Protein AF-0000000075442619 (afdb_homodimer)

Sequence (982 aa):
MKDEEAQLYFNAFFSGCDRYVPVFDQRYDSIQSIRNNSALLFITICSVGCRVLNGTSSRWRALALQTQRMLNAAIANPLMGSLETVQAILVQACYAGERALLIAIATRMALDLGFPEAYDTLIAESVLGGMQIDNGDQATYNDNTTHMRKTRVWLHLLVMSYILHVDAGGMPTFKFRGASRRCRVLLQSPLATGMDHYLFAQVELNVLRAKIYASLPQGAHLSDEEILDLVKDAKLDIDVWFQDWIRISQPHHGSMPWFVPNLSVQRCWADNMALCRAVRAAGVENVNVMSPIQKNILSMTKASLQQHLDIIIQEPRIYLKSIRYAMDFVWAKNTFCCLLLLKLSALLPEAEKLPTQGLSNELVIKASILLQELELVAAAGHKDDTRSNTSSLYLQLLKTSIQKYKRWLGQDGGGSGGGQPSFPLTQERNCDNELESFVPDQFVFEWDFPGLTLFSSPINEAGWINELLAGAQEFGENGSSINWALIDFSMMKDEEAQLYFNAFFSGCDRYVPVFDQRYDSIQSIRNNSALLFITICSVGCRVLNGTSSRWRALALQTQRMLNAAIANPLMGSLETVQAILVQACYAGERALLIAIATRMALDLGFPEAYDTLIAESVLGGMQIDNGDQATYNDNTTHMRKTRVWLHLLVMSYILHVDAGGMPTFKFRGASRRCRVLLQSPLATGMDHYLFAQVELNVLRAKIYASLPQGAHLSDEEILDLVKDAKLDIDVWFQDWIRISQPHHGSMPWFVPNLSVQRCWADNMALCRAVRAAGVENVNVMSPIQKNILSMTKASLQQHLDIIIQEPRIYLKSIRYAMDFVWAKNTFCCLLLLKLSALLPEAEKLPTQGLSNELVIKASILLQELELVAAAGHKDDTRSNTSSLYLQLLKTSIQKYKRWLGQDGGGSGGGQPSFPLTQERNCDNELESFVPDQFVFEWDFPGLTLFSSPINEAGWINELLAGAQEFGENGSSINWALIDFSM

Foldseek 3Di:
DDPVLLVQLLVQCVVFLCLLVVLDDCVQDPLVNLVVPDVLLSLLSSLLSCCLQFNPDPVSVVSVVVSVVVLVVLLVDLVNLDLSNLSSLCSQLLADPCNVVSLLSSQVSLVVVCLVVLVVVLLVCLVVVNLPPPVPDPVVVVSNLVSSSSPSSNLVSLLVQLCLCQWQVDDRDDDDPDQLCSLVSCCPHPSHDLSSLLSSLSSNLSNLLSVLLVVQDAQDPDDLVRLLVSLVVSLVVLVVSLVVSCVVSVVCCVVPVVRNLVSLLSSLLSSLSSLLSSLRSVVDQAQQPDDPSNVVSLVSNLVSLVVNLCSCLPPVNSNLVSCSSGGLVVLLSNLVSLLLNLLSCVNDPDPDDDDSLVVLVVSLVSLVSSLVSLVVSQPSNPPVNPHDLRSVLSSVSSVVSSVLSVVVSVVVDPDDDDCPDDPPCVCVVCVLVVLLVRHDPCSQNRTDRGRLSHDHDPPDRSCVSVSSCVSVPPPPDPDPPPSPVPPCPPD/DDPVLLVQLLVQCVVFLCLLVVLDDCVQDPLVNLVVPDVLLSLLSSLLSCCLQFNPDPVSVVSVVVSVVVLVVLLVDLVNLDLSNLSSLCSQLLADPCNVVSLVSSQVSLVVVCLVVLVVVLLVCLVVVNLPPPVPDVVVVVSNLVSVSSPSSNLVSLLVQLCLCQWQVDDRDDDDPDQLCSLVSCCPHPSHDLSSLLSSLSSNLSNLLSVLLVVQDAQDPDDLVRLLVSLVVSLVVLVVSLVVSCVVSVVCCVVCVVRNLVSLLSSLLSSLSSLLSSLRSVVDQAQQPDDPSSVVSLVSNLVSLVSNLCSCLPPVNSNLVSCSSGGLVVLLSNLVSLLLNLLSCVNDPDPDDDDSLVVLVVSLVSLVSSLVSLVVSQPSNDPVNPHDLRSVLSSVSSVVSSVLSVVVSVVVDPDDDDCPDDPPCVVVVCVLVVLLVRHDPCSQNRTDRGRLSHDHDPPDRSCVSVSSCCSVPVPPDPDPPPSPVPPPPPD

pLDDT: mean 80.22, std 20.89, range [19.44, 98.38]

Solvent-accessible surface area (backbone atoms only — not comparable to full-atom values): 53410 Å² total; per-residue (Å²): 133,56,68,68,58,45,50,52,13,42,49,47,24,71,71,44,32,43,74,80,49,58,51,76,48,72,92,66,57,37,72,68,47,34,49,72,74,28,60,62,32,37,45,38,44,26,27,54,8,33,30,58,60,33,20,50,25,60,67,26,49,55,38,45,48,51,36,49,34,52,48,31,32,39,53,27,30,73,87,51,66,45,74,53,47,41,52,27,38,54,60,47,28,44,75,40,92,62,21,68,54,37,50,17,49,33,46,30,50,36,58,76,70,40,20,67,56,27,38,51,51,51,53,51,32,52,74,70,61,58,62,59,76,58,88,76,53,67,64,59,52,52,49,49,50,53,27,50,48,36,23,36,44,44,47,48,50,51,31,52,49,36,46,39,21,63,46,33,62,34,53,80,63,76,75,79,82,73,66,63,70,60,60,59,62,53,63,73,37,88,83,45,50,71,54,48,51,55,46,52,50,45,37,39,47,34,53,48,49,45,51,52,53,65,73,42,41,75,70,42,92,60,50,70,66,57,48,51,50,51,48,52,50,48,50,49,53,51,49,50,53,50,54,51,48,56,59,74,42,48,88,40,44,80,85,36,68,59,51,61,57,50,52,52,46,49,49,31,48,54,47,36,52,52,40,31,38,47,45,52,18,66,67,62,48,41,61,73,76,47,50,71,64,55,50,48,46,51,50,52,33,43,52,35,36,50,49,38,53,51,57,47,62,34,83,91,23,61,57,54,68,46,49,61,44,50,36,59,63,56,54,50,50,56,42,47,44,51,52,47,36,56,50,44,55,66,73,53,65,80,83,77,79,71,67,66,62,55,57,52,48,48,50,51,52,54,53,47,50,52,50,51,52,53,48,52,48,55,55,64,14,42,85,81,23,58,39,52,76,57,62,54,22,47,49,50,49,48,52,51,51,52,50,50,50,50,49,54,55,54,69,70,47,82,81,80,78,84,77,69,81,64,71,76,60,80,70,46,77,61,40,64,70,46,44,50,68,38,60,48,63,52,65,68,68,44,35,53,70,65,65,66,78,53,47,66,52,99,86,45,78,72,42,54,56,40,51,50,43,37,67,73,39,77,45,67,76,81,53,79,74,73,66,66,81,70,66,72,72,77,121,133,56,70,69,58,45,52,51,13,42,50,47,23,71,70,44,33,44,74,80,49,58,53,75,48,73,91,66,55,36,73,68,48,34,49,73,74,28,62,62,32,38,46,37,44,26,28,54,7,31,29,57,61,33,19,48,23,58,69,26,50,54,36,46,47,51,37,49,34,51,46,31,31,39,54,28,29,73,86,49,68,45,74,53,48,43,50,28,38,53,59,47,26,45,74,41,92,60,22,67,53,36,49,16,50,35,46,29,51,36,59,74,69,42,20,66,55,28,37,51,49,53,53,52,33,51,73,70,60,58,60,59,76,60,87,76,52,66,64,58,53,53,49,48,49,51,26,50,47,35,24,35,44,44,49,49,50,52,31,52,48,36,46,40,24,62,47,33,62,33,53,78,65,78,74,80,80,74,65,62,70,61,60,60,62,54,63,73,36,89,84,47,51,71,55,49,52,55,45,52,50,45,38,39,48,35,55,50,48,45,52,52,52,65,73,42,40,75,70,42,93,61,51,70,67,56,48,50,50,52,48,52,50,48,51,49,53,51,48,49,53,51,55,51,48,57,60,73,44,48,89,40,43,79,85,34,68,57,51,61,56,51,52,53,47,50,50,30,47,54,48,37,52,53,38,30,38,44,46,52,18,65,67,61,46,42,62,73,76,46,51,72,66,55,49,48,47,50,50,52,34,42,51,36,36,50,50,37,54,52,60,46,63,34,86,92,22,61,60,56,69,47,48,60,43,50,39,59,64,57,54,50,51,55,43,47,46,52,52,46,35,55,48,45,54,66,73,53,65,79,81,76,78,68,66,68,64,55,59,51,48,47,49,52,51,54,52,46,49,52,51,52,52,52,47,50,48,58,54,62,15,42,84,82,27,55,40,54,74,56,65,55,22,48,48,52,46,47,52,51,51,53,51,52,50,50,48,53,57,54,68,72,48,84,81,79,78,85,75,70,79,64,71,75,63,78,75,50,78,63,41,66,68,46,49,49,68,37,61,48,62,50,67,68,67,43,36,52,70,65,64,67,78,53,47,68,51,99,84,46,77,74,42,54,56,40,51,52,44,36,67,72,38,79,44,67,78,81,55,78,73,74,65,67,80,72,66,72,71,78,120

Structure (mmCIF, N/CA/C/O backbone):
data_AF-0000000075442619-model_v1
#
loop_
_entity.id
_entity.type
_entity.pdbx_description
1 polymer 'Transcription factor domain-containing protein'
#
loop_
_atom_site.group_PDB
_atom_site.id
_atom_site.type_symbol
_atom_site.label_atom_id
_atom_site.label_alt_id
_atom_site.label_comp_id
_atom_site.label_asym_id
_atom_site.label_entity_id
_atom_site.label_seq_id
_atom_site.pdbx_PDB_ins_code
_atom_site.Cartn_x
_atom_site.Cartn_y
_atom_site.Cartn_z
_atom_site.occupancy
_atom_site.B_iso_or_equiv
_atom_site.auth_seq_id
_atom_site.auth_comp_id
_atom_site.auth_asym_id
_atom_site.auth_atom_id
_atom_site.pdbx_PDB_model_num
ATOM 1 N N . MET A 1 1 ? -24.672 0.568 4.941 1 75.94 1 MET A N 1
ATOM 2 C CA . MET A 1 1 ? -25.062 -0.377 3.896 1 75.94 1 MET A CA 1
ATOM 3 C C . MET A 1 1 ? -26.391 -1.056 4.238 1 75.94 1 MET A C 1
ATOM 5 O O . MET A 1 1 ? -26.562 -1.563 5.348 1 75.94 1 MET A O 1
ATOM 9 N N . LYS A 1 2 ? -27.266 -0.924 3.338 1 80.62 2 LYS A N 1
ATOM 10 C CA . LYS A 1 2 ? -28.562 -1.576 3.521 1 80.62 2 LYS A CA 1
ATOM 11 C C . LYS A 1 2 ? -28.422 -3.096 3.488 1 80.62 2 LYS A C 1
ATOM 13 O O . LYS A 1 2 ? -27.547 -3.629 2.797 1 80.62 2 LYS A O 1
ATOM 18 N N . ASP A 1 3 ? -29.328 -3.824 4.125 1 85.19 3 ASP A N 1
ATOM 19 C CA . ASP A 1 3 ? -29.234 -5.273 4.293 1 85.19 3 ASP A CA 1
ATOM 20 C C . ASP A 1 3 ? -29.344 -5.992 2.951 1 85.19 3 ASP A C 1
ATOM 22 O O . ASP A 1 3 ? -28.625 -6.957 2.701 1 85.19 3 ASP A O 1
ATOM 26 N N . GLU A 1 4 ? -30.188 -5.477 2.162 1 88.38 4 GLU A N 1
ATOM 27 C CA . GLU A 1 4 ? -30.359 -6.133 0.869 1 88.38 4 GLU A CA 1
ATOM 28 C C . GLU A 1 4 ? -29.109 -6.004 0.012 1 88.38 4 GLU A C 1
ATOM 30 O O . GLU A 1 4 ? -28.703 -6.961 -0.657 1 88.38 4 GLU A O 1
ATOM 35 N N . GLU A 1 5 ? -28.547 -4.914 0.046 1 90.81 5 GLU A N 1
ATOM 36 C CA . GLU A 1 5 ? -27.297 -4.672 -0.687 1 90.81 5 GLU A CA 1
ATOM 37 C C . GLU A 1 5 ? -26.156 -5.52 -0.134 1 90.81 5 GLU A C 1
ATOM 39 O O . GLU A 1 5 ? -25.359 -6.074 -0.896 1 90.81 5 GLU A O 1
ATOM 44 N N . ALA A 1 6 ? -26.141 -5.641 1.159 1 93.56 6 ALA A N 1
ATOM 45 C CA . ALA A 1 6 ? -25.109 -6.434 1.808 1 93.56 6 ALA A CA 1
ATOM 46 C C . ALA A 1 6 ? -25.219 -7.902 1.42 1 93.56 6 ALA A C 1
ATOM 48 O O . ALA A 1 6 ? -24.203 -8.562 1.165 1 93.56 6 ALA A O 1
ATOM 49 N N . GLN A 1 7 ? -26.453 -8.344 1.373 1 94.88 7 GLN A N 1
ATOM 50 C CA . GLN A 1 7 ? -26.672 -9.734 1.002 1 94.88 7 GLN A CA 1
ATOM 51 C C . GLN A 1 7 ? -26.25 -10 -0.44 1 94.88 7 GLN A C 1
ATOM 53 O O . GLN A 1 7 ? -25.672 -11.047 -0.741 1 94.88 7 GLN A O 1
ATOM 58 N N . LEU A 1 8 ? -26.516 -9.016 -1.242 1 95.12 8 LEU A N 1
ATOM 59 C CA . LEU A 1 8 ? -26.141 -9.141 -2.646 1 95.12 8 LEU A CA 1
ATOM 60 C C . LEU A 1 8 ? -24.625 -9.211 -2.801 1 95.12 8 LEU A C 1
ATOM 62 O O . LEU A 1 8 ? -24.125 -10.062 -3.531 1 95.12 8 LEU A O 1
ATOM 66 N N . TYR A 1 9 ? -23.953 -8.336 -2.152 1 95.69 9 TYR A N 1
ATOM 67 C CA . TYR A 1 9 ? -22.5 -8.305 -2.238 1 95.69 9 TYR A CA 1
ATOM 68 C C . TYR A 1 9 ? -21.891 -9.555 -1.629 1 95.69 9 TYR A C 1
ATOM 70 O O . TYR A 1 9 ? -20.953 -10.133 -2.186 1 95.69 9 TYR A O 1
ATOM 78 N N . PHE A 1 10 ? -22.453 -9.984 -0.496 1 96.62 10 PHE A N 1
ATOM 79 C CA . PHE A 1 10 ? -21.969 -11.18 0.181 1 96.62 10 PHE A CA 1
ATOM 80 C C . PHE A 1 10 ? -22.109 -12.398 -0.718 1 96.62 10 PHE A C 1
ATOM 82 O O . PHE A 1 10 ? -21.156 -13.18 -0.863 1 96.62 10 PHE A O 1
ATOM 89 N N . ASN A 1 11 ? -23.203 -12.492 -1.342 1 95.62 11 ASN A N 1
ATOM 90 C CA . ASN A 1 11 ? -23.453 -13.609 -2.242 1 95.62 11 ASN A CA 1
ATOM 91 C C . ASN A 1 11 ? -22.547 -13.555 -3.467 1 95.62 11 ASN A C 1
ATOM 93 O O . ASN A 1 11 ? -22.109 -14.594 -3.959 1 95.62 11 ASN A O 1
ATOM 97 N N . ALA A 1 12 ? -22.312 -12.367 -3.904 1 94.62 12 ALA A N 1
ATOM 98 C CA . ALA A 1 12 ? -21.422 -12.219 -5.047 1 94.62 12 ALA A CA 1
ATOM 99 C C . ALA A 1 12 ? -20.016 -12.719 -4.715 1 94.62 12 ALA A C 1
ATOM 101 O O . ALA A 1 12 ? -19.391 -13.406 -5.523 1 94.62 12 ALA A O 1
ATOM 102 N N . PHE A 1 13 ? -19.562 -12.414 -3.539 1 96.44 13 PHE A N 1
ATOM 103 C CA . PHE A 1 13 ? -18.25 -12.875 -3.115 1 96.44 13 PHE A CA 1
ATOM 104 C C . PHE A 1 13 ? -18.188 -14.398 -3.1 1 96.44 13 PHE A C 1
ATOM 106 O O . PHE A 1 13 ? -17.25 -14.992 -3.639 1 96.44 13 PHE A O 1
ATOM 113 N N . PHE A 1 14 ? -19.172 -15.047 -2.555 1 95.62 14 PHE A N 1
ATOM 114 C CA . PHE A 1 14 ? -19.125 -16.484 -2.354 1 95.62 14 PHE A CA 1
ATOM 115 C C . PHE A 1 14 ? -19.594 -17.219 -3.605 1 95.62 14 PHE A C 1
ATOM 117 O O . PHE A 1 14 ? -19.641 -18.453 -3.623 1 95.62 14 PHE A O 1
ATOM 124 N N . SER A 1 15 ? -19.812 -16.453 -4.68 1 93.25 15 SER A N 1
ATOM 125 C CA . SER A 1 15 ? -20.094 -17.078 -5.969 1 93.25 15 SER A CA 1
ATOM 126 C C . SER A 1 15 ? -18.812 -17.469 -6.691 1 93.25 15 SER A C 1
ATOM 128 O O . SER A 1 15 ? -18.844 -18.25 -7.645 1 93.25 15 SER A O 1
ATOM 130 N N . GLY A 1 16 ? -17.703 -16.906 -6.152 1 93.12 16 GLY A N 1
ATOM 131 C CA . GLY A 1 16 ? -16.5 -17.297 -6.867 1 93.12 16 GLY A CA 1
ATOM 132 C C . GLY A 1 16 ? -15.227 -16.781 -6.223 1 93.12 16 GLY A C 1
ATOM 133 O O . GLY A 1 16 ? -14.156 -17.375 -6.371 1 93.12 16 GLY A O 1
ATOM 134 N N . CYS A 1 17 ? -15.25 -15.648 -5.535 1 93.75 17 CYS A N 1
ATOM 135 C CA . CYS A 1 17 ? -14.047 -15.047 -4.973 1 93.75 17 CYS A CA 1
ATOM 136 C C . CYS A 1 17 ? -13.422 -15.953 -3.92 1 93.75 17 CYS A C 1
ATOM 138 O O . CYS A 1 17 ? -12.203 -15.945 -3.729 1 93.75 17 CYS A O 1
ATOM 140 N N . ASP A 1 18 ? -14.242 -16.719 -3.262 1 93.81 18 ASP A N 1
ATOM 141 C CA . ASP A 1 18 ? -13.766 -17.594 -2.191 1 93.81 18 ASP A CA 1
ATOM 142 C C . ASP A 1 18 ? -12.875 -18.703 -2.742 1 93.81 18 ASP A C 1
ATOM 144 O O . ASP A 1 18 ? -12.133 -19.344 -1.994 1 93.81 18 ASP A O 1
ATOM 148 N N . ARG A 1 19 ? -12.898 -18.906 -4.062 1 92.62 19 ARG A N 1
ATOM 149 C CA . ARG A 1 19 ? -12.016 -19.891 -4.691 1 92.62 19 ARG A CA 1
ATOM 150 C C . ARG A 1 19 ? -10.562 -19.422 -4.648 1 92.62 19 ARG A C 1
ATOM 152 O O . ARG A 1 19 ? -9.648 -20.25 -4.641 1 92.62 19 ARG A O 1
ATOM 159 N N . TYR A 1 20 ? -10.461 -18.156 -4.637 1 93.12 20 TYR A N 1
ATOM 160 C CA . TYR A 1 20 ? -9.125 -17.594 -4.66 1 93.12 20 TYR A CA 1
ATOM 161 C C . TYR A 1 20 ? -8.625 -17.297 -3.248 1 93.12 20 TYR A C 1
ATOM 163 O O . TYR A 1 20 ? -7.438 -17.047 -3.037 1 93.12 20 TYR A O 1
ATOM 171 N N . VAL A 1 21 ? -9.523 -17.312 -2.338 1 95.44 21 VAL A N 1
ATOM 172 C CA . VAL A 1 21 ? -9.219 -17.203 -0.914 1 95.44 21 VAL A CA 1
ATOM 173 C C . VAL A 1 21 ? -9.891 -18.344 -0.154 1 95.44 21 VAL A C 1
ATOM 175 O O . VAL A 1 21 ? -10.852 -18.125 0.592 1 95.44 21 VAL A O 1
ATOM 178 N N . PRO A 1 22 ? -9.336 -19.5 -0.305 1 96.25 22 PRO A N 1
ATOM 179 C CA . PRO A 1 22 ? -10 -20.688 0.245 1 96.25 22 PRO A CA 1
ATOM 180 C C . PRO A 1 22 ? -9.797 -20.828 1.752 1 96.25 22 PRO A C 1
ATOM 182 O O . PRO A 1 22 ? -9.312 -21.859 2.217 1 96.25 22 PRO A O 1
ATOM 185 N N . VAL A 1 23 ? -10.305 -19.891 2.549 1 97.5 23 VAL A N 1
ATOM 186 C CA . VAL A 1 23 ? -10.07 -19.906 3.988 1 97.5 23 VAL A CA 1
ATOM 187 C C . VAL A 1 23 ? -11.398 -19.969 4.734 1 97.5 23 VAL A C 1
ATOM 189 O O . VAL A 1 23 ? -11.43 -19.875 5.961 1 97.5 23 VAL A O 1
ATOM 192 N N . PHE A 1 24 ? -12.477 -20.125 3.971 1 97.38 24 PHE A N 1
ATOM 193 C CA . PHE A 1 24 ? -13.789 -20.062 4.602 1 97.38 24 PHE A CA 1
ATOM 194 C C . PHE A 1 24 ? -14.438 -21.438 4.633 1 97.38 24 PHE A C 1
ATOM 196 O O . PHE A 1 24 ? -14.078 -22.328 3.848 1 97.38 24 PHE A O 1
ATOM 203 N N . ASP A 1 25 ? -15.266 -21.641 5.551 1 94.94 25 ASP A N 1
ATOM 204 C CA . ASP A 1 25 ? -16.156 -22.797 5.699 1 94.94 25 ASP A CA 1
ATOM 205 C C . ASP A 1 25 ? -17.609 -22.344 5.852 1 94.94 25 ASP A C 1
ATOM 207 O O . ASP A 1 25 ? -18 -21.859 6.91 1 94.94 25 ASP A O 1
ATOM 211 N N . GLN A 1 26 ? -18.391 -22.625 4.875 1 89.62 26 GLN A N 1
ATOM 212 C CA . GLN A 1 26 ? -19.734 -22.094 4.793 1 89.62 26 GLN A CA 1
ATOM 213 C C . GLN A 1 26 ? -20.625 -22.656 5.914 1 89.62 26 GLN A C 1
ATOM 215 O O . GLN A 1 26 ? -21.672 -22.094 6.211 1 89.62 26 GLN A O 1
ATOM 220 N N . ARG A 1 27 ? -20.219 -23.703 6.52 1 90.88 27 ARG A N 1
ATOM 221 C CA . ARG A 1 27 ? -20.953 -24.234 7.656 1 90.88 27 ARG A CA 1
ATOM 222 C C . ARG A 1 27 ? -20.906 -23.281 8.844 1 90.88 27 ARG A C 1
ATOM 224 O O . ARG A 1 27 ? -21.844 -23.219 9.648 1 90.88 27 ARG A O 1
ATOM 231 N N . TYR A 1 28 ? -19.812 -22.484 8.844 1 89.81 28 TYR A N 1
ATOM 232 C CA . TYR A 1 28 ? -19.609 -21.609 9.992 1 89.81 28 TYR A CA 1
ATOM 233 C C . TYR A 1 28 ? -19.562 -20.156 9.57 1 89.81 28 TYR A C 1
ATOM 235 O O . TYR A 1 28 ? -19.734 -19.25 10.391 1 89.81 28 TYR A O 1
ATOM 243 N N . ASP A 1 29 ? -19.297 -19.922 8.305 1 93.5 29 ASP A N 1
ATOM 244 C CA . ASP A 1 29 ? -19.094 -18.562 7.805 1 93.5 29 ASP A CA 1
ATOM 245 C C . ASP A 1 29 ? -20.312 -18.094 7.016 1 93.5 29 ASP A C 1
ATOM 247 O O . ASP A 1 29 ? -20.172 -17.641 5.875 1 93.5 29 ASP A O 1
ATOM 251 N N . SER A 1 30 ? -21.453 -18.109 7.703 1 94.31 30 SER A N 1
ATOM 252 C CA . SER A 1 30 ? -22.656 -17.516 7.117 1 94.31 30 SER A CA 1
ATOM 253 C C . SER A 1 30 ? -22.625 -16 7.234 1 94.31 30 SER A C 1
ATOM 255 O O . SER A 1 30 ? -21.812 -15.445 7.961 1 94.31 30 SER A O 1
ATOM 257 N N . ILE A 1 31 ? -23.5 -15.367 6.484 1 95.5 31 ILE A N 1
ATOM 258 C CA . ILE A 1 31 ? -23.531 -13.914 6.508 1 95.5 31 ILE A CA 1
ATOM 259 C C . ILE A 1 31 ? -23.828 -13.43 7.926 1 95.5 31 ILE A C 1
ATOM 261 O O . ILE A 1 31 ? -23.219 -12.469 8.398 1 95.5 31 ILE A O 1
ATOM 265 N N . GLN A 1 32 ? -24.719 -14.125 8.656 1 94.06 32 GLN A N 1
ATOM 266 C CA . GLN A 1 32 ? -25.078 -13.742 10.016 1 94.06 32 GLN A CA 1
ATOM 267 C C . GLN A 1 32 ? -23.906 -13.945 10.977 1 94.06 32 GLN A C 1
ATOM 269 O O . GLN A 1 32 ? -23.625 -13.078 11.797 1 94.06 32 GLN A O 1
ATOM 274 N N . SER A 1 33 ? -23.266 -15.047 10.781 1 94.69 33 SER A N 1
ATOM 275 C CA . SER A 1 33 ? -22.141 -15.352 11.664 1 94.69 33 SER A CA 1
ATOM 276 C C . SER A 1 33 ? -21 -14.359 11.477 1 94.69 33 SER A C 1
ATOM 278 O O . SER A 1 33 ? -20.453 -13.836 12.453 1 94.69 33 SER A O 1
ATOM 280 N N . ILE A 1 34 ? -20.672 -14.047 10.266 1 95.69 34 ILE A N 1
ATOM 281 C CA . ILE A 1 34 ? -19.562 -13.141 9.969 1 95.69 34 ILE A CA 1
ATOM 282 C C . ILE A 1 34 ? -19.922 -11.727 10.422 1 95.69 34 ILE A C 1
ATOM 284 O O . ILE A 1 34 ? -19.094 -11.039 11.031 1 95.69 34 ILE A O 1
ATOM 288 N N . ARG A 1 35 ? -21.125 -11.344 10.133 1 94.19 35 ARG A N 1
ATOM 289 C CA . ARG A 1 35 ? -21.562 -10.008 10.523 1 94.19 35 ARG A CA 1
ATOM 290 C C . ARG A 1 35 ? -21.5 -9.828 12.039 1 94.19 35 ARG A C 1
ATOM 292 O O . ARG A 1 35 ? -21.094 -8.766 12.531 1 94.19 35 ARG A O 1
ATOM 299 N N . ASN A 1 36 ? -21.781 -10.859 12.766 1 93.5 36 ASN A N 1
ATOM 300 C CA . ASN A 1 36 ? -21.828 -10.789 14.219 1 93.5 36 ASN A CA 1
ATOM 301 C C . ASN A 1 36 ? -20.422 -10.883 14.828 1 93.5 36 ASN A C 1
ATOM 303 O O . ASN A 1 36 ? -20.156 -10.281 15.867 1 93.5 36 ASN A O 1
ATOM 307 N N . ASN A 1 37 ? -19.562 -11.586 14.203 1 93.19 37 ASN A N 1
ATOM 308 C CA . ASN A 1 37 ? -18.266 -11.891 14.797 1 93.19 37 ASN A CA 1
ATOM 309 C C . ASN A 1 37 ? -17.219 -10.852 14.422 1 93.19 37 ASN A C 1
ATOM 311 O O . ASN A 1 37 ? -16.25 -10.633 15.164 1 93.19 37 ASN A O 1
ATOM 315 N N . SER A 1 38 ? -17.344 -10.242 13.211 1 95.88 38 SER A N 1
ATOM 316 C CA . SER A 1 38 ? -16.312 -9.312 12.758 1 95.88 38 SER A CA 1
ATOM 317 C C . SER A 1 38 ? -16.875 -8.336 11.727 1 95.88 38 SER A C 1
ATOM 319 O O . SER A 1 38 ? -16.984 -8.672 10.547 1 95.88 38 SER A O 1
ATOM 321 N N . ALA A 1 39 ? -17.031 -7.176 12.156 1 94.75 39 ALA A N 1
ATOM 322 C CA . ALA A 1 39 ? -17.484 -6.125 11.25 1 94.75 39 ALA A CA 1
ATOM 323 C C . ALA A 1 39 ? -16.469 -5.883 10.141 1 94.75 39 ALA A C 1
ATOM 325 O O . ALA A 1 39 ? -16.844 -5.598 9 1 94.75 39 ALA A O 1
ATOM 326 N N . LEU A 1 40 ? -15.219 -6.027 10.453 1 96.19 40 LEU A N 1
ATOM 327 C CA . LEU A 1 40 ? -14.156 -5.82 9.477 1 96.19 40 LEU A CA 1
ATOM 328 C C . LEU A 1 40 ? -14.227 -6.863 8.367 1 96.19 40 LEU A C 1
ATOM 330 O O . LEU A 1 40 ? -14.188 -6.52 7.184 1 96.19 40 LEU A O 1
ATOM 334 N N . LEU A 1 41 ? -14.305 -8.117 8.742 1 97.75 41 LEU A N 1
ATOM 335 C CA . LEU A 1 41 ? -14.391 -9.18 7.738 1 97.75 41 LEU A CA 1
ATOM 336 C C . LEU A 1 41 ? -15.641 -9.016 6.883 1 97.75 41 LEU A C 1
ATOM 338 O O . LEU A 1 41 ? -15.594 -9.195 5.664 1 97.75 41 LEU A O 1
ATOM 342 N N . PHE A 1 42 ? -16.75 -8.641 7.574 1 97.5 42 PHE A N 1
ATOM 343 C CA . PHE A 1 42 ? -18.031 -8.469 6.887 1 97.5 42 PHE A CA 1
ATOM 344 C C . PHE A 1 42 ? -17.922 -7.387 5.816 1 97.5 42 PHE A C 1
ATOM 346 O O . PHE A 1 42 ? -18.281 -7.617 4.66 1 97.5 42 PHE A O 1
ATOM 353 N N . ILE A 1 43 ? -17.359 -6.246 6.145 1 96.38 43 ILE A N 1
ATOM 354 C CA . ILE A 1 43 ? -17.297 -5.129 5.207 1 96.38 43 ILE A CA 1
ATOM 355 C C . ILE A 1 43 ? -16.297 -5.445 4.098 1 96.38 43 ILE A C 1
ATOM 357 O O . ILE A 1 43 ? -16.484 -5.043 2.947 1 96.38 43 ILE A O 1
ATOM 361 N N . THR A 1 44 ? -15.219 -6.156 4.402 1 97.25 44 THR A N 1
ATOM 362 C CA . THR A 1 44 ? -14.219 -6.516 3.398 1 97.25 44 THR A CA 1
ATOM 363 C C . THR A 1 44 ? -14.82 -7.441 2.344 1 97.25 44 THR A C 1
ATOM 365 O O . THR A 1 44 ? -14.625 -7.234 1.146 1 97.25 44 THR A O 1
ATOM 368 N N . ILE A 1 45 ? -15.562 -8.461 2.836 1 97.31 45 ILE A N 1
ATOM 369 C CA . ILE A 1 45 ? -16.203 -9.398 1.929 1 97.31 45 ILE A CA 1
ATOM 370 C C . ILE A 1 45 ? -17.203 -8.656 1.043 1 97.31 45 ILE A C 1
ATOM 372 O O . ILE A 1 45 ? -17.219 -8.844 -0.176 1 97.31 45 ILE A O 1
ATOM 376 N N . CYS A 1 46 ? -17.969 -7.789 1.636 1 96.69 46 CYS A N 1
ATOM 377 C CA . CYS A 1 46 ? -18.953 -7.023 0.888 1 96.69 46 CYS A CA 1
ATOM 378 C C . CYS A 1 46 ? -18.281 -6.082 -0.102 1 96.69 46 CYS A C 1
ATOM 380 O O . CYS A 1 46 ? -18.781 -5.879 -1.211 1 96.69 46 CYS A O 1
ATOM 382 N N . SER A 1 47 ? -17.188 -5.484 0.304 1 95 47 SER A N 1
ATOM 383 C CA . SER A 1 47 ? -16.453 -4.594 -0.591 1 95 47 SER A CA 1
ATOM 384 C C . SER A 1 47 ? -15.984 -5.332 -1.838 1 95 47 SER A C 1
ATOM 386 O O . SER A 1 47 ? -16.125 -4.832 -2.955 1 95 47 SER A O 1
ATOM 388 N N . VAL A 1 48 ? -15.484 -6.543 -1.678 1 94.75 48 VAL A N 1
ATOM 389 C CA . VAL A 1 48 ? -15 -7.332 -2.807 1 94.75 48 VAL A CA 1
ATOM 390 C C . VAL A 1 48 ? -16.172 -7.793 -3.656 1 94.75 48 VAL A C 1
ATOM 392 O O . VAL A 1 48 ? -16.109 -7.777 -4.887 1 94.75 48 VAL A O 1
ATOM 395 N N . GLY A 1 49 ? -17.266 -8.172 -2.957 1 94 49 GLY A N 1
ATOM 396 C CA . GLY A 1 49 ? -18.469 -8.523 -3.697 1 94 49 GLY A CA 1
ATOM 397 C C . GLY A 1 49 ? -19.031 -7.379 -4.52 1 94 49 GLY A C 1
ATOM 398 O O . GLY A 1 49 ? -19.469 -7.578 -5.652 1 94 49 GLY A O 1
ATOM 399 N N . CYS A 1 50 ? -18.953 -6.199 -3.986 1 92.19 50 CYS A N 1
ATOM 400 C CA . CYS A 1 50 ? -19.406 -5.008 -4.699 1 92.19 50 CYS A CA 1
ATOM 401 C C . CYS A 1 50 ? -18.547 -4.758 -5.934 1 92.19 50 CYS A C 1
ATOM 403 O O . CYS A 1 50 ? -19.062 -4.375 -6.988 1 92.19 50 CYS A O 1
ATOM 405 N N . ARG A 1 51 ? -17.344 -4.996 -5.789 1 88.81 51 ARG A N 1
ATOM 406 C CA . ARG A 1 51 ? -16.438 -4.805 -6.914 1 88.81 51 ARG A CA 1
ATOM 407 C C . ARG A 1 51 ? -16.766 -5.762 -8.055 1 88.81 51 ARG A C 1
ATOM 409 O O . ARG A 1 51 ? -16.688 -5.391 -9.227 1 88.81 51 ARG A O 1
ATOM 416 N N . VAL A 1 52 ? -17.078 -6.957 -7.707 1 87.88 52 VAL A N 1
ATOM 417 C CA . VAL A 1 52 ? -17.406 -7.973 -8.703 1 87.88 52 VAL A CA 1
ATOM 418 C C . VAL A 1 52 ? -18.656 -7.547 -9.484 1 87.88 52 VAL A C 1
ATOM 420 O O . VAL A 1 52 ? -18.719 -7.703 -10.711 1 87.88 52 VAL A O 1
ATOM 423 N N . LEU A 1 53 ? -19.578 -6.965 -8.742 1 87.31 53 LEU A N 1
ATOM 424 C CA . LEU A 1 53 ? -20.875 -6.652 -9.352 1 87.31 53 LEU A CA 1
ATOM 425 C C . LEU A 1 53 ? -20.828 -5.301 -10.055 1 87.31 53 LEU A C 1
ATOM 427 O O . LEU A 1 53 ? -21.422 -5.133 -11.125 1 87.31 53 LEU A O 1
ATOM 431 N N . ASN A 1 54 ? -20.031 -4.383 -9.422 1 82.69 54 ASN A N 1
ATOM 432 C CA . ASN A 1 54 ? -20.188 -3.004 -9.875 1 82.69 54 ASN A CA 1
ATOM 433 C C . ASN A 1 54 ? -18.859 -2.418 -10.336 1 82.69 54 ASN A C 1
ATOM 435 O O . ASN A 1 54 ? -18.781 -1.235 -10.672 1 82.69 54 ASN A O 1
ATOM 439 N N . GLY A 1 55 ? -17.906 -3.209 -10.359 1 79.38 55 GLY A N 1
ATOM 440 C CA . GLY A 1 55 ? -16.609 -2.658 -10.719 1 79.38 55 GLY A CA 1
ATOM 441 C C . GLY A 1 55 ? -16.125 -1.599 -9.75 1 79.38 55 GLY A C 1
ATOM 442 O O . GLY A 1 55 ? -16.312 -1.727 -8.539 1 79.38 55 GLY A O 1
ATOM 443 N N . THR A 1 56 ? -15.445 -0.609 -10.289 1 76.5 56 THR A N 1
ATOM 444 C CA . THR A 1 56 ? -14.906 0.438 -9.43 1 76.5 56 THR A CA 1
ATOM 445 C C . THR A 1 56 ? -15.852 1.632 -9.367 1 76.5 56 THR A C 1
ATOM 447 O O . THR A 1 56 ? -15.43 2.775 -9.562 1 76.5 56 THR A O 1
ATOM 450 N N . SER A 1 57 ? -17.016 1.355 -9.016 1 74.12 57 SER A N 1
ATOM 451 C CA . SER A 1 57 ? -18.062 2.365 -8.891 1 74.12 57 SER A CA 1
ATOM 452 C C . SER A 1 57 ? -17.844 3.227 -7.648 1 74.12 57 SER A C 1
ATOM 454 O O . SER A 1 57 ? -16.984 2.936 -6.828 1 74.12 57 SER A O 1
ATOM 456 N N . SER A 1 58 ? -18.641 4.234 -7.582 1 74.94 58 SER A N 1
ATOM 457 C CA . SER A 1 58 ? -18.578 5.105 -6.414 1 74.94 58 SER A CA 1
ATOM 458 C C . SER A 1 58 ? -18.938 4.352 -5.141 1 74.94 58 SER A C 1
ATOM 460 O O . SER A 1 58 ? -18.375 4.617 -4.074 1 74.94 58 SER A O 1
ATOM 462 N N . ARG A 1 59 ? -19.828 3.451 -5.348 1 79.44 59 ARG A N 1
ATOM 463 C CA . ARG A 1 59 ? -20.234 2.646 -4.199 1 79.44 59 ARG A CA 1
ATOM 464 C C . ARG A 1 59 ? -19.094 1.768 -3.713 1 79.44 59 ARG A C 1
ATOM 466 O O . ARG A 1 59 ? -18.844 1.653 -2.508 1 79.44 59 ARG A O 1
ATOM 473 N N . TRP A 1 60 ? -18.406 1.188 -4.559 1 85.06 60 TRP A N 1
ATOM 474 C CA . TRP A 1 60 ? -17.25 0.372 -4.18 1 85.06 60 TRP A CA 1
ATOM 475 C C . TRP A 1 60 ? -16.156 1.229 -3.543 1 85.06 60 TRP A C 1
ATOM 477 O O . TRP A 1 60 ? -15.547 0.827 -2.555 1 85.06 60 TRP A O 1
ATOM 487 N N . ARG A 1 61 ? -15.969 2.359 -4.102 1 81.31 61 ARG A N 1
ATOM 488 C CA . ARG A 1 61 ? -14.93 3.236 -3.562 1 81.31 61 ARG A CA 1
ATOM 489 C C . ARG A 1 61 ? -15.219 3.592 -2.107 1 81.31 61 ARG A C 1
ATOM 491 O O . ARG A 1 61 ? -14.305 3.631 -1.281 1 81.31 61 ARG A O 1
ATOM 498 N N . ALA A 1 62 ? -16.453 3.861 -1.84 1 81.38 62 ALA A N 1
ATOM 499 C CA . ALA A 1 62 ? -16.844 4.176 -0.468 1 81.38 62 ALA A CA 1
ATOM 500 C C . ALA A 1 62 ? -16.609 2.986 0.457 1 81.38 62 ALA A C 1
ATOM 502 O O . ALA A 1 62 ? -16.062 3.143 1.556 1 81.38 62 ALA A O 1
ATOM 503 N N . LEU A 1 63 ? -17 1.825 -0.035 1 87.38 63 LEU A N 1
ATOM 504 C CA . LEU A 1 63 ? -16.812 0.622 0.768 1 87.38 63 LEU A CA 1
ATOM 505 C C . LEU A 1 63 ? -15.336 0.297 0.931 1 87.38 63 LEU A C 1
ATOM 507 O O . LEU A 1 63 ? -14.898 -0.115 2.01 1 87.38 63 LEU A O 1
ATOM 511 N N . ALA A 1 64 ? -14.633 0.505 -0.137 1 87.56 64 ALA A N 1
ATOM 512 C CA . ALA A 1 64 ? -13.195 0.223 -0.118 1 87.56 64 ALA A CA 1
ATOM 513 C C . ALA A 1 64 ? -12.469 1.144 0.857 1 87.56 64 ALA A C 1
ATOM 515 O O . ALA A 1 64 ? -11.562 0.709 1.57 1 87.56 64 ALA A O 1
ATOM 516 N N . LEU A 1 65 ? -12.828 2.398 0.875 1 85.44 65 LEU A N 1
ATOM 517 C CA . LEU A 1 65 ? -12.227 3.355 1.795 1 85.44 65 LEU A CA 1
ATOM 518 C C . LEU A 1 65 ? -12.523 2.98 3.242 1 85.44 65 LEU A C 1
ATOM 520 O O . LEU A 1 65 ? -11.641 3.033 4.098 1 85.44 65 LEU A O 1
ATOM 524 N N . GLN A 1 66 ? -13.758 2.631 3.494 1 87.38 66 GLN A N 1
ATOM 525 C CA . GLN A 1 66 ? -14.133 2.215 4.84 1 87.38 66 GLN A CA 1
ATOM 526 C C . GLN A 1 66 ? -13.375 0.96 5.262 1 87.38 66 GLN A C 1
ATOM 528 O O . GLN A 1 66 ? -12.93 0.853 6.406 1 87.38 66 GLN A O 1
ATOM 533 N N . THR A 1 67 ? -13.289 0.051 4.348 1 92.25 67 THR A N 1
ATOM 534 C CA . THR A 1 67 ? -12.539 -1.168 4.617 1 92.25 67 THR A CA 1
ATOM 535 C C . THR A 1 67 ? -11.086 -0.841 4.977 1 92.25 67 THR A C 1
ATOM 537 O O . THR A 1 67 ? -10.547 -1.376 5.945 1 92.25 67 THR A O 1
ATOM 540 N N . GLN A 1 68 ? -10.516 0.054 4.23 1 90.25 68 GLN A N 1
ATOM 541 C CA . GLN A 1 68 ? -9.125 0.425 4.457 1 90.25 68 GLN A CA 1
ATOM 542 C C . GLN A 1 68 ? -8.938 1.068 5.828 1 90.25 68 GLN A C 1
ATOM 544 O O . GLN A 1 68 ? -7.98 0.767 6.539 1 90.25 68 GLN A O 1
ATOM 549 N N . ARG A 1 69 ? -9.789 1.946 6.18 1 88.69 69 ARG A N 1
ATOM 550 C CA . ARG A 1 69 ? -9.711 2.629 7.469 1 88.69 69 ARG A CA 1
ATOM 551 C C . ARG A 1 69 ? -9.836 1.64 8.617 1 88.69 69 ARG A C 1
ATOM 553 O O . ARG A 1 69 ? -9.07 1.696 9.586 1 88.69 69 ARG A O 1
ATOM 560 N N . MET A 1 70 ? -10.773 0.716 8.516 1 91.38 70 MET A N 1
ATOM 561 C CA . MET A 1 70 ? -10.969 -0.288 9.562 1 91.38 70 MET A CA 1
ATOM 562 C C . MET A 1 70 ? -9.773 -1.232 9.641 1 91.38 70 MET A C 1
ATOM 564 O O . MET A 1 70 ? -9.375 -1.642 10.734 1 91.38 70 MET A O 1
ATOM 568 N N . LEU A 1 71 ? -9.305 -1.536 8.5 1 94.38 71 LEU A N 1
ATOM 569 C CA . LEU A 1 71 ? -8.156 -2.428 8.438 1 94.38 71 LEU A CA 1
ATOM 570 C C . LEU A 1 71 ? -6.934 -1.79 9.102 1 94.38 71 LEU A C 1
ATOM 572 O O . LEU A 1 71 ? -6.223 -2.445 9.859 1 94.38 71 LEU A O 1
ATOM 576 N N . ASN A 1 72 ? -6.684 -0.562 8.805 1 91.75 72 ASN A N 1
ATOM 577 C CA . ASN A 1 72 ? -5.574 0.154 9.422 1 91.75 72 ASN A CA 1
ATOM 578 C C . ASN A 1 72 ? -5.684 0.159 10.945 1 91.75 72 ASN A C 1
ATOM 580 O O . ASN A 1 72 ? -4.691 -0.06 11.641 1 91.75 72 ASN A O 1
ATOM 584 N N . ALA A 1 73 ? -6.879 0.399 11.406 1 91.12 73 ALA A N 1
ATOM 585 C CA . ALA A 1 73 ? -7.105 0.416 12.844 1 91.12 73 ALA A CA 1
ATOM 586 C C . ALA A 1 73 ? -6.855 -0.96 13.453 1 91.12 73 ALA A C 1
ATOM 588 O O . ALA A 1 73 ? -6.242 -1.073 14.523 1 91.12 73 ALA A O 1
ATOM 589 N N . ALA A 1 74 ? -7.301 -1.977 12.766 1 93.31 74 ALA A N 1
ATOM 590 C CA . ALA A 1 74 ? -7.141 -3.338 13.273 1 93.31 74 ALA A CA 1
ATOM 591 C C . ALA A 1 74 ? -5.672 -3.748 13.289 1 93.31 74 ALA A C 1
ATOM 593 O O . ALA A 1 74 ? -5.234 -4.473 14.188 1 93.31 74 ALA A O 1
ATOM 594 N N . ILE A 1 75 ? -4.934 -3.32 12.336 1 94.12 75 ILE A N 1
ATOM 595 C CA . ILE A 1 75 ? -3.52 -3.66 12.242 1 94.12 75 ILE A CA 1
ATOM 596 C C . ILE A 1 75 ? -2.742 -2.945 13.344 1 94.12 75 ILE A C 1
ATOM 598 O O . ILE A 1 75 ? -1.846 -3.529 13.961 1 94.12 75 ILE A O 1
ATOM 602 N N . ALA A 1 76 ? -3.102 -1.717 13.609 1 91.56 76 ALA A N 1
ATOM 603 C CA . ALA A 1 76 ? -2.379 -0.907 14.586 1 91.56 76 ALA A CA 1
ATOM 604 C C . ALA A 1 76 ? -2.635 -1.402 16.016 1 91.56 76 ALA A C 1
ATOM 606 O O . ALA A 1 76 ? -1.786 -1.248 16.891 1 91.56 76 ALA A O 1
ATOM 607 N N . ASN A 1 77 ? -3.801 -2.023 16.219 1 89.19 77 ASN A N 1
ATOM 608 C CA . ASN A 1 77 ? -4.211 -2.426 17.547 1 89.19 77 ASN A CA 1
ATOM 609 C C . ASN A 1 77 ? -4.023 -3.924 17.766 1 89.19 77 ASN A C 1
ATOM 611 O O . ASN A 1 77 ? -4.832 -4.73 17.312 1 89.19 77 ASN A O 1
ATOM 615 N N . PRO A 1 78 ? -3.086 -4.32 18.578 1 86.06 78 PRO A N 1
ATOM 616 C CA . PRO A 1 78 ? -2.816 -5.742 18.797 1 86.06 78 PRO A CA 1
ATOM 617 C C . PRO A 1 78 ? -4.023 -6.492 19.359 1 86.06 78 PRO A C 1
ATOM 619 O O . PRO A 1 78 ? -4.172 -7.691 19.125 1 86.06 78 PRO A O 1
ATOM 622 N N . LEU A 1 79 ? -4.938 -5.809 20.031 1 87.56 79 LEU A N 1
ATOM 623 C CA . LEU A 1 79 ? -6.094 -6.445 20.656 1 87.56 79 LEU A CA 1
ATOM 624 C C . LEU A 1 79 ? -7.109 -6.871 19.594 1 87.56 79 LEU A C 1
ATOM 626 O O . LEU A 1 79 ? -7.98 -7.703 19.859 1 87.56 79 LEU A O 1
ATOM 630 N N . MET A 1 80 ? -6.914 -6.371 18.438 1 88.69 80 MET A N 1
ATOM 631 C CA . MET A 1 80 ? -7.859 -6.691 17.375 1 88.69 80 MET A CA 1
ATOM 632 C C . MET A 1 80 ? -7.352 -7.852 16.531 1 88.69 80 MET A C 1
ATOM 634 O O . MET A 1 80 ? -7.977 -8.211 15.531 1 88.69 80 MET A O 1
ATOM 638 N N . GLY A 1 81 ? -6.234 -8.391 16.953 1 91.94 81 GLY A N 1
ATOM 639 C CA . GLY A 1 81 ? -5.758 -9.594 16.266 1 91.94 81 GLY A CA 1
ATOM 640 C C . GLY A 1 81 ? -6.652 -10.797 16.484 1 91.94 81 GLY A C 1
ATOM 641 O O . GLY A 1 81 ? -6.859 -11.227 17.625 1 91.94 81 GLY A O 1
ATOM 642 N N . SER A 1 82 ? -7.227 -11.289 15.445 1 96.06 82 SER A N 1
ATOM 643 C CA . SER A 1 82 ? -8.102 -12.453 15.484 1 96.06 82 SER A CA 1
ATOM 644 C C . SER A 1 82 ? -8.055 -13.227 14.172 1 96.06 82 SER A C 1
ATOM 646 O O . SER A 1 82 ? -7.457 -12.766 13.195 1 96.06 82 SER A O 1
ATOM 648 N N . LEU A 1 83 ? -8.648 -14.406 14.188 1 97 83 LEU A N 1
ATOM 649 C CA . LEU A 1 83 ? -8.758 -15.195 12.969 1 97 83 LEU A CA 1
ATOM 650 C C . LEU A 1 83 ? -9.477 -14.422 11.867 1 97 83 LEU A C 1
ATOM 652 O O . LEU A 1 83 ? -9.016 -14.383 10.727 1 97 83 LEU A O 1
ATOM 656 N N . GLU A 1 84 ? -10.555 -13.719 12.266 1 97.31 84 GLU A N 1
ATOM 657 C CA . GLU A 1 84 ? -11.367 -12.969 11.312 1 97.31 84 GLU A CA 1
ATOM 658 C C . GLU A 1 84 ? -10.594 -11.789 10.742 1 97.31 84 GLU A C 1
ATOM 660 O O . GLU A 1 84 ? -10.758 -11.438 9.57 1 97.31 84 GLU A O 1
ATOM 665 N N . THR A 1 85 ? -9.75 -11.18 11.555 1 97.62 85 THR A N 1
ATOM 666 C CA . THR A 1 85 ? -8.93 -10.07 11.078 1 97.62 85 THR A CA 1
ATOM 667 C C . THR A 1 85 ? -7.945 -10.555 10.008 1 97.62 85 THR A C 1
ATOM 669 O O . THR A 1 85 ? -7.789 -9.914 8.969 1 97.62 85 THR A O 1
ATOM 672 N N . VAL A 1 86 ? -7.305 -11.703 10.266 1 98 86 VAL A N 1
ATOM 673 C CA . VAL A 1 86 ? -6.355 -12.25 9.297 1 98 86 VAL A CA 1
ATOM 674 C C . VAL A 1 86 ? -7.09 -12.633 8.016 1 98 86 VAL A C 1
ATOM 676 O O . VAL A 1 86 ? -6.586 -12.406 6.914 1 98 86 VAL A O 1
ATOM 679 N N . GLN A 1 87 ? -8.305 -13.18 8.164 1 98.06 87 GLN A N 1
ATOM 680 C CA . GLN A 1 87 ? -9.109 -13.508 6.988 1 98.06 87 GLN A CA 1
ATOM 681 C C . GLN A 1 87 ? -9.43 -12.25 6.18 1 98.06 87 GLN A C 1
ATOM 683 O O . GLN A 1 87 ? -9.375 -12.273 4.949 1 98.06 87 GLN A O 1
ATOM 688 N N . ALA A 1 88 ? -9.742 -11.188 6.859 1 98.12 88 ALA A N 1
ATOM 689 C CA . ALA A 1 88 ? -10.055 -9.93 6.184 1 98.12 88 ALA A CA 1
ATOM 690 C C . ALA A 1 88 ? -8.852 -9.414 5.398 1 98.12 88 ALA A C 1
ATOM 692 O O . ALA A 1 88 ? -8.992 -8.953 4.266 1 98.12 88 ALA A O 1
ATOM 693 N N . ILE A 1 89 ? -7.664 -9.508 6.012 1 97.94 89 ILE A N 1
ATOM 694 C CA . ILE A 1 89 ? -6.441 -9.055 5.359 1 97.94 89 ILE A CA 1
ATOM 695 C C . ILE A 1 89 ? -6.184 -9.891 4.109 1 97.94 89 ILE A C 1
ATOM 697 O O . ILE A 1 89 ? -5.809 -9.359 3.062 1 97.94 89 ILE A O 1
ATOM 701 N N . LEU A 1 90 ? -6.422 -11.156 4.168 1 97.56 90 LEU A N 1
ATOM 702 C CA . LEU A 1 90 ? -6.203 -12.039 3.031 1 97.56 90 LEU A CA 1
ATOM 703 C C . LEU A 1 90 ? -7.164 -11.719 1.893 1 97.56 90 LEU A C 1
ATOM 705 O O . LEU A 1 90 ? -6.77 -11.703 0.725 1 97.56 90 LEU A O 1
ATOM 709 N N . VAL A 1 91 ? -8.422 -11.477 2.256 1 97.25 91 VAL A N 1
ATOM 710 C CA . VAL A 1 91 ? -9.414 -11.125 1.248 1 97.25 91 VAL A CA 1
ATOM 711 C C . VAL A 1 91 ? -9.016 -9.82 0.564 1 97.25 91 VAL A C 1
ATOM 713 O O . VAL A 1 91 ? -9.039 -9.719 -0.665 1 97.25 91 VAL A O 1
ATOM 716 N N . GLN A 1 92 ? -8.578 -8.922 1.336 1 95.69 92 GLN A N 1
ATOM 717 C CA . GLN A 1 92 ? -8.164 -7.637 0.784 1 95.69 92 GLN A CA 1
ATOM 718 C C . GLN A 1 92 ? -6.914 -7.785 -0.084 1 95.69 92 GLN A C 1
ATOM 720 O O . GLN A 1 92 ? -6.789 -7.125 -1.116 1 95.69 92 GLN A O 1
ATOM 725 N N . ALA A 1 93 ? -6.004 -8.602 0.301 1 94.06 93 ALA A N 1
ATOM 726 C CA . ALA A 1 93 ? -4.723 -8.773 -0.379 1 94.06 93 ALA A CA 1
ATOM 727 C C . ALA A 1 93 ? -4.918 -9.281 -1.804 1 94.06 93 ALA A C 1
ATOM 729 O O . ALA A 1 93 ? -4.09 -9.031 -2.68 1 94.06 93 ALA A O 1
ATOM 730 N N . CYS A 1 94 ? -5.988 -9.922 -2.061 1 88.06 94 CYS A N 1
ATOM 731 C CA . CYS A 1 94 ? -6.234 -10.516 -3.369 1 88.06 94 CYS A CA 1
ATOM 732 C C . CYS A 1 94 ? -6.531 -9.438 -4.41 1 88.06 94 CYS A C 1
ATOM 734 O O . CYS A 1 94 ? -6.273 -9.633 -5.598 1 88.06 94 CYS A O 1
ATOM 736 N N . TYR A 1 95 ? -7.023 -8.281 -3.928 1 85.25 95 TYR A N 1
ATOM 737 C CA . TYR A 1 95 ? -7.52 -7.309 -4.895 1 85.25 95 TYR A CA 1
ATOM 738 C C . TYR A 1 95 ? -6.855 -5.953 -4.684 1 85.25 95 TYR A C 1
ATOM 740 O O . TYR A 1 95 ? -7.301 -4.945 -5.242 1 85.25 95 TYR A O 1
ATOM 748 N N . ALA A 1 96 ? -5.863 -5.934 -3.836 1 84.75 96 ALA A N 1
ATOM 749 C CA . ALA A 1 96 ? -5.176 -4.68 -3.537 1 84.75 96 ALA A CA 1
ATOM 750 C C . ALA A 1 96 ? -3.793 -4.648 -4.184 1 84.75 96 ALA A C 1
ATOM 752 O O . ALA A 1 96 ? -3.172 -5.691 -4.391 1 84.75 96 ALA A O 1
ATOM 753 N N . GLY A 1 97 ? -3.371 -3.451 -4.477 1 80.5 97 GLY A N 1
ATOM 754 C CA . GLY A 1 97 ? -2.043 -3.285 -5.043 1 80.5 97 GLY A CA 1
ATOM 755 C C . GLY A 1 97 ? -0.932 -3.561 -4.047 1 80.5 97 GLY A C 1
ATOM 756 O O . GLY A 1 97 ? 0.165 -3.973 -4.43 1 80.5 97 GLY A O 1
ATOM 757 N N . GLU A 1 98 ? -1.231 -3.338 -2.764 1 88.56 98 GLU A N 1
ATOM 758 C CA . GLU A 1 98 ? -0.229 -3.547 -1.724 1 88.56 98 GLU A CA 1
ATOM 759 C C . GLU A 1 98 ? -0.305 -4.961 -1.158 1 88.56 98 GLU A C 1
ATOM 761 O O . GLU A 1 98 ? -0.11 -5.168 0.041 1 88.56 98 GLU A O 1
ATOM 766 N N . ARG A 1 99 ? -0.544 -5.957 -1.99 1 91 99 ARG A N 1
ATOM 767 C CA . ARG A 1 99 ? -0.804 -7.336 -1.582 1 91 99 ARG A CA 1
ATOM 768 C C . ARG A 1 99 ? 0.38 -7.91 -0.812 1 91 99 ARG A C 1
ATOM 770 O O . ARG A 1 99 ? 0.197 -8.609 0.185 1 91 99 ARG A O 1
ATOM 777 N N . ALA A 1 100 ? 1.61 -7.668 -1.279 1 90.88 100 ALA A N 1
ATOM 778 C CA . ALA A 1 100 ? 2.777 -8.242 -0.612 1 90.88 100 ALA A CA 1
ATOM 779 C C . ALA A 1 100 ? 2.879 -7.75 0.83 1 90.88 100 ALA A C 1
ATOM 781 O O . ALA A 1 100 ? 3.209 -8.523 1.732 1 90.88 100 ALA A O 1
ATOM 782 N N . LEU A 1 101 ? 2.6 -6.492 1.008 1 92.81 101 LEU A N 1
ATOM 783 C CA . LEU A 1 101 ? 2.617 -5.906 2.344 1 92.81 101 LEU A CA 1
ATOM 784 C C . LEU A 1 101 ? 1.525 -6.516 3.217 1 92.81 101 LEU A C 1
ATOM 786 O O . LEU A 1 101 ? 1.769 -6.848 4.379 1 92.81 101 LEU A O 1
ATOM 790 N N . LEU A 1 102 ? 0.37 -6.66 2.717 1 95.5 102 LEU A N 1
ATOM 791 C CA . LEU A 1 102 ? -0.76 -7.219 3.449 1 95.5 102 LEU A CA 1
ATOM 792 C C . LEU A 1 102 ? -0.484 -8.664 3.852 1 95.5 102 LEU A C 1
ATOM 794 O O . LEU A 1 102 ? -0.783 -9.07 4.977 1 95.5 102 LEU A O 1
ATOM 798 N N . ILE A 1 103 ? 0.136 -9.398 2.949 1 95.31 103 ILE A N 1
ATOM 799 C CA . ILE A 1 103 ? 0.457 -10.789 3.248 1 95.31 103 ILE A CA 1
ATOM 800 C C . ILE A 1 103 ? 1.513 -10.852 4.352 1 95.31 103 ILE A C 1
ATOM 802 O O . ILE A 1 103 ? 1.449 -11.703 5.234 1 95.31 103 ILE A O 1
ATOM 806 N N . ALA A 1 104 ? 2.477 -9.969 4.316 1 94.5 104 ALA A N 1
ATOM 807 C CA . ALA A 1 104 ? 3.484 -9.914 5.371 1 94.5 104 ALA A CA 1
ATOM 808 C C . ALA A 1 104 ? 2.846 -9.633 6.73 1 94.5 104 ALA A C 1
ATOM 810 O O . ALA A 1 104 ? 3.178 -10.289 7.723 1 94.5 104 ALA A O 1
ATOM 811 N N . ILE A 1 105 ? 1.918 -8.711 6.738 1 95.31 105 ILE A N 1
ATOM 812 C CA . ILE A 1 105 ? 1.22 -8.344 7.969 1 95.31 105 ILE A CA 1
ATOM 813 C C . ILE A 1 105 ? 0.406 -9.531 8.469 1 95.31 105 ILE A C 1
ATOM 815 O O . ILE A 1 105 ? 0.443 -9.859 9.664 1 95.31 105 ILE A O 1
ATOM 819 N N . ALA A 1 106 ? -0.299 -10.117 7.566 1 96.81 106 ALA A N 1
ATOM 820 C CA . ALA A 1 106 ? -1.125 -11.266 7.926 1 96.81 106 ALA A CA 1
ATOM 821 C C . ALA A 1 106 ? -0.271 -12.406 8.477 1 96.81 106 ALA A C 1
ATOM 823 O O . ALA A 1 106 ? -0.675 -13.094 9.414 1 96.81 106 ALA A O 1
ATOM 824 N N . THR A 1 107 ? 0.857 -12.602 7.887 1 95.31 107 THR A N 1
ATOM 825 C CA . THR A 1 107 ? 1.765 -13.648 8.328 1 95.31 107 THR A CA 1
ATOM 826 C C . THR A 1 107 ? 2.24 -13.391 9.758 1 95.31 107 THR A C 1
ATOM 828 O O . THR A 1 107 ? 2.207 -14.297 10.602 1 95.31 107 THR A O 1
ATOM 831 N N . ARG A 1 108 ? 2.654 -12.195 10.016 1 93.5 108 ARG A N 1
ATOM 832 C CA . ARG A 1 108 ? 3.096 -11.844 11.359 1 93.5 108 ARG A CA 1
ATOM 833 C C . ARG A 1 108 ? 1.976 -12.047 12.375 1 93.5 108 ARG A C 1
ATOM 835 O O . ARG A 1 108 ? 2.203 -12.594 13.461 1 93.5 108 ARG A O 1
ATOM 842 N N . MET A 1 109 ? 0.774 -11.602 12.039 1 94.81 109 MET A N 1
ATOM 843 C CA . MET A 1 109 ? -0.367 -11.742 12.938 1 94.81 109 MET A CA 1
ATOM 844 C C . MET A 1 109 ? -0.699 -13.211 13.18 1 94.81 109 MET A C 1
ATOM 846 O O . MET A 1 109 ? -1.017 -13.602 14.305 1 94.81 109 MET A O 1
ATOM 850 N N . ALA A 1 110 ? -0.616 -13.984 12.109 1 96 110 ALA A N 1
ATOM 851 C CA . ALA A 1 110 ? -0.894 -15.414 12.227 1 96 110 ALA A CA 1
ATOM 852 C C . ALA A 1 110 ? 0.106 -16.094 13.164 1 96 110 ALA A C 1
ATOM 854 O O . ALA A 1 110 ? -0.265 -16.969 13.961 1 96 110 ALA A O 1
ATOM 855 N N . LEU A 1 111 ? 1.352 -15.703 13.07 1 93.06 111 LEU A N 1
ATOM 856 C CA . LEU A 1 111 ? 2.375 -16.234 13.961 1 93.06 111 LEU A CA 1
ATOM 857 C C . LEU A 1 111 ? 2.076 -15.867 15.414 1 93.06 111 LEU A C 1
ATOM 859 O O . LEU A 1 111 ? 2.146 -16.719 16.297 1 93.06 111 LEU A O 1
ATOM 863 N N . ASP A 1 112 ? 1.656 -14.648 15.625 1 91.31 112 ASP A N 1
ATOM 864 C CA . ASP A 1 112 ? 1.332 -14.172 16.969 1 91.31 112 ASP A CA 1
ATOM 865 C C . ASP A 1 112 ? 0.124 -14.906 17.531 1 91.31 112 ASP A C 1
ATOM 867 O O . ASP A 1 112 ? 0.038 -15.125 18.75 1 91.31 112 ASP A O 1
ATOM 871 N N . LEU A 1 113 ? -0.775 -15.297 16.625 1 95.25 113 LEU A N 1
ATOM 872 C CA . LEU A 1 113 ? -2.031 -15.906 17.062 1 95.25 113 LEU A CA 1
ATOM 873 C C . LEU A 1 113 ? -1.902 -17.422 17.156 1 95.25 113 LEU A C 1
ATOM 875 O O . LEU A 1 113 ? -2.857 -18.109 17.531 1 95.25 113 LEU A O 1
ATOM 879 N N . GLY A 1 114 ? -0.817 -17.984 16.781 1 95.38 114 GLY A N 1
ATOM 880 C CA . GLY A 1 114 ? -0.54 -19.406 16.953 1 95.38 114 GLY A CA 1
ATOM 881 C C . GLY A 1 114 ? -1.152 -20.266 15.859 1 95.38 114 GLY A C 1
ATOM 882 O O . GLY A 1 114 ? -1.599 -21.375 16.125 1 95.38 114 GLY A O 1
ATOM 883 N N . PHE A 1 115 ? -1.213 -19.781 14.656 1 96.44 115 PHE A N 1
ATOM 884 C CA . PHE A 1 115 ? -1.796 -20.547 13.562 1 96.44 115 PHE A CA 1
ATOM 885 C C . PHE A 1 115 ? -0.913 -21.734 13.195 1 96.44 115 PHE A C 1
ATOM 887 O O . PHE A 1 115 ? -1.414 -22.828 12.938 1 96.44 115 PHE A O 1
ATOM 894 N N . PRO A 1 116 ? 0.45 -21.578 13.164 1 94.12 116 PRO A N 1
ATOM 895 C CA . PRO A 1 116 ? 1.28 -22.75 12.898 1 94.12 116 PRO A CA 1
ATOM 896 C C . PRO A 1 116 ? 1.081 -23.859 13.93 1 94.12 116 PRO A C 1
ATOM 898 O O . PRO A 1 116 ? 1.072 -25.047 13.578 1 94.12 116 PRO A O 1
ATOM 901 N N . GLU A 1 117 ? 0.887 -23.453 15.164 1 95.38 117 GLU A N 1
ATOM 902 C CA . GLU A 1 117 ? 0.677 -24.422 16.234 1 95.38 117 GLU A CA 1
ATOM 903 C C . GLU A 1 117 ? -0.651 -25.156 16.062 1 95.38 117 GLU A C 1
ATOM 905 O O . GLU A 1 117 ? -0.761 -26.344 16.391 1 95.38 117 GLU A O 1
ATOM 910 N N . ALA A 1 118 ? -1.61 -24.422 15.602 1 96.06 118 ALA A N 1
ATOM 911 C CA . ALA A 1 118 ? -2.893 -25.062 15.32 1 96.06 118 ALA A CA 1
ATOM 912 C C . ALA A 1 118 ? -2.742 -26.156 14.266 1 96.06 118 ALA A C 1
ATOM 914 O O . ALA A 1 118 ? -3.318 -27.234 14.398 1 96.06 118 ALA A O 1
ATOM 915 N N . TYR A 1 119 ? -1.993 -25.938 13.258 1 95.06 119 TYR A N 1
ATOM 916 C CA . TYR A 1 119 ? -1.706 -26.906 12.219 1 95.06 119 TYR A CA 1
ATOM 917 C C . TYR A 1 119 ? -0.987 -28.125 12.797 1 95.06 119 TYR A C 1
ATOM 919 O O . TYR A 1 119 ? -1.371 -29.266 12.539 1 95.06 119 TYR A O 1
ATOM 927 N N . ASP A 1 120 ? 0.01 -27.859 13.586 1 93.38 120 ASP A N 1
ATOM 928 C CA . ASP A 1 120 ? 0.792 -28.938 14.188 1 93.38 120 ASP A CA 1
ATOM 929 C C . ASP A 1 120 ? -0.078 -29.812 15.078 1 93.38 120 ASP A C 1
ATOM 931 O O . ASP A 1 120 ? 0.054 -31.047 15.07 1 93.38 120 ASP A O 1
ATOM 935 N N . THR A 1 121 ? -0.904 -29.125 15.781 1 93.69 121 THR A N 1
ATOM 936 C CA . THR A 1 121 ? -1.791 -29.844 16.688 1 93.69 121 THR A CA 1
ATOM 937 C C . THR A 1 121 ? -2.725 -30.766 15.898 1 93.69 121 THR A C 1
ATOM 939 O O . THR A 1 121 ? -2.926 -31.922 16.281 1 93.69 121 THR A O 1
ATOM 942 N N . LEU A 1 122 ? -3.283 -30.312 14.805 1 93.12 122 LEU A N 1
ATOM 943 C CA . LEU A 1 122 ? -4.195 -31.109 13.992 1 93.12 122 LEU A CA 1
ATOM 944 C C . LEU A 1 122 ? -3.471 -32.281 13.359 1 93.12 122 LEU A C 1
ATOM 946 O O . LEU A 1 122 ? -4.023 -33.406 13.289 1 93.12 122 LEU A O 1
ATOM 950 N N . ILE A 1 123 ? -2.295 -32.094 12.914 1 91.94 123 ILE A N 1
ATOM 951 C CA . ILE A 1 123 ? -1.506 -33.125 12.297 1 91.94 123 ILE A CA 1
ATOM 952 C C . ILE A 1 123 ? -1.193 -34.219 13.336 1 91.94 123 ILE A C 1
ATOM 954 O O . ILE A 1 123 ? -1.333 -35.406 13.055 1 91.94 123 ILE A O 1
ATOM 958 N N . ALA A 1 124 ? -0.804 -33.719 14.508 1 90.06 124 ALA A N 1
ATOM 959 C CA . ALA A 1 124 ? -0.488 -34.656 15.586 1 90.06 124 ALA A CA 1
ATOM 960 C C . ALA A 1 124 ? -1.708 -35.5 15.961 1 90.06 124 ALA A C 1
ATOM 962 O O . ALA A 1 124 ? -1.601 -36.688 16.156 1 90.06 124 ALA A O 1
ATOM 963 N N . GLU A 1 125 ? -2.818 -34.844 16.031 1 88.38 125 GLU A N 1
ATOM 964 C CA . GLU A 1 125 ? -4.051 -35.531 16.391 1 88.38 125 GLU A CA 1
ATOM 965 C C . GLU A 1 125 ? -4.469 -36.531 15.305 1 88.38 125 GLU A C 1
ATOM 967 O O . GLU A 1 125 ? -5.031 -37.594 15.609 1 88.38 125 GLU A O 1
ATOM 972 N N . SER A 1 126 ? -4.266 -36.219 14.125 1 86.38 126 SER A N 1
ATOM 973 C CA . SER A 1 126 ? -4.641 -37.062 13.008 1 86.38 126 SER A CA 1
ATOM 974 C C . SER A 1 126 ? -3.781 -38.312 12.961 1 86.38 126 SER A C 1
ATOM 976 O O . SER A 1 126 ? -4.262 -39.406 12.594 1 86.38 126 SER A O 1
ATOM 978 N N . VAL A 1 127 ? -2.559 -38.25 13.352 1 82.88 127 VAL A N 1
ATOM 979 C CA . VAL A 1 127 ? -1.633 -39.375 13.328 1 82.88 127 VAL A CA 1
ATOM 980 C C . VAL A 1 127 ? -1.928 -40.312 14.5 1 82.88 127 VAL A C 1
ATOM 982 O O . VAL A 1 127 ? -1.836 -41.531 14.367 1 82.88 127 VAL A O 1
ATOM 985 N N . LEU A 1 128 ? -2.316 -39.656 15.578 1 77.56 128 LEU A N 1
ATOM 986 C CA . LEU A 1 128 ? -2.576 -40.438 16.781 1 77.56 128 LEU A CA 1
ATOM 987 C C . LEU A 1 128 ? -3.977 -41.031 16.75 1 77.56 128 LEU A C 1
ATOM 989 O O . LEU A 1 128 ? -4.34 -41.844 17.625 1 77.56 128 LEU A O 1
ATOM 993 N N . GLY A 1 129 ? -4.684 -40.969 15.672 1 67.38 129 GLY A N 1
ATOM 994 C CA . GLY A 1 129 ? -6.016 -41.531 15.539 1 67.38 129 GLY A CA 1
ATOM 995 C C . GLY A 1 129 ? -7.062 -40.75 16.344 1 67.38 129 GLY A C 1
ATOM 996 O O . GLY A 1 129 ? -8.148 -41.281 16.594 1 67.38 129 GLY A O 1
ATOM 997 N N . GLY A 1 130 ? -6.781 -39.688 16.875 1 56.12 130 GLY A N 1
ATOM 998 C CA . GLY A 1 130 ? -7.633 -38.938 17.781 1 56.12 130 GLY A CA 1
ATOM 999 C C . GLY A 1 130 ? -8.672 -38.094 17.062 1 56.12 130 GLY A C 1
ATOM 1000 O O . GLY A 1 130 ? -9.555 -37.5 17.703 1 56.12 130 GLY A O 1
ATOM 1001 N N . MET A 1 131 ? -8.539 -37.812 15.781 1 60.44 131 MET A N 1
ATOM 1002 C CA . MET A 1 131 ? -9.523 -36.938 15.133 1 60.44 131 MET A CA 1
ATOM 1003 C C . MET A 1 131 ? -10.867 -37.625 15 1 60.44 131 MET A C 1
ATOM 1005 O O . MET A 1 131 ? -11.781 -37.125 14.359 1 60.44 131 MET A O 1
ATOM 1009 N N . GLN A 1 132 ? -10.906 -38.906 15.516 1 53.94 132 GLN A N 1
ATOM 1010 C CA . GLN A 1 132 ? -12.219 -39.562 15.5 1 53.94 132 GLN A CA 1
ATOM 1011 C C . GLN A 1 132 ? -13.219 -38.781 16.359 1 53.94 132 GLN A C 1
ATOM 1013 O O . GLN A 1 132 ? -12.906 -38.375 17.469 1 53.94 132 GLN A O 1
ATOM 1018 N N . ILE A 1 133 ? -14.039 -38 15.594 1 53.25 133 ILE A N 1
ATOM 1019 C CA . ILE A 1 133 ? -15.188 -37.344 16.203 1 53.25 133 ILE A CA 1
ATOM 1020 C C . ILE A 1 133 ? -15.852 -38.281 17.203 1 53.25 133 ILE A C 1
ATOM 1022 O O . ILE A 1 133 ? -16.562 -39.219 16.812 1 53.25 133 ILE A O 1
ATOM 1026 N N . ASP A 1 134 ? -15.219 -38.875 18.031 1 48.53 134 ASP A N 1
ATOM 1027 C CA . ASP A 1 134 ? -16.109 -39.531 18.984 1 48.53 134 ASP A CA 1
ATOM 1028 C C . ASP A 1 134 ? -17.188 -38.594 19.484 1 48.53 134 ASP A C 1
ATOM 1030 O O . ASP A 1 134 ? -16.922 -37.406 19.719 1 48.53 134 ASP A O 1
ATOM 1034 N N . ASN A 1 135 ? -18.469 -38.875 19.125 1 49.94 135 ASN A N 1
ATOM 1035 C CA . ASN A 1 135 ? -19.734 -38.25 19.484 1 49.94 135 ASN A CA 1
ATOM 1036 C C . ASN A 1 135 ? -19.641 -37.438 20.766 1 49.94 135 ASN A C 1
ATOM 1038 O O . ASN A 1 135 ? -20.516 -36.625 21.062 1 49.94 135 ASN A O 1
ATOM 1042 N N . GLY A 1 136 ? -18.922 -37.812 21.734 1 53.09 136 GLY A N 1
ATOM 1043 C CA . GLY A 1 136 ? -19.328 -37.375 23.062 1 53.09 136 GLY A CA 1
ATOM 1044 C C . GLY A 1 136 ? -18.797 -36.031 23.438 1 53.09 136 GLY A C 1
ATOM 1045 O O . GLY A 1 136 ? -19.359 -35.344 24.281 1 53.09 136 GLY A O 1
ATOM 1046 N N . ASP A 1 137 ? -17.422 -35.531 23.031 1 71.88 137 ASP A N 1
ATOM 1047 C CA . ASP A 1 137 ? -17.031 -34.344 23.781 1 71.88 137 ASP A CA 1
ATOM 1048 C C . ASP A 1 137 ? -17.094 -33.094 22.906 1 71.88 137 ASP A C 1
ATOM 1050 O O . ASP A 1 137 ? -16.281 -32.938 22 1 71.88 137 ASP A O 1
ATOM 1054 N N . GLN A 1 138 ? -18.219 -32.406 22.797 1 81.25 138 GLN A N 1
ATOM 1055 C CA . GLN A 1 138 ? -18.547 -31.141 22.109 1 81.25 138 GLN A CA 1
ATOM 1056 C C . GLN A 1 138 ? -17.391 -30.156 22.219 1 81.25 138 GLN A C 1
ATOM 1058 O O . GLN A 1 138 ? -17.109 -29.406 21.266 1 81.25 138 GLN A O 1
ATOM 1063 N N . ALA A 1 139 ? -16.672 -30.266 23.219 1 83.56 139 ALA A N 1
ATOM 1064 C CA . ALA A 1 139 ? -15.562 -29.328 23.438 1 83.56 139 ALA A CA 1
ATOM 1065 C C . ALA A 1 139 ? -14.406 -29.641 22.5 1 83.56 139 ALA A C 1
ATOM 1067 O O . ALA A 1 139 ? -13.812 -28.734 21.906 1 83.56 139 ALA A O 1
ATOM 1068 N N . THR A 1 140 ? -14.172 -30.875 22.375 1 83 140 THR A N 1
ATOM 1069 C CA . THR A 1 140 ? -13.094 -31.297 21.484 1 83 140 THR A CA 1
ATOM 1070 C C . THR A 1 140 ? -13.43 -30.969 20.031 1 83 140 THR A C 1
ATOM 1072 O O . THR A 1 140 ? -12.562 -30.562 19.266 1 83 140 THR A O 1
ATOM 1075 N N . TYR A 1 141 ? -14.664 -31.125 19.766 1 86.25 141 TYR A N 1
ATOM 1076 C CA . TYR A 1 141 ? -15.109 -30.812 18.406 1 86.25 141 TYR A CA 1
ATOM 1077 C C . TYR A 1 141 ? -14.93 -29.328 18.109 1 86.25 141 TYR A C 1
ATOM 1079 O O . TYR A 1 141 ? -14.453 -28.969 17.031 1 86.25 141 TYR A O 1
ATOM 1087 N N . ASN A 1 142 ? -15.281 -28.547 19.078 1 87.94 142 ASN A N 1
ATOM 1088 C CA . ASN A 1 142 ? -15.164 -27.109 18.906 1 87.94 142 ASN A CA 1
ATOM 1089 C C . ASN A 1 142 ? -13.703 -26.672 18.781 1 87.94 142 ASN A C 1
ATOM 1091 O O . ASN A 1 142 ? -13.375 -25.812 17.969 1 87.94 142 ASN A O 1
ATOM 1095 N N . ASP A 1 143 ? -12.906 -27.328 19.5 1 90.88 143 ASP A N 1
ATOM 1096 C CA . ASP A 1 143 ? -11.484 -27.016 19.438 1 90.88 143 ASP A CA 1
ATOM 1097 C C . ASP A 1 143 ? -10.898 -27.406 18.078 1 90.88 143 ASP A C 1
ATOM 1099 O O . ASP A 1 143 ? -10.125 -26.656 17.484 1 90.88 143 ASP A O 1
ATOM 1103 N N . ASN A 1 144 ? -11.305 -28.531 17.625 1 90.81 144 ASN A N 1
ATOM 1104 C CA . ASN A 1 144 ? -10.812 -29.016 16.328 1 90.81 144 ASN A CA 1
ATOM 1105 C C . ASN A 1 144 ? -11.305 -28.125 15.188 1 90.81 144 ASN A C 1
ATOM 1107 O O . ASN A 1 144 ? -10.586 -27.906 14.211 1 90.81 144 ASN A O 1
ATOM 1111 N N . THR A 1 145 ? -12.461 -27.719 15.375 1 93.44 145 THR A N 1
ATOM 1112 C CA . THR A 1 145 ? -13.016 -26.812 14.367 1 93.44 145 THR A CA 1
ATOM 1113 C C . THR A 1 145 ? -12.219 -25.516 14.297 1 93.44 145 THR A C 1
ATOM 1115 O O . THR A 1 145 ? -11.891 -25.047 13.203 1 93.44 145 THR A O 1
ATOM 1118 N N . THR A 1 146 ? -11.914 -25 15.445 1 94.31 146 THR A N 1
ATOM 1119 C CA . THR A 1 146 ? -11.133 -23.781 15.508 1 94.31 146 THR A CA 1
ATOM 1120 C C . THR A 1 146 ? -9.734 -24 14.945 1 94.31 146 THR A C 1
ATOM 1122 O O . THR A 1 146 ? -9.219 -23.156 14.195 1 94.31 146 THR A O 1
ATOM 1125 N N . HIS A 1 147 ? -9.164 -25.125 15.25 1 96.25 147 HIS A N 1
ATOM 1126 C CA . HIS A 1 147 ? -7.84 -25.453 14.734 1 96.25 147 HIS A CA 1
ATOM 1127 C C . HIS A 1 147 ? -7.863 -25.594 13.219 1 96.25 147 HIS A C 1
ATOM 1129 O O . HIS A 1 147 ? -6.93 -25.156 12.539 1 96.25 147 HIS A O 1
ATOM 1135 N N . MET A 1 148 ? -8.906 -26.219 12.742 1 96.56 148 MET A N 1
ATOM 1136 C CA . MET A 1 148 ? -9.008 -26.406 11.305 1 96.56 148 MET A CA 1
ATOM 1137 C C . MET A 1 148 ? -9.117 -25.062 10.586 1 96.56 148 MET A C 1
ATOM 1139 O O . MET A 1 148 ? -8.484 -24.859 9.547 1 96.56 148 MET A O 1
ATOM 1143 N N . ARG A 1 149 ? -9.898 -24.156 11.125 1 96.88 149 ARG A N 1
ATOM 1144 C CA . ARG A 1 149 ? -10.062 -22.828 10.523 1 96.88 149 ARG A CA 1
ATOM 1145 C C . ARG A 1 149 ? -8.742 -22.062 10.523 1 96.88 149 ARG A C 1
ATOM 1147 O O . ARG A 1 149 ? -8.383 -21.453 9.523 1 96.88 149 ARG A O 1
ATOM 1154 N N . LYS A 1 150 ? -8.031 -22.125 11.617 1 97.62 150 LYS A N 1
ATOM 1155 C CA . LYS A 1 150 ? -6.719 -21.484 11.719 1 97.62 150 LYS A CA 1
ATOM 1156 C C . LYS A 1 150 ? -5.73 -22.109 10.742 1 97.62 150 LYS A C 1
ATOM 1158 O O . LYS A 1 150 ? -4.922 -21.406 10.125 1 97.62 150 LYS A O 1
ATOM 1163 N N . THR A 1 151 ? -5.82 -23.391 10.609 1 97.06 151 THR A N 1
ATOM 1164 C CA . THR A 1 151 ? -4.93 -24.125 9.727 1 97.06 151 THR A CA 1
ATOM 1165 C C . THR A 1 151 ? -5.156 -23.719 8.273 1 97.06 151 THR A C 1
ATOM 1167 O O . THR A 1 151 ? -4.199 -23.516 7.52 1 97.06 151 THR A O 1
ATOM 1170 N N . ARG A 1 152 ? -6.41 -23.578 7.895 1 97.69 152 ARG A N 1
ATOM 1171 C CA . ARG A 1 152 ? -6.73 -23.141 6.539 1 97.69 152 ARG A CA 1
ATOM 1172 C C . ARG A 1 152 ? -6.07 -21.812 6.227 1 97.69 152 ARG A C 1
ATOM 1174 O O . ARG A 1 152 ? -5.457 -21.641 5.172 1 97.69 152 ARG A O 1
ATOM 1181 N N . VAL A 1 153 ? -6.176 -20.922 7.125 1 98 153 VAL A N 1
ATOM 1182 C CA . VAL A 1 153 ? -5.617 -19.594 6.938 1 98 153 VAL A CA 1
ATOM 1183 C C . VAL A 1 153 ? -4.094 -19.672 6.879 1 98 153 VAL A C 1
ATOM 1185 O O . VAL A 1 153 ? -3.467 -19.047 6.023 1 98 153 VAL A O 1
ATOM 1188 N N . TRP A 1 154 ? -3.533 -20.469 7.715 1 96.75 154 TRP A N 1
ATOM 1189 C CA . TRP A 1 154 ? -2.082 -20.609 7.762 1 96.75 154 TRP A CA 1
ATOM 1190 C C . TRP A 1 154 ? -1.547 -21.172 6.449 1 96.75 154 TRP A C 1
ATOM 1192 O O . TRP A 1 154 ? -0.57 -20.656 5.898 1 96.75 154 TRP A O 1
ATOM 1202 N N . LEU A 1 155 ? -2.195 -22.156 5.988 1 96.81 155 LEU A N 1
ATOM 1203 C CA . LEU A 1 155 ? -1.743 -22.812 4.77 1 96.81 155 LEU A CA 1
ATOM 1204 C C . LEU A 1 155 ? -1.93 -21.906 3.559 1 96.81 155 LEU A C 1
ATOM 1206 O O . LEU A 1 155 ? -1.108 -21.922 2.637 1 96.81 155 LEU A O 1
ATOM 1210 N N . HIS A 1 156 ? -3.004 -21.172 3.559 1 97.5 156 HIS A N 1
ATOM 1211 C CA . HIS A 1 156 ? -3.184 -20.234 2.459 1 97.5 156 HIS A CA 1
ATOM 1212 C C . HIS A 1 156 ? -2.127 -19.141 2.498 1 97.5 156 HIS A C 1
ATOM 1214 O O . HIS A 1 156 ? -1.667 -18.672 1.451 1 97.5 156 HIS A O 1
ATOM 1220 N N . LEU A 1 157 ? -1.76 -18.672 3.688 1 96.25 157 LEU A N 1
ATOM 1221 C CA . LEU A 1 157 ? -0.677 -17.703 3.826 1 96.25 157 LEU A CA 1
ATOM 1222 C C . LEU A 1 157 ? 0.626 -18.266 3.266 1 96.25 157 LEU A C 1
ATOM 1224 O O . LEU A 1 157 ? 1.383 -17.547 2.609 1 96.25 157 LEU A O 1
ATOM 1228 N N . LEU A 1 158 ? 0.837 -19.516 3.51 1 94.81 158 LEU A N 1
ATOM 1229 C CA . LEU A 1 158 ? 2.018 -20.188 2.967 1 94.81 158 LEU A CA 1
ATOM 1230 C C . LEU A 1 158 ? 1.994 -20.172 1.441 1 94.81 158 LEU A C 1
ATOM 1232 O O . LEU A 1 158 ? 3.008 -19.875 0.803 1 94.81 158 LEU A O 1
ATOM 1236 N N . VAL A 1 159 ? 0.845 -20.453 0.913 1 95.94 159 VAL A N 1
ATOM 1237 C CA . VAL A 1 159 ? 0.686 -20.469 -0.538 1 95.94 159 VAL A CA 1
ATOM 1238 C C . VAL A 1 159 ? 0.992 -19.078 -1.106 1 95.94 159 VAL A C 1
ATOM 1240 O O . VAL A 1 159 ? 1.793 -18.953 -2.035 1 95.94 159 VAL A O 1
ATOM 1243 N N . MET A 1 160 ? 0.4 -18.094 -0.542 1 94.62 160 MET A N 1
ATOM 1244 C CA . MET A 1 160 ? 0.58 -16.719 -1.029 1 94.62 160 MET A CA 1
ATOM 1245 C C . MET A 1 160 ? 2.029 -16.281 -0.877 1 94.62 160 MET A C 1
ATOM 1247 O O . MET A 1 160 ? 2.564 -15.586 -1.744 1 94.62 160 MET A O 1
ATOM 1251 N N . SER A 1 161 ? 2.639 -16.656 0.197 1 93.06 161 SER A N 1
ATOM 1252 C CA . SER A 1 161 ? 4.035 -16.297 0.432 1 93.06 161 SER A CA 1
ATOM 1253 C C . SER A 1 161 ? 4.945 -16.906 -0.632 1 93.06 161 SER A C 1
ATOM 1255 O O . SER A 1 161 ? 5.859 -16.25 -1.124 1 93.06 161 SER A O 1
ATOM 1257 N N . TYR A 1 162 ? 4.719 -18.094 -0.974 1 93.62 162 TYR A N 1
ATOM 1258 C CA . TYR A 1 162 ? 5.539 -18.75 -1.982 1 93.62 162 TYR A CA 1
ATOM 1259 C C . TYR A 1 162 ? 5.285 -18.172 -3.363 1 93.62 162 TYR A C 1
ATOM 1261 O O . TYR A 1 162 ? 6.211 -18.047 -4.172 1 93.62 162 TYR A O 1
ATOM 1269 N N . ILE A 1 163 ? 4.031 -17.859 -3.641 1 93 163 ILE A N 1
ATOM 1270 C CA . ILE A 1 163 ? 3.717 -17.203 -4.906 1 93 163 ILE A CA 1
ATOM 1271 C C . ILE A 1 163 ? 4.492 -15.898 -5.02 1 93 163 ILE A C 1
ATOM 1273 O O . ILE A 1 163 ? 5.109 -15.625 -6.051 1 93 163 ILE A O 1
ATOM 1277 N N . LEU A 1 164 ? 4.492 -15.117 -3.99 1 90.62 164 LEU A N 1
ATOM 1278 C CA . LEU A 1 164 ? 5.168 -13.828 -4.012 1 90.62 164 LEU A CA 1
ATOM 1279 C C . LEU A 1 164 ? 6.68 -14.008 -4.078 1 90.62 164 LEU A C 1
ATOM 1281 O O . LEU A 1 164 ? 7.375 -13.195 -4.691 1 90.62 164 LEU A O 1
ATOM 1285 N N . HIS A 1 165 ? 7.16 -15.055 -3.508 1 90.44 165 HIS A N 1
ATOM 1286 C CA . HIS A 1 165 ? 8.586 -15.352 -3.553 1 90.44 165 HIS A CA 1
ATOM 1287 C C . HIS A 1 165 ? 9.023 -15.758 -4.957 1 90.44 165 HIS A C 1
ATOM 1289 O O . HIS A 1 165 ? 9.977 -15.195 -5.504 1 90.44 165 HIS A O 1
ATOM 1295 N N . VAL A 1 166 ? 8.281 -16.609 -5.543 1 90.75 166 VAL A N 1
ATOM 1296 C CA . VAL A 1 166 ? 8.688 -17.219 -6.801 1 90.75 166 VAL A CA 1
ATOM 1297 C C . VAL A 1 166 ? 8.312 -16.312 -7.965 1 90.75 166 VAL A C 1
ATOM 1299 O O . VAL A 1 166 ? 9.109 -16.109 -8.883 1 90.75 166 VAL A O 1
ATOM 1302 N N . ASP A 1 167 ? 7.094 -15.75 -7.918 1 89.81 167 ASP A N 1
ATOM 1303 C CA . ASP A 1 167 ? 6.574 -15.031 -9.078 1 89.81 167 ASP A CA 1
ATOM 1304 C C . ASP A 1 167 ? 6.93 -13.547 -8.992 1 89.81 167 ASP A C 1
ATOM 1306 O O . ASP A 1 167 ? 6.949 -12.852 -10.016 1 89.81 167 ASP A O 1
ATOM 1310 N N . ALA A 1 168 ? 7.184 -13.047 -7.781 1 85.44 168 ALA A N 1
ATOM 1311 C CA . ALA A 1 168 ? 7.449 -11.617 -7.645 1 85.44 168 ALA A CA 1
ATOM 1312 C C . ALA A 1 168 ? 8.883 -11.367 -7.172 1 85.44 168 ALA A C 1
ATOM 1314 O O . ALA A 1 168 ? 9.312 -10.219 -7.059 1 85.44 168 ALA A O 1
ATOM 1315 N N . GLY A 1 169 ? 9.594 -12.43 -6.859 1 82.25 169 GLY A N 1
ATOM 1316 C CA . GLY A 1 169 ? 10.977 -12.281 -6.445 1 82.25 169 GLY A CA 1
ATOM 1317 C C . GLY A 1 169 ? 11.117 -11.812 -5.008 1 82.25 169 GLY A C 1
ATOM 1318 O O . GLY A 1 169 ? 12.164 -11.273 -4.629 1 82.25 169 GLY A O 1
ATOM 1319 N N . GLY A 1 170 ? 10.07 -11.898 -4.309 1 83.38 170 GLY A N 1
ATOM 1320 C CA . GLY A 1 170 ? 10.133 -11.523 -2.906 1 83.38 170 GLY A CA 1
ATOM 1321 C C . GLY A 1 170 ? 11.055 -12.406 -2.092 1 83.38 170 GLY A C 1
ATOM 1322 O O . GLY A 1 170 ? 11.398 -13.516 -2.518 1 83.38 170 GLY A O 1
ATOM 1323 N N . MET A 1 171 ? 11.406 -11.891 -0.933 1 81.25 171 MET A N 1
ATOM 1324 C CA . MET A 1 171 ? 12.211 -12.703 -0.023 1 81.25 171 MET A CA 1
ATOM 1325 C C . MET A 1 171 ? 11.367 -13.781 0.64 1 81.25 171 MET A C 1
ATOM 1327 O O . MET A 1 171 ? 10.18 -13.57 0.91 1 81.25 171 MET A O 1
ATOM 1331 N N . PRO A 1 172 ? 12.016 -14.883 0.733 1 79.81 172 PRO A N 1
ATOM 1332 C CA . PRO A 1 172 ? 11.258 -15.922 1.437 1 79.81 172 PRO A CA 1
ATOM 1333 C C . PRO A 1 172 ? 10.938 -15.539 2.881 1 79.81 172 PRO A C 1
ATOM 1335 O O . PRO A 1 172 ? 11.805 -15.016 3.588 1 79.81 172 PRO A O 1
ATOM 1338 N N . THR A 1 173 ? 9.75 -15.57 3.314 1 74.5 173 THR A N 1
ATOM 1339 C CA . THR A 1 173 ? 9.336 -15.133 4.645 1 74.5 173 THR A CA 1
ATOM 1340 C C . THR A 1 173 ? 9.305 -16.312 5.617 1 74.5 173 THR A C 1
ATOM 1342 O O . THR A 1 173 ? 9.664 -16.172 6.785 1 74.5 173 THR A O 1
ATOM 1345 N N . PHE A 1 174 ? 8.805 -17.453 5.234 1 74.25 174 PHE A N 1
ATOM 1346 C CA . PHE A 1 174 ? 8.859 -18.625 6.109 1 74.25 174 PHE A CA 1
ATOM 1347 C C . PHE A 1 174 ? 8.82 -19.906 5.301 1 74.25 174 PHE A C 1
ATOM 1349 O O . PHE A 1 174 ? 8.445 -19.906 4.125 1 74.25 174 PHE A O 1
ATOM 1356 N N . LYS A 1 175 ? 9.383 -20.812 5.953 1 71.38 175 LYS A N 1
ATOM 1357 C CA . LYS A 1 175 ? 9.445 -22.125 5.312 1 71.38 175 LYS A CA 1
ATOM 1358 C C . LYS A 1 175 ? 8.422 -23.078 5.926 1 71.38 175 LYS A C 1
ATOM 1360 O O . LYS A 1 175 ? 8.18 -23.047 7.137 1 71.38 175 LYS A O 1
ATOM 1365 N N . PHE A 1 176 ? 7.781 -23.719 5 1 75.62 176 PHE A N 1
ATOM 1366 C CA . PHE A 1 176 ? 6.902 -24.781 5.465 1 75.62 176 PHE A CA 1
ATOM 1367 C C . PHE A 1 176 ? 7.691 -25.844 6.227 1 75.62 176 PHE A C 1
ATOM 1369 O O . PHE A 1 176 ? 8.742 -26.297 5.762 1 75.62 176 PHE A O 1
ATOM 1376 N N . ARG A 1 177 ? 7.168 -26.125 7.426 1 76.19 177 ARG A N 1
ATOM 1377 C CA . ARG A 1 177 ? 7.863 -27.125 8.227 1 76.19 177 ARG A CA 1
ATOM 1378 C C . ARG A 1 177 ? 7.457 -28.531 7.812 1 76.19 177 ARG A C 1
ATOM 1380 O O . ARG A 1 177 ? 6.27 -28.859 7.773 1 76.19 177 ARG A O 1
ATOM 1387 N N . GLY A 1 178 ? 8.398 -29.328 7.426 1 78.5 178 GLY A N 1
ATOM 1388 C CA . GLY A 1 178 ? 8.125 -30.703 7.078 1 78.5 178 GLY A CA 1
ATOM 1389 C C . GLY A 1 178 ? 7.656 -30.875 5.645 1 78.5 178 GLY A C 1
ATOM 1390 O O . GLY A 1 178 ? 7.812 -29.969 4.82 1 78.5 178 GLY A O 1
ATOM 1391 N N . ALA A 1 179 ? 7.176 -32.125 5.355 1 86.25 179 ALA A N 1
ATOM 1392 C CA . ALA A 1 179 ? 6.691 -32.438 4.012 1 86.25 179 ALA A CA 1
ATOM 1393 C C . ALA A 1 179 ? 5.297 -31.859 3.785 1 86.25 179 ALA A C 1
ATOM 1395 O O . ALA A 1 179 ? 4.402 -32.062 4.613 1 86.25 179 ALA A O 1
ATOM 1396 N N . SER A 1 180 ? 5.188 -31.172 2.656 1 91 180 SER A N 1
ATOM 1397 C CA . SER A 1 180 ? 3.908 -30.531 2.35 1 91 180 SER A CA 1
ATOM 1398 C C . SER A 1 180 ? 2.809 -31.578 2.158 1 91 180 SER A C 1
ATOM 1400 O O . SER A 1 180 ? 1.632 -31.297 2.393 1 91 180 SER A O 1
ATOM 1402 N N . ARG A 1 181 ? 3.164 -32.781 1.842 1 92.31 181 ARG A N 1
ATOM 1403 C CA . ARG A 1 181 ? 2.195 -33.844 1.601 1 92.31 181 ARG A CA 1
ATOM 1404 C C . ARG A 1 181 ? 1.504 -34.25 2.895 1 92.31 181 ARG A C 1
ATOM 1406 O O . ARG A 1 181 ? 0.451 -34.906 2.865 1 92.31 181 ARG A O 1
ATOM 1413 N N . ARG A 1 182 ? 2.072 -33.906 3.998 1 90.19 182 ARG A N 1
ATOM 1414 C CA . ARG A 1 182 ? 1.494 -34.281 5.285 1 90.19 182 ARG A CA 1
ATOM 1415 C C . ARG A 1 182 ? 0.115 -33.656 5.465 1 90.19 182 ARG A C 1
ATOM 1417 O O . ARG A 1 182 ? -0.708 -34.156 6.23 1 90.19 182 ARG A O 1
ATOM 1424 N N . CYS A 1 183 ? -0.096 -32.594 4.73 1 92.62 183 CYS A N 1
ATOM 1425 C CA . CYS A 1 183 ? -1.388 -31.922 4.883 1 92.62 183 CYS A CA 1
ATOM 1426 C C . CYS A 1 183 ? -2.52 -32.812 4.395 1 92.62 183 CYS A C 1
ATOM 1428 O O . CYS A 1 183 ? -3.676 -32.625 4.77 1 92.62 183 CYS A O 1
ATOM 1430 N N . ARG A 1 184 ? -2.199 -33.906 3.566 1 94.75 184 ARG A N 1
ATOM 1431 C CA . ARG A 1 184 ? -3.205 -34.781 3.01 1 94.75 184 ARG A CA 1
ATOM 1432 C C . ARG A 1 184 ? -3.957 -35.531 4.113 1 94.75 184 ARG A C 1
ATOM 1434 O O . ARG A 1 184 ? -5.121 -35.906 3.945 1 94.75 184 ARG A O 1
ATOM 1441 N N . VAL A 1 185 ? -3.291 -35.719 5.254 1 93.75 185 VAL A N 1
ATOM 1442 C CA . VAL A 1 185 ? -3.895 -36.5 6.34 1 93.75 185 VAL A CA 1
ATOM 1443 C C . VAL A 1 185 ? -5.137 -35.75 6.859 1 93.75 185 VAL A C 1
ATOM 1445 O O . VAL A 1 185 ? -6.09 -36.406 7.309 1 93.75 185 VAL A O 1
ATOM 1448 N N . LEU A 1 186 ? -5.141 -34.469 6.734 1 94.81 186 LEU A N 1
ATOM 1449 C CA . LEU A 1 186 ? -6.246 -33.688 7.246 1 94.81 186 LEU A CA 1
ATOM 1450 C C . LEU A 1 186 ? -7.492 -33.844 6.383 1 94.81 186 LEU A C 1
ATOM 1452 O O . LEU A 1 186 ? -8.594 -33.5 6.801 1 94.81 186 LEU A O 1
ATOM 1456 N N . LEU A 1 187 ? -7.32 -34.375 5.156 1 94.94 187 LEU A N 1
ATOM 1457 C CA . LEU A 1 187 ? -8.453 -34.562 4.258 1 94.94 187 LEU A CA 1
ATOM 1458 C C . LEU A 1 187 ? -9.336 -35.719 4.742 1 94.94 187 LEU A C 1
ATOM 1460 O O . LEU A 1 187 ? -10.484 -35.844 4.305 1 94.94 187 LEU A O 1
ATOM 1464 N N . GLN A 1 188 ? -8.828 -36.5 5.664 1 90.94 188 GLN A N 1
ATOM 1465 C CA . GLN A 1 188 ? -9.602 -37.594 6.223 1 90.94 188 GLN A CA 1
ATOM 1466 C C . GLN A 1 188 ? -10.5 -37.125 7.359 1 90.94 188 GLN A C 1
ATOM 1468 O O . GLN A 1 188 ? -11.422 -37.844 7.77 1 90.94 188 GLN A O 1
ATOM 1473 N N . SER A 1 189 ? -10.297 -35.969 7.805 1 90.19 189 SER A N 1
ATOM 1474 C CA . SER A 1 189 ? -11.094 -35.375 8.883 1 90.19 189 SER A CA 1
ATOM 1475 C C . SER A 1 189 ? -12.508 -35.094 8.414 1 90.19 189 SER A C 1
ATOM 1477 O O . SER A 1 189 ? -12.711 -34.656 7.281 1 90.19 189 SER A O 1
ATOM 1479 N N . PRO A 1 190 ? -13.484 -35.312 9.289 1 89.88 190 PRO A N 1
ATOM 1480 C CA . PRO A 1 190 ? -14.852 -34.938 8.945 1 89.88 190 PRO A CA 1
ATOM 1481 C C . PRO A 1 190 ? -15.023 -33.438 8.766 1 89.88 190 PRO A C 1
ATOM 1483 O O . PRO A 1 190 ? -16.031 -33 8.211 1 89.88 190 PRO A O 1
ATOM 1486 N N . LEU A 1 191 ? -14.023 -32.719 9.195 1 93.19 191 LEU A N 1
ATOM 1487 C CA . LEU A 1 191 ? -14.086 -31.266 9.086 1 93.19 191 LEU A CA 1
ATOM 1488 C C . LEU A 1 191 ? -13.578 -30.797 7.723 1 93.19 191 LEU A C 1
ATOM 1490 O O . LEU A 1 191 ? -13.734 -29.625 7.359 1 93.19 191 LEU A O 1
ATOM 1494 N N . ALA A 1 192 ? -13.047 -31.703 6.957 1 94.88 192 ALA A N 1
ATOM 1495 C CA . ALA A 1 192 ? -12.484 -31.344 5.652 1 94.88 192 ALA A CA 1
ATOM 1496 C C . ALA A 1 192 ? -13.586 -31.062 4.641 1 94.88 192 ALA A C 1
ATOM 1498 O O . ALA A 1 192 ? -14.656 -31.672 4.68 1 94.88 192 ALA A O 1
ATOM 1499 N N . THR A 1 193 ? -13.375 -30.078 3.793 1 95.25 193 THR A N 1
ATOM 1500 C CA . THR A 1 193 ? -14.297 -29.703 2.729 1 95.25 193 THR A CA 1
ATOM 1501 C C . THR A 1 193 ? -13.648 -29.891 1.359 1 95.25 193 THR A C 1
ATOM 1503 O O . THR A 1 193 ? -12.453 -30.188 1.267 1 95.25 193 THR A O 1
ATOM 1506 N N . GLY A 1 194 ? -14.469 -29.734 0.25 1 95.38 194 GLY A N 1
ATOM 1507 C CA . GLY A 1 194 ? -13.922 -29.75 -1.098 1 95.38 194 GLY A CA 1
ATOM 1508 C C . GLY A 1 194 ? -12.891 -28.672 -1.343 1 95.38 194 GLY A C 1
ATOM 1509 O O . GLY A 1 194 ? -11.906 -28.891 -2.061 1 95.38 194 GLY A O 1
ATOM 1510 N N . MET A 1 195 ? -13.078 -27.531 -0.724 1 96.62 195 MET A N 1
ATOM 1511 C CA . MET A 1 195 ? -12.148 -26.422 -0.882 1 96.62 195 MET A CA 1
ATOM 1512 C C . MET A 1 195 ? -10.805 -26.734 -0.244 1 96.62 195 MET A C 1
ATOM 1514 O O . MET A 1 195 ? -9.766 -26.234 -0.691 1 96.62 195 MET A O 1
ATOM 1518 N N . ASP A 1 196 ? -10.828 -27.594 0.775 1 97.69 196 ASP A N 1
ATOM 1519 C CA . ASP A 1 196 ? -9.57 -28 1.386 1 97.69 196 ASP A CA 1
ATOM 1520 C C . ASP A 1 196 ? -8.711 -28.797 0.406 1 97.69 196 ASP A C 1
ATOM 1522 O O . ASP A 1 196 ? -7.488 -28.672 0.389 1 97.69 196 ASP A O 1
ATOM 1526 N N . HIS A 1 197 ? -9.406 -29.625 -0.432 1 97.56 197 HIS A N 1
ATOM 1527 C CA . HIS A 1 197 ? -8.68 -30.359 -1.468 1 97.56 197 HIS A CA 1
ATOM 1528 C C . HIS A 1 197 ? -7.957 -29.391 -2.406 1 97.56 197 HIS A C 1
ATOM 1530 O O . HIS A 1 197 ? -6.801 -29.609 -2.768 1 97.56 197 HIS A O 1
ATOM 1536 N N . TYR A 1 198 ? -8.656 -28.359 -2.701 1 97.81 198 TYR A N 1
ATOM 1537 C CA . TYR A 1 198 ? -8.086 -27.344 -3.592 1 97.81 198 TYR A CA 1
ATOM 1538 C C . TYR A 1 198 ? -6.938 -26.609 -2.918 1 97.81 198 TYR A C 1
ATOM 1540 O O . TYR A 1 198 ? -5.879 -26.422 -3.518 1 97.81 198 TYR A O 1
ATOM 1548 N N . LEU A 1 199 ? -7.133 -26.219 -1.7 1 98.12 199 LEU A N 1
ATOM 1549 C CA . LEU A 1 199 ? -6.105 -25.516 -0.945 1 98.12 199 LEU A CA 1
ATOM 1550 C C . LEU A 1 199 ? -4.855 -26.375 -0.789 1 98.12 199 LEU A C 1
ATOM 1552 O O . LEU A 1 199 ? -3.738 -25.906 -1.02 1 98.12 199 LEU A O 1
ATOM 1556 N N . PHE A 1 200 ? -5.016 -27.609 -0.424 1 97.88 200 PHE A N 1
ATOM 1557 C CA . PHE A 1 200 ? -3.877 -28.484 -0.159 1 97.88 200 PHE A CA 1
ATOM 1558 C C . PHE A 1 200 ? -3.115 -28.781 -1.444 1 97.88 200 PHE A C 1
ATOM 1560 O O . PHE A 1 200 ? -1.892 -28.922 -1.428 1 97.88 200 PHE A O 1
ATOM 1567 N N . ALA A 1 201 ? -3.869 -28.891 -2.535 1 98.19 201 ALA A N 1
ATOM 1568 C CA . ALA A 1 201 ? -3.205 -29.016 -3.83 1 98.19 201 ALA A CA 1
ATOM 1569 C C . ALA A 1 201 ? -2.297 -27.828 -4.102 1 98.19 201 ALA A C 1
ATOM 1571 O O . ALA A 1 201 ? -1.165 -27.984 -4.562 1 98.19 201 ALA A O 1
ATOM 1572 N N . GLN A 1 202 ? -2.744 -26.672 -3.799 1 97.56 202 GLN A N 1
ATOM 1573 C CA . GLN A 1 202 ? -1.959 -25.469 -4.008 1 97.56 202 GLN A CA 1
ATOM 1574 C C . GLN A 1 202 ? -0.753 -25.422 -3.072 1 97.56 202 GLN A C 1
ATOM 1576 O O . GLN A 1 202 ? 0.321 -24.953 -3.457 1 97.56 202 GLN A O 1
ATOM 1581 N N . VAL A 1 203 ? -0.976 -25.875 -1.848 1 97.12 203 VAL A N 1
ATOM 1582 C CA . VAL A 1 203 ? 0.133 -25.906 -0.899 1 97.12 203 VAL A CA 1
ATOM 1583 C C . VAL A 1 203 ? 1.27 -26.766 -1.46 1 97.12 203 VAL A C 1
ATOM 1585 O O . VAL A 1 203 ? 2.41 -26.312 -1.551 1 97.12 203 VAL A O 1
ATOM 1588 N N . GLU A 1 204 ? 0.953 -27.922 -1.897 1 97.62 204 GLU A N 1
ATOM 1589 C CA . GLU A 1 204 ? 1.966 -28.844 -2.414 1 97.62 204 GLU A CA 1
ATOM 1590 C C . GLU A 1 204 ? 2.625 -28.281 -3.672 1 97.62 204 GLU A C 1
ATOM 1592 O O . GLU A 1 204 ? 3.844 -28.375 -3.83 1 97.62 204 GLU A O 1
ATOM 1597 N N . LEU A 1 205 ? 1.811 -27.719 -4.496 1 98.19 205 LEU A N 1
ATOM 1598 C CA . LEU A 1 205 ? 2.35 -27.188 -5.742 1 98.19 205 LEU A CA 1
ATOM 1599 C C . LEU A 1 205 ? 3.328 -26.047 -5.469 1 98.19 205 LEU A C 1
ATOM 1601 O O . LEU A 1 205 ? 4.406 -25.984 -6.066 1 98.19 205 LEU A O 1
ATOM 1605 N N . ASN A 1 206 ? 2.945 -25.172 -4.637 1 96.5 206 ASN A N 1
ATOM 1606 C CA . ASN A 1 206 ? 3.768 -23.984 -4.438 1 96.5 206 ASN A CA 1
ATOM 1607 C C . ASN A 1 206 ? 5.031 -24.297 -3.645 1 96.5 206 ASN A C 1
ATOM 1609 O O . ASN A 1 206 ? 6.066 -23.656 -3.836 1 96.5 206 ASN A O 1
ATOM 1613 N N . VAL A 1 207 ? 4.977 -25.297 -2.766 1 95.31 207 VAL A N 1
ATOM 1614 C CA . VAL A 1 207 ? 6.207 -25.797 -2.154 1 95.31 207 VAL A CA 1
ATOM 1615 C C . VAL A 1 207 ? 7.129 -26.359 -3.23 1 95.31 207 VAL A C 1
ATOM 1617 O O . VAL A 1 207 ? 8.336 -26.094 -3.225 1 95.31 207 VAL A O 1
ATOM 1620 N N . LEU A 1 208 ? 6.539 -27.109 -4.117 1 96.31 208 LEU A N 1
ATOM 1621 C CA . LEU A 1 208 ? 7.289 -27.688 -5.227 1 96.31 208 LEU A CA 1
ATOM 1622 C C . LEU A 1 208 ? 7.898 -26.594 -6.102 1 96.31 208 LEU A C 1
ATOM 1624 O O . LEU A 1 208 ? 9.078 -26.672 -6.461 1 96.31 208 LEU A O 1
ATOM 1628 N N . ARG A 1 209 ? 7.117 -25.609 -6.438 1 96.19 209 ARG A N 1
ATOM 1629 C CA . ARG A 1 209 ? 7.59 -24.5 -7.258 1 96.19 209 ARG A CA 1
ATOM 1630 C C . ARG A 1 209 ? 8.742 -23.766 -6.582 1 96.19 209 ARG A C 1
ATOM 1632 O O . ARG A 1 209 ? 9.703 -23.359 -7.242 1 96.19 209 ARG A O 1
ATOM 1639 N N . ALA A 1 210 ? 8.609 -23.578 -5.305 1 93.56 210 ALA A N 1
ATOM 1640 C CA . ALA A 1 210 ? 9.68 -22.906 -4.562 1 93.56 210 ALA A CA 1
ATOM 1641 C C . ALA A 1 210 ? 10.961 -23.734 -4.609 1 93.56 210 ALA A C 1
ATOM 1643 O O . ALA A 1 210 ? 12.055 -23.172 -4.727 1 93.56 210 ALA A O 1
ATOM 1644 N N . LYS A 1 211 ? 10.867 -24.984 -4.512 1 92.94 211 LYS A N 1
ATOM 1645 C CA . LYS A 1 211 ? 12.023 -25.875 -4.598 1 92.94 211 LYS A CA 1
ATOM 1646 C C . LYS A 1 211 ? 12.68 -25.797 -5.973 1 92.94 211 LYS A C 1
ATOM 1648 O O . LYS A 1 211 ? 13.906 -25.734 -6.082 1 92.94 211 LYS A O 1
ATOM 1653 N N . ILE A 1 212 ? 11.844 -25.844 -6.984 1 94.69 212 ILE A N 1
ATOM 1654 C CA . ILE A 1 212 ? 12.336 -25.75 -8.352 1 94.69 212 ILE A CA 1
ATOM 1655 C C . ILE A 1 212 ? 13.039 -24.406 -8.555 1 94.69 212 ILE A C 1
ATOM 1657 O O . ILE A 1 212 ? 14.133 -24.344 -9.117 1 94.69 212 ILE A O 1
ATOM 1661 N N . TYR A 1 213 ? 12.422 -23.391 -8.086 1 91.62 213 TYR A N 1
ATOM 1662 C CA . TYR A 1 213 ? 12.969 -22.047 -8.18 1 91.62 213 TYR A CA 1
ATOM 1663 C C . TYR A 1 213 ? 14.344 -21.969 -7.527 1 91.62 213 TYR A C 1
ATOM 1665 O O . TYR A 1 213 ? 15.273 -21.375 -8.078 1 91.62 213 TYR A O 1
ATOM 1673 N N . ALA A 1 214 ? 14.508 -22.594 -6.402 1 89.56 214 ALA A N 1
ATOM 1674 C CA . ALA A 1 214 ? 15.758 -22.578 -5.645 1 89.56 214 ALA A CA 1
ATOM 1675 C C . ALA A 1 214 ? 16.844 -23.391 -6.344 1 89.56 214 ALA A C 1
ATOM 1677 O O . ALA A 1 214 ? 18.031 -23.094 -6.215 1 89.56 214 ALA A O 1
ATOM 1678 N N . SER A 1 215 ? 16.469 -24.344 -7.102 1 91.19 215 SER A N 1
ATOM 1679 C CA . SER A 1 215 ? 17.422 -25.25 -7.75 1 91.19 215 SER A CA 1
ATOM 1680 C C . SER A 1 215 ? 17.984 -24.625 -9.016 1 91.19 215 SER A C 1
ATOM 1682 O O . SER A 1 215 ? 18.984 -25.109 -9.555 1 91.19 215 SER A O 1
ATOM 1684 N N . LEU A 1 216 ? 17.328 -23.562 -9.508 1 87.44 216 LEU A N 1
ATOM 1685 C CA . LEU A 1 216 ? 17.766 -22.906 -10.727 1 87.44 216 LEU A CA 1
ATOM 1686 C C . LEU A 1 216 ? 18.141 -21.453 -10.445 1 87.44 216 LEU A C 1
ATOM 1688 O O . LEU A 1 216 ? 17.516 -20.531 -10.969 1 87.44 216 LEU A O 1
ATOM 1692 N N . PRO A 1 217 ? 19.219 -21.328 -9.688 1 79 217 PRO A N 1
ATOM 1693 C CA . PRO A 1 217 ? 19.562 -19.938 -9.359 1 79 217 PRO A CA 1
ATOM 1694 C C . PRO A 1 217 ? 20.125 -19.172 -10.555 1 79 217 PRO A C 1
ATOM 1696 O O . PRO A 1 217 ? 20.734 -19.766 -11.445 1 79 217 PRO A O 1
ATOM 1699 N N . GLN A 1 218 ? 19.766 -17.922 -10.469 1 69.56 218 GLN A N 1
ATOM 1700 C CA . GLN A 1 218 ? 20.297 -17.047 -11.516 1 69.56 218 GLN A CA 1
ATOM 1701 C C . GLN A 1 218 ? 21.812 -16.984 -11.461 1 69.56 218 GLN A C 1
ATOM 1703 O O . GLN A 1 218 ? 22.391 -16.812 -10.383 1 69.56 218 GLN A O 1
ATOM 1708 N N . GLY A 1 219 ? 22.297 -17.125 -12.594 1 63.81 219 GLY A N 1
ATOM 1709 C CA . GLY A 1 219 ? 23.734 -17.016 -12.727 1 63.81 219 GLY A CA 1
ATOM 1710 C C . GLY A 1 219 ? 24.484 -18.219 -12.195 1 63.81 219 GLY A C 1
ATOM 1711 O O . GLY A 1 219 ? 25.672 -18.141 -11.883 1 63.81 219 GLY A O 1
ATOM 1712 N N . ALA A 1 220 ? 23.719 -19.219 -12 1 66.31 220 ALA A N 1
ATOM 1713 C CA . ALA A 1 220 ? 24.375 -20.453 -11.562 1 66.31 220 ALA A CA 1
ATOM 1714 C C . ALA A 1 220 ? 25.297 -21 -12.648 1 66.31 220 ALA A C 1
ATOM 1716 O O . ALA A 1 220 ? 25.078 -20.766 -13.836 1 66.31 220 ALA A O 1
ATOM 1717 N N . HIS A 1 221 ? 26.406 -21.328 -12.242 1 79.75 221 HIS A N 1
ATOM 1718 C CA . HIS A 1 221 ? 27.375 -21.938 -13.156 1 79.75 221 HIS A CA 1
ATOM 1719 C C . HIS A 1 221 ? 26.969 -23.359 -13.5 1 79.75 221 HIS A C 1
ATOM 1721 O O . HIS A 1 221 ? 27.734 -24.297 -13.266 1 79.75 221 HIS A O 1
ATOM 1727 N N . LEU A 1 222 ? 25.75 -23.438 -13.977 1 86.06 222 LEU A N 1
ATOM 1728 C CA . LEU A 1 222 ? 25.266 -24.75 -14.406 1 86.06 222 LEU A CA 1
ATOM 1729 C C . LEU A 1 222 ? 25.5 -24.953 -15.898 1 86.06 222 LEU A C 1
ATOM 1731 O O . LEU A 1 222 ? 25.359 -24 -16.688 1 86.06 222 LEU A O 1
ATOM 1735 N N . SER A 1 223 ? 25.891 -26.141 -16.188 1 90.5 223 SER A N 1
ATOM 1736 C CA . SER A 1 223 ? 25.984 -26.484 -17.609 1 90.5 223 SER A CA 1
ATOM 1737 C C . SER A 1 223 ? 24.609 -26.641 -18.234 1 90.5 223 SER A C 1
ATOM 1739 O O . SER A 1 223 ? 23.625 -26.844 -17.531 1 90.5 223 SER A O 1
ATOM 1741 N N . ASP A 1 224 ? 24.5 -26.531 -19.516 1 90.81 224 ASP A N 1
ATOM 1742 C CA . ASP A 1 224 ? 23.25 -26.719 -20.234 1 90.81 224 ASP A CA 1
ATOM 1743 C C . ASP A 1 224 ? 22.641 -28.094 -19.922 1 90.81 224 ASP A C 1
ATOM 1745 O O . ASP A 1 224 ? 21.422 -28.219 -19.781 1 90.81 224 ASP A O 1
ATOM 1749 N N . GLU A 1 225 ? 23.5 -29.031 -19.812 1 92.25 225 GLU A N 1
ATOM 1750 C CA . GLU A 1 225 ? 23.016 -30.391 -19.547 1 92.25 225 GLU A CA 1
ATOM 1751 C C . GLU A 1 225 ? 22.438 -30.5 -18.141 1 92.25 225 GLU A C 1
ATOM 1753 O O . GLU A 1 225 ? 21.422 -31.172 -17.938 1 92.25 225 GLU A O 1
ATOM 1758 N N . GLU A 1 226 ? 23.109 -29.875 -17.25 1 92.81 226 GLU A N 1
ATOM 1759 C CA . GLU A 1 226 ? 22.609 -29.875 -15.883 1 92.81 226 GLU A CA 1
ATOM 1760 C C . GLU A 1 226 ? 21.266 -29.156 -15.797 1 92.81 226 GLU A C 1
ATOM 1762 O O . GLU A 1 226 ? 20.359 -29.625 -15.102 1 92.81 226 GLU A O 1
ATOM 1767 N N . ILE A 1 227 ? 21.141 -28.078 -16.5 1 93.38 227 ILE A N 1
ATOM 1768 C CA . ILE A 1 227 ? 19.906 -27.312 -16.516 1 93.38 227 ILE A CA 1
ATOM 1769 C C . ILE A 1 227 ? 18.781 -28.172 -17.125 1 93.38 227 ILE A C 1
ATOM 1771 O O . ILE A 1 227 ? 17.672 -28.219 -16.594 1 93.38 227 ILE A O 1
ATOM 1775 N N . LEU A 1 228 ? 19.094 -28.828 -18.172 1 93.12 228 LEU A N 1
ATOM 1776 C CA . LEU A 1 228 ? 18.094 -29.672 -18.828 1 93.12 228 LEU A CA 1
ATOM 1777 C C . LEU A 1 228 ? 17.625 -30.797 -17.922 1 93.12 228 LEU A C 1
ATOM 1779 O O . LEU A 1 228 ? 16.438 -31.125 -17.891 1 93.12 228 LEU A O 1
ATOM 1783 N N . ASP A 1 229 ? 18.562 -31.328 -17.172 1 94 229 ASP A N 1
ATOM 1784 C CA . ASP A 1 229 ? 18.203 -32.375 -16.234 1 94 229 ASP A CA 1
ATOM 1785 C C . ASP A 1 229 ? 17.281 -31.859 -15.141 1 94 229 ASP A C 1
ATOM 1787 O O . ASP A 1 229 ? 16.312 -32.531 -14.766 1 94 229 ASP A O 1
ATOM 1791 N N . LEU A 1 230 ? 17.625 -30.75 -14.664 1 94.38 230 LEU A N 1
ATOM 1792 C CA . LEU A 1 230 ? 16.812 -30.141 -13.617 1 94.38 230 LEU A CA 1
ATOM 1793 C C . LEU A 1 230 ? 15.414 -29.812 -14.141 1 94.38 230 LEU A C 1
ATOM 1795 O O . LEU A 1 230 ? 14.43 -29.969 -13.422 1 94.38 230 LEU A O 1
ATOM 1799 N N . VAL A 1 231 ? 15.359 -29.406 -15.375 1 94.5 231 VAL A N 1
ATOM 1800 C CA . VAL A 1 231 ? 14.078 -29.078 -16.016 1 94.5 231 VAL A CA 1
ATOM 1801 C C . VAL A 1 231 ? 13.258 -30.359 -16.172 1 94.5 231 VAL A C 1
ATOM 1803 O O . VAL A 1 231 ? 12.055 -30.359 -15.898 1 94.5 231 VAL A O 1
ATOM 1806 N N . LYS A 1 232 ? 13.844 -31.375 -16.609 1 95.19 232 LYS A N 1
ATOM 1807 C CA . LYS A 1 232 ? 13.156 -32.656 -16.766 1 95.19 232 LYS A CA 1
ATOM 1808 C C . LYS A 1 232 ? 12.617 -33.156 -15.438 1 95.19 232 LYS A C 1
ATOM 1810 O O . LYS A 1 232 ? 11.477 -33.656 -15.359 1 95.19 232 LYS A O 1
ATOM 1815 N N . ASP A 1 233 ? 13.445 -33.062 -14.438 1 96.06 233 ASP A N 1
ATOM 1816 C CA . ASP A 1 233 ? 13.008 -33.469 -13.102 1 96.06 233 ASP A CA 1
ATOM 1817 C C . ASP A 1 233 ? 11.82 -32.625 -12.633 1 96.06 233 ASP A C 1
ATOM 1819 O O . ASP A 1 233 ? 10.867 -33.156 -12.07 1 96.06 233 ASP A O 1
ATOM 1823 N N . ALA A 1 234 ? 11.938 -31.344 -12.844 1 96.69 234 ALA A N 1
ATOM 1824 C CA . ALA A 1 234 ? 10.875 -30.438 -12.438 1 96.69 234 ALA A CA 1
ATOM 1825 C C . ALA A 1 234 ? 9.562 -30.781 -13.133 1 96.69 234 ALA A C 1
ATOM 1827 O O . ALA A 1 234 ? 8.508 -30.844 -12.492 1 96.69 234 ALA A O 1
ATOM 1828 N N . LYS A 1 235 ? 9.586 -30.984 -14.406 1 96.19 235 LYS A N 1
ATOM 1829 C CA . LYS A 1 235 ? 8.391 -31.312 -15.18 1 96.19 235 LYS A CA 1
ATOM 1830 C C . LYS A 1 235 ? 7.777 -32.625 -14.703 1 96.19 235 LYS A C 1
ATOM 1832 O O . LYS A 1 235 ? 6.551 -32.75 -14.625 1 96.19 235 LYS A O 1
ATOM 1837 N N . LEU A 1 236 ? 8.641 -33.594 -14.383 1 97.12 236 LEU A N 1
ATOM 1838 C CA . LEU A 1 236 ? 8.164 -34.875 -13.867 1 97.12 236 LEU A CA 1
ATOM 1839 C C . LEU A 1 236 ? 7.457 -34.688 -12.523 1 97.12 236 LEU A C 1
ATOM 1841 O O . LEU A 1 236 ? 6.387 -35.25 -12.305 1 97.12 236 LEU A O 1
ATOM 1845 N N . ASP A 1 237 ? 8.117 -33.969 -11.641 1 97.62 237 ASP A N 1
ATOM 1846 C CA . ASP A 1 237 ? 7.523 -33.719 -10.328 1 97.62 237 ASP A CA 1
ATOM 1847 C C . ASP A 1 237 ? 6.18 -33.031 -10.461 1 97.62 237 ASP A C 1
ATOM 1849 O O . ASP A 1 237 ? 5.238 -33.312 -9.727 1 97.62 237 ASP A O 1
ATOM 1853 N N . ILE A 1 238 ? 6.074 -32.062 -11.352 1 98.19 238 ILE A N 1
ATOM 1854 C CA . ILE A 1 238 ? 4.84 -31.312 -11.578 1 98.19 238 ILE A CA 1
ATOM 1855 C C . ILE A 1 238 ? 3.762 -32.25 -12.117 1 98.19 238 ILE A C 1
ATOM 1857 O O . ILE A 1 238 ? 2.602 -32.156 -11.703 1 98.19 238 ILE A O 1
ATOM 1861 N N . ASP A 1 239 ? 4.148 -33.125 -12.984 1 97.75 239 ASP A N 1
ATOM 1862 C CA . ASP A 1 239 ? 3.207 -34.094 -13.555 1 97.75 239 ASP A CA 1
ATOM 1863 C C . ASP A 1 239 ? 2.695 -35.031 -12.484 1 97.75 239 ASP A C 1
ATOM 1865 O O . ASP A 1 239 ? 1.514 -35.406 -12.477 1 97.75 239 ASP A O 1
ATOM 1869 N N . VAL A 1 240 ? 3.615 -35.5 -11.656 1 98 240 VAL A N 1
ATOM 1870 C CA . VAL A 1 240 ? 3.215 -36.375 -10.562 1 98 240 VAL A CA 1
ATOM 1871 C C . VAL A 1 240 ? 2.223 -35.656 -9.656 1 98 240 VAL A C 1
ATOM 1873 O O . VAL A 1 240 ? 1.197 -36.219 -9.273 1 98 240 VAL A O 1
ATOM 1876 N N . TRP A 1 241 ? 2.559 -34.438 -9.273 1 98.19 241 TRP A N 1
ATOM 1877 C CA . TRP A 1 241 ? 1.64 -33.625 -8.477 1 98.19 241 TRP A CA 1
ATOM 1878 C C . TRP A 1 241 ? 0.267 -33.531 -9.141 1 98.19 241 TRP A C 1
ATOM 1880 O O . TRP A 1 241 ? -0.757 -33.75 -8.484 1 98.19 241 TRP A O 1
ATOM 1890 N N . PHE A 1 242 ? 0.235 -33.25 -10.438 1 98.38 242 PHE A N 1
ATOM 1891 C CA . PHE A 1 242 ? -1.009 -33.094 -11.18 1 98.38 242 PHE A CA 1
ATOM 1892 C C . PHE A 1 242 ? -1.826 -34.375 -11.18 1 98.38 242 PHE A C 1
ATOM 1894 O O . PHE A 1 242 ? -3.023 -34.344 -10.891 1 98.38 242 PHE A O 1
ATOM 1901 N N . GLN A 1 243 ? -1.214 -35.469 -11.461 1 98.06 243 GLN A N 1
ATOM 1902 C CA . GLN A 1 243 ? -1.904 -36.75 -11.523 1 98.06 243 GLN A CA 1
ATOM 1903 C C . GLN A 1 243 ? -2.436 -37.156 -10.156 1 98.06 243 GLN A C 1
ATOM 1905 O O . GLN A 1 243 ? -3.559 -37.656 -10.047 1 98.06 243 GLN A O 1
ATOM 1910 N N . ASP A 1 244 ? -1.645 -36.938 -9.133 1 98 244 ASP A N 1
ATOM 1911 C CA . ASP A 1 244 ? -2.084 -37.25 -7.773 1 98 244 ASP A CA 1
ATOM 1912 C C . ASP A 1 244 ? -3.348 -36.469 -7.414 1 98 244 ASP A C 1
ATOM 1914 O O . ASP A 1 244 ? -4.324 -37.062 -6.934 1 98 244 ASP A O 1
ATOM 1918 N N . TRP A 1 245 ? -3.322 -35.25 -7.688 1 98.12 245 TRP A N 1
ATOM 1919 C CA . TRP A 1 245 ? -4.398 -34.406 -7.184 1 98.12 245 TRP A CA 1
ATOM 1920 C C . TRP A 1 245 ? -5.637 -34.531 -8.062 1 98.12 245 TRP A C 1
ATOM 1922 O O . TRP A 1 245 ? -6.758 -34.312 -7.605 1 98.12 245 TRP A O 1
ATOM 1932 N N . ILE A 1 246 ? -5.48 -34.875 -9.375 1 97.88 246 ILE A N 1
ATOM 1933 C CA . ILE A 1 246 ? -6.641 -35.25 -10.188 1 97.88 246 ILE A CA 1
ATOM 1934 C C . ILE A 1 246 ? -7.352 -36.438 -9.578 1 97.88 246 ILE A C 1
ATOM 1936 O O . ILE A 1 246 ? -8.578 -36.5 -9.523 1 97.88 246 ILE A O 1
ATOM 1940 N N . ARG A 1 247 ? -6.582 -37.344 -9.047 1 97.56 247 ARG A N 1
ATOM 1941 C CA . ARG A 1 247 ? -7.148 -38.562 -8.438 1 97.56 247 ARG A CA 1
ATOM 1942 C C . ARG A 1 247 ? -7.734 -38.25 -7.066 1 97.56 247 ARG A C 1
ATOM 1944 O O . ARG A 1 247 ? -8.867 -38.656 -6.766 1 97.56 247 ARG A O 1
ATOM 1951 N N . ILE A 1 248 ? -6.992 -37.562 -6.195 1 97.25 248 ILE A N 1
ATOM 1952 C CA . ILE A 1 248 ? -7.383 -37.281 -4.816 1 97.25 248 ILE A CA 1
ATOM 1953 C C . ILE A 1 248 ? -8.656 -36.438 -4.809 1 97.25 248 ILE A C 1
ATOM 1955 O O . ILE A 1 248 ? -9.523 -36.594 -3.953 1 97.25 248 ILE A O 1
ATOM 1959 N N . SER A 1 249 ? -8.805 -35.531 -5.781 1 97.19 249 SER A N 1
ATOM 1960 C CA . SER A 1 249 ? -9.906 -34.562 -5.77 1 97.19 249 SER A CA 1
ATOM 1961 C C . SER A 1 249 ? -11.086 -35.062 -6.598 1 97.19 249 SER A C 1
ATOM 1963 O O . SER A 1 249 ? -12.094 -34.375 -6.738 1 97.19 249 SER A O 1
ATOM 1965 N N . GLN A 1 250 ? -11.07 -36.281 -7.148 1 96.81 250 GLN A N 1
ATOM 1966 C CA . GLN A 1 250 ? -12.047 -36.844 -8.078 1 96.81 250 GLN A CA 1
ATOM 1967 C C . GLN A 1 250 ? -13.461 -36.75 -7.52 1 96.81 250 GLN A C 1
ATOM 1969 O O . GLN A 1 250 ? -14.398 -36.406 -8.242 1 96.81 250 GLN A O 1
ATOM 1974 N N . PRO A 1 251 ? -13.648 -37 -6.242 1 95.69 251 PRO A N 1
ATOM 1975 C CA . PRO A 1 251 ? -15 -36.938 -5.691 1 95.69 251 PRO A CA 1
ATOM 1976 C C . PRO A 1 251 ? -15.633 -35.562 -5.781 1 95.69 251 PRO A C 1
ATOM 1978 O O . PRO A 1 251 ? -16.859 -35.438 -5.68 1 95.69 251 PRO A O 1
ATOM 1981 N N . HIS A 1 252 ? -14.844 -34.562 -6 1 95.81 252 HIS A N 1
ATOM 1982 C CA . HIS A 1 252 ? -15.359 -33.188 -5.934 1 95.81 252 HIS A CA 1
ATO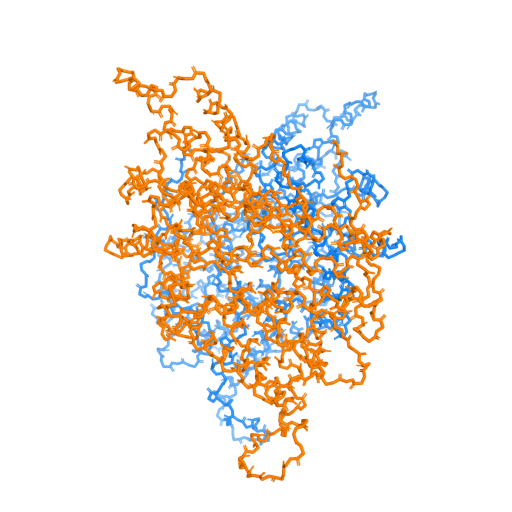M 1983 C C . HIS A 1 252 ? -15.492 -32.594 -7.328 1 95.81 252 HIS A C 1
ATOM 1985 O O . HIS A 1 252 ? -15.977 -31.469 -7.477 1 95.81 252 HIS A O 1
ATOM 1991 N N . HIS A 1 253 ? -15.148 -33.344 -8.398 1 95.25 253 HIS A N 1
ATOM 1992 C CA . HIS A 1 253 ? -15.141 -32.781 -9.75 1 95.25 253 HIS A CA 1
ATOM 1993 C C . HIS A 1 253 ? -16.562 -32.469 -10.227 1 95.25 253 HIS A C 1
ATOM 1995 O O . HIS A 1 253 ? -16.766 -31.531 -11 1 95.25 253 HIS A O 1
ATOM 2001 N N . GLY A 1 254 ? -17.531 -33.25 -9.742 1 94.06 254 GLY A N 1
ATOM 2002 C CA . GLY A 1 254 ? -18.906 -33 -10.125 1 94.06 254 GLY A CA 1
ATOM 2003 C C . GLY A 1 254 ? -19.469 -31.719 -9.531 1 94.06 254 GLY A C 1
ATOM 2004 O O . GLY A 1 254 ? -20.062 -30.891 -10.242 1 94.06 254 GLY A O 1
ATOM 2005 N N . SER A 1 255 ? -19.25 -31.516 -8.289 1 94.31 255 SER A N 1
ATOM 2006 C CA . SER A 1 255 ? -19.812 -30.375 -7.562 1 94.31 255 SER A CA 1
ATOM 2007 C C . SER A 1 255 ? -18.969 -29.109 -7.781 1 94.31 255 SER A C 1
ATOM 2009 O O . SER A 1 255 ? -19.469 -28 -7.586 1 94.31 255 SER A O 1
ATOM 2011 N N . MET A 1 256 ? -17.75 -29.25 -8.156 1 95.12 256 MET A N 1
ATOM 2012 C CA . MET A 1 256 ? -16.844 -28.141 -8.414 1 95.12 256 MET A CA 1
ATOM 2013 C C . MET A 1 256 ? -16.234 -28.219 -9.812 1 95.12 256 MET A C 1
ATOM 2015 O O . MET A 1 256 ? -15.031 -28.438 -9.961 1 95.12 256 MET A O 1
ATOM 2019 N N . PRO A 1 257 ? -16.969 -27.891 -10.828 1 93.06 257 PRO A N 1
ATOM 2020 C CA . PRO A 1 257 ? -16.531 -28.078 -12.211 1 93.06 257 PRO A CA 1
ATOM 2021 C C . PRO A 1 257 ? -15.289 -27.266 -12.547 1 93.06 257 PRO A C 1
ATOM 2023 O O . PRO A 1 257 ? -14.562 -27.594 -13.484 1 93.06 257 PRO A O 1
ATOM 2026 N N . TRP A 1 258 ? -15.055 -26.219 -11.797 1 93.31 258 TRP A N 1
ATOM 2027 C CA . TRP A 1 258 ? -13.906 -25.344 -12.039 1 93.31 258 TRP A CA 1
ATOM 2028 C C . TRP A 1 258 ? -12.625 -25.984 -11.523 1 93.31 258 TRP A C 1
ATOM 2030 O O . TRP A 1 258 ? -11.523 -25.516 -11.828 1 93.31 258 TRP A O 1
ATOM 2040 N N . PHE A 1 259 ? -12.68 -27.109 -10.781 1 95.38 259 PHE A N 1
ATOM 2041 C CA . PHE A 1 259 ? -11.547 -27.688 -10.07 1 95.38 259 PHE A CA 1
ATOM 2042 C C . PHE A 1 259 ? -10.469 -28.156 -11.047 1 95.38 259 PHE A C 1
ATOM 2044 O O . PHE A 1 259 ? -9.32 -27.703 -10.969 1 95.38 259 PHE A O 1
ATOM 2051 N N . VAL A 1 260 ? -10.812 -28.938 -12.023 1 95.44 260 VAL A N 1
ATOM 2052 C CA . VAL A 1 260 ? -9.867 -29.578 -12.93 1 95.44 260 VAL A CA 1
ATOM 2053 C C . VAL A 1 260 ? -9.258 -28.531 -13.859 1 95.44 260 VAL A C 1
ATOM 2055 O O . VAL A 1 260 ? -8.039 -28.5 -14.055 1 95.44 260 VAL A O 1
ATOM 2058 N N . PRO A 1 261 ? -10.07 -27.625 -14.422 1 94.38 261 PRO A N 1
ATOM 2059 C CA . PRO A 1 261 ? -9.469 -26.578 -15.25 1 94.38 261 PRO A CA 1
ATOM 2060 C C . PRO A 1 261 ? -8.453 -25.734 -14.484 1 94.38 261 PRO A C 1
ATOM 2062 O O . PRO A 1 261 ? -7.406 -25.375 -15.031 1 94.38 261 PRO A O 1
ATOM 2065 N N . ASN A 1 262 ? -8.75 -25.422 -13.281 1 95 262 ASN A N 1
ATOM 2066 C CA . ASN A 1 262 ? -7.816 -24.625 -12.484 1 95 262 ASN A CA 1
ATOM 2067 C C . ASN A 1 262 ? -6.535 -25.391 -12.188 1 95 262 ASN A C 1
ATOM 2069 O O . ASN A 1 262 ? -5.441 -24.812 -12.227 1 95 262 ASN A O 1
ATOM 2073 N N . LEU A 1 263 ? -6.621 -26.672 -11.891 1 96.88 263 LEU A N 1
ATOM 2074 C CA . LEU A 1 263 ? -5.434 -27.5 -11.672 1 96.88 263 LEU A CA 1
ATOM 2075 C C . LEU A 1 263 ? -4.582 -27.562 -12.938 1 96.88 263 LEU A C 1
ATOM 2077 O O . LEU A 1 263 ? -3.352 -27.531 -12.859 1 96.88 263 LEU A O 1
ATOM 2081 N N . SER A 1 264 ? -5.27 -27.688 -14.055 1 96.62 264 SER A N 1
ATOM 2082 C CA . SER A 1 264 ? -4.57 -27.781 -15.336 1 96.62 264 SER A CA 1
ATOM 2083 C C . SER A 1 264 ? -3.811 -26.5 -15.648 1 96.62 264 SER A C 1
ATOM 2085 O O . SER A 1 264 ? -2.67 -26.531 -16.109 1 96.62 264 SER A O 1
ATOM 2087 N N . VAL A 1 265 ? -4.453 -25.391 -15.406 1 95.88 265 VAL A N 1
ATOM 2088 C CA . VAL A 1 265 ? -3.828 -24.094 -15.648 1 95.88 265 VAL A CA 1
ATOM 2089 C C . VAL A 1 265 ? -2.633 -23.922 -14.719 1 95.88 265 VAL A C 1
ATOM 2091 O O . VAL A 1 265 ? -1.589 -23.406 -15.125 1 95.88 265 VAL A O 1
ATOM 2094 N N . GLN A 1 266 ? -2.805 -24.328 -13.477 1 96.62 266 GLN A N 1
ATOM 2095 C CA . GLN A 1 266 ? -1.718 -24.234 -12.508 1 96.62 266 GLN A CA 1
ATOM 2096 C C . GLN A 1 266 ? -0.541 -25.109 -12.914 1 96.62 266 GLN A C 1
ATOM 2098 O O . GLN A 1 266 ? 0.618 -24.75 -12.711 1 96.62 266 GLN A O 1
ATOM 2103 N N . ARG A 1 267 ? -0.844 -26.266 -13.43 1 97.75 267 ARG A N 1
ATOM 2104 C CA . ARG A 1 267 ? 0.208 -27.141 -13.938 1 97.75 267 ARG A CA 1
ATOM 2105 C C . ARG A 1 267 ? 1.001 -26.453 -15.047 1 97.75 267 ARG A C 1
ATOM 2107 O O . ARG A 1 267 ? 2.234 -26.453 -15.023 1 97.75 267 ARG A O 1
ATOM 2114 N N . CYS A 1 268 ? 0.285 -25.859 -15.984 1 96.31 268 CYS A N 1
ATOM 2115 C CA . CYS A 1 268 ? 0.935 -25.156 -17.094 1 96.31 268 CYS A CA 1
ATOM 2116 C C . CYS A 1 268 ? 1.774 -23.984 -16.578 1 96.31 268 CYS A C 1
ATOM 2118 O O . CYS A 1 268 ? 2.883 -23.766 -17.062 1 96.31 268 CYS A O 1
ATOM 2120 N N . TRP A 1 269 ? 1.207 -23.359 -15.648 1 95.88 269 TRP A N 1
ATOM 2121 C CA . TRP A 1 269 ? 1.929 -22.234 -15.078 1 95.88 269 TRP A CA 1
ATOM 2122 C C . TRP A 1 269 ? 3.23 -22.688 -14.43 1 95.88 269 TRP A C 1
ATOM 2124 O O . TRP A 1 269 ? 4.277 -22.062 -14.625 1 95.88 269 TRP A O 1
ATOM 2134 N N . ALA A 1 270 ? 3.133 -23.703 -13.633 1 97.38 270 ALA A N 1
ATOM 2135 C CA . ALA A 1 270 ? 4.324 -24.234 -12.977 1 97.38 270 ALA A CA 1
ATOM 2136 C C . ALA A 1 270 ? 5.375 -24.656 -14 1 97.38 270 ALA A C 1
ATOM 2138 O O . ALA A 1 270 ? 6.562 -24.359 -13.836 1 97.38 270 ALA A O 1
ATOM 2139 N N . ASP A 1 271 ? 4.93 -25.234 -15.078 1 96.06 271 ASP A N 1
ATOM 2140 C CA . ASP A 1 271 ? 5.812 -25.641 -16.172 1 96.06 271 ASP A CA 1
ATOM 2141 C C . ASP A 1 271 ? 6.492 -24.422 -16.797 1 96.06 271 ASP A C 1
ATOM 2143 O O . ASP A 1 271 ? 7.715 -24.406 -16.969 1 96.06 271 ASP A O 1
ATOM 2147 N N . ASN A 1 272 ? 5.691 -23.531 -17.078 1 93.94 272 ASN A N 1
ATOM 2148 C CA . ASN A 1 272 ? 6.184 -22.328 -17.734 1 93.94 272 ASN A CA 1
ATOM 2149 C C . ASN A 1 272 ? 7.227 -21.594 -16.891 1 93.94 272 ASN A C 1
ATOM 2151 O O . ASN A 1 272 ? 8.266 -21.172 -17.406 1 93.94 272 ASN A O 1
ATOM 2155 N N . MET A 1 273 ? 6.902 -21.484 -15.633 1 93.25 273 MET A N 1
ATOM 2156 C CA . MET A 1 273 ? 7.812 -20.766 -14.75 1 93.25 273 MET A CA 1
ATOM 2157 C C . MET A 1 273 ? 9.125 -21.516 -14.578 1 93.25 273 MET A C 1
ATOM 2159 O O . MET A 1 273 ? 10.195 -20.922 -14.508 1 93.25 273 MET A O 1
ATOM 2163 N N . ALA A 1 274 ? 9.047 -22.828 -14.523 1 94 274 ALA A N 1
ATOM 2164 C CA . ALA A 1 274 ? 10.258 -23.641 -14.422 1 94 274 ALA A CA 1
ATOM 2165 C C . ALA A 1 274 ? 11.125 -23.5 -15.664 1 94 274 ALA A C 1
ATOM 2167 O O . ALA A 1 274 ? 12.344 -23.328 -15.562 1 94 274 ALA A O 1
ATOM 2168 N N . LEU A 1 275 ? 10.508 -23.516 -16.812 1 93.5 275 LEU A N 1
ATOM 2169 C CA . LEU A 1 275 ? 11.211 -23.422 -18.094 1 93.5 275 LEU A CA 1
ATOM 2170 C C . LEU A 1 275 ? 11.828 -22.031 -18.266 1 93.5 275 LEU A C 1
ATOM 2172 O O . LEU A 1 275 ? 12.992 -21.906 -18.672 1 93.5 275 LEU A O 1
ATOM 2176 N N . CYS A 1 276 ? 11.047 -21.062 -17.953 1 88.81 276 CYS A N 1
ATOM 2177 C CA . CYS A 1 276 ? 11.547 -19.688 -18.094 1 88.81 276 CYS A CA 1
ATOM 2178 C C . CYS A 1 276 ? 12.711 -19.453 -17.141 1 88.81 276 CYS A C 1
ATOM 2180 O O . CYS A 1 276 ? 13.664 -18.75 -17.484 1 88.81 276 CYS A O 1
ATOM 2182 N N . ARG A 1 277 ? 12.586 -20 -15.992 1 89.38 277 ARG A N 1
ATOM 2183 C CA . ARG A 1 277 ? 13.664 -19.859 -15.023 1 89.38 277 ARG A CA 1
ATOM 2184 C C . ARG A 1 277 ? 14.93 -20.562 -15.516 1 89.38 277 ARG A C 1
ATOM 2186 O O . ARG A 1 277 ? 16.047 -20.109 -15.242 1 89.38 277 ARG A O 1
ATOM 2193 N N . ALA A 1 278 ? 14.805 -21.625 -16.172 1 90.62 278 ALA A N 1
ATOM 2194 C CA . ALA A 1 278 ? 15.938 -22.344 -16.734 1 90.62 278 ALA A CA 1
ATOM 2195 C C . ALA A 1 278 ? 16.641 -21.516 -17.797 1 90.62 278 ALA A C 1
ATOM 2197 O O . ALA A 1 278 ? 17.875 -21.484 -17.859 1 90.62 278 ALA A O 1
ATOM 2198 N N . VAL A 1 279 ? 15.914 -20.844 -18.578 1 84.5 279 VAL A N 1
ATOM 2199 C CA . VAL A 1 279 ? 16.484 -19.969 -19.609 1 84.5 279 VAL A CA 1
ATOM 2200 C C . VAL A 1 279 ? 17.25 -18.828 -18.938 1 84.5 279 VAL A C 1
ATOM 2202 O O . VAL A 1 279 ? 18.344 -18.469 -19.391 1 84.5 279 VAL A O 1
ATOM 2205 N N . ARG A 1 280 ? 16.641 -18.281 -17.969 1 83.5 280 ARG A N 1
ATOM 2206 C CA . ARG A 1 280 ? 17.297 -17.219 -17.234 1 83.5 280 ARG A CA 1
ATOM 2207 C C . ARG A 1 280 ? 18.578 -17.703 -16.578 1 83.5 280 ARG A C 1
ATOM 2209 O O . ARG A 1 280 ? 19.562 -16.969 -16.516 1 83.5 280 ARG A O 1
ATOM 2216 N N . ALA A 1 281 ? 18.516 -18.875 -16.031 1 84.56 281 ALA A N 1
ATOM 2217 C CA . ALA A 1 281 ? 19.688 -19.469 -15.375 1 84.56 281 ALA A CA 1
ATOM 2218 C C . ALA A 1 281 ? 20.828 -19.703 -16.359 1 84.56 281 ALA A C 1
ATOM 2220 O O . ALA A 1 281 ? 22 -19.625 -15.992 1 84.56 281 ALA A O 1
ATOM 2221 N N . ALA A 1 282 ? 20.469 -19.922 -17.578 1 83.75 282 ALA A N 1
ATOM 2222 C CA . ALA A 1 282 ? 21.484 -20.125 -18.609 1 83.75 282 ALA A CA 1
ATOM 2223 C C . ALA A 1 282 ? 22.203 -18.812 -18.938 1 83.75 282 ALA A C 1
ATOM 2225 O O . ALA A 1 282 ? 23.344 -18.828 -19.391 1 83.75 282 ALA A O 1
ATOM 2226 N N . GLY A 1 283 ? 21.531 -17.688 -18.766 1 78 283 GLY A N 1
ATOM 2227 C CA . GLY A 1 283 ? 22.141 -16.375 -18.859 1 78 283 GLY A CA 1
ATOM 2228 C C . GLY A 1 283 ? 22.219 -15.844 -20.281 1 78 283 GLY A C 1
ATOM 2229 O O . GLY A 1 283 ? 22.875 -14.836 -20.531 1 78 283 GLY A O 1
ATOM 2230 N N . VAL A 1 284 ? 21.656 -16.562 -21.25 1 78.44 284 VAL A N 1
ATOM 2231 C CA . VAL A 1 284 ? 21.672 -16.125 -22.641 1 78.44 284 VAL A CA 1
ATOM 2232 C C . VAL A 1 284 ? 20.281 -15.641 -23.047 1 78.44 284 VAL A C 1
ATOM 2234 O O . VAL A 1 284 ? 19.328 -16.422 -23.047 1 78.44 284 VAL A O 1
ATOM 2237 N N . GLU A 1 285 ? 20.203 -14.398 -23.359 1 77.12 285 GLU A N 1
ATOM 2238 C CA . GLU A 1 285 ? 18.891 -13.852 -23.703 1 77.12 285 GLU A CA 1
ATOM 2239 C C . GLU A 1 285 ? 18.734 -13.711 -25.203 1 77.12 285 GLU A C 1
ATOM 2241 O O . GLU A 1 285 ? 17.625 -13.555 -25.719 1 77.12 285 GLU A O 1
ATOM 2246 N N . ASN A 1 286 ? 19.875 -13.719 -25.859 1 78.38 286 ASN A N 1
ATOM 2247 C CA . ASN A 1 286 ? 19.844 -13.672 -27.312 1 78.38 286 ASN A CA 1
ATOM 2248 C C . ASN A 1 286 ? 19.594 -15.055 -27.922 1 78.38 286 ASN A C 1
ATOM 2250 O O . ASN A 1 286 ? 20.469 -15.914 -27.875 1 78.38 286 ASN A O 1
ATOM 2254 N N . VAL A 1 287 ? 18.531 -15.227 -28.547 1 84.88 287 VAL A N 1
ATOM 2255 C CA . VAL A 1 287 ? 18.078 -16.516 -29.047 1 84.88 287 VAL A CA 1
ATOM 2256 C C . VAL A 1 287 ? 19 -17 -30.156 1 84.88 287 VAL A C 1
ATOM 2258 O O . VAL A 1 287 ? 19.219 -18.203 -30.312 1 84.88 287 VAL A O 1
ATOM 2261 N N . ASN A 1 288 ? 19.641 -16.031 -30.828 1 82.75 288 ASN A N 1
ATOM 2262 C CA . ASN A 1 288 ? 20.5 -16.391 -31.953 1 82.75 288 ASN A CA 1
ATOM 2263 C C . ASN A 1 288 ? 21.781 -17.062 -31.484 1 82.75 288 ASN A C 1
ATOM 2265 O O . ASN A 1 288 ? 22.406 -17.812 -32.25 1 82.75 288 ASN A O 1
ATOM 2269 N N . VAL A 1 289 ? 22.141 -16.781 -30.328 1 87.38 289 VAL A N 1
ATOM 2270 C CA . VAL A 1 289 ? 23.422 -17.312 -29.859 1 87.38 289 VAL A CA 1
ATOM 2271 C C . VAL A 1 289 ? 23.188 -18.438 -28.875 1 87.38 289 VAL A C 1
ATOM 2273 O O . VAL A 1 289 ? 24.125 -18.984 -28.297 1 87.38 289 VAL A O 1
ATOM 2276 N N . MET A 1 290 ? 22 -18.906 -28.812 1 89.38 290 MET A N 1
ATOM 2277 C CA . MET A 1 290 ? 21.656 -19.953 -27.859 1 89.38 290 MET A CA 1
ATOM 2278 C C . MET A 1 290 ? 22.109 -21.312 -28.359 1 89.38 290 MET A C 1
ATOM 2280 O O . MET A 1 290 ? 22.078 -21.578 -29.562 1 89.38 290 MET A O 1
ATOM 2284 N N . SER A 1 291 ? 22.516 -22.125 -27.453 1 91.38 291 SER A N 1
ATOM 2285 C CA . SER A 1 291 ? 22.859 -23.516 -27.75 1 91.38 291 SER A CA 1
ATOM 2286 C C . SER A 1 291 ? 21.609 -24.328 -28.125 1 91.38 291 SER A C 1
ATOM 2288 O O . SER A 1 291 ? 20.484 -23.891 -27.875 1 91.38 291 SER A O 1
ATOM 2290 N N . PRO A 1 292 ? 21.812 -25.422 -28.766 1 91.06 292 PRO A N 1
ATOM 2291 C CA . PRO A 1 292 ? 20.656 -26.266 -29.109 1 91.06 292 PRO A CA 1
ATOM 2292 C C . PRO A 1 292 ? 19.828 -26.672 -27.891 1 91.06 292 PRO A C 1
ATOM 2294 O O . PRO A 1 292 ? 18.594 -26.766 -27.984 1 91.06 292 PRO A O 1
ATOM 2297 N N . ILE A 1 293 ? 20.516 -26.891 -26.797 1 91.94 293 ILE A N 1
ATOM 2298 C CA . ILE A 1 293 ? 19.797 -27.266 -25.594 1 91.94 293 ILE A CA 1
ATOM 2299 C C . ILE A 1 293 ? 18.922 -26.109 -25.125 1 91.94 293 ILE A C 1
ATOM 2301 O O . ILE A 1 293 ? 17.766 -26.312 -24.75 1 91.94 293 ILE A O 1
ATOM 2305 N N . GLN A 1 294 ? 19.469 -24.984 -25.172 1 90.81 294 GLN A N 1
ATOM 2306 C CA . GLN A 1 294 ? 18.719 -23.797 -24.766 1 90.81 294 GLN A CA 1
ATOM 2307 C C . GLN A 1 294 ? 17.531 -23.547 -25.688 1 90.81 294 GLN A C 1
ATOM 2309 O O . GLN A 1 294 ? 16.438 -23.203 -25.219 1 90.81 294 GLN A O 1
ATOM 2314 N N . LYS A 1 295 ? 17.719 -23.734 -26.875 1 89.81 295 LYS A N 1
ATOM 2315 C CA . LYS A 1 295 ? 16.625 -23.578 -27.844 1 89.81 295 LYS A CA 1
ATOM 2316 C C . LYS A 1 295 ? 15.547 -24.625 -27.609 1 89.81 295 LYS A C 1
ATOM 2318 O O . LYS A 1 295 ? 14.367 -24.359 -27.828 1 89.81 295 LYS A O 1
ATOM 2323 N N . ASN A 1 296 ? 16.016 -25.766 -27.25 1 91.94 296 ASN A N 1
ATOM 2324 C CA . ASN A 1 296 ? 15.055 -26.812 -26.922 1 91.94 296 ASN A CA 1
ATOM 2325 C C . ASN A 1 296 ? 14.188 -26.422 -25.734 1 91.94 296 ASN A C 1
ATOM 2327 O O . ASN A 1 296 ? 12.977 -26.688 -25.719 1 91.94 296 ASN A O 1
ATOM 2331 N N . ILE A 1 297 ? 14.812 -25.828 -24.734 1 92.5 297 ILE A N 1
ATOM 2332 C CA . ILE A 1 297 ? 14.078 -25.375 -23.578 1 92.5 297 ILE A CA 1
ATOM 2333 C C . ILE A 1 297 ? 13.062 -24.312 -23.984 1 92.5 297 ILE A C 1
ATOM 2335 O O . ILE A 1 297 ? 11.93 -24.297 -23.5 1 92.5 297 ILE A O 1
ATOM 2339 N N . LEU A 1 298 ? 13.445 -23.453 -24.859 1 91.69 298 LEU A N 1
ATOM 2340 C CA . LEU A 1 298 ? 12.539 -22.422 -25.359 1 91.69 298 LEU A CA 1
ATOM 2341 C C . LEU A 1 298 ? 11.367 -23.047 -26.109 1 91.69 298 LEU A C 1
ATOM 2343 O O . LEU A 1 298 ? 10.242 -22.562 -26.031 1 91.69 298 LEU A O 1
ATOM 2347 N N . SER A 1 299 ? 11.664 -24.031 -26.844 1 92.38 299 SER A N 1
ATOM 2348 C CA . SER A 1 299 ? 10.617 -24.719 -27.578 1 92.38 299 SER A CA 1
ATOM 2349 C C . SER A 1 299 ? 9.625 -25.391 -26.641 1 92.38 299 SER A C 1
ATOM 2351 O O . SER A 1 299 ? 8.414 -25.375 -26.875 1 92.38 299 SER A O 1
ATOM 2353 N N . MET A 1 300 ? 10.156 -25.984 -25.594 1 92.62 300 MET A N 1
ATOM 2354 C CA . MET A 1 300 ? 9.289 -26.578 -24.562 1 92.62 300 MET A CA 1
ATOM 2355 C C . MET A 1 300 ? 8.422 -25.5 -23.906 1 92.62 300 MET A C 1
ATOM 2357 O O . MET A 1 300 ? 7.266 -25.766 -23.578 1 92.62 300 MET A O 1
ATOM 2361 N N . THR A 1 301 ? 9.062 -24.344 -23.688 1 93.06 301 THR A N 1
ATOM 2362 C CA . THR A 1 301 ? 8.32 -23.234 -23.109 1 93.06 301 THR A CA 1
ATOM 2363 C C . THR A 1 301 ? 7.172 -22.828 -24.031 1 93.06 301 THR A C 1
ATOM 2365 O O . THR A 1 301 ? 6.039 -22.656 -23.562 1 93.06 301 THR A O 1
ATOM 2368 N N . LYS A 1 302 ? 7.484 -22.656 -25.266 1 92.06 302 LYS A N 1
ATOM 2369 C CA . LYS A 1 302 ? 6.469 -22.297 -26.25 1 92.06 302 LYS A CA 1
ATOM 2370 C C . LYS A 1 302 ? 5.32 -23.297 -26.25 1 92.06 302 LYS A C 1
ATOM 2372 O O . LYS A 1 302 ? 4.152 -22.906 -26.281 1 92.06 302 LYS A O 1
ATOM 2377 N N . ALA A 1 303 ? 5.625 -24.547 -26.219 1 93.94 303 ALA A N 1
ATOM 2378 C CA . ALA A 1 303 ? 4.617 -25.609 -26.219 1 93.94 303 ALA A CA 1
ATOM 2379 C C . ALA A 1 303 ? 3.738 -25.531 -24.984 1 93.94 303 ALA A C 1
ATOM 2381 O O . ALA A 1 303 ? 2.523 -25.734 -25.062 1 93.94 303 ALA A O 1
ATOM 2382 N N . SER A 1 304 ? 4.363 -25.344 -23.859 1 94.12 304 SER A N 1
ATOM 2383 C CA . SER A 1 304 ? 3.627 -25.234 -22.609 1 94.12 304 SER A CA 1
ATOM 2384 C C . SER A 1 304 ? 2.689 -24.031 -22.609 1 94.12 304 SER A C 1
ATOM 2386 O O . SER A 1 304 ? 1.565 -24.109 -22.109 1 94.12 304 SER A O 1
ATOM 2388 N N . LEU A 1 305 ? 3.174 -22.938 -23.125 1 95.62 305 LEU A N 1
ATOM 2389 C CA . LEU A 1 305 ? 2.359 -21.719 -23.234 1 95.62 305 LEU A CA 1
ATOM 2390 C C . LEU A 1 305 ? 1.17 -21.953 -24.156 1 95.62 305 LEU A C 1
ATOM 2392 O O . LEU A 1 305 ? 0.067 -21.469 -23.891 1 95.62 305 LEU A O 1
ATOM 2396 N N . GLN A 1 306 ? 1.401 -22.625 -25.25 1 95.44 306 GLN A N 1
ATOM 2397 C CA . GLN A 1 306 ? 0.321 -22.969 -26.172 1 95.44 306 GLN A CA 1
ATOM 2398 C C . GLN A 1 306 ? -0.733 -23.828 -25.484 1 95.44 306 GLN A C 1
ATOM 2400 O O . GLN A 1 306 ? -1.934 -23.609 -25.656 1 95.44 306 GLN A O 1
ATOM 2405 N N . GLN A 1 307 ? -0.255 -24.797 -24.766 1 95.56 307 GLN A N 1
ATOM 2406 C CA . GLN A 1 307 ? -1.174 -25.641 -24.031 1 95.56 307 GLN A CA 1
ATOM 2407 C C . GLN A 1 307 ? -2.004 -24.828 -23.031 1 95.56 307 GLN A C 1
ATOM 2409 O O . GLN A 1 307 ? -3.207 -25.062 -22.891 1 95.56 307 GLN A O 1
ATOM 2414 N N . HIS A 1 308 ? -1.331 -23.969 -22.312 1 96.25 308 HIS A N 1
ATOM 2415 C CA . HIS A 1 308 ? -2.018 -23.078 -21.375 1 96.25 308 HIS A CA 1
ATOM 2416 C C . HIS A 1 308 ? -3.148 -22.328 -22.062 1 96.25 308 HIS A C 1
ATOM 2418 O O . HIS A 1 308 ? -4.273 -22.297 -21.562 1 96.25 308 HIS A O 1
ATOM 2424 N N . LEU A 1 309 ? -2.834 -21.672 -23.188 1 96.62 309 LEU A N 1
ATOM 2425 C CA . LEU A 1 309 ? -3.826 -20.906 -23.922 1 96.62 309 LEU A CA 1
ATOM 2426 C C . LEU A 1 309 ? -4.973 -21.797 -24.391 1 96.62 309 LEU A C 1
ATOM 2428 O O . LEU A 1 309 ? -6.141 -21.422 -24.281 1 96.62 309 LEU A O 1
ATOM 2432 N N . ASP A 1 310 ? -4.664 -22.953 -24.859 1 95.94 310 ASP A N 1
ATOM 2433 C CA . ASP A 1 310 ? -5.68 -23.891 -25.312 1 95.94 310 ASP A CA 1
ATOM 2434 C C . ASP A 1 310 ? -6.629 -24.281 -24.188 1 95.94 310 ASP A C 1
ATOM 2436 O O . ASP A 1 310 ? -7.844 -24.375 -24.391 1 95.94 310 ASP A O 1
ATOM 2440 N N . ILE A 1 311 ? -6.074 -24.469 -23.062 1 95.38 311 ILE A N 1
ATOM 2441 C CA . ILE A 1 311 ? -6.871 -24.891 -21.922 1 95.38 311 ILE A CA 1
ATOM 2442 C C . ILE A 1 311 ? -7.809 -23.766 -21.5 1 95.38 311 ILE A C 1
ATOM 2444 O O . ILE A 1 311 ? -9 -24 -21.25 1 95.38 311 ILE A O 1
ATOM 2448 N N . ILE A 1 312 ? -7.328 -22.578 -21.391 1 95.5 312 ILE A N 1
ATOM 2449 C CA . ILE A 1 312 ? -8.117 -21.484 -20.812 1 95.5 312 ILE A CA 1
ATOM 2450 C C . ILE A 1 312 ? -9.227 -21.094 -21.781 1 95.5 312 ILE A C 1
ATOM 2452 O O . ILE A 1 312 ? -10.297 -20.641 -21.375 1 95.5 312 ILE A O 1
ATOM 2456 N N . ILE A 1 313 ? -9.047 -21.328 -23.094 1 94.75 313 ILE A N 1
ATOM 2457 C CA . ILE A 1 313 ? -10.062 -20.891 -24.047 1 94.75 313 ILE A CA 1
ATOM 2458 C C . ILE A 1 313 ? -10.961 -22.062 -24.422 1 94.75 313 ILE A C 1
ATOM 2460 O O . ILE A 1 313 ? -11.891 -21.922 -25.219 1 94.75 313 ILE A O 1
ATOM 2464 N N . GLN A 1 314 ? -10.672 -23.141 -23.859 1 93.06 314 GLN A N 1
ATOM 2465 C CA . GLN A 1 314 ? -11.461 -24.328 -24.203 1 93.06 314 GLN A CA 1
ATOM 2466 C C . GLN A 1 314 ? -12.922 -24.156 -23.797 1 93.06 314 GLN A C 1
ATOM 2468 O O . GLN A 1 314 ? -13.219 -23.641 -22.719 1 93.06 314 GLN A O 1
ATOM 2473 N N . GLU A 1 315 ? -13.805 -24.516 -24.719 1 90 315 GLU A N 1
ATOM 2474 C CA . GLU A 1 315 ? -15.234 -24.453 -24.438 1 90 315 GLU A CA 1
ATOM 2475 C C . GLU A 1 315 ? -15.633 -25.484 -23.391 1 90 315 GLU A C 1
ATOM 2477 O O . GLU A 1 315 ? -15.141 -26.609 -23.406 1 90 315 GLU A O 1
ATOM 2482 N N . PRO A 1 316 ? -16.547 -25.109 -22.375 1 90.69 316 PRO A N 1
ATOM 2483 C CA . PRO A 1 316 ? -17.375 -23.922 -22.234 1 90.69 316 PRO A CA 1
ATOM 2484 C C . PRO A 1 316 ? -16.656 -22.781 -21.5 1 90.69 316 PRO A C 1
ATOM 2486 O O . PRO A 1 316 ? -17.312 -21.891 -20.953 1 90.69 316 PRO A O 1
ATOM 2489 N N . ARG A 1 317 ? -15.383 -22.719 -21.516 1 90.75 317 ARG A N 1
ATOM 2490 C CA . ARG A 1 317 ? -14.508 -21.672 -21 1 90.75 317 ARG A CA 1
ATOM 2491 C C . ARG A 1 317 ? -14.789 -21.391 -19.531 1 90.75 317 ARG A C 1
ATOM 2493 O O . ARG A 1 317 ? -14.906 -20.234 -19.125 1 90.75 317 ARG A O 1
ATOM 2500 N N . ILE A 1 318 ? -14.898 -22.453 -18.781 1 89 318 ILE A N 1
ATOM 2501 C CA . ILE A 1 318 ? -15.219 -22.406 -17.359 1 89 318 ILE A CA 1
ATOM 2502 C C . ILE A 1 318 ? -14.18 -21.547 -16.625 1 89 318 ILE A C 1
ATOM 2504 O O . ILE A 1 318 ? -14.531 -20.75 -15.758 1 89 318 ILE A O 1
ATOM 2508 N N . TYR A 1 319 ? -12.984 -21.703 -16.984 1 92.12 319 TYR A N 1
ATOM 2509 C CA . TYR A 1 319 ? -11.898 -20.969 -16.344 1 92.12 319 TYR A CA 1
ATOM 2510 C C . TYR A 1 319 ? -12.055 -19.469 -16.562 1 92.12 319 TYR A C 1
ATOM 2512 O O . TYR A 1 319 ? -11.992 -18.672 -15.617 1 92.12 319 TYR A O 1
ATOM 2520 N N . LEU A 1 320 ? -12.312 -19.016 -17.766 1 90.56 320 LEU A N 1
ATOM 2521 C CA . LEU A 1 320 ? -12.367 -17.594 -18.109 1 90.56 320 LEU A CA 1
ATOM 2522 C C . LEU A 1 320 ? -13.641 -16.953 -17.578 1 90.56 320 LEU A C 1
ATOM 2524 O O . LEU A 1 320 ? -13.641 -15.758 -17.25 1 90.56 320 LEU A O 1
ATOM 2528 N N . LYS A 1 321 ? -14.641 -17.75 -17.484 1 85.12 321 LYS A N 1
ATOM 2529 C CA . LYS A 1 321 ? -15.883 -17.219 -16.906 1 85.12 321 LYS A CA 1
ATOM 2530 C C . LYS A 1 321 ? -15.711 -16.875 -15.438 1 85.12 321 LYS A C 1
ATOM 2532 O O . LYS A 1 321 ? -16.422 -16.031 -14.906 1 85.12 321 LYS A O 1
ATOM 2537 N N . SER A 1 322 ? -14.727 -17.531 -14.883 1 87.81 322 SER A N 1
ATOM 2538 C CA . SER A 1 322 ? -14.492 -17.312 -13.453 1 87.81 322 SER A CA 1
ATOM 2539 C C . SER A 1 322 ? -13.531 -16.156 -13.227 1 87.81 322 SER A C 1
ATOM 2541 O O . SER A 1 322 ? -13.305 -15.742 -12.086 1 87.81 322 SER A O 1
ATOM 2543 N N . ILE A 1 323 ? -13.078 -15.516 -14.234 1 88 323 ILE A N 1
ATOM 2544 C CA . ILE A 1 323 ? -12.008 -14.531 -14.109 1 88 323 ILE A CA 1
ATOM 2545 C C . ILE A 1 323 ? -12.562 -13.258 -13.477 1 88 323 ILE A C 1
ATOM 2547 O O . ILE A 1 323 ? -11.805 -12.453 -12.914 1 88 323 ILE A O 1
ATOM 2551 N N . ARG A 1 324 ? -13.875 -13.055 -13.555 1 85.88 324 ARG A N 1
ATOM 2552 C CA . ARG A 1 324 ? -14.492 -11.891 -12.93 1 85.88 324 ARG A CA 1
ATOM 2553 C C . ARG A 1 324 ? -14.281 -11.898 -11.422 1 85.88 324 ARG A C 1
ATOM 2555 O O . ARG A 1 324 ? -14.289 -10.844 -10.781 1 85.88 324 ARG A O 1
ATOM 2562 N N . TYR A 1 325 ? -14.031 -13.141 -10.906 1 89.62 325 TYR A N 1
ATOM 2563 C CA . TYR A 1 325 ? -13.836 -13.289 -9.469 1 89.62 325 TYR A CA 1
ATOM 2564 C C . TYR A 1 325 ? -12.359 -13.297 -9.117 1 89.62 325 TYR A C 1
ATOM 2566 O O . TYR A 1 325 ? -11.992 -13.273 -7.938 1 89.62 325 TYR A O 1
ATOM 2574 N N . ALA A 1 326 ? -11.539 -13.328 -10.133 1 88 326 ALA A N 1
ATOM 2575 C CA . ALA A 1 326 ? -10.125 -13.625 -9.922 1 88 326 ALA A CA 1
ATOM 2576 C C . ALA A 1 326 ? -9.375 -12.391 -9.414 1 88 326 ALA A C 1
ATOM 2578 O O . ALA A 1 326 ? -9.781 -11.258 -9.688 1 88 326 ALA A O 1
ATOM 2579 N N . MET A 1 327 ? -8.289 -12.664 -8.758 1 84.19 327 MET A N 1
ATOM 2580 C CA . MET A 1 327 ? -7.359 -11.648 -8.273 1 84.19 327 MET A CA 1
ATOM 2581 C C . MET A 1 327 ? -6.625 -10.984 -9.438 1 84.19 327 MET A C 1
ATOM 2583 O O . MET A 1 327 ? -6.543 -11.555 -10.531 1 84.19 327 MET A O 1
ATOM 2587 N N . ASP A 1 328 ? -5.996 -9.867 -9.195 1 77.12 328 ASP A N 1
ATOM 2588 C CA . ASP A 1 328 ? -5.227 -9.133 -10.188 1 77.12 328 ASP A CA 1
ATOM 2589 C C . ASP A 1 328 ? -4.078 -9.977 -10.734 1 77.12 328 ASP A C 1
ATOM 2591 O O . ASP A 1 328 ? -3.742 -9.891 -11.914 1 77.12 328 ASP A O 1
ATOM 2595 N N . PHE A 1 329 ? -3.619 -10.789 -9.883 1 83.44 329 PHE A N 1
ATOM 2596 C CA . PHE A 1 329 ? -2.486 -11.625 -10.266 1 83.44 329 PHE A CA 1
ATOM 2597 C C . PHE A 1 329 ? -2.877 -12.578 -11.383 1 83.44 329 PHE A C 1
ATOM 2599 O O . PHE A 1 329 ? -2.062 -12.891 -12.258 1 83.44 329 PHE A O 1
ATOM 2606 N N . VAL A 1 330 ? -4.043 -13.031 -11.32 1 88.12 330 VAL A N 1
ATOM 2607 C CA . VAL A 1 330 ? -4.516 -13.977 -12.336 1 88.12 330 VAL A CA 1
ATOM 2608 C C . VAL A 1 330 ? -4.605 -13.281 -13.688 1 88.12 330 VAL A C 1
ATOM 2610 O O . VAL A 1 330 ? -4.273 -13.867 -14.719 1 88.12 330 VAL A O 1
ATOM 2613 N N . TRP A 1 331 ? -4.965 -12.039 -13.695 1 84.88 331 TRP A N 1
ATOM 2614 C CA . TRP A 1 331 ? -4.984 -11.242 -14.922 1 84.88 331 TRP A CA 1
ATOM 2615 C C . TRP A 1 331 ? -3.574 -11.055 -15.469 1 84.88 331 TRP A C 1
ATOM 2617 O O . TRP A 1 331 ? -3.346 -11.18 -16.672 1 84.88 331 TRP A O 1
ATOM 2627 N N . ALA A 1 332 ? -2.697 -10.812 -14.578 1 85.62 332 ALA A N 1
ATOM 2628 C CA . ALA A 1 332 ? -1.301 -10.617 -14.961 1 85.62 332 ALA A CA 1
ATOM 2629 C C . ALA A 1 332 ? -0.716 -11.891 -15.562 1 85.62 332 ALA A C 1
ATOM 2631 O O . ALA A 1 332 ? -0.007 -11.836 -16.578 1 85.62 332 ALA A O 1
ATOM 2632 N N . LYS A 1 333 ? -1.027 -13 -14.938 1 89.12 333 LYS A N 1
ATOM 2633 C CA . LYS A 1 333 ? -0.495 -14.281 -15.383 1 89.12 333 LYS A CA 1
ATOM 2634 C C . LYS A 1 333 ? -0.997 -14.633 -16.781 1 89.12 333 LYS A C 1
ATOM 2636 O O . LYS A 1 333 ? -0.219 -15.055 -17.641 1 89.12 333 LYS A O 1
ATOM 2641 N N . ASN A 1 334 ? -2.27 -14.453 -16.969 1 90.69 334 ASN A N 1
ATOM 2642 C CA . ASN A 1 334 ? -2.84 -14.773 -18.266 1 90.69 334 ASN A CA 1
ATOM 2643 C C . ASN A 1 334 ? -2.293 -13.859 -19.359 1 90.69 334 ASN A C 1
ATOM 2645 O O . ASN A 1 334 ? -1.995 -14.312 -20.469 1 90.69 334 ASN A O 1
ATOM 2649 N N . THR A 1 335 ? -2.189 -12.617 -19.062 1 86.88 335 THR A N 1
ATOM 2650 C CA . THR A 1 335 ? -1.635 -11.664 -20.016 1 86.88 335 THR A CA 1
ATOM 2651 C C . THR A 1 335 ? -0.174 -11.992 -20.312 1 86.88 335 THR A C 1
ATOM 2653 O O . THR A 1 335 ? 0.239 -11.992 -21.484 1 86.88 335 THR A O 1
ATOM 2656 N N . PHE A 1 336 ? 0.53 -12.281 -19.312 1 87.94 336 PHE A N 1
ATOM 2657 C CA . PHE A 1 336 ? 1.942 -12.617 -19.469 1 87.94 336 PHE A CA 1
ATOM 2658 C C . PHE A 1 336 ? 2.121 -13.836 -20.359 1 87.94 336 PHE A C 1
ATOM 2660 O O . PHE A 1 336 ? 2.961 -13.836 -21.25 1 87.94 336 PHE A O 1
ATOM 2667 N N . CYS A 1 337 ? 1.415 -14.844 -20.062 1 92.06 337 CYS A N 1
ATOM 2668 C CA . CYS A 1 337 ? 1.544 -16.094 -20.812 1 92.06 337 CYS A CA 1
ATOM 2669 C C . CYS A 1 337 ? 1.254 -15.867 -22.297 1 92.06 337 CYS A C 1
ATOM 2671 O O . CYS A 1 337 ? 1.967 -16.375 -23.156 1 92.06 337 CYS A O 1
ATOM 2673 N N . CYS A 1 338 ? 0.284 -15.117 -22.562 1 92.44 338 CYS A N 1
ATOM 2674 C CA . CYS A 1 338 ? -0.068 -14.852 -23.953 1 92.44 338 CYS A CA 1
ATOM 2675 C C . CYS A 1 338 ? 1.006 -14.016 -24.625 1 92.44 338 CYS A C 1
ATOM 2677 O O . CYS A 1 338 ? 1.389 -14.297 -25.766 1 92.44 338 CYS A O 1
ATOM 2679 N N . LEU A 1 339 ? 1.479 -13.016 -23.938 1 87.19 339 LEU A N 1
ATOM 2680 C CA . LEU A 1 339 ? 2.516 -12.148 -24.484 1 87.19 339 LEU A CA 1
ATOM 2681 C C . LEU A 1 339 ? 3.785 -12.938 -24.781 1 87.19 339 LEU A C 1
ATOM 2683 O O . LEU A 1 339 ? 4.406 -12.75 -25.828 1 87.19 339 LEU A O 1
ATOM 2687 N N . LEU A 1 340 ? 4.168 -13.727 -23.844 1 88.62 340 LEU A N 1
ATOM 2688 C CA . LEU A 1 340 ? 5.379 -14.516 -24.031 1 88.62 340 LEU A CA 1
ATOM 2689 C C . LEU A 1 340 ? 5.219 -15.508 -25.172 1 88.62 340 LEU A C 1
ATOM 2691 O O . LEU A 1 340 ? 6.172 -15.758 -25.922 1 88.62 340 LEU A O 1
ATOM 2695 N N . LEU A 1 341 ? 4.066 -16.094 -25.312 1 92.5 341 LEU A N 1
ATOM 2696 C CA . LEU A 1 341 ? 3.803 -17 -26.422 1 92.5 341 LEU A CA 1
ATOM 2697 C C . LEU A 1 341 ? 3.936 -16.297 -27.766 1 92.5 341 LEU A C 1
ATOM 2699 O O . LEU A 1 341 ? 4.539 -16.828 -28.703 1 92.5 341 LEU A O 1
ATOM 2703 N N . LEU A 1 342 ? 3.355 -15.094 -27.859 1 87.25 342 LEU A N 1
ATOM 2704 C CA . LEU A 1 342 ? 3.48 -14.297 -29.078 1 87.25 342 LEU A CA 1
ATOM 2705 C C . LEU A 1 342 ? 4.945 -14 -29.375 1 87.25 342 LEU A C 1
ATOM 2707 O O . LEU A 1 342 ? 5.387 -14.141 -30.516 1 87.25 342 LEU A O 1
ATOM 2711 N N . LYS A 1 343 ? 5.629 -13.633 -28.406 1 85.12 343 LYS A N 1
ATOM 2712 C CA . LYS A 1 343 ? 7.039 -13.289 -28.562 1 85.12 343 LYS A CA 1
ATOM 2713 C C . LYS A 1 343 ? 7.852 -14.508 -29.016 1 85.12 343 LYS A C 1
ATOM 2715 O O . LYS A 1 343 ? 8.648 -14.414 -29.953 1 85.12 343 LYS A O 1
ATOM 2720 N N . LEU A 1 344 ? 7.656 -15.609 -28.328 1 87.44 344 LEU A N 1
ATOM 2721 C CA . LEU A 1 344 ? 8.414 -16.812 -28.656 1 87.44 344 LEU A CA 1
ATOM 2722 C C . LEU A 1 344 ? 8.047 -17.328 -30.047 1 87.44 344 LEU A C 1
ATOM 2724 O O . LEU A 1 344 ? 8.891 -17.875 -30.75 1 87.44 344 LEU A O 1
ATOM 2728 N N . SER A 1 345 ? 6.809 -17.172 -30.391 1 87.62 345 SER A N 1
ATOM 2729 C CA . SER A 1 345 ? 6.383 -17.594 -31.719 1 87.62 345 SER A CA 1
ATOM 2730 C C . SER A 1 345 ? 7.062 -16.766 -32.812 1 87.62 345 SER A C 1
ATOM 2732 O O . SER A 1 345 ? 7.32 -17.266 -33.906 1 87.62 345 SER A O 1
ATOM 2734 N N . ALA A 1 346 ? 7.395 -15.57 -32.5 1 82 346 ALA A N 1
ATOM 2735 C CA . ALA A 1 346 ? 8.102 -14.695 -33.438 1 82 346 ALA A CA 1
ATOM 2736 C C . ALA A 1 346 ? 9.594 -15 -33.438 1 82 346 ALA A C 1
ATOM 2738 O O . ALA A 1 346 ? 10.258 -14.891 -34.469 1 82 346 ALA A O 1
ATOM 2739 N N . LEU A 1 347 ? 10.125 -15.359 -32.344 1 83.06 347 LEU A N 1
ATOM 2740 C CA . LEU A 1 347 ? 11.562 -15.547 -32.188 1 83.06 347 LEU A CA 1
ATOM 2741 C C . LEU A 1 347 ? 11.977 -16.938 -32.656 1 83.06 347 LEU A C 1
ATOM 2743 O O . LEU A 1 347 ? 13.125 -17.141 -33.062 1 83.06 347 LEU A O 1
ATOM 2747 N N . LEU A 1 348 ? 11.109 -17.875 -32.562 1 83.75 348 LEU A N 1
ATOM 2748 C CA . LEU A 1 348 ? 11.398 -19.25 -32.969 1 83.75 348 LEU A CA 1
ATOM 2749 C C . LEU A 1 348 ? 10.508 -19.688 -34.125 1 83.75 348 LEU A C 1
ATOM 2751 O O . LEU A 1 348 ? 9.625 -20.516 -33.938 1 83.75 348 LEU A O 1
ATOM 2755 N N . PRO A 1 349 ? 10.906 -19.094 -35.281 1 72 349 PRO A N 1
ATOM 2756 C CA . PRO A 1 349 ? 10.062 -19.484 -36.406 1 72 349 PRO A CA 1
ATOM 2757 C C . PRO A 1 349 ? 10.18 -20.969 -36.75 1 72 349 PRO A C 1
ATOM 2759 O O . PRO A 1 349 ? 11.25 -21.562 -36.594 1 72 349 PRO A O 1
ATOM 2762 N N . GLU A 1 350 ? 9.234 -21.797 -36.656 1 63.38 350 GLU A N 1
ATOM 2763 C CA . GLU A 1 350 ? 9.234 -23.219 -37 1 63.38 350 GLU A CA 1
ATOM 2764 C C . GLU A 1 350 ? 9.703 -23.469 -38.406 1 63.38 350 GLU A C 1
ATOM 2766 O O . GLU A 1 350 ? 9.258 -22.781 -39.344 1 63.38 350 GLU A O 1
ATOM 2771 N N . ALA A 1 351 ? 11.055 -24.016 -38.594 1 52.06 351 ALA A N 1
ATOM 2772 C CA . ALA A 1 351 ? 11.625 -24.359 -39.906 1 52.06 351 ALA A CA 1
ATOM 2773 C C . ALA A 1 351 ? 10.602 -25.094 -40.781 1 52.06 351 ALA A C 1
ATOM 2775 O O . ALA A 1 351 ? 10.562 -24.891 -41.969 1 52.06 351 ALA A O 1
ATOM 2776 N N . GLU A 1 352 ? 10.359 -26.359 -40.469 1 47 352 GLU A N 1
ATOM 2777 C CA . GLU A 1 352 ? 9.859 -27.328 -41.438 1 47 352 GLU A CA 1
ATOM 2778 C C . GLU A 1 352 ? 8.492 -26.922 -41.969 1 47 352 GLU A C 1
ATOM 2780 O O . GLU A 1 352 ? 8.164 -27.203 -43.125 1 47 352 GLU A O 1
ATOM 2785 N N . LYS A 1 353 ? 7.395 -27.281 -41.25 1 46.31 353 LYS A N 1
ATOM 2786 C CA . LYS A 1 353 ? 6.133 -27.719 -41.875 1 46.31 353 LYS A CA 1
ATOM 2787 C C . LYS A 1 353 ? 5.457 -26.578 -42.625 1 46.31 353 LYS A C 1
ATOM 2789 O O . LYS A 1 353 ? 6.047 -25.5 -42.781 1 46.31 353 LYS A O 1
ATOM 2794 N N . LEU A 1 354 ? 3.984 -26.469 -42.25 1 45.03 354 LEU A N 1
ATOM 2795 C CA . LEU A 1 354 ? 2.791 -25.906 -42.875 1 45.03 354 LEU A CA 1
ATOM 2796 C C . LEU A 1 354 ? 2.881 -24.391 -42.938 1 45.03 354 LEU A C 1
ATOM 2798 O O . LEU A 1 354 ? 3.539 -23.766 -42.094 1 45.03 354 LEU A O 1
ATOM 2802 N N . PRO A 1 355 ? 2.365 -23.719 -43.938 1 48.81 355 PRO A N 1
ATOM 2803 C CA . PRO A 1 355 ? 2.49 -22.281 -44.188 1 48.81 355 PRO A CA 1
ATOM 2804 C C . PRO A 1 355 ? 2.42 -21.469 -42.875 1 48.81 355 PRO A C 1
ATOM 2806 O O . PRO A 1 355 ? 1.452 -21.578 -42.125 1 48.81 355 PRO A O 1
ATOM 2809 N N . THR A 1 356 ? 3.65 -21.188 -42.156 1 51.28 356 THR A N 1
ATOM 2810 C CA . THR A 1 356 ? 3.92 -20.312 -41.031 1 51.28 356 THR A CA 1
ATOM 2811 C C . THR A 1 356 ? 2.766 -19.344 -40.812 1 51.28 356 THR A C 1
ATOM 2813 O O . THR A 1 356 ? 2.43 -19 -39.688 1 51.28 356 THR A O 1
ATOM 2816 N N . GLN A 1 357 ? 2.189 -19.156 -41.969 1 53.84 357 GLN A N 1
ATOM 2817 C CA . GLN A 1 357 ? 1.117 -18.172 -41.938 1 53.84 357 GLN A CA 1
ATOM 2818 C C . GLN A 1 357 ? -0.125 -18.734 -41.25 1 53.84 357 GLN A C 1
ATOM 2820 O O . GLN A 1 357 ? -0.808 -18.016 -40.5 1 53.84 357 GLN A O 1
ATOM 2825 N N . GLY A 1 358 ? -0.296 -20.094 -41.375 1 56.56 358 GLY A N 1
ATOM 2826 C CA . GLY A 1 358 ? -1.491 -20.688 -40.812 1 56.56 358 GLY A CA 1
ATOM 2827 C C . GLY A 1 358 ? -1.445 -20.797 -39.312 1 56.56 358 GLY A C 1
ATOM 2828 O O . GLY A 1 358 ? -2.4 -20.406 -38.625 1 56.56 358 GLY A O 1
ATOM 2829 N N . LEU A 1 359 ? -0.319 -21.156 -38.781 1 65.62 359 LEU A N 1
ATOM 2830 C CA . LEU A 1 359 ? -0.166 -21.328 -37.344 1 65.62 359 LEU A CA 1
ATOM 2831 C C . LEU A 1 359 ? -0.154 -19.969 -36.625 1 65.62 359 LEU A C 1
ATOM 2833 O O . LEU A 1 359 ? -0.717 -19.828 -35.562 1 65.62 359 LEU A O 1
ATOM 2837 N N . SER A 1 360 ? 0.45 -19.141 -37.312 1 74.06 360 SER A N 1
ATOM 2838 C CA . SER A 1 360 ? 0.505 -17.781 -36.75 1 74.06 360 SER A CA 1
ATOM 2839 C C . SER A 1 360 ? -0.874 -17.141 -36.75 1 74.06 360 SER A C 1
ATOM 2841 O O . SER A 1 360 ? -1.229 -16.438 -35.812 1 74.06 360 SER A O 1
ATOM 2843 N N . ASN A 1 361 ? -1.578 -17.516 -37.781 1 81.38 361 ASN A N 1
ATOM 2844 C CA . ASN A 1 361 ? -2.941 -16.984 -37.812 1 81.38 361 ASN A CA 1
ATOM 2845 C C . ASN A 1 361 ? -3.814 -17.641 -36.75 1 81.38 361 ASN A C 1
ATOM 2847 O O . ASN A 1 361 ? -4.676 -16.984 -36.156 1 81.38 361 ASN A O 1
ATOM 2851 N N . GLU A 1 362 ? -3.502 -18.859 -36.562 1 90.06 362 GLU A N 1
ATOM 2852 C CA . GLU A 1 362 ? -4.246 -19.562 -35.5 1 90.06 362 GLU A CA 1
ATOM 2853 C C . GLU A 1 362 ? -3.957 -18.969 -34.125 1 90.06 362 GLU A C 1
ATOM 2855 O O . GLU A 1 362 ? -4.855 -18.875 -33.281 1 90.06 362 GLU A O 1
ATOM 2860 N N . LEU A 1 363 ? -2.736 -18.641 -33.906 1 92.25 363 LEU A N 1
ATOM 2861 C CA . LEU A 1 363 ? -2.355 -18.031 -32.625 1 92.25 363 LEU A CA 1
ATOM 2862 C C . LEU A 1 363 ? -3.068 -16.703 -32.438 1 92.25 363 LEU A C 1
ATOM 2864 O O . LEU A 1 363 ? -3.521 -16.406 -31.328 1 92.25 363 LEU A O 1
ATOM 2868 N N . VAL A 1 364 ? -3.188 -15.945 -33.5 1 91.25 364 VAL A N 1
ATOM 2869 C CA . VAL A 1 364 ? -3.875 -14.664 -33.406 1 91.25 364 VAL A CA 1
ATOM 2870 C C . VAL A 1 364 ? -5.344 -14.883 -33.062 1 91.25 364 VAL A C 1
ATOM 2872 O O . VAL A 1 364 ? -5.91 -14.148 -32.25 1 91.25 364 VAL A O 1
ATOM 2875 N N . ILE A 1 365 ? -5.879 -15.875 -33.656 1 93.25 365 ILE A N 1
ATOM 2876 C CA . ILE A 1 365 ? -7.285 -16.172 -33.406 1 93.25 365 ILE A CA 1
ATOM 2877 C C . ILE A 1 365 ? -7.469 -16.578 -31.922 1 93.25 365 ILE A C 1
ATOM 2879 O O . ILE A 1 365 ? -8.367 -16.078 -31.25 1 93.25 365 ILE A O 1
ATOM 2883 N N . LYS A 1 366 ? -6.668 -17.438 -31.453 1 94.62 366 LYS A N 1
ATOM 2884 C CA . LYS A 1 366 ? -6.766 -17.906 -30.078 1 94.62 366 LYS A CA 1
ATOM 2885 C C . LYS A 1 366 ? -6.52 -16.781 -29.094 1 94.62 366 LYS A C 1
ATOM 2887 O O . LYS A 1 366 ? -7.227 -16.656 -28.094 1 94.62 366 LYS A O 1
ATOM 2892 N N . ALA A 1 367 ? -5.492 -16 -29.359 1 94.62 367 ALA A N 1
ATOM 2893 C CA . ALA A 1 367 ? -5.195 -14.844 -28.516 1 94.62 367 ALA A CA 1
ATOM 2894 C C . ALA A 1 367 ? -6.359 -13.859 -28.5 1 94.62 367 ALA A C 1
ATOM 2896 O O . ALA A 1 367 ? -6.648 -13.242 -27.484 1 94.62 367 ALA A O 1
ATOM 2897 N N . SER A 1 368 ? -7.031 -13.719 -29.594 1 93.81 368 SER A N 1
ATOM 2898 C CA . SER A 1 368 ? -8.172 -12.812 -29.703 1 93.81 368 SER A CA 1
ATOM 2899 C C . SER A 1 368 ? -9.367 -13.328 -28.906 1 93.81 368 SER A C 1
ATOM 2901 O O . SER A 1 368 ? -10.156 -12.539 -28.391 1 93.81 368 SER A O 1
ATOM 2903 N N . ILE A 1 369 ? -9.469 -14.625 -28.875 1 94.38 369 ILE A N 1
ATOM 2904 C CA . ILE A 1 369 ? -10.523 -15.211 -28.062 1 94.38 369 ILE A CA 1
ATOM 2905 C C . ILE A 1 369 ? -10.297 -14.852 -26.594 1 94.38 369 ILE A C 1
ATOM 2907 O O . ILE A 1 369 ? -11.234 -14.453 -25.891 1 94.38 369 ILE A O 1
ATOM 2911 N N . LEU A 1 370 ? -9.102 -15.016 -26.141 1 94.56 370 LEU A N 1
ATOM 2912 C CA . LEU A 1 370 ? -8.758 -14.633 -24.766 1 94.56 370 LEU A CA 1
ATOM 2913 C C . LEU A 1 370 ? -9.078 -13.164 -24.531 1 94.56 370 LEU A C 1
ATOM 2915 O O . LEU A 1 370 ? -9.711 -12.82 -23.531 1 94.56 370 LEU A O 1
ATOM 2919 N N . LEU A 1 371 ? -8.672 -12.312 -25.469 1 92.5 371 LEU A N 1
ATOM 2920 C CA . LEU A 1 371 ? -8.906 -10.883 -25.344 1 92.5 371 LEU A CA 1
ATOM 2921 C C . LEU A 1 371 ? -10.391 -10.57 -25.25 1 92.5 371 LEU A C 1
ATOM 2923 O O . LEU A 1 371 ? -10.812 -9.789 -24.406 1 92.5 371 LEU A O 1
ATOM 2927 N N . GLN A 1 372 ? -11.133 -11.211 -26.078 1 91.06 372 GLN A N 1
ATOM 2928 C CA . GLN A 1 372 ? -12.578 -10.969 -26.109 1 91.06 372 GLN A CA 1
ATOM 2929 C C . GLN A 1 372 ? -13.234 -11.398 -24.797 1 91.06 372 GLN A C 1
ATOM 2931 O O . GLN A 1 372 ? -14.109 -10.695 -24.281 1 91.06 372 GLN A O 1
ATOM 2936 N N . GLU A 1 373 ? -12.805 -12.492 -24.328 1 89.75 373 GLU A N 1
ATOM 2937 C CA . GLU A 1 373 ? -13.367 -12.984 -23.062 1 89.75 373 GLU A CA 1
ATOM 2938 C C . GLU A 1 373 ? -13.023 -12.047 -21.906 1 89.75 373 GLU A C 1
ATOM 2940 O O . GLU A 1 373 ? -13.852 -11.797 -21.031 1 89.75 373 GLU A O 1
ATOM 2945 N N . LEU A 1 374 ? -11.82 -11.586 -21.859 1 87.69 374 LEU A N 1
ATOM 2946 C CA . LEU A 1 374 ? -11.398 -10.672 -20.797 1 87.69 374 LEU A CA 1
ATOM 2947 C C . LEU A 1 374 ? -12.125 -9.336 -20.922 1 87.69 374 LEU A C 1
ATOM 2949 O O . LEU A 1 374 ? -12.445 -8.711 -19.906 1 87.69 374 LEU A O 1
ATOM 2953 N N . GLU A 1 375 ? -12.367 -8.898 -22.141 1 85.25 375 GLU A N 1
ATOM 2954 C CA . GLU A 1 375 ? -13.109 -7.66 -22.359 1 85.25 375 GLU A CA 1
ATOM 2955 C C . GLU A 1 375 ? -14.547 -7.781 -21.875 1 85.25 375 GLU A C 1
ATOM 2957 O O . GLU A 1 375 ? -15.109 -6.82 -21.344 1 85.25 375 GLU A O 1
ATOM 2962 N N . LEU A 1 376 ? -15.086 -8.914 -22.094 1 83.25 376 LEU A N 1
ATOM 2963 C CA . LEU A 1 376 ? -16.438 -9.164 -21.625 1 83.25 376 LEU A CA 1
ATOM 2964 C C . LEU A 1 376 ? -16.516 -9.078 -20.109 1 83.25 376 LEU A C 1
ATOM 2966 O O . LEU A 1 376 ? -17.484 -8.523 -19.562 1 83.25 376 LEU A O 1
ATOM 2970 N N . VAL A 1 377 ? -15.555 -9.586 -19.484 1 79.75 377 VAL A N 1
ATOM 2971 C CA . VAL A 1 377 ? -15.508 -9.555 -18.031 1 79.75 377 VAL A CA 1
ATOM 2972 C C . VAL A 1 377 ? -15.328 -8.117 -17.547 1 79.75 377 VAL A C 1
ATOM 2974 O O . VAL A 1 377 ? -15.977 -7.688 -16.594 1 79.75 377 VAL A O 1
ATOM 2977 N N . ALA A 1 378 ? -14.445 -7.398 -18.172 1 74.25 378 ALA A N 1
ATOM 2978 C CA . ALA A 1 378 ? -14.18 -6.012 -17.797 1 74.25 378 ALA A CA 1
ATOM 2979 C C . ALA A 1 378 ? -15.414 -5.141 -18.031 1 74.25 378 ALA A C 1
ATOM 2981 O O . ALA A 1 378 ? -15.656 -4.191 -17.281 1 74.25 378 ALA A O 1
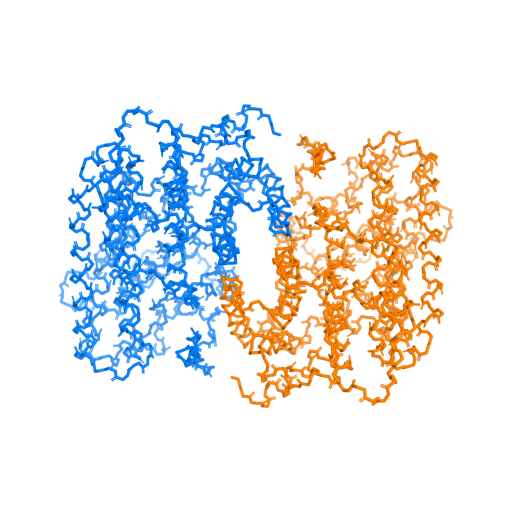ATOM 2982 N N . ALA A 1 379 ? -16.172 -5.395 -19.062 1 70.56 379 ALA A N 1
ATOM 2983 C CA . ALA A 1 379 ? -17.344 -4.617 -19.438 1 70.56 379 ALA A CA 1
ATOM 2984 C C . ALA A 1 379 ? -18.516 -4.91 -18.5 1 70.56 379 ALA A C 1
ATOM 2986 O O . ALA A 1 379 ? -19.422 -4.078 -18.344 1 70.56 379 ALA A O 1
ATOM 2987 N N . ALA A 1 380 ? -18.641 -6.102 -18.141 1 63.06 380 ALA A N 1
ATOM 2988 C CA . ALA A 1 380 ? -19.766 -6.48 -17.281 1 63.06 380 ALA A CA 1
ATOM 2989 C C . ALA A 1 380 ? -19.828 -5.609 -16.031 1 63.06 380 ALA A C 1
ATOM 2991 O O . ALA A 1 380 ? -20.891 -5.441 -15.438 1 63.06 380 ALA A O 1
ATOM 2992 N N . GLY A 1 381 ? -18.828 -5.055 -15.672 1 56.72 381 GLY A N 1
ATOM 2993 C CA . GLY A 1 381 ? -19 -4.062 -14.625 1 56.72 381 GLY A CA 1
ATOM 2994 C C . GLY A 1 381 ? -19.688 -2.799 -15.117 1 56.72 381 GLY A C 1
ATOM 2995 O O . GLY A 1 381 ? -19.75 -2.551 -16.312 1 56.72 381 GLY A O 1
ATOM 2996 N N . HIS A 1 382 ? -20.609 -2.254 -14.461 1 49.41 382 HIS A N 1
ATOM 2997 C CA . HIS A 1 382 ? -21.391 -1.104 -14.898 1 49.41 382 HIS A CA 1
ATOM 2998 C C . HIS A 1 382 ? -20.516 -0.086 -15.625 1 49.41 382 HIS A C 1
ATOM 3000 O O . HIS A 1 382 ? -19.344 0.088 -15.281 1 49.41 382 HIS A O 1
ATOM 3006 N N . LYS A 1 383 ? -21.062 0.396 -16.797 1 44.72 383 LYS A N 1
ATOM 3007 C CA . LYS A 1 383 ? -20.484 1.379 -17.703 1 44.72 383 LYS A CA 1
ATOM 3008 C C . LYS A 1 383 ? -19.688 2.43 -16.953 1 44.72 383 LYS A C 1
ATOM 3010 O O . LYS A 1 383 ? -18.75 3.018 -17.516 1 44.72 383 LYS A O 1
ATOM 3015 N N . ASP A 1 384 ? -20.297 2.867 -16.047 1 37.81 384 ASP A N 1
ATOM 3016 C CA . ASP A 1 384 ? -19.562 3.926 -15.352 1 37.81 384 ASP A CA 1
ATOM 3017 C C . ASP A 1 384 ? -18.312 3.377 -14.672 1 37.81 384 ASP A C 1
ATOM 3019 O O . ASP A 1 384 ? -17.75 4.023 -13.789 1 37.81 384 ASP A O 1
ATOM 3023 N N . ASP A 1 385 ? -18.125 2.021 -15.016 1 42.94 385 ASP A N 1
ATOM 3024 C CA . ASP A 1 385 ? -17.156 1.201 -14.289 1 42.94 385 ASP A CA 1
ATOM 3025 C C . ASP A 1 385 ? -15.742 1.441 -14.789 1 42.94 385 ASP A C 1
ATOM 3027 O O . ASP A 1 385 ? -15.422 1.116 -15.938 1 42.94 385 ASP A O 1
ATOM 3031 N N . THR A 1 386 ? -15.281 2.332 -14.516 1 38.06 386 THR A N 1
ATOM 3032 C CA . THR A 1 386 ? -13.836 2.408 -14.688 1 38.06 386 THR A CA 1
ATOM 3033 C C . THR A 1 386 ? -13.148 1.238 -13.992 1 38.06 386 THR A C 1
ATOM 3035 O O . THR A 1 386 ? -12.906 1.281 -12.781 1 38.06 386 THR A O 1
ATOM 3038 N N . ARG A 1 387 ? -13.633 -0.136 -14.211 1 43.06 387 ARG A N 1
ATOM 3039 C CA . ARG A 1 387 ? -12.82 -1.236 -13.703 1 43.06 387 ARG A CA 1
ATOM 3040 C C . ARG A 1 387 ? -11.406 -0.767 -13.383 1 43.06 387 ARG A C 1
ATOM 3042 O O . ARG A 1 387 ? -10.961 0.278 -13.867 1 43.06 387 ARG A O 1
ATOM 3049 N N . SER A 1 388 ? -10.812 -1.657 -12.359 1 53.16 388 SER A N 1
ATOM 3050 C CA . SER A 1 388 ? -9.523 -1.318 -11.766 1 53.16 388 SER A CA 1
ATOM 3051 C C . SER A 1 388 ? -8.508 -0.926 -12.828 1 53.16 388 SER A C 1
ATOM 3053 O O . SER A 1 388 ? -8.531 -1.454 -13.945 1 53.16 388 SER A O 1
ATOM 3055 N N . ASN A 1 389 ? -8.172 0.217 -12.641 1 58.62 389 ASN A N 1
ATOM 3056 C CA . ASN A 1 389 ? -7.098 0.804 -13.445 1 58.62 389 ASN A CA 1
ATOM 3057 C C . ASN A 1 389 ? -6.066 -0.243 -13.852 1 58.62 389 ASN A C 1
ATOM 3059 O O . ASN A 1 389 ? -5.59 -0.242 -14.984 1 58.62 389 ASN A O 1
ATOM 3063 N N . THR A 1 390 ? -6.18 -1.469 -13.094 1 66.19 390 THR A N 1
ATOM 3064 C CA . THR A 1 390 ? -5.074 -2.373 -13.398 1 66.19 390 THR A CA 1
ATOM 3065 C C . THR A 1 390 ? -5.488 -3.393 -14.461 1 66.19 390 THR A C 1
ATOM 3067 O O . THR A 1 390 ? -4.723 -3.674 -15.383 1 66.19 390 THR A O 1
ATOM 3070 N N . SER A 1 391 ? -6.746 -3.984 -14.359 1 70.88 391 SER A N 1
ATOM 3071 C CA . SER A 1 391 ? -7.238 -4.945 -15.344 1 70.88 391 SER A CA 1
ATOM 3072 C C . SER A 1 391 ? -7.363 -4.305 -16.719 1 70.88 391 SER A C 1
ATOM 3074 O O . SER A 1 391 ? -7.07 -4.945 -17.734 1 70.88 391 SER A O 1
ATOM 3076 N N . SER A 1 392 ? -7.711 -3.08 -16.672 1 71.88 392 SER A N 1
ATOM 3077 C CA . SER A 1 392 ? -7.824 -2.359 -17.938 1 71.88 392 SER A CA 1
ATOM 3078 C C . SER A 1 392 ? -6.461 -2.186 -18.609 1 71.88 392 SER A C 1
ATOM 3080 O O . SER A 1 392 ? -6.352 -2.221 -19.828 1 71.88 392 SER A O 1
ATOM 3082 N N . LEU A 1 393 ? -5.523 -2.041 -17.781 1 73 393 LEU A N 1
ATOM 3083 C CA . LEU A 1 393 ? -4.172 -1.895 -18.297 1 73 393 LEU A CA 1
ATOM 3084 C C . LEU A 1 393 ? -3.68 -3.205 -18.906 1 73 393 LEU A C 1
ATOM 3086 O O . LEU A 1 393 ? -3.016 -3.203 -19.953 1 73 393 LEU A O 1
ATOM 3090 N N . TYR A 1 394 ? -4.031 -4.344 -18.266 1 77.44 394 TYR A N 1
ATOM 3091 C CA . TYR A 1 394 ? -3.643 -5.637 -18.812 1 77.44 394 TYR A CA 1
ATOM 3092 C C . TYR A 1 394 ? -4.348 -5.906 -20.141 1 77.44 394 TYR A C 1
ATOM 3094 O O . TYR A 1 394 ? -3.756 -6.465 -21.062 1 77.44 394 TYR A O 1
ATOM 3102 N N . LEU A 1 395 ? -5.559 -5.426 -20.234 1 80.94 395 LEU A N 1
ATOM 3103 C CA . LEU A 1 395 ? -6.328 -5.602 -21.469 1 80.94 395 LEU A CA 1
ATOM 3104 C C . LEU A 1 395 ? -5.723 -4.789 -22.609 1 80.94 395 LEU A C 1
ATOM 3106 O O . LEU A 1 395 ? -5.613 -5.281 -23.734 1 80.94 395 LEU A O 1
ATOM 3110 N N . GLN A 1 396 ? -5.383 -3.66 -22.281 1 77.62 396 GLN A N 1
ATOM 3111 C CA . GLN A 1 396 ? -4.781 -2.803 -23.297 1 77.62 396 GLN A CA 1
ATOM 3112 C C . GLN A 1 396 ? -3.438 -3.357 -23.75 1 77.62 396 GLN A C 1
ATOM 3114 O O . GLN A 1 396 ? -3.107 -3.289 -24.938 1 77.62 396 GLN A O 1
ATOM 3119 N N . LEU A 1 397 ? -2.725 -3.861 -22.812 1 80.06 397 LEU A N 1
ATOM 3120 C CA . LEU A 1 397 ? -1.44 -4.473 -23.125 1 80.06 397 LEU A CA 1
ATOM 3121 C C . LEU A 1 397 ? -1.624 -5.676 -24.047 1 80.06 397 LEU A C 1
ATOM 3123 O O . LEU A 1 397 ? -0.878 -5.844 -25.016 1 80.06 397 LEU A O 1
ATOM 3127 N N . LEU A 1 398 ? -2.584 -6.477 -23.75 1 85.44 398 LEU A N 1
ATOM 3128 C CA . LEU A 1 398 ? -2.869 -7.656 -24.562 1 85.44 398 LEU A CA 1
ATOM 3129 C C . LEU A 1 398 ? -3.342 -7.262 -25.953 1 85.44 398 LEU A C 1
ATOM 3131 O O . LEU A 1 398 ? -2.885 -7.824 -26.953 1 85.44 398 LEU A O 1
ATOM 3135 N N . LYS A 1 399 ? -4.207 -6.32 -26.016 1 84.69 399 LYS A N 1
ATOM 3136 C CA . LYS A 1 399 ? -4.75 -5.848 -27.281 1 84.69 399 LYS A CA 1
ATOM 3137 C C . LYS A 1 399 ? -3.645 -5.297 -28.188 1 84.69 399 LYS A C 1
ATOM 3139 O O . LYS A 1 399 ? -3.561 -5.652 -29.359 1 84.69 399 LYS A O 1
ATOM 3144 N N . THR A 1 400 ? -2.844 -4.477 -27.656 1 80.88 400 THR A N 1
ATOM 3145 C CA . THR A 1 400 ? -1.758 -3.863 -28.406 1 80.88 400 THR A CA 1
ATOM 3146 C C . THR A 1 400 ? -0.759 -4.918 -28.875 1 80.88 400 THR A C 1
ATOM 3148 O O . THR A 1 400 ? -0.246 -4.844 -30 1 80.88 400 THR A O 1
ATOM 3151 N N . SER A 1 401 ? -0.475 -5.852 -28.016 1 81.5 401 SER A N 1
ATOM 3152 C CA . SER A 1 401 ? 0.491 -6.887 -28.359 1 81.5 401 SER A CA 1
ATOM 3153 C C . SER A 1 401 ? -0.027 -7.773 -29.484 1 81.5 401 SER A C 1
ATOM 3155 O O . SER A 1 401 ? 0.734 -8.164 -30.375 1 81.5 401 SER A O 1
ATOM 3157 N N . ILE A 1 402 ? -1.244 -8.094 -29.484 1 86.31 402 ILE A N 1
ATOM 3158 C CA . ILE A 1 402 ? -1.85 -8.914 -30.531 1 86.31 402 ILE A CA 1
ATOM 3159 C C . ILE A 1 402 ? -1.827 -8.156 -31.859 1 86.31 402 ILE A C 1
ATOM 3161 O O . ILE A 1 402 ? -1.51 -8.727 -32.906 1 86.31 402 ILE A O 1
ATOM 3165 N N . GLN A 1 403 ? -2.105 -6.879 -31.781 1 82.75 403 GLN A N 1
ATOM 3166 C CA . GLN A 1 403 ? -2.096 -6.047 -32.969 1 82.75 403 GLN A CA 1
ATOM 3167 C C . GLN A 1 403 ? -0.691 -5.949 -33.562 1 82.75 403 GLN A C 1
ATOM 3169 O O . GLN A 1 403 ? -0.517 -6.039 -34.781 1 82.75 403 GLN A O 1
ATOM 3174 N N . LYS A 1 404 ? 0.202 -5.734 -32.781 1 77.38 404 LYS A N 1
ATOM 3175 C CA . LYS A 1 404 ? 1.582 -5.648 -33.25 1 77.38 404 LYS A CA 1
ATOM 3176 C C . LYS A 1 404 ? 2.047 -6.973 -33.844 1 77.38 404 LYS A C 1
ATOM 3178 O O . LYS A 1 404 ? 2.783 -6.992 -34.812 1 77.38 404 LYS A O 1
ATOM 3183 N N . TYR A 1 405 ? 1.684 -8.031 -33.219 1 82.94 405 TYR A N 1
ATOM 3184 C CA . TYR A 1 405 ? 2.025 -9.352 -33.75 1 82.94 405 TYR A CA 1
ATOM 3185 C C . TYR A 1 405 ? 1.391 -9.586 -35.094 1 82.94 405 TYR A C 1
ATOM 3187 O O . TYR A 1 405 ? 2.031 -10.125 -36 1 82.94 405 TYR A O 1
ATOM 3195 N N . LYS A 1 406 ? 0.2 -9.148 -35.25 1 82.5 406 LYS A N 1
ATOM 3196 C CA . LYS A 1 406 ? -0.5 -9.258 -36.531 1 82.5 406 LYS A CA 1
ATOM 3197 C C . LYS A 1 406 ? 0.209 -8.453 -37.625 1 82.5 406 LYS A C 1
ATOM 3199 O O . LYS A 1 406 ? 0.336 -8.914 -38.75 1 82.5 406 LYS A O 1
ATOM 3204 N N . ARG A 1 407 ? 0.609 -7.293 -37.25 1 78.19 407 ARG A N 1
ATOM 3205 C CA . ARG A 1 407 ? 1.332 -6.445 -38.188 1 78.19 407 ARG A CA 1
ATOM 3206 C C . ARG A 1 407 ? 2.664 -7.078 -38.562 1 78.19 407 ARG A C 1
ATOM 3208 O O . ARG A 1 407 ? 3.08 -6.992 -39.719 1 78.19 407 ARG A O 1
ATOM 3215 N N . TRP A 1 408 ? 3.244 -7.547 -37.562 1 75 408 TRP A N 1
ATOM 3216 C CA . TRP A 1 408 ? 4.516 -8.219 -37.812 1 75 408 TRP A CA 1
ATOM 3217 C C . TRP A 1 408 ? 4.34 -9.406 -38.75 1 75 408 TRP A C 1
ATOM 3219 O O . TRP A 1 408 ? 5.168 -9.633 -39.656 1 75 408 TRP A O 1
ATOM 3229 N N . LEU A 1 409 ? 3.307 -10.18 -38.719 1 76.06 409 LEU A N 1
ATOM 3230 C CA . LEU A 1 409 ? 3.002 -11.312 -39.594 1 76.06 409 LEU A CA 1
ATOM 3231 C C . LEU A 1 409 ? 2.725 -10.836 -41 1 76.06 409 LEU A C 1
ATOM 3233 O O . LEU A 1 409 ? 3.115 -11.5 -41.969 1 76.06 409 LEU A O 1
ATOM 3237 N N . GLY A 1 410 ? 1.921 -9.727 -41.062 1 67.38 410 GLY A N 1
ATOM 3238 C CA . GLY A 1 410 ? 1.596 -9.18 -42.375 1 67.38 410 GLY A CA 1
ATOM 3239 C C . GLY A 1 410 ? 2.797 -8.586 -43.094 1 67.38 410 GLY A C 1
ATOM 3240 O O . GLY A 1 410 ? 2.848 -8.57 -44.312 1 67.38 410 GLY A O 1
ATOM 3241 N N . GLN A 1 411 ? 3.699 -7.859 -42.438 1 58.28 411 GLN A N 1
ATOM 3242 C CA . GLN A 1 411 ? 4.906 -7.316 -43.031 1 58.28 411 GLN A CA 1
ATOM 3243 C C . GLN A 1 411 ? 5.809 -8.43 -43.562 1 58.28 411 GLN A C 1
ATOM 3245 O O . GLN A 1 411 ? 6.48 -8.273 -44.594 1 58.28 411 GLN A O 1
ATOM 3250 N N . ASP A 1 412 ? 5.91 -9.508 -42.938 1 49.22 412 ASP A N 1
ATOM 3251 C CA . ASP A 1 412 ? 6.734 -10.617 -43.438 1 49.22 412 ASP A CA 1
ATOM 3252 C C . ASP A 1 412 ? 6.078 -11.297 -44.625 1 49.22 412 ASP A C 1
ATOM 3254 O O . ASP A 1 412 ? 6.707 -12.117 -45.312 1 49.22 412 ASP A O 1
ATOM 3258 N N . GLY A 1 413 ? 4.66 -11.289 -44.844 1 42.56 413 GLY A N 1
ATOM 3259 C CA . GLY A 1 413 ? 4.086 -11.758 -46.094 1 42.56 413 GLY A CA 1
ATOM 3260 C C . GLY A 1 413 ? 4.273 -10.781 -47.219 1 42.56 413 GLY A C 1
ATOM 3261 O O . GLY A 1 413 ? 4.086 -9.578 -47.062 1 42.56 413 GLY A O 1
ATOM 3262 N N . GLY A 1 414 ? 5.117 -10.953 -48.281 1 36.34 414 GLY A N 1
ATOM 3263 C CA . GLY A 1 414 ? 5.395 -10.258 -49.531 1 36.34 414 GLY A CA 1
ATOM 3264 C C . GLY A 1 414 ? 4.152 -9.695 -50.188 1 36.34 414 GLY A C 1
ATOM 3265 O O . GLY A 1 414 ? 4.215 -9.172 -51.312 1 36.34 414 GLY A O 1
ATOM 3266 N N . GLY A 1 415 ? 2.908 -10.414 -50.312 1 33.31 415 GLY A N 1
ATOM 3267 C CA . GLY A 1 415 ? 1.947 -10.023 -51.312 1 33.31 415 GLY A CA 1
ATOM 3268 C C . GLY A 1 415 ? 1.37 -8.641 -51.094 1 33.31 415 GLY A C 1
ATOM 3269 O O . GLY A 1 415 ? 1.409 -8.117 -49.969 1 33.31 415 GLY A O 1
ATOM 3270 N N . SER A 1 416 ? 1.13 -7.723 -52.25 1 32.66 416 SER A N 1
ATOM 3271 C CA . SER A 1 416 ? 0.65 -6.426 -52.719 1 32.66 416 SER A CA 1
ATOM 3272 C C . SER A 1 416 ? -0.685 -6.066 -52.062 1 32.66 416 SER A C 1
ATOM 3274 O O . SER A 1 416 ? -1.271 -5.027 -52.375 1 32.66 416 SER A O 1
ATOM 3276 N N . GLY A 1 417 ? -1.727 -6.996 -51.969 1 30.41 417 GLY A N 1
ATOM 3277 C CA . GLY A 1 417 ? -3.059 -6.477 -52.219 1 30.41 417 GLY A CA 1
ATOM 3278 C C . GLY A 1 417 ? -3.455 -5.355 -51.281 1 30.41 417 GLY A C 1
ATOM 3279 O O . GLY A 1 417 ? -2.631 -4.871 -50.5 1 30.41 417 GLY A O 1
ATOM 3280 N N . GLY A 1 418 ? -4.883 -5.367 -50.844 1 30.12 418 GLY A N 1
ATOM 3281 C CA . GLY A 1 418 ? -5.863 -4.324 -50.625 1 30.12 418 GLY A CA 1
ATOM 3282 C C . GLY A 1 418 ? -5.516 -3.445 -49.438 1 30.12 418 GLY A C 1
ATOM 3283 O O . GLY A 1 418 ? -4.68 -3.812 -48.594 1 30.12 418 GLY A O 1
ATOM 3284 N N . GLY A 1 419 ? -5.82 -2.037 -49.594 1 30.56 419 GLY A N 1
ATOM 3285 C CA . GLY A 1 419 ? -5.91 -0.723 -49 1 30.56 419 GLY A CA 1
ATOM 3286 C C . GLY A 1 419 ? -6.484 -0.76 -47.594 1 30.56 419 GLY A C 1
ATOM 3287 O O . GLY A 1 419 ? -7.566 -0.218 -47.344 1 30.56 419 GLY A O 1
ATOM 3288 N N . GLN A 1 420 ? -6.656 -1.812 -47 1 31.56 420 GLN A N 1
ATOM 3289 C CA . GLN A 1 420 ? -7.438 -1.401 -45.844 1 31.56 420 GLN A CA 1
ATOM 3290 C C . GLN A 1 420 ? -6.809 -0.193 -45.156 1 31.56 420 GLN A C 1
ATOM 3292 O O . GLN A 1 420 ? -5.582 -0.069 -45.094 1 31.56 420 GLN A O 1
ATOM 3297 N N . PRO A 1 421 ? -7.68 0.969 -45.094 1 31.62 421 PRO A N 1
ATOM 3298 C CA . PRO A 1 421 ? -7.273 2.256 -44.531 1 31.62 421 PRO A CA 1
ATOM 3299 C C . PRO A 1 421 ? -6.297 2.107 -43.344 1 31.62 421 PRO A C 1
ATOM 3301 O O . PRO A 1 421 ? -6.469 1.224 -42.5 1 31.62 421 PRO A O 1
ATOM 3304 N N . SER A 1 422 ? -5.086 2.379 -43.688 1 30.31 422 SER A N 1
ATOM 3305 C CA . SER A 1 422 ? -3.986 2.701 -42.781 1 30.31 422 SER A CA 1
ATOM 3306 C C . SER A 1 422 ? -4.477 3.494 -41.562 1 30.31 422 SER A C 1
ATOM 3308 O O . SER A 1 422 ? -5.102 4.547 -41.719 1 30.31 422 SER A O 1
ATOM 3310 N N . PHE A 1 423 ? -5.02 2.854 -40.625 1 30.02 423 PHE A N 1
ATOM 3311 C CA . PHE A 1 423 ? -5.078 3.775 -39.5 1 30.02 423 PHE A CA 1
ATOM 3312 C C . PHE A 1 423 ? -3.893 4.73 -39.5 1 30.02 423 PHE A C 1
ATOM 3314 O O . PHE A 1 423 ? -2.758 4.312 -39.75 1 30.02 423 PHE A O 1
ATOM 3321 N N . PRO A 1 424 ? -4.027 5.941 -40.125 1 31.58 424 PRO A N 1
ATOM 3322 C CA . PRO A 1 424 ? -2.922 6.902 -40.188 1 31.58 424 PRO A CA 1
ATOM 3323 C C . PRO A 1 424 ? -1.935 6.711 -39.031 1 31.58 424 PRO A C 1
ATOM 3325 O O . PRO A 1 424 ? -2.332 6.707 -37.844 1 31.58 424 PRO A O 1
ATOM 3328 N N . LEU A 1 425 ? -0.876 6.043 -39.219 1 31.77 425 LEU A N 1
ATOM 3329 C CA . LEU A 1 425 ? 0.41 5.953 -38.531 1 31.77 425 LEU A CA 1
ATOM 3330 C C . LEU A 1 425 ? 0.908 7.34 -38.125 1 31.77 425 LEU A C 1
ATOM 3332 O O . LEU A 1 425 ? 2.045 7.488 -37.688 1 31.77 425 LEU A O 1
ATOM 3336 N N . THR A 1 426 ? 0.489 8.461 -38.812 1 31.41 426 THR A N 1
ATOM 3337 C CA . THR A 1 426 ? 0.988 9.781 -38.438 1 31.41 426 THR A CA 1
ATOM 3338 C C . THR A 1 426 ? 1.077 9.945 -36.938 1 31.41 426 THR A C 1
ATOM 3340 O O . THR A 1 426 ? 1.772 10.836 -36.438 1 31.41 426 THR A O 1
ATOM 3343 N N . GLN A 1 427 ? 0.079 9.586 -36.156 1 32.38 427 GLN A N 1
ATOM 3344 C CA . GLN A 1 427 ? 0.266 9.75 -34.719 1 32.38 427 GLN A CA 1
ATOM 3345 C C . GLN A 1 427 ? 1.195 8.68 -34.156 1 32.38 427 GLN A C 1
ATOM 3347 O O . GLN A 1 427 ? 0.787 7.879 -33.344 1 32.38 427 GLN A O 1
ATOM 3352 N N . GLU A 1 428 ? 2.031 8.008 -34.75 1 32.47 428 GLU A N 1
ATOM 3353 C CA . GLU A 1 428 ? 3.119 7.062 -34.531 1 32.47 428 GLU A CA 1
ATOM 3354 C C . GLU A 1 428 ? 4.121 7.609 -33.531 1 32.47 428 GLU A C 1
ATOM 3356 O O . GLU A 1 428 ? 4.797 6.84 -32.812 1 32.47 428 GLU A O 1
ATOM 3361 N N . ARG A 1 429 ? 4.594 8.836 -33.812 1 35.09 429 ARG A N 1
ATOM 3362 C CA . ARG A 1 429 ? 5.574 9.453 -32.906 1 35.09 429 ARG A CA 1
ATOM 3363 C C . ARG A 1 429 ? 5.156 9.32 -31.453 1 35.09 429 ARG A C 1
ATOM 3365 O O . ARG A 1 429 ? 6.008 9.258 -30.562 1 35.09 429 ARG A O 1
ATOM 3372 N N . ASN A 1 430 ? 3.959 9.781 -31.078 1 33.72 430 ASN A N 1
ATOM 3373 C CA . ASN A 1 430 ? 3.406 9.898 -29.734 1 33.72 430 ASN A CA 1
ATOM 3374 C C . ASN A 1 430 ? 3.016 8.531 -29.172 1 33.72 430 ASN A C 1
ATOM 3376 O O . ASN A 1 430 ? 2.357 8.453 -28.141 1 33.72 430 ASN A O 1
ATOM 3380 N N . CYS A 1 431 ? 3.002 7.582 -29.891 1 33.84 431 CYS A N 1
ATOM 3381 C CA . CYS A 1 431 ? 2.666 6.227 -29.453 1 33.84 431 CYS A CA 1
ATOM 3382 C C . CYS A 1 431 ? 3.725 5.676 -28.5 1 33.84 431 CYS A C 1
ATOM 3384 O O . CYS A 1 431 ? 3.449 4.766 -27.719 1 33.84 431 CYS A O 1
ATOM 3386 N N . ASP A 1 432 ? 4.91 5.805 -28.875 1 35.88 432 ASP A N 1
ATOM 3387 C CA . ASP A 1 432 ? 6.027 5.402 -28.031 1 35.88 432 ASP A CA 1
ATOM 3388 C C . ASP A 1 432 ? 5.84 5.906 -26.594 1 35.88 432 ASP A C 1
ATOM 3390 O O . ASP A 1 432 ? 6.129 5.191 -25.641 1 35.88 432 ASP A O 1
ATOM 3394 N N . ASN A 1 433 ? 5.625 7.203 -26.531 1 38.16 433 ASN A N 1
ATOM 3395 C CA . ASN A 1 433 ? 5.363 7.852 -25.234 1 38.16 433 ASN A CA 1
ATOM 3396 C C . ASN A 1 433 ? 4.047 7.375 -24.641 1 38.16 433 ASN A C 1
ATOM 3398 O O . ASN A 1 433 ? 3.877 7.406 -23.406 1 38.16 433 ASN A O 1
ATOM 3402 N N . GLU A 1 434 ? 3.125 6.926 -25.469 1 38.34 434 GLU A N 1
ATOM 3403 C CA . GLU A 1 434 ? 1.804 6.508 -25.016 1 38.34 434 GLU A CA 1
ATOM 3404 C C . GLU A 1 434 ? 1.851 5.113 -24.391 1 38.34 434 GLU A C 1
ATOM 3406 O O . GLU A 1 434 ? 1.1 4.816 -23.469 1 38.34 434 GLU A O 1
ATOM 3411 N N . LEU A 1 435 ? 2.566 4.199 -24.984 1 37.97 435 LEU A N 1
ATOM 3412 C CA . LEU A 1 435 ? 2.637 2.811 -24.547 1 37.97 435 LEU A CA 1
ATOM 3413 C C . LEU A 1 435 ? 3.252 2.717 -23.156 1 37.97 435 LEU A C 1
ATOM 3415 O O . LEU A 1 435 ? 2.846 1.878 -22.344 1 37.97 435 LEU A O 1
ATOM 3419 N N . GLU A 1 436 ? 4.461 3.455 -23.031 1 42.09 436 GLU A N 1
ATOM 3420 C CA . GLU A 1 436 ? 5.016 3.568 -21.688 1 42.09 436 GLU A CA 1
ATOM 3421 C C . GLU A 1 436 ? 3.922 3.838 -20.656 1 42.09 436 GLU A C 1
ATOM 3423 O O . GLU A 1 436 ? 4.027 3.408 -19.516 1 42.09 436 GLU A O 1
ATOM 3428 N N . SER A 1 437 ? 2.895 4.363 -21.281 1 44.56 437 SER A N 1
ATOM 3429 C CA . SER A 1 437 ? 1.837 4.875 -20.406 1 44.56 437 SER A CA 1
ATOM 3430 C C . SER A 1 437 ? 0.844 3.777 -20.047 1 44.56 437 SER A C 1
ATOM 3432 O O . SER A 1 437 ? 0.043 3.938 -19.125 1 44.56 437 SER A O 1
ATOM 3434 N N . PHE A 1 438 ? 1.138 2.385 -20.781 1 45.75 438 PHE A N 1
ATOM 3435 C CA . PHE A 1 438 ? 0.034 1.461 -20.547 1 45.75 438 PHE A CA 1
ATOM 3436 C C . PHE A 1 438 ? 0.5 0.249 -19.75 1 45.75 438 PHE A C 1
ATOM 3438 O O . PHE A 1 438 ? -0.292 -0.648 -19.453 1 45.75 438 PHE A O 1
ATOM 3445 N N . VAL A 1 439 ? 1.795 0.127 -19.531 1 53.56 439 VAL A N 1
ATOM 3446 C CA . VAL A 1 439 ? 2.191 -1.055 -18.766 1 53.56 439 VAL A CA 1
ATOM 3447 C C . VAL A 1 439 ? 2.02 -0.792 -17.281 1 53.56 439 VAL A C 1
ATOM 3449 O O . VAL A 1 439 ? 2.648 0.115 -16.719 1 53.56 439 VAL A O 1
ATOM 3452 N N . PRO A 1 440 ? 1.163 -1.611 -16.797 1 50.09 440 PRO A N 1
ATOM 3453 C CA . PRO A 1 440 ? 0.997 -1.429 -15.344 1 50.09 440 PRO A CA 1
ATOM 3454 C C . PRO A 1 440 ? 2.311 -1.567 -14.578 1 50.09 440 PRO A C 1
ATOM 3456 O O . PRO A 1 440 ? 3.141 -2.414 -14.922 1 50.09 440 PRO A O 1
ATOM 3459 N N . ASP A 1 441 ? 2.5 -0.682 -13.625 1 57.97 441 ASP A N 1
ATOM 3460 C CA . ASP A 1 441 ? 3.689 -0.692 -12.781 1 57.97 441 ASP A CA 1
ATOM 3461 C C . ASP A 1 441 ? 3.893 -2.062 -12.141 1 57.97 441 ASP A C 1
ATOM 3463 O O . ASP A 1 441 ? 5.023 -2.547 -12.039 1 57.97 441 ASP A O 1
ATOM 3467 N N . GLN A 1 442 ? 2.807 -2.674 -11.914 1 56.06 442 GLN A N 1
ATOM 3468 C CA . GLN A 1 442 ? 2.889 -3.967 -11.234 1 56.06 442 GLN A CA 1
ATOM 3469 C C . GLN A 1 442 ? 3.508 -5.023 -12.148 1 56.06 442 GLN A C 1
ATOM 3471 O O . GLN A 1 442 ? 4.227 -5.91 -11.68 1 56.06 442 GLN A O 1
ATOM 3476 N N . PHE A 1 443 ? 3.217 -4.832 -13.297 1 55.62 443 PHE A N 1
ATOM 3477 C CA . PHE A 1 443 ? 3.68 -5.82 -14.266 1 55.62 443 PHE A CA 1
ATOM 3478 C C . PHE A 1 443 ? 5.195 -5.754 -14.422 1 55.62 443 PHE A C 1
ATOM 3480 O O . PHE A 1 443 ? 5.848 -6.777 -14.641 1 55.62 443 PHE A O 1
ATOM 3487 N N . VAL A 1 444 ? 5.598 -4.547 -14.164 1 56.03 444 VAL A N 1
ATOM 3488 C CA . VAL A 1 444 ? 7.02 -4.348 -14.43 1 56.03 444 VAL A CA 1
ATOM 3489 C C . VAL A 1 444 ? 7.797 -4.402 -13.117 1 56.03 444 VAL A C 1
ATOM 3491 O O . VAL A 1 444 ? 8.906 -4.938 -13.07 1 56.03 444 VAL A O 1
ATOM 3494 N N . PHE A 1 445 ? 7.059 -3.963 -12.094 1 56.47 445 PHE A N 1
ATOM 3495 C CA . PHE A 1 445 ? 7.883 -3.73 -10.914 1 56.47 445 PHE A CA 1
ATOM 3496 C C . PHE A 1 445 ? 7.48 -4.664 -9.781 1 56.47 445 PHE A C 1
ATOM 3498 O O . PHE A 1 445 ? 8.211 -4.809 -8.797 1 56.47 445 PHE A O 1
ATOM 3505 N N . GLU A 1 446 ? 6.391 -5.23 -10.031 1 64.5 446 GLU A N 1
ATOM 3506 C CA . GLU A 1 446 ? 5.984 -6.121 -8.953 1 64.5 446 GLU A CA 1
ATOM 3507 C C . GLU A 1 446 ? 6.273 -7.578 -9.297 1 64.5 446 GLU A C 1
ATOM 3509 O O . GLU A 1 446 ? 6.867 -8.305 -8.492 1 64.5 446 GLU A O 1
ATOM 3514 N N . TRP A 1 447 ? 5.969 -7.875 -10.484 1 69.56 447 TRP A N 1
ATOM 3515 C CA . TRP A 1 447 ? 6.129 -9.281 -10.852 1 69.56 447 TRP A CA 1
ATOM 3516 C C . TRP A 1 447 ? 7.461 -9.508 -11.555 1 69.56 447 TRP A C 1
ATOM 3518 O O . TRP A 1 447 ? 7.949 -8.633 -12.281 1 69.56 447 TRP A O 1
ATOM 3528 N N . ASP A 1 448 ? 8.141 -10.586 -11.234 1 69.62 448 ASP A N 1
ATOM 3529 C CA . ASP A 1 448 ? 9.414 -10.969 -11.844 1 69.62 448 ASP A CA 1
ATOM 3530 C C . ASP A 1 448 ? 9.227 -12.164 -12.781 1 69.62 448 ASP A C 1
ATOM 3532 O O . ASP A 1 448 ? 9.828 -13.219 -12.57 1 69.62 448 ASP A O 1
ATOM 3536 N N . PHE A 1 449 ? 8.414 -11.852 -13.859 1 68.56 449 PHE A N 1
ATOM 3537 C CA . PHE A 1 449 ? 8.172 -12.914 -14.828 1 68.56 449 PHE A CA 1
ATOM 3538 C C . PHE A 1 449 ? 9.328 -13.016 -15.82 1 68.56 449 PHE A C 1
ATOM 3540 O O . PHE A 1 449 ? 9.641 -12.047 -16.516 1 68.56 449 PHE A O 1
ATOM 3547 N N . PRO A 1 450 ? 9.922 -14.148 -15.875 1 68.88 450 PRO A N 1
ATOM 3548 C CA . PRO A 1 450 ? 11.062 -14.281 -16.781 1 68.88 450 PRO A CA 1
ATOM 3549 C C . PRO A 1 450 ? 10.648 -14.453 -18.234 1 68.88 450 PRO A C 1
ATOM 3551 O O . PRO A 1 450 ? 9.523 -14.875 -18.516 1 68.88 450 PRO A O 1
ATOM 3554 N N . GLY A 1 451 ? 11.516 -14.016 -19.156 1 69.56 451 GLY A N 1
ATOM 3555 C CA . GLY A 1 451 ? 11.352 -14.383 -20.562 1 69.56 451 GLY A CA 1
ATOM 3556 C C . GLY A 1 451 ? 11.008 -13.203 -21.453 1 69.56 451 GLY A C 1
ATOM 3557 O O . GLY A 1 451 ? 11.258 -13.242 -22.656 1 69.56 451 GLY A O 1
ATOM 3558 N N . LEU A 1 452 ? 10.445 -12.234 -20.797 1 64.44 452 LEU A N 1
ATOM 3559 C CA . LEU A 1 452 ? 9.992 -11.125 -21.641 1 64.44 452 LEU A CA 1
ATOM 3560 C C . LEU A 1 452 ? 11.172 -10.305 -22.141 1 64.44 452 LEU A C 1
ATOM 3562 O O . LEU A 1 452 ? 11.031 -9.523 -23.094 1 64.44 452 LEU A O 1
ATOM 3566 N N . THR A 1 453 ? 12.336 -10.539 -21.609 1 62.25 453 THR A N 1
ATOM 3567 C CA . THR A 1 453 ? 13.516 -9.773 -22 1 62.25 453 THR A CA 1
ATOM 3568 C C . THR A 1 453 ? 14.258 -10.469 -23.141 1 62.25 453 THR A C 1
ATOM 3570 O O . THR A 1 453 ? 15.258 -9.961 -23.641 1 62.25 453 THR A O 1
ATOM 3573 N N . LEU A 1 454 ? 13.852 -11.617 -23.609 1 61.38 454 LEU A N 1
ATOM 3574 C CA . LEU A 1 454 ? 14.477 -12.367 -24.688 1 61.38 454 LEU A CA 1
ATOM 3575 C C . LEU A 1 454 ? 14.422 -11.578 -26 1 61.38 454 LEU A C 1
ATOM 3577 O O . LEU A 1 454 ? 13.445 -10.875 -26.266 1 61.38 454 LEU A O 1
ATOM 3581 N N . PHE A 1 455 ? 15.648 -11.633 -26.781 1 63.19 455 PHE A N 1
ATOM 3582 C CA . PHE A 1 455 ? 15.695 -10.906 -28.047 1 63.19 455 PHE A CA 1
ATOM 3583 C C . PHE A 1 455 ? 16.516 -11.672 -29.078 1 63.19 455 PHE A C 1
ATOM 3585 O O . PHE A 1 455 ? 17.141 -12.68 -28.75 1 63.19 455 PHE A O 1
ATOM 3592 N N . SER A 1 456 ? 16.531 -11.531 -30.391 1 59.53 456 SER A N 1
ATOM 3593 C CA . SER A 1 456 ? 17.359 -12.172 -31.406 1 59.53 456 SER A CA 1
ATOM 3594 C C . SER A 1 456 ? 18.297 -11.164 -32.062 1 59.53 456 SER A C 1
ATOM 3596 O O . SER A 1 456 ? 19.469 -11.477 -32.312 1 59.53 456 SER A O 1
ATOM 3598 N N . SER A 1 457 ? 18 -10.07 -33 1 52.66 457 SER A N 1
ATOM 3599 C CA . SER A 1 457 ? 18.844 -9.078 -33.625 1 52.66 457 SER A CA 1
ATOM 3600 C C . SER A 1 457 ? 18.578 -7.68 -33.062 1 52.66 457 SER A C 1
ATOM 3602 O O . SER A 1 457 ? 17.453 -7.371 -32.688 1 52.66 457 SER A O 1
ATOM 3604 N N . PRO A 1 458 ? 19.797 -7.059 -32.594 1 47.31 458 PRO A N 1
ATOM 3605 C CA . PRO A 1 458 ? 19.562 -5.684 -32.125 1 47.31 458 PRO A CA 1
ATOM 3606 C C . PRO A 1 458 ? 18.516 -4.949 -32.969 1 47.31 458 PRO A C 1
ATOM 3608 O O . PRO A 1 458 ? 17.859 -4.043 -32.469 1 47.31 458 PRO A O 1
ATOM 3611 N N . ILE A 1 459 ? 18.578 -5.047 -34.219 1 38.97 459 ILE A N 1
ATOM 3612 C CA . ILE A 1 459 ? 17.812 -4.348 -35.25 1 38.97 459 ILE A CA 1
ATOM 3613 C C . ILE A 1 459 ? 16.406 -4.941 -35.344 1 38.97 459 ILE A C 1
ATOM 3615 O O . ILE A 1 459 ? 15.523 -4.375 -36 1 38.97 459 ILE A O 1
ATOM 3619 N N . ASN A 1 460 ? 16.266 -6.176 -35.062 1 42.19 460 ASN A N 1
ATOM 3620 C CA . ASN A 1 460 ? 15.039 -6.848 -35.469 1 42.19 460 ASN A CA 1
ATOM 3621 C C . ASN A 1 460 ? 13.852 -6.441 -34.594 1 42.19 460 ASN A C 1
ATOM 3623 O O . ASN A 1 460 ? 14.031 -6.035 -33.469 1 42.19 460 ASN A O 1
ATOM 3627 N N . GLU A 1 461 ? 12.492 -6.539 -35.156 1 43.97 461 GLU A N 1
ATOM 3628 C CA . GLU A 1 461 ? 11.109 -6.074 -35.062 1 43.97 461 GLU A CA 1
ATOM 3629 C C . GLU A 1 461 ? 10.438 -6.551 -33.781 1 43.97 461 GLU A C 1
ATOM 3631 O O . GLU A 1 461 ? 9.352 -6.094 -33.438 1 43.97 461 GLU A O 1
ATOM 3636 N N . ALA A 1 462 ? 10.938 -7.668 -33.25 1 42.78 462 ALA A N 1
ATOM 3637 C CA . ALA A 1 462 ? 10.195 -7.996 -32.031 1 42.78 462 ALA A CA 1
ATOM 3638 C C . ALA A 1 462 ? 10.547 -7.027 -30.922 1 42.78 462 ALA A C 1
ATOM 3640 O O . ALA A 1 462 ? 10.258 -7.301 -29.75 1 42.78 462 ALA A O 1
ATOM 3641 N N . GLY A 1 463 ? 11.305 -6.043 -31.234 1 49.88 463 GLY A N 1
ATOM 3642 C CA . GLY A 1 463 ? 11.695 -4.918 -30.391 1 49.88 463 GLY A CA 1
ATOM 3643 C C . GLY A 1 463 ? 10.508 -4.18 -29.812 1 49.88 463 GLY A C 1
ATOM 3644 O O . GLY A 1 463 ? 10.656 -3.414 -28.844 1 49.88 463 GLY A O 1
ATOM 3645 N N . TRP A 1 464 ? 9.5 -4.602 -30.484 1 47.78 464 TRP A N 1
ATOM 3646 C CA . TRP A 1 464 ? 8.32 -3.85 -30.062 1 47.78 464 TRP A CA 1
ATOM 3647 C C . TRP A 1 464 ? 7.934 -4.203 -28.625 1 47.78 464 TRP A C 1
ATOM 3649 O O . TRP A 1 464 ? 7.457 -3.35 -27.875 1 47.78 464 TRP A O 1
ATOM 3659 N N . ILE A 1 465 ? 8.148 -5.512 -28.281 1 55.09 465 ILE A N 1
ATOM 3660 C CA . ILE A 1 465 ? 7.789 -5.867 -26.906 1 55.09 465 ILE A CA 1
ATOM 3661 C C . ILE A 1 465 ? 8.812 -5.273 -25.938 1 55.09 465 ILE A C 1
ATOM 3663 O O . ILE A 1 465 ? 8.453 -4.801 -24.859 1 55.09 465 ILE A O 1
ATOM 3667 N N . ASN A 1 466 ? 10.031 -5.398 -26.5 1 55.25 466 ASN A N 1
ATOM 3668 C CA . ASN A 1 466 ? 11.078 -4.793 -25.688 1 55.25 466 ASN A CA 1
ATOM 3669 C C . ASN A 1 466 ? 10.859 -3.293 -25.516 1 55.25 466 ASN A C 1
ATOM 3671 O O . ASN A 1 466 ? 11.07 -2.75 -24.422 1 55.25 466 ASN A O 1
ATOM 3675 N N . GLU A 1 467 ? 10.516 -2.705 -26.609 1 50.06 467 GLU A N 1
ATOM 3676 C CA . GLU A 1 467 ? 10.203 -1.281 -26.547 1 50.06 467 GLU A CA 1
ATOM 3677 C C . GLU A 1 467 ? 9.023 -1.018 -25.609 1 50.06 467 GLU A C 1
ATOM 3679 O O . GLU A 1 467 ? 9.016 -0.033 -24.875 1 50.06 467 GLU A O 1
ATOM 3684 N N . LEU A 1 468 ? 8.25 -2.016 -25.734 1 47.66 468 LEU A N 1
ATOM 3685 C CA . LEU A 1 468 ? 7.062 -1.925 -24.891 1 47.66 468 LEU A CA 1
ATOM 3686 C C . LEU A 1 468 ? 7.438 -2.012 -23.422 1 47.66 468 LEU A C 1
ATOM 3688 O O . LEU A 1 468 ? 6.922 -1.252 -22.594 1 47.66 468 LEU A O 1
ATOM 3692 N N . LEU A 1 469 ? 8.352 -2.945 -23.234 1 49.91 469 LEU A N 1
ATOM 3693 C CA . LEU A 1 469 ? 8.758 -3.189 -21.859 1 49.91 469 LEU A CA 1
ATOM 3694 C C . LEU A 1 469 ? 9.898 -2.264 -21.453 1 49.91 469 LEU A C 1
ATOM 3696 O O . LEU A 1 469 ? 10.078 -1.97 -20.266 1 49.91 469 LEU A O 1
ATOM 3700 N N . ALA A 1 470 ? 10.914 -1.959 -22.391 1 48.22 470 ALA A N 1
ATOM 3701 C CA . ALA A 1 470 ? 12.047 -1.079 -22.125 1 48.22 470 ALA A CA 1
ATOM 3702 C C . ALA A 1 470 ? 11.578 0.283 -21.625 1 48.22 470 ALA A C 1
ATOM 3704 O O . ALA A 1 470 ? 12.227 0.898 -20.781 1 48.22 470 ALA A O 1
ATOM 3705 N N . GLY A 1 471 ? 10.648 0.786 -22.359 1 41.56 471 GLY A N 1
ATOM 3706 C CA . GLY A 1 471 ? 10.18 2.01 -21.719 1 41.56 471 GLY A CA 1
ATOM 3707 C C . GLY A 1 471 ? 9.977 1.87 -20.234 1 41.56 471 GLY A C 1
ATOM 3708 O O . GLY A 1 471 ? 10.148 2.834 -19.484 1 41.56 471 GLY A O 1
ATOM 3709 N N . ALA A 1 472 ? 9.727 0.611 -19.844 1 38.84 472 ALA A N 1
ATOM 3710 C CA . ALA A 1 472 ? 9.57 0.31 -18.422 1 38.84 472 ALA A CA 1
ATOM 3711 C C . ALA A 1 472 ? 10.898 -0.125 -17.812 1 38.84 472 ALA A C 1
ATOM 3713 O O . ALA A 1 472 ? 11.156 0.133 -16.625 1 38.84 472 ALA A O 1
ATOM 3714 N N . GLN A 1 473 ? 11.836 -1.072 -18.578 1 39.16 473 GLN A N 1
ATOM 3715 C CA . GLN A 1 473 ? 12.992 -1.808 -18.078 1 39.16 473 GLN A CA 1
ATOM 3716 C C . GLN A 1 473 ? 14.273 -0.997 -18.25 1 39.16 473 GLN A C 1
ATOM 3718 O O . GLN A 1 473 ? 15.367 -1.477 -17.938 1 39.16 473 GLN A O 1
ATOM 3723 N N . GLU A 1 474 ? 14.523 -0.005 -18.812 1 35.75 474 GLU A N 1
ATOM 3724 C CA . GLU A 1 474 ? 15.938 0.351 -18.938 1 35.75 474 GLU A CA 1
ATOM 3725 C C . GLU A 1 474 ? 16.719 -0.092 -17.719 1 35.75 474 GLU A C 1
ATOM 3727 O O . GLU A 1 474 ? 17.906 0.217 -17.594 1 35.75 474 GLU A O 1
ATOM 3732 N N . PHE A 1 475 ? 16.078 -0.676 -16.797 1 32.84 475 PHE A N 1
ATOM 3733 C CA . PHE A 1 475 ? 16.812 -0.967 -15.578 1 32.84 475 PHE A CA 1
ATOM 3734 C C . PHE A 1 475 ? 17.75 -2.152 -15.781 1 32.84 475 PHE A C 1
ATOM 3736 O O . PHE A 1 475 ? 18.641 -2.4 -14.961 1 32.84 475 PHE A O 1
ATOM 3743 N N . GLY A 1 476 ? 17.469 -3.201 -16.625 1 30.77 476 GLY A N 1
ATOM 3744 C CA . GLY A 1 476 ? 18.281 -4.406 -16.531 1 30.77 476 GLY A CA 1
ATOM 3745 C C . GLY A 1 476 ? 19.703 -4.207 -17 1 30.77 476 GLY A C 1
ATOM 3746 O O . GLY A 1 476 ? 20.547 -5.098 -16.844 1 30.77 476 GLY A O 1
ATOM 3747 N N . GLU A 1 477 ? 20.016 -3.613 -18.016 1 30.98 477 GLU A N 1
ATOM 3748 C CA . GLU A 1 477 ? 21.344 -3.855 -18.578 1 30.98 477 GLU A CA 1
ATOM 3749 C C . GLU A 1 477 ? 22.453 -3.449 -17.609 1 30.98 477 GLU A C 1
ATOM 3751 O O . GLU A 1 477 ? 23.438 -4.172 -17.438 1 30.98 477 GLU A O 1
ATOM 3756 N N . ASN A 1 478 ? 22.75 -2.168 -17.469 1 29.48 478 ASN A N 1
ATOM 3757 C CA . ASN A 1 478 ? 23.984 -1.839 -16.75 1 29.48 478 ASN A CA 1
ATOM 3758 C C . ASN A 1 478 ? 23.828 -2.037 -15.25 1 29.48 478 ASN A C 1
ATOM 3760 O O . ASN A 1 478 ? 24.703 -1.628 -14.477 1 29.48 478 ASN A O 1
ATOM 3764 N N . GLY A 1 479 ? 22.703 -1.836 -14.648 1 29.2 479 GLY A N 1
ATOM 3765 C CA . GLY A 1 479 ? 22.766 -1.91 -13.195 1 29.2 479 GLY A CA 1
ATOM 3766 C C . GLY A 1 479 ? 23.078 -3.301 -12.68 1 29.2 479 GLY A C 1
ATOM 3767 O O . GLY A 1 479 ? 22.797 -4.297 -13.352 1 29.2 479 GLY A O 1
ATOM 3768 N N . SER A 1 480 ? 24.188 -3.494 -11.789 1 27.83 480 SER A N 1
ATOM 3769 C CA . SER A 1 480 ? 24.641 -4.609 -10.969 1 27.83 480 SER A CA 1
ATOM 3770 C C . SER A 1 480 ? 23.469 -5.445 -10.469 1 27.83 480 SER A C 1
ATOM 3772 O O . SER A 1 480 ? 22.484 -4.902 -9.961 1 27.83 480 SER A O 1
ATOM 3774 N N . SER A 1 481 ? 23.078 -6.512 -11.094 1 27.66 481 SER A N 1
ATOM 3775 C CA . SER A 1 481 ? 22.344 -7.656 -10.555 1 27.66 481 SER A CA 1
ATOM 3776 C C . SER A 1 481 ? 22.5 -7.754 -9.039 1 27.66 481 SER A C 1
ATOM 3778 O O . SER A 1 481 ? 23.609 -7.941 -8.539 1 27.66 481 SER A O 1
ATOM 3780 N N . ILE A 1 482 ? 22 -6.957 -8.312 1 27.19 482 ILE A N 1
ATOM 3781 C CA . ILE A 1 482 ? 22.031 -7.277 -6.891 1 27.19 482 ILE A CA 1
ATOM 3782 C C . ILE A 1 482 ? 21.781 -8.773 -6.691 1 27.19 482 ILE A C 1
ATOM 3784 O O . ILE A 1 482 ? 20.719 -9.281 -7.027 1 27.19 482 ILE A O 1
ATOM 3788 N N . ASN A 1 483 ? 22.734 -9.57 -6.895 1 24.81 483 ASN A N 1
ATOM 3789 C CA . ASN A 1 483 ? 22.75 -10.961 -6.469 1 24.81 483 ASN A CA 1
ATOM 3790 C C . ASN A 1 483 ? 22.078 -11.148 -5.109 1 24.81 483 ASN A C 1
ATOM 3792 O O . ASN A 1 483 ? 22.688 -10.852 -4.07 1 24.81 483 ASN A O 1
ATOM 3796 N N . TRP A 1 484 ? 20.906 -11.039 -5.027 1 26.03 484 TRP A N 1
ATOM 3797 C CA . TRP A 1 484 ? 20.031 -11.305 -3.895 1 26.03 484 TRP A CA 1
ATOM 3798 C C . TRP A 1 484 ? 20.406 -12.609 -3.201 1 26.03 484 TRP A C 1
ATOM 3800 O O . TRP A 1 484 ? 19.891 -12.922 -2.129 1 26.03 484 TRP A O 1
ATOM 3810 N N . ALA A 1 485 ? 21.016 -13.594 -3.781 1 24.92 485 ALA A N 1
ATOM 3811 C CA . ALA A 1 485 ? 21.438 -14.844 -3.156 1 24.92 485 ALA A CA 1
ATOM 3812 C C . ALA A 1 485 ? 22.344 -14.586 -1.956 1 24.92 485 ALA A C 1
ATOM 3814 O O . ALA A 1 485 ? 22.609 -15.492 -1.166 1 24.92 485 ALA A O 1
ATOM 3815 N N . LEU A 1 486 ? 23.109 -13.492 -1.985 1 24.61 486 LEU A N 1
ATOM 3816 C C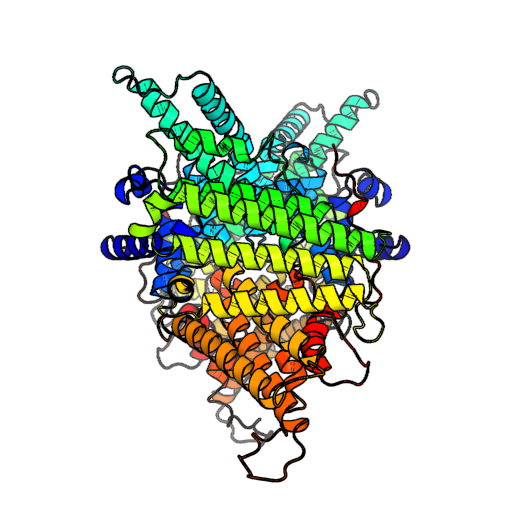A . LEU A 1 486 ? 24.141 -13.477 -0.952 1 24.61 486 LEU A CA 1
ATOM 3817 C C . LEU A 1 486 ? 23.578 -12.953 0.364 1 24.61 486 LEU A C 1
ATOM 3819 O O . LEU A 1 486 ? 24.312 -12.789 1.337 1 24.61 486 LEU A O 1
ATOM 3823 N N . ILE A 1 487 ? 22.359 -12.328 0.335 1 25.12 487 ILE A N 1
ATOM 3824 C CA . ILE A 1 487 ? 22.031 -11.922 1.696 1 25.12 487 ILE A CA 1
ATOM 3825 C C . ILE A 1 487 ? 21.453 -13.109 2.463 1 25.12 487 ILE A C 1
ATOM 3827 O O . ILE A 1 487 ? 20.422 -13.664 2.084 1 25.12 487 ILE A O 1
ATOM 3831 N N . ASP A 1 488 ? 22.188 -13.898 3.086 1 23.72 488 ASP A N 1
ATOM 3832 C CA . ASP A 1 488 ? 21.906 -14.945 4.059 1 23.72 488 ASP A CA 1
ATOM 3833 C C . ASP A 1 488 ? 20.969 -14.445 5.152 1 23.72 488 ASP A C 1
ATOM 3835 O O . ASP A 1 488 ? 21.344 -13.594 5.961 1 23.72 488 ASP A O 1
ATOM 3839 N N . PHE A 1 489 ? 19.844 -14.344 4.852 1 22.45 489 PHE A N 1
ATOM 3840 C CA . PHE A 1 489 ? 18.906 -14.086 5.945 1 22.45 489 PHE A CA 1
ATOM 3841 C C . PHE A 1 489 ? 18.844 -15.273 6.895 1 22.45 489 PHE A C 1
ATOM 3843 O O . PHE A 1 489 ? 17.891 -15.406 7.672 1 22.45 489 PHE A O 1
ATOM 3850 N N . SER A 1 490 ? 19.578 -16.312 6.73 1 22.64 490 SER A N 1
ATOM 3851 C CA . SER A 1 490 ? 19.531 -17.406 7.707 1 22.64 490 SER A CA 1
ATOM 3852 C C . SER A 1 490 ? 19.766 -16.875 9.117 1 22.64 490 SER A C 1
ATOM 3854 O O . SER A 1 490 ? 20.875 -16.438 9.453 1 22.64 490 SER A O 1
ATOM 3856 N N . MET A 1 491 ? 18.922 -16.094 9.758 1 19.98 491 MET A N 1
ATOM 3857 C CA . MET A 1 491 ? 19.125 -16.297 11.188 1 19.98 491 MET A CA 1
ATOM 3858 C C . MET A 1 491 ? 18.75 -17.719 11.594 1 19.98 491 MET A C 1
ATOM 3860 O O . MET A 1 491 ? 17.766 -18.266 11.102 1 19.98 491 MET A O 1
ATOM 3864 N N . MET B 1 1 ? 25.141 -1.535 -4.445 1 75.88 1 MET B N 1
ATOM 3865 C CA . MET B 1 1 ? 25.359 -0.09 -4.449 1 75.88 1 MET B CA 1
ATOM 3866 C C . MET B 1 1 ? 26.797 0.254 -4.082 1 75.88 1 MET B C 1
ATOM 3868 O O . MET B 1 1 ? 27.328 -0.245 -3.086 1 75.88 1 MET B O 1
ATOM 3872 N N . LYS B 1 2 ? 27.359 0.963 -4.949 1 80.75 2 LYS B N 1
ATOM 3873 C CA . LYS B 1 2 ? 28.719 1.403 -4.691 1 80.75 2 LYS B CA 1
ATOM 3874 C C . LYS B 1 2 ? 28.781 2.371 -3.512 1 80.75 2 LYS B C 1
ATOM 3876 O O . LYS B 1 2 ? 27.828 3.125 -3.277 1 80.75 2 LYS B O 1
ATOM 3881 N N . ASP B 1 3 ? 29.922 2.467 -2.83 1 85.25 3 ASP B N 1
ATOM 3882 C CA . ASP B 1 3 ? 30.078 3.236 -1.599 1 85.25 3 ASP B CA 1
ATOM 3883 C C . ASP B 1 3 ? 29.906 4.73 -1.861 1 85.25 3 ASP B C 1
ATOM 3885 O O . ASP B 1 3 ? 29.281 5.438 -1.073 1 85.25 3 ASP B O 1
ATOM 3889 N N . GLU B 1 4 ? 30.438 5.109 -2.939 1 88.31 4 GLU B N 1
ATOM 3890 C CA . GLU B 1 4 ? 30.344 6.535 -3.24 1 88.31 4 GLU B CA 1
ATOM 3891 C C . GLU B 1 4 ? 28.906 6.957 -3.504 1 88.31 4 GLU B C 1
ATOM 3893 O O . GLU B 1 4 ? 28.469 8.016 -3.053 1 88.31 4 GLU B O 1
ATOM 3898 N N . GLU B 1 5 ? 28.219 6.168 -4.176 1 90.75 5 GLU B N 1
ATOM 3899 C CA . GLU B 1 5 ? 26.812 6.422 -4.461 1 90.75 5 GLU B CA 1
ATOM 3900 C C . GLU B 1 5 ? 25.984 6.379 -3.184 1 90.75 5 GLU B C 1
ATOM 3902 O O . GLU B 1 5 ? 25.094 7.211 -2.992 1 90.75 5 GLU B O 1
ATOM 3907 N N . ALA B 1 6 ? 26.328 5.465 -2.334 1 93.5 6 ALA B N 1
ATOM 3908 C CA . ALA B 1 6 ? 25.594 5.332 -1.071 1 93.5 6 ALA B CA 1
ATOM 3909 C C . ALA B 1 6 ? 25.797 6.566 -0.195 1 93.5 6 ALA B C 1
ATOM 3911 O O . ALA B 1 6 ? 24.844 7.047 0.431 1 93.5 6 ALA B O 1
ATOM 3912 N N . GLN B 1 7 ? 27.016 7.043 -0.209 1 94.81 7 GLN B N 1
ATOM 3913 C CA . GLN B 1 7 ? 27.328 8.227 0.584 1 94.81 7 GLN B CA 1
ATOM 3914 C C . GLN B 1 7 ? 26.562 9.445 0.06 1 94.81 7 GLN B C 1
ATOM 3916 O O . GLN B 1 7 ? 26.078 10.266 0.842 1 94.81 7 GLN B O 1
ATOM 3921 N N . LEU B 1 8 ? 26.469 9.484 -1.235 1 95.06 8 LEU B N 1
ATOM 3922 C CA . LEU B 1 8 ? 25.766 10.594 -1.857 1 95.06 8 LEU B CA 1
ATOM 3923 C C . LEU B 1 8 ? 24.281 10.562 -1.486 1 95.06 8 LEU B C 1
ATOM 3925 O O . LEU B 1 8 ? 23.703 11.594 -1.122 1 95.06 8 LEU B O 1
ATOM 3929 N N . TYR B 1 9 ? 23.703 9.43 -1.597 1 95.56 9 TYR B N 1
ATOM 3930 C CA . TYR B 1 9 ? 22.281 9.289 -1.283 1 95.56 9 TYR B CA 1
ATOM 3931 C C . TYR B 1 9 ? 22.016 9.531 0.199 1 95.56 9 TYR B C 1
ATOM 3933 O O . TYR B 1 9 ? 21.047 10.195 0.566 1 95.56 9 TYR B O 1
ATOM 3941 N N . PHE B 1 10 ? 22.906 9 1.028 1 96.62 10 PHE B N 1
ATOM 3942 C CA . PHE B 1 10 ? 22.781 9.164 2.471 1 96.62 10 PHE B CA 1
ATOM 3943 C C . PHE B 1 10 ? 22.828 10.641 2.848 1 96.62 10 PHE B C 1
ATOM 3945 O O . PHE B 1 10 ? 22 11.125 3.615 1 96.62 10 PHE B O 1
ATOM 3952 N N . ASN B 1 11 ? 23.734 11.328 2.26 1 95.69 11 ASN B N 1
ATOM 3953 C CA . ASN B 1 11 ? 23.891 12.75 2.527 1 95.69 11 ASN B CA 1
ATOM 3954 C C . ASN B 1 11 ? 22.688 13.547 2.016 1 95.69 11 ASN B C 1
ATOM 3956 O O . ASN B 1 11 ? 22.266 14.516 2.643 1 95.69 11 ASN B O 1
ATOM 3960 N N . ALA B 1 12 ? 22.188 13.094 0.905 1 94.69 12 ALA B N 1
ATOM 3961 C CA . ALA B 1 12 ? 21.016 13.758 0.36 1 94.69 12 ALA B CA 1
ATOM 3962 C C . ALA B 1 12 ? 19.828 13.633 1.312 1 94.69 12 ALA B C 1
ATOM 3964 O O . ALA B 1 12 ? 19.094 14.609 1.533 1 94.69 12 ALA B O 1
ATOM 3965 N N . PHE B 1 13 ? 19.672 12.492 1.888 1 96.38 13 PHE B N 1
ATOM 3966 C CA . PHE B 1 13 ? 18.578 12.289 2.84 1 96.38 13 PHE B CA 1
ATOM 3967 C C . PHE B 1 13 ? 18.719 13.227 4.031 1 96.38 13 PHE B C 1
ATOM 3969 O O . PHE B 1 13 ? 17.766 13.891 4.418 1 96.38 13 PHE B O 1
ATOM 3976 N N . PHE B 1 14 ? 19.891 13.344 4.59 1 95.56 14 PHE B N 1
ATOM 3977 C CA . PHE B 1 14 ? 20.094 14.094 5.824 1 95.56 14 PHE B CA 1
ATOM 3978 C C . PHE B 1 14 ? 20.297 15.578 5.527 1 95.56 14 PHE B C 1
ATOM 3980 O O . PHE B 1 14 ? 20.5 16.375 6.445 1 95.56 14 PHE B O 1
ATOM 3987 N N . SER B 1 15 ? 20.125 15.945 4.258 1 93.25 15 SER B N 1
ATOM 3988 C CA . SER B 1 15 ? 20.125 17.359 3.9 1 93.25 15 SER B CA 1
ATOM 3989 C C . SER B 1 15 ? 18.766 18 4.125 1 93.25 15 SER B C 1
ATOM 3991 O O . SER B 1 15 ? 18.641 19.234 4.164 1 93.25 15 SER B O 1
ATOM 3993 N N . GLY B 1 16 ? 17.766 17.078 4.297 1 93.06 16 GLY B N 1
ATOM 3994 C CA . GLY B 1 16 ? 16.469 17.719 4.508 1 93.06 16 GLY B CA 1
ATOM 3995 C C . GLY B 1 16 ? 15.359 16.734 4.824 1 93.06 16 GLY B C 1
ATOM 3996 O O . GLY B 1 16 ? 14.383 17.078 5.484 1 93.06 16 GLY B O 1
ATOM 3997 N N . CYS B 1 17 ? 15.43 15.492 4.371 1 93.75 17 CYS B N 1
ATOM 3998 C CA . CYS B 1 17 ? 14.352 14.531 4.559 1 93.75 17 CYS B CA 1
ATOM 3999 C C . CYS B 1 17 ? 14.156 14.211 6.035 1 93.75 17 CYS B C 1
ATOM 4001 O O . CYS B 1 17 ? 13.039 13.898 6.465 1 93.75 17 CYS B O 1
ATOM 4003 N N . ASP B 1 18 ? 15.203 14.297 6.785 1 93.62 18 ASP B N 1
ATOM 4004 C CA . ASP B 1 18 ? 15.148 13.953 8.203 1 93.62 18 ASP B CA 1
ATOM 4005 C C . ASP B 1 18 ? 14.297 14.961 8.977 1 93.62 18 ASP B C 1
ATOM 4007 O O . ASP B 1 18 ? 13.867 14.688 10.094 1 93.62 18 ASP B O 1
ATOM 4011 N N . ARG B 1 19 ? 13.992 16.109 8.352 1 92.56 19 ARG B N 1
ATOM 4012 C CA . ARG B 1 19 ? 13.109 17.094 8.977 1 92.56 19 ARG B CA 1
ATOM 4013 C C . ARG B 1 19 ? 11.68 16.578 9.031 1 92.56 19 ARG B C 1
ATOM 4015 O O . ARG B 1 19 ? 10.906 16.969 9.914 1 92.56 19 ARG B O 1
ATOM 4022 N N . TYR B 1 20 ? 11.414 15.758 8.109 1 93.25 20 TYR B N 1
ATOM 4023 C CA . TYR B 1 20 ? 10.055 15.242 8.016 1 93.25 20 TYR B CA 1
ATOM 4024 C C . TYR B 1 20 ? 9.93 13.906 8.75 1 93.25 20 TYR B C 1
ATOM 4026 O O . TYR B 1 20 ? 8.812 13.43 8.992 1 93.25 20 TYR B O 1
ATOM 4034 N N . VAL B 1 21 ? 11.023 13.344 9.055 1 95.44 21 VAL B N 1
ATOM 4035 C CA . VAL B 1 21 ? 11.102 12.141 9.875 1 95.44 21 VAL B CA 1
ATOM 4036 C C . VAL B 1 21 ? 12.102 12.359 11.016 1 95.44 21 VAL B C 1
ATOM 4038 O O . VAL B 1 21 ? 13.188 11.773 11.023 1 95.44 21 VAL B O 1
ATOM 4041 N N . PRO B 1 22 ? 11.688 13.133 11.961 1 96.31 22 PRO B N 1
ATOM 4042 C CA . PRO B 1 22 ? 12.625 13.539 13.008 1 96.31 22 PRO B CA 1
ATOM 4043 C C . PRO B 1 22 ? 12.852 12.445 14.055 1 96.31 22 PRO B C 1
ATOM 4045 O O . PRO B 1 22 ? 12.656 12.68 15.25 1 96.31 22 PRO B O 1
ATOM 4048 N N . VAL B 1 23 ? 13.422 11.312 13.656 1 97.56 23 VAL B N 1
ATOM 4049 C CA . VAL B 1 23 ? 13.578 10.188 14.57 1 97.56 23 VAL B CA 1
ATOM 4050 C C . VAL B 1 23 ? 15.062 9.82 14.688 1 97.56 23 VAL B C 1
ATOM 4052 O O . VAL B 1 23 ? 15.406 8.828 15.328 1 97.56 23 VAL B O 1
ATOM 4055 N N . PHE B 1 24 ? 15.914 10.656 14.078 1 97.38 24 PHE B N 1
ATOM 4056 C CA . PHE B 1 24 ? 17.328 10.305 14.047 1 97.38 24 PHE B CA 1
ATOM 4057 C C . PHE B 1 24 ? 18.141 11.227 14.945 1 97.38 24 PHE B C 1
ATOM 4059 O O . PHE B 1 24 ? 17.688 12.336 15.266 1 97.38 24 PHE B O 1
ATOM 4066 N N . ASP B 1 25 ? 19.188 10.773 15.414 1 94.94 25 ASP B N 1
ATOM 4067 C CA . ASP B 1 25 ? 20.234 11.492 16.141 1 94.94 25 ASP B CA 1
ATOM 4068 C C . ASP B 1 25 ? 21.594 11.273 15.5 1 94.94 25 ASP B C 1
ATOM 4070 O O . ASP B 1 25 ? 22.188 10.203 15.625 1 94.94 25 ASP B O 1
ATOM 4074 N N . GLN B 1 26 ? 22.125 12.297 14.945 1 89.62 26 GLN B N 1
ATOM 4075 C CA . GLN B 1 26 ? 23.328 12.203 14.133 1 89.62 26 GLN B CA 1
ATOM 4076 C C . GLN B 1 26 ? 24.531 11.789 14.977 1 89.62 26 GLN B C 1
ATOM 4078 O O . GLN B 1 26 ? 25.547 11.344 14.438 1 89.62 26 GLN B O 1
ATOM 4083 N N . ARG B 1 27 ? 24.453 11.922 16.234 1 90.94 27 ARG B N 1
ATOM 4084 C CA . ARG B 1 27 ? 25.531 11.477 17.109 1 90.94 27 ARG B CA 1
ATOM 4085 C C . ARG B 1 27 ? 25.672 9.961 17.078 1 90.94 27 ARG B C 1
ATOM 4087 O O . ARG B 1 27 ? 26.766 9.422 17.266 1 90.94 27 ARG B O 1
ATOM 4094 N N . TYR B 1 28 ? 24.516 9.32 16.781 1 90.06 28 TYR B N 1
ATOM 4095 C CA . TYR B 1 28 ? 24.5 7.863 16.828 1 90.06 28 TYR B CA 1
ATOM 4096 C C . TYR B 1 28 ? 24.141 7.266 15.477 1 90.06 28 TYR B C 1
ATOM 4098 O O . TYR B 1 28 ? 24.406 6.09 15.219 1 90.06 28 TYR B O 1
ATOM 4106 N N . ASP B 1 29 ? 23.547 8.07 14.633 1 93.56 29 ASP B N 1
ATOM 4107 C CA . ASP B 1 29 ? 23.031 7.574 13.352 1 93.56 29 ASP B CA 1
ATOM 4108 C C . ASP B 1 29 ? 23.922 8.039 12.195 1 93.56 29 ASP B C 1
ATOM 4110 O O . ASP B 1 29 ? 23.438 8.609 11.219 1 93.56 29 ASP B O 1
ATOM 4114 N N . SER B 1 30 ? 25.219 7.691 12.312 1 94.31 30 SER B N 1
ATOM 4115 C CA . SER B 1 30 ? 26.125 7.922 11.203 1 94.31 30 SER B CA 1
ATOM 4116 C C . SER B 1 30 ? 25.938 6.879 10.102 1 94.31 30 SER B C 1
ATOM 4118 O O . SER B 1 30 ? 25.281 5.859 10.32 1 94.31 30 SER B O 1
ATOM 4120 N N . ILE B 1 31 ? 26.484 7.164 8.961 1 95.44 31 ILE B N 1
ATOM 4121 C CA . ILE B 1 31 ? 26.344 6.234 7.844 1 95.44 31 ILE B CA 1
ATOM 4122 C C . ILE B 1 31 ? 26.938 4.879 8.219 1 95.44 31 ILE B C 1
ATOM 4124 O O . ILE B 1 31 ? 26.344 3.832 7.922 1 95.44 31 ILE B O 1
ATOM 4128 N N . GLN B 1 32 ? 28.062 4.879 8.945 1 93.94 32 GLN B N 1
ATOM 4129 C CA . GLN B 1 32 ? 28.734 3.639 9.344 1 93.94 32 GLN B CA 1
ATOM 4130 C C . GLN B 1 32 ? 27.891 2.879 10.367 1 93.94 32 GLN B C 1
ATOM 4132 O O . GLN B 1 32 ? 27.734 1.662 10.266 1 93.94 32 GLN B O 1
ATOM 4137 N N . SER B 1 33 ? 27.359 3.631 11.273 1 94.75 33 SER B N 1
ATOM 4138 C CA . SER B 1 33 ? 26.562 3.002 12.32 1 94.75 33 SER B CA 1
ATOM 4139 C C . SER B 1 33 ? 25.297 2.375 11.75 1 94.75 33 SER B C 1
ATOM 4141 O O . SER B 1 33 ? 24.969 1.228 12.062 1 94.75 33 SER B O 1
ATOM 4143 N N . ILE B 1 34 ? 24.609 3.059 10.891 1 95.62 34 ILE B N 1
ATOM 4144 C CA . ILE B 1 34 ? 23.359 2.574 10.32 1 95.62 34 ILE B CA 1
ATOM 4145 C C . ILE B 1 34 ? 23.641 1.385 9.406 1 95.62 34 ILE B C 1
ATOM 4147 O O . ILE B 1 34 ? 22.922 0.382 9.445 1 95.62 34 ILE B O 1
ATOM 4151 N N . ARG B 1 35 ? 24.672 1.525 8.625 1 94 35 ARG B N 1
ATOM 4152 C CA . ARG B 1 35 ? 25.016 0.442 7.715 1 94 35 ARG B CA 1
ATOM 4153 C C . ARG B 1 35 ? 25.328 -0.839 8.484 1 94 35 ARG B C 1
ATOM 4155 O O . ARG B 1 35 ? 24.953 -1.931 8.055 1 94 35 ARG B O 1
ATOM 4162 N N . ASN B 1 36 ? 25.922 -0.715 9.617 1 93.38 36 ASN B N 1
ATOM 4163 C CA . ASN B 1 36 ? 26.344 -1.87 10.406 1 93.38 36 ASN B CA 1
ATOM 4164 C C . ASN B 1 36 ? 25.172 -2.453 11.195 1 93.38 36 ASN B C 1
ATOM 4166 O O . ASN B 1 36 ? 25.109 -3.664 11.414 1 93.38 36 ASN B O 1
ATOM 4170 N N . ASN B 1 37 ? 24.281 -1.646 11.609 1 93 37 ASN B N 1
ATOM 4171 C CA . ASN B 1 37 ? 23.234 -2.072 12.539 1 93 37 ASN B CA 1
ATOM 4172 C C . ASN B 1 37 ? 22 -2.574 11.797 1 93 37 ASN B C 1
ATOM 4174 O O . ASN B 1 37 ? 21.25 -3.402 12.32 1 93 37 ASN B O 1
ATOM 4178 N N . SER B 1 38 ? 21.719 -2.012 10.594 1 95.75 38 SER B N 1
ATOM 4179 C CA . SER B 1 38 ? 20.5 -2.379 9.891 1 95.75 38 SER B CA 1
ATOM 4180 C C . SER B 1 38 ? 20.625 -2.127 8.391 1 95.75 38 SER B C 1
ATOM 4182 O O . SER B 1 38 ? 20.469 -0.995 7.926 1 95.75 38 SER B O 1
ATOM 4184 N N . ALA B 1 39 ? 20.75 -3.174 7.699 1 94.56 39 ALA B N 1
ATOM 4185 C CA . ALA B 1 39 ? 20.797 -3.076 6.242 1 94.56 39 ALA B CA 1
ATOM 4186 C C . ALA B 1 39 ? 19.5 -2.5 5.68 1 94.56 39 ALA B C 1
ATOM 4188 O O . ALA B 1 39 ? 19.531 -1.754 4.699 1 94.56 39 ALA B O 1
ATOM 4189 N N . LEU B 1 40 ? 18.406 -2.812 6.312 1 96.12 40 LEU B N 1
ATOM 4190 C CA . LEU B 1 40 ? 17.109 -2.328 5.867 1 96.12 40 LEU B CA 1
ATOM 4191 C C . LEU B 1 40 ? 17.016 -0.811 6 1 96.12 40 LEU B C 1
ATOM 4193 O O . LEU B 1 40 ? 16.625 -0.124 5.059 1 96.12 40 LEU B O 1
ATOM 4197 N N . LEU B 1 41 ? 17.359 -0.304 7.156 1 97.75 41 LEU B N 1
ATOM 4198 C CA . LEU B 1 41 ? 17.297 1.14 7.359 1 97.75 41 LEU B CA 1
ATOM 4199 C C . LEU B 1 41 ? 18.25 1.857 6.406 1 97.75 41 LEU B C 1
ATOM 4201 O O . LEU B 1 41 ? 17.906 2.9 5.844 1 97.75 41 LEU B O 1
ATOM 4205 N N . PHE B 1 42 ? 19.438 1.233 6.215 1 97.44 42 PHE B N 1
ATOM 4206 C CA . PHE B 1 42 ? 20.453 1.821 5.344 1 97.44 42 PHE B CA 1
ATOM 4207 C C . PHE B 1 42 ? 19.938 1.948 3.918 1 97.44 42 PHE B C 1
ATOM 4209 O O . PHE B 1 42 ? 20 3.025 3.324 1 97.44 42 PHE B O 1
ATOM 4216 N N . ILE B 1 43 ? 19.344 0.903 3.383 1 96.31 43 ILE B N 1
ATOM 4217 C CA . ILE B 1 43 ? 18.875 0.912 1.999 1 96.31 43 ILE B CA 1
ATOM 4218 C C . ILE B 1 43 ? 17.672 1.834 1.863 1 96.31 43 ILE B C 1
ATOM 4220 O O . ILE B 1 43 ? 17.484 2.486 0.833 1 96.31 43 ILE B O 1
ATOM 4224 N N . THR B 1 44 ? 16.812 1.905 2.877 1 97.25 44 THR B N 1
ATOM 4225 C CA . THR B 1 44 ? 15.633 2.768 2.836 1 97.25 44 THR B CA 1
ATOM 4226 C C . THR B 1 44 ? 16.047 4.238 2.771 1 97.25 44 THR B C 1
ATOM 4228 O O . THR B 1 44 ? 15.508 5 1.963 1 97.25 44 THR B O 1
ATOM 4231 N N . ILE B 1 45 ? 17.016 4.602 3.641 1 97.31 45 ILE B N 1
ATOM 4232 C CA . ILE B 1 45 ? 17.516 5.969 3.656 1 97.31 45 ILE B CA 1
ATOM 4233 C C . ILE B 1 45 ? 18.125 6.309 2.301 1 97.31 45 ILE B C 1
ATOM 4235 O O . ILE B 1 45 ? 17.844 7.367 1.729 1 97.31 45 ILE B O 1
ATOM 4239 N N . CYS B 1 46 ? 18.906 5.402 1.779 1 96.62 46 CYS B N 1
ATOM 4240 C CA . CYS B 1 46 ? 19.547 5.625 0.493 1 96.62 46 CYS B CA 1
ATOM 4241 C C . CYS B 1 46 ? 18.531 5.703 -0.63 1 96.62 46 CYS B C 1
ATOM 4243 O O . CYS B 1 46 ? 18.672 6.492 -1.564 1 96.62 46 CYS B O 1
ATOM 4245 N N . SER B 1 47 ? 17.5 4.875 -0.558 1 94.94 47 SER B N 1
ATOM 4246 C CA . SER B 1 47 ? 16.453 4.906 -1.567 1 94.94 47 SER B CA 1
ATOM 4247 C C . SER B 1 47 ? 15.758 6.266 -1.602 1 94.94 47 SER B C 1
ATOM 4249 O O . SER B 1 47 ? 15.531 6.824 -2.676 1 94.94 47 SER B O 1
ATOM 4251 N N . VAL B 1 48 ? 15.492 6.84 -0.439 1 94.69 48 VAL B N 1
ATOM 4252 C CA . VAL B 1 48 ? 14.828 8.141 -0.364 1 94.69 48 VAL B CA 1
ATOM 4253 C C . VAL B 1 48 ? 15.789 9.234 -0.824 1 94.69 48 VAL B C 1
ATOM 4255 O O . VAL B 1 48 ? 15.391 10.156 -1.537 1 94.69 48 VAL B O 1
ATOM 4258 N N . GLY B 1 49 ? 17.062 9.078 -0.417 1 94 49 GLY B N 1
ATOM 4259 C CA . GLY B 1 49 ? 18.062 10.023 -0.897 1 94 49 GLY B CA 1
ATOM 4260 C C . GLY B 1 49 ? 18.234 10.008 -2.404 1 94 49 GLY B C 1
ATOM 4261 O O . GLY B 1 49 ? 18.375 11.055 -3.033 1 94 49 GLY B O 1
ATOM 4262 N N . CYS B 1 50 ? 18.156 8.836 -2.982 1 92.12 50 CYS B N 1
ATOM 4263 C CA . CYS B 1 50 ? 18.234 8.695 -4.43 1 92.12 50 CYS B CA 1
ATOM 4264 C C . CYS B 1 50 ? 17.062 9.375 -5.117 1 92.12 50 CYS B C 1
ATOM 4266 O O . CYS B 1 50 ? 17.219 10.008 -6.164 1 92.12 50 CYS B O 1
ATOM 4268 N N . ARG B 1 51 ? 15.969 9.266 -4.535 1 88.69 51 ARG B N 1
ATOM 4269 C CA . ARG B 1 51 ? 14.781 9.891 -5.094 1 88.69 51 ARG B CA 1
ATOM 4270 C C . ARG B 1 51 ? 14.914 11.406 -5.113 1 88.69 51 ARG B C 1
ATOM 4272 O O . ARG B 1 51 ? 14.484 12.062 -6.07 1 88.69 51 ARG B O 1
ATOM 4279 N N . VAL B 1 52 ? 15.469 11.938 -4.07 1 87.88 52 VAL B N 1
ATOM 4280 C CA . VAL B 1 52 ? 15.648 13.383 -3.961 1 87.88 52 VAL B CA 1
ATOM 4281 C C . VAL B 1 52 ? 16.578 13.867 -5.074 1 87.88 52 VAL B C 1
ATOM 4283 O O . VAL B 1 52 ? 16.328 14.914 -5.68 1 87.88 52 VAL B O 1
ATOM 4286 N N . LEU B 1 53 ? 17.578 13.047 -5.336 1 87.25 53 LEU B N 1
ATOM 4287 C CA . LEU B 1 53 ? 18.609 13.484 -6.273 1 87.25 53 LEU B CA 1
ATOM 4288 C C . LEU B 1 53 ? 18.203 13.172 -7.707 1 87.25 53 LEU B C 1
ATOM 4290 O O . LEU B 1 53 ? 18.469 13.961 -8.617 1 87.25 53 LEU B O 1
ATOM 4294 N N . ASN B 1 54 ? 17.5 12 -7.84 1 82.44 54 ASN B N 1
ATOM 4295 C CA . ASN B 1 54 ? 17.344 11.508 -9.203 1 82.44 54 ASN B CA 1
ATOM 4296 C C . ASN B 1 54 ? 15.875 11.32 -9.57 1 82.44 54 ASN B C 1
ATOM 4298 O O . ASN B 1 54 ? 15.555 10.828 -10.648 1 82.44 54 ASN B O 1
ATOM 4302 N N . GLY B 1 55 ? 15.07 11.711 -8.727 1 79.31 55 GLY B N 1
ATOM 4303 C CA . GLY B 1 55 ? 13.664 11.469 -9.016 1 79.31 55 GLY B CA 1
ATOM 4304 C C . GLY B 1 55 ? 13.32 10 -9.133 1 79.31 55 GLY B C 1
ATOM 4305 O O . GLY B 1 55 ? 13.836 9.172 -8.375 1 79.31 55 GLY B O 1
ATOM 4306 N N . THR B 1 56 ? 12.391 9.703 -10.016 1 76.44 56 THR B N 1
ATOM 4307 C CA . THR B 1 56 ? 11.969 8.312 -10.172 1 76.44 56 THR B CA 1
ATOM 4308 C C . THR B 1 56 ? 12.734 7.641 -11.305 1 76.44 56 THR B C 1
ATOM 4310 O O . THR B 1 56 ? 12.133 7.02 -12.188 1 76.44 56 THR B O 1
ATOM 4313 N N . SER B 1 57 ? 13.984 7.703 -11.211 1 73.94 57 SER B N 1
ATOM 4314 C CA . SER B 1 57 ? 14.891 7.102 -12.188 1 73.94 57 SER B CA 1
ATOM 4315 C C . SER B 1 57 ? 14.898 5.582 -12.062 1 73.94 57 SER B C 1
ATOM 4317 O O . SER B 1 57 ? 14.32 5.023 -11.133 1 73.94 57 SER B O 1
ATOM 4319 N N . SER B 1 58 ? 15.539 4.992 -13.016 1 74.44 58 SER B N 1
ATOM 4320 C CA . SER B 1 58 ? 15.688 3.541 -12.984 1 74.44 58 SER B CA 1
ATOM 4321 C C . SER B 1 58 ? 16.469 3.09 -11.75 1 74.44 58 SER B C 1
ATOM 4323 O O . SER B 1 58 ? 16.188 2.037 -11.18 1 74.44 58 SER B O 1
ATOM 4325 N N . ARG B 1 59 ? 17.375 3.936 -11.422 1 79.25 59 ARG B N 1
ATOM 4326 C CA . ARG B 1 59 ? 18.172 3.615 -10.242 1 79.25 59 ARG B CA 1
ATOM 4327 C C . ARG B 1 59 ? 17.312 3.648 -8.977 1 79.25 59 ARG B C 1
ATOM 4329 O O . ARG B 1 59 ? 17.422 2.77 -8.117 1 79.25 59 ARG B O 1
ATOM 4336 N N . TRP B 1 60 ? 16.5 4.578 -8.844 1 85.06 60 TRP B N 1
ATOM 4337 C CA . TRP B 1 60 ? 15.609 4.652 -7.695 1 85.06 60 TRP B CA 1
ATOM 4338 C C . TRP B 1 60 ? 14.625 3.488 -7.688 1 85.06 60 TRP B C 1
ATOM 4340 O O . TRP B 1 60 ? 14.352 2.904 -6.637 1 85.06 60 TRP B O 1
ATOM 4350 N N . ARG B 1 61 ? 14.148 3.172 -8.82 1 81.19 61 ARG B N 1
ATOM 4351 C CA . ARG B 1 61 ? 13.188 2.074 -8.898 1 81.19 61 ARG B CA 1
ATOM 4352 C C . ARG B 1 61 ? 13.805 0.772 -8.398 1 81.19 61 ARG B C 1
ATOM 4354 O O . ARG B 1 61 ? 13.148 -0.003 -7.703 1 81.19 61 ARG B O 1
ATOM 4361 N N . ALA B 1 62 ? 15.008 0.553 -8.781 1 81.19 62 ALA B N 1
ATOM 4362 C CA . ALA B 1 62 ? 15.711 -0.644 -8.328 1 81.19 62 ALA B CA 1
ATOM 4363 C C . ALA B 1 62 ? 15.883 -0.635 -6.809 1 81.19 62 ALA B C 1
ATOM 4365 O O . ALA B 1 62 ? 15.641 -1.645 -6.145 1 81.19 62 ALA B O 1
ATOM 4366 N N . LEU B 1 63 ? 16.281 0.524 -6.309 1 87.25 63 LEU B N 1
ATOM 4367 C CA . LEU B 1 63 ? 16.469 0.641 -4.867 1 87.25 63 LEU B CA 1
ATOM 4368 C C . LEU B 1 63 ? 15.141 0.531 -4.129 1 87.25 63 LEU B C 1
ATOM 4370 O O . LEU B 1 63 ? 15.07 -0.093 -3.068 1 87.25 63 LEU B O 1
ATOM 4374 N N . ALA B 1 64 ? 14.164 1.123 -4.73 1 87.62 64 ALA B N 1
ATOM 4375 C CA . ALA B 1 64 ? 12.836 1.1 -4.121 1 87.62 64 ALA B CA 1
ATOM 4376 C C . ALA B 1 64 ? 12.289 -0.322 -4.062 1 87.62 64 ALA B C 1
ATOM 4378 O O . ALA B 1 64 ? 11.664 -0.713 -3.072 1 87.62 64 ALA B O 1
ATOM 4379 N N . LEU B 1 65 ? 12.477 -1.071 -5.102 1 85.38 65 LEU B N 1
ATOM 4380 C CA . LEU B 1 65 ? 12.023 -2.459 -5.137 1 85.38 65 LEU B CA 1
ATOM 4381 C C . LEU B 1 65 ? 12.742 -3.291 -4.082 1 85.38 65 LEU B C 1
ATOM 4383 O O . LEU B 1 65 ? 12.125 -4.094 -3.387 1 85.38 65 LEU B O 1
ATOM 4387 N N . GLN B 1 66 ? 14.031 -3.096 -4.008 1 87.19 66 GLN B N 1
ATOM 4388 C CA . GLN B 1 66 ? 14.805 -3.816 -3.006 1 87.19 66 GLN B CA 1
ATOM 4389 C C . GLN B 1 66 ? 14.352 -3.453 -1.594 1 87.19 66 GLN B C 1
ATOM 4391 O O . GLN B 1 66 ? 14.25 -4.32 -0.726 1 87.19 66 GLN B O 1
ATOM 4396 N N . THR B 1 67 ? 14.148 -2.195 -1.407 1 92.25 67 THR B N 1
ATOM 4397 C CA . THR B 1 67 ? 13.656 -1.733 -0.114 1 92.25 67 THR B CA 1
ATOM 4398 C C . THR B 1 67 ? 12.328 -2.402 0.231 1 92.25 67 THR B C 1
ATOM 4400 O O . THR B 1 67 ? 12.141 -2.881 1.351 1 92.25 67 THR B O 1
ATOM 4403 N N . GLN B 1 68 ? 11.469 -2.475 -0.73 1 90.19 68 GLN B N 1
ATOM 4404 C CA . GLN B 1 68 ? 10.156 -3.064 -0.51 1 90.19 68 GLN B CA 1
ATOM 4405 C C . GLN B 1 68 ? 10.266 -4.543 -0.154 1 90.19 68 GLN B C 1
ATOM 4407 O O . GLN B 1 68 ? 9.578 -5.023 0.748 1 90.19 68 GLN B O 1
ATOM 4412 N N . ARG B 1 69 ? 11.047 -5.246 -0.852 1 88.5 69 ARG B N 1
ATOM 4413 C CA . ARG B 1 69 ? 11.227 -6.672 -0.602 1 88.5 69 ARG B CA 1
ATOM 4414 C C . ARG B 1 69 ? 11.789 -6.918 0.794 1 88.5 69 ARG B C 1
ATOM 4416 O O . ARG B 1 69 ? 11.305 -7.789 1.52 1 88.5 69 ARG B O 1
ATOM 4423 N N . MET B 1 70 ? 12.781 -6.148 1.188 1 91.31 70 MET B N 1
ATOM 4424 C CA . MET B 1 70 ? 13.383 -6.289 2.51 1 91.31 70 MET B CA 1
ATOM 4425 C C . MET B 1 70 ? 12.391 -5.914 3.604 1 91.31 70 MET B C 1
ATOM 4427 O O . MET B 1 70 ? 12.359 -6.543 4.66 1 91.31 70 MET B O 1
ATOM 4431 N N . LEU B 1 71 ? 11.664 -4.902 3.297 1 94.31 71 LEU B N 1
ATOM 4432 C CA . LEU B 1 71 ? 10.664 -4.449 4.258 1 94.31 71 LEU B CA 1
ATOM 4433 C C . LEU B 1 71 ? 9.602 -5.516 4.48 1 94.31 71 LEU B C 1
ATOM 4435 O O . LEU B 1 71 ? 9.211 -5.785 5.621 1 94.31 71 LEU B O 1
ATOM 4439 N N . ASN B 1 72 ? 9.125 -6.094 3.439 1 91.81 72 ASN B N 1
ATOM 4440 C CA . ASN B 1 72 ? 8.133 -7.164 3.549 1 91.81 72 ASN B CA 1
ATOM 4441 C C . ASN B 1 72 ? 8.648 -8.32 4.402 1 91.81 72 ASN B C 1
ATOM 4443 O O . ASN B 1 72 ? 7.922 -8.844 5.242 1 91.81 72 ASN B O 1
ATOM 4447 N N . ALA B 1 73 ? 9.875 -8.664 4.152 1 91.06 73 ALA B N 1
ATOM 4448 C CA . ALA B 1 73 ? 10.477 -9.75 4.918 1 91.06 73 ALA B CA 1
ATOM 4449 C C . ALA B 1 73 ? 10.586 -9.391 6.395 1 91.06 73 ALA B C 1
ATOM 4451 O O . ALA B 1 73 ? 10.312 -10.219 7.266 1 91.06 73 ALA B O 1
ATOM 4452 N N . ALA B 1 74 ? 10.961 -8.172 6.656 1 93.12 74 ALA B N 1
ATOM 4453 C CA . ALA B 1 74 ? 11.125 -7.723 8.039 1 93.12 74 ALA B CA 1
ATOM 4454 C C . ALA B 1 74 ? 9.789 -7.676 8.766 1 93.12 74 ALA B C 1
ATOM 4456 O O . ALA B 1 74 ? 9.711 -7.969 9.961 1 93.12 74 ALA B O 1
ATOM 4457 N N . ILE B 1 75 ? 8.773 -7.301 8.078 1 94.19 75 ILE B N 1
ATOM 4458 C CA . ILE B 1 75 ? 7.441 -7.195 8.664 1 94.19 75 ILE B CA 1
ATOM 4459 C C . ILE B 1 75 ? 6.902 -8.594 8.969 1 94.19 75 ILE B C 1
ATOM 4461 O O . ILE B 1 75 ? 6.297 -8.812 10.023 1 94.19 75 ILE B O 1
ATOM 4465 N N . ALA B 1 76 ? 7.141 -9.516 8.086 1 91.62 76 ALA B N 1
ATOM 4466 C CA . ALA B 1 76 ? 6.605 -10.867 8.227 1 91.62 76 ALA B CA 1
ATOM 4467 C C . ALA B 1 76 ? 7.297 -11.617 9.367 1 91.62 76 ALA B C 1
ATOM 4469 O O . ALA B 1 76 ? 6.703 -12.5 9.984 1 91.62 76 ALA B O 1
ATOM 4470 N N . ASN B 1 77 ? 8.547 -11.227 9.656 1 89.12 77 ASN B N 1
ATOM 4471 C CA . ASN B 1 77 ? 9.352 -11.945 10.633 1 89.12 77 ASN B CA 1
ATOM 4472 C C . ASN B 1 77 ? 9.422 -11.203 11.969 1 89.12 77 ASN B C 1
ATOM 4474 O O . ASN B 1 77 ? 10.156 -10.227 12.094 1 89.12 77 ASN B O 1
ATOM 4478 N N . PRO B 1 78 ? 8.797 -11.703 12.984 1 86.06 78 PRO B N 1
ATOM 4479 C CA . PRO B 1 78 ? 8.781 -11.016 14.281 1 86.06 78 PRO B CA 1
ATOM 4480 C C . PRO B 1 78 ? 10.18 -10.812 14.859 1 86.06 78 PRO B C 1
ATOM 4482 O O . PRO B 1 78 ? 10.406 -9.859 15.602 1 86.06 78 PRO B O 1
ATOM 4485 N N . LEU B 1 79 ? 11.141 -11.633 14.484 1 87.44 79 LEU B N 1
ATOM 4486 C CA . LEU B 1 79 ? 12.492 -11.547 15.023 1 87.44 79 LEU B CA 1
ATOM 4487 C C . LEU B 1 79 ? 13.227 -10.336 14.469 1 87.44 79 LEU B C 1
ATOM 4489 O O . LEU B 1 79 ? 14.234 -9.906 15.031 1 87.44 79 LEU B O 1
ATOM 4493 N N . MET B 1 80 ? 12.672 -9.797 13.461 1 88.69 80 MET B N 1
ATOM 4494 C CA . MET B 1 80 ? 13.328 -8.656 12.828 1 88.69 80 MET B CA 1
ATOM 4495 C C . MET B 1 80 ? 12.773 -7.344 13.367 1 88.69 80 MET B C 1
ATOM 4497 O O . MET B 1 80 ? 13.156 -6.27 12.906 1 88.69 80 MET B O 1
ATOM 4501 N N . GLY B 1 81 ? 11.891 -7.473 14.336 1 92.06 81 GLY B N 1
ATOM 4502 C CA . GLY B 1 81 ? 11.406 -6.266 14.992 1 92.06 81 GLY B CA 1
ATOM 4503 C C . GLY B 1 81 ? 12.477 -5.562 15.797 1 92.06 81 GLY B C 1
ATOM 4504 O O . GLY B 1 81 ? 13.031 -6.133 16.734 1 92.06 81 GLY B O 1
ATOM 4505 N N . SER B 1 82 ? 12.828 -4.371 15.398 1 96.06 82 SER B N 1
ATOM 4506 C CA . SER B 1 82 ? 13.828 -3.553 16.078 1 96.06 82 SER B CA 1
ATOM 4507 C C . SER B 1 82 ? 13.523 -2.066 15.922 1 96.06 82 SER B C 1
ATOM 4509 O O . SER B 1 82 ? 12.633 -1.688 15.156 1 96.06 82 SER B O 1
ATOM 4511 N N . LEU B 1 83 ? 14.25 -1.266 16.672 1 97.06 83 LEU B N 1
ATOM 4512 C CA . LEU B 1 83 ? 14.133 0.182 16.547 1 97.06 83 LEU B CA 1
ATOM 4513 C C . LEU B 1 83 ? 14.422 0.626 15.117 1 97.06 83 LEU B C 1
ATOM 4515 O O . LEU B 1 83 ? 13.672 1.423 14.547 1 97.06 83 LEU B O 1
ATOM 4519 N N . GLU B 1 84 ? 15.477 0.022 14.523 1 97.31 84 GLU B N 1
ATOM 4520 C CA . GLU B 1 84 ? 15.891 0.387 13.18 1 97.31 84 GLU B CA 1
ATOM 4521 C C . GLU B 1 84 ? 14.844 -0.023 12.148 1 97.31 84 GLU B C 1
ATOM 4523 O O . GLU B 1 84 ? 14.633 0.676 11.148 1 97.31 84 GLU B O 1
ATOM 4528 N N . THR B 1 85 ? 14.18 -1.14 12.375 1 97.56 85 THR B N 1
ATOM 4529 C CA . THR B 1 85 ? 13.117 -1.571 11.469 1 97.56 85 THR B CA 1
ATOM 4530 C C . THR B 1 85 ? 11.961 -0.58 11.484 1 97.56 85 THR B C 1
ATOM 4532 O O . THR B 1 85 ? 11.445 -0.203 10.43 1 97.56 85 THR B O 1
ATOM 4535 N N . VAL B 1 86 ? 11.57 -0.144 12.688 1 98 86 VAL B N 1
ATOM 4536 C CA . VAL B 1 86 ? 10.484 0.817 12.805 1 98 86 VAL B CA 1
ATOM 4537 C C . VAL B 1 86 ? 10.883 2.139 12.148 1 98 86 VAL B C 1
ATOM 4539 O O . VAL B 1 86 ? 10.078 2.771 11.469 1 98 86 VAL B O 1
ATOM 4542 N N . GLN B 1 87 ? 12.133 2.537 12.328 1 98.06 87 GLN B N 1
ATOM 4543 C CA . GLN B 1 87 ? 12.633 3.742 11.672 1 98.06 87 GLN B CA 1
ATOM 4544 C C . GLN B 1 87 ? 12.555 3.619 10.156 1 98.06 87 GLN B C 1
ATOM 4546 O O . GLN B 1 87 ? 12.172 4.57 9.469 1 98.06 87 GLN B O 1
ATOM 4551 N N . ALA B 1 88 ? 12.898 2.471 9.648 1 98.12 88 ALA B N 1
ATOM 4552 C CA . ALA B 1 88 ? 12.852 2.242 8.211 1 98.12 88 ALA B CA 1
ATOM 4553 C C . ALA B 1 88 ? 11.422 2.361 7.68 1 98.12 88 ALA B C 1
ATOM 4555 O O . ALA B 1 88 ? 11.195 2.957 6.625 1 98.12 88 ALA B O 1
ATOM 4556 N N . ILE B 1 89 ? 10.469 1.787 8.422 1 97.88 89 ILE B N 1
ATOM 4557 C CA . ILE B 1 89 ? 9.07 1.844 8.023 1 97.88 89 ILE B CA 1
ATOM 4558 C C . ILE B 1 89 ? 8.594 3.295 8.008 1 97.88 89 ILE B C 1
ATOM 4560 O O . ILE B 1 89 ? 7.887 3.715 7.09 1 97.88 89 ILE B O 1
ATOM 4564 N N . LEU B 1 90 ? 9 4.078 8.945 1 97.56 90 LEU B N 1
ATOM 4565 C CA . LEU B 1 90 ? 8.602 5.48 9.023 1 97.56 90 LEU B CA 1
ATOM 4566 C C . LEU B 1 90 ? 9.172 6.273 7.852 1 97.56 90 LEU B C 1
ATOM 4568 O O . LEU B 1 90 ? 8.477 7.109 7.27 1 97.56 90 LEU B O 1
ATOM 4572 N N . VAL B 1 91 ? 10.445 6.012 7.547 1 97.31 91 VAL B N 1
ATOM 4573 C CA . VAL B 1 91 ? 11.07 6.695 6.418 1 97.31 91 VAL B CA 1
ATOM 4574 C C . VAL B 1 91 ? 10.336 6.348 5.129 1 97.31 91 VAL B C 1
ATOM 4576 O O . VAL B 1 91 ? 10.008 7.234 4.336 1 97.31 91 VAL B O 1
ATOM 4579 N N . GLN B 1 92 ? 10.008 5.137 5.008 1 95.69 92 GLN B N 1
ATOM 4580 C CA . GLN B 1 92 ? 9.297 4.699 3.811 1 95.69 92 GLN B CA 1
ATOM 4581 C C . GLN B 1 92 ? 7.895 5.297 3.758 1 95.69 92 GLN B C 1
ATOM 4583 O O . GLN B 1 92 ? 7.406 5.664 2.686 1 95.69 92 GLN B O 1
ATOM 4588 N N . ALA B 1 93 ? 7.227 5.375 4.855 1 94.25 93 ALA B N 1
ATOM 4589 C CA . ALA B 1 93 ? 5.844 5.836 4.938 1 94.25 93 ALA B CA 1
ATOM 4590 C C . ALA B 1 93 ? 5.715 7.273 4.449 1 94.25 93 ALA B C 1
ATOM 4592 O O . ALA B 1 93 ? 4.656 7.68 3.961 1 94.25 93 ALA B O 1
ATOM 4593 N N . CYS B 1 94 ? 6.742 8.023 4.512 1 88.56 94 CYS B N 1
ATOM 4594 C CA . CYS B 1 94 ? 6.703 9.43 4.145 1 88.56 94 CYS B CA 1
ATOM 4595 C C . CYS B 1 94 ? 6.582 9.602 2.635 1 88.56 94 CYS B C 1
ATOM 4597 O O . CYS B 1 94 ? 6.051 10.602 2.156 1 88.56 94 CYS B O 1
ATOM 4599 N N . TYR B 1 95 ? 7.031 8.57 1.894 1 85.56 95 TYR B N 1
ATOM 4600 C CA . TYR B 1 95 ? 7.133 8.766 0.452 1 85.56 95 TYR B CA 1
ATOM 4601 C C . TYR B 1 95 ? 6.383 7.672 -0.3 1 85.56 95 TYR B C 1
ATOM 4603 O O . TYR B 1 95 ? 6.551 7.516 -1.512 1 85.56 95 TYR B O 1
ATOM 4611 N N . ALA B 1 96 ? 5.637 6.887 0.433 1 84.94 96 ALA B N 1
ATOM 4612 C CA . ALA B 1 96 ? 4.902 5.781 -0.179 1 84.94 96 ALA B CA 1
ATOM 4613 C C . ALA B 1 96 ? 3.402 6.074 -0.213 1 84.94 96 ALA B C 1
ATOM 4615 O O . ALA B 1 96 ? 2.889 6.816 0.626 1 84.94 96 ALA B O 1
ATOM 4616 N N . GLY B 1 97 ? 2.77 5.477 -1.187 1 80.88 97 GLY B N 1
ATOM 4617 C CA . GLY B 1 97 ? 1.326 5.625 -1.287 1 80.88 97 GLY B CA 1
ATOM 4618 C C . GLY B 1 97 ? 0.572 4.883 -0.199 1 80.88 97 GLY B C 1
ATOM 4619 O O . GLY B 1 97 ? -0.527 5.289 0.187 1 80.88 97 GLY B O 1
ATOM 4620 N N . GLU B 1 98 ? 1.178 3.811 0.296 1 88.69 98 GLU B N 1
ATOM 4621 C CA . GLU B 1 98 ? 0.53 3.01 1.331 1 88.69 98 GLU B CA 1
ATOM 4622 C C . GLU B 1 98 ? 0.936 3.479 2.725 1 88.69 98 GLU B C 1
ATOM 4624 O O . GLU B 1 98 ? 1.098 2.664 3.637 1 88.69 98 GLU B O 1
ATOM 4629 N N . ARG B 1 99 ? 1.067 4.777 2.947 1 91.19 99 ARG B N 1
ATOM 4630 C CA . ARG B 1 99 ? 1.604 5.363 4.172 1 91.19 99 ARG B CA 1
ATOM 4631 C C . ARG B 1 99 ? 0.755 4.98 5.379 1 91.19 99 ARG B C 1
ATOM 4633 O O . ARG B 1 99 ? 1.288 4.684 6.449 1 91.19 99 ARG B O 1
ATOM 4640 N N . ALA B 1 100 ? -0.58 5.016 5.254 1 91 100 ALA B N 1
ATOM 4641 C CA . ALA B 1 100 ? -1.438 4.711 6.395 1 91 100 ALA B CA 1
ATOM 4642 C C . ALA B 1 100 ? -1.211 3.285 6.887 1 91 100 ALA B C 1
ATOM 4644 O O . ALA B 1 100 ? -1.181 3.035 8.094 1 91 100 ALA B O 1
ATOM 4645 N N . LEU B 1 101 ? -1.062 2.396 5.953 1 92.88 101 LEU B N 1
ATOM 4646 C CA . LEU B 1 101 ? -0.794 1.003 6.289 1 92.88 101 LEU B CA 1
ATOM 4647 C C . LEU B 1 101 ? 0.562 0.858 6.969 1 92.88 101 LEU B C 1
ATOM 4649 O O . LEU B 1 101 ? 0.688 0.145 7.969 1 92.88 101 LEU B O 1
ATOM 4653 N N . LEU B 1 102 ? 1.544 1.481 6.469 1 95.62 102 LEU B N 1
ATOM 4654 C CA . LEU B 1 102 ? 2.893 1.421 7.023 1 95.62 102 LEU B CA 1
ATOM 4655 C C . LEU B 1 102 ? 2.926 1.986 8.438 1 95.62 102 LEU B C 1
ATOM 4657 O O . LEU B 1 102 ? 3.568 1.417 9.32 1 95.62 102 LEU B O 1
ATOM 4661 N N . ILE B 1 103 ? 2.191 3.064 8.633 1 95.38 103 ILE B N 1
ATOM 4662 C CA . ILE B 1 103 ? 2.146 3.668 9.961 1 95.38 103 ILE B CA 1
ATOM 4663 C C . ILE B 1 103 ? 1.443 2.725 10.938 1 95.38 103 ILE B C 1
ATOM 4665 O O . ILE B 1 103 ? 1.853 2.598 12.094 1 95.38 103 ILE B O 1
ATOM 4669 N N . ALA B 1 104 ? 0.406 2.059 10.508 1 94.56 104 ALA B N 1
ATOM 4670 C CA . ALA B 1 104 ? -0.279 1.086 11.352 1 94.56 104 ALA B CA 1
ATOM 4671 C C . ALA B 1 104 ? 0.662 -0.045 11.758 1 94.56 104 ALA B C 1
ATOM 4673 O O . ALA B 1 104 ? 0.698 -0.441 12.93 1 94.56 104 ALA B O 1
ATOM 4674 N N . ILE B 1 105 ? 1.425 -0.508 10.812 1 95.25 105 ILE B N 1
ATOM 4675 C CA . ILE B 1 105 ? 2.373 -1.588 11.055 1 95.25 105 ILE B CA 1
ATOM 4676 C C . ILE B 1 105 ? 3.441 -1.12 12.039 1 95.25 105 ILE B C 1
ATOM 4678 O O . ILE B 1 105 ? 3.773 -1.832 12.992 1 95.25 105 ILE B O 1
ATOM 4682 N N . ALA B 1 106 ? 3.943 0.03 11.773 1 96.81 106 ALA B N 1
ATOM 4683 C CA . ALA B 1 106 ? 4.977 0.588 12.641 1 96.81 106 ALA B CA 1
ATOM 4684 C C . ALA B 1 106 ? 4.457 0.772 14.062 1 96.81 106 ALA B C 1
ATOM 4686 O O . ALA B 1 106 ? 5.188 0.54 15.031 1 96.81 106 ALA B O 1
ATOM 4687 N N . THR B 1 107 ? 3.248 1.195 14.164 1 95.31 107 THR B N 1
ATOM 4688 C CA . THR B 1 107 ? 2.637 1.404 15.469 1 95.31 107 THR B CA 1
ATOM 4689 C C . THR B 1 107 ? 2.531 0.088 16.234 1 95.31 107 THR B C 1
ATOM 4691 O O . THR B 1 107 ? 2.902 0.012 17.406 1 95.31 107 THR B O 1
ATOM 4694 N N . ARG B 1 108 ? 2.061 -0.919 15.578 1 93.38 108 ARG B N 1
ATOM 4695 C CA . ARG B 1 108 ? 1.956 -2.229 16.219 1 93.38 108 ARG B CA 1
ATOM 4696 C C . ARG B 1 108 ? 3.324 -2.729 16.672 1 93.38 108 ARG B C 1
ATOM 4698 O O . ARG B 1 108 ? 3.469 -3.244 17.781 1 93.38 108 ARG B O 1
ATOM 4705 N N . MET B 1 109 ? 4.316 -2.609 15.805 1 94.75 109 MET B N 1
ATOM 4706 C CA . MET B 1 109 ? 5.664 -3.066 16.125 1 94.75 109 MET B CA 1
ATOM 4707 C C . MET B 1 109 ? 6.242 -2.281 17.297 1 94.75 109 MET B C 1
ATOM 4709 O O . MET B 1 109 ? 6.898 -2.854 18.172 1 94.75 109 MET B O 1
ATOM 4713 N N . ALA B 1 110 ? 5.973 -0.978 17.297 1 96 110 ALA B N 1
ATOM 4714 C CA . ALA B 1 110 ? 6.461 -0.136 18.391 1 96 110 ALA B CA 1
ATOM 4715 C C . ALA B 1 110 ? 5.844 -0.556 19.719 1 96 110 ALA B C 1
ATOM 4717 O O . ALA B 1 110 ? 6.527 -0.569 20.75 1 96 110 ALA B O 1
ATOM 4718 N N . LEU B 1 111 ? 4.578 -0.89 19.703 1 93 111 LEU B N 1
ATOM 4719 C CA . LEU B 1 111 ? 3.91 -1.372 20.906 1 93 111 LEU B CA 1
ATOM 4720 C C . LEU B 1 111 ? 4.535 -2.676 21.391 1 93 111 LEU B C 1
ATOM 4722 O O . LEU B 1 111 ? 4.816 -2.83 22.578 1 93 111 LEU B O 1
ATOM 4726 N N . ASP B 1 112 ? 4.836 -3.545 20.469 1 91.25 112 ASP B N 1
ATOM 4727 C CA . ASP B 1 112 ? 5.445 -4.832 20.797 1 91.25 112 ASP B CA 1
ATOM 4728 C C . ASP B 1 112 ? 6.844 -4.648 21.375 1 91.25 112 ASP B C 1
ATOM 4730 O O . ASP B 1 112 ? 7.277 -5.43 22.219 1 91.25 112 ASP B O 1
ATOM 4734 N N . LEU B 1 113 ? 7.508 -3.592 20.906 1 95.25 113 LEU B N 1
ATOM 4735 C CA . LEU B 1 113 ? 8.898 -3.381 21.281 1 95.25 113 LEU B CA 1
ATOM 4736 C C . LEU B 1 113 ? 9 -2.518 22.531 1 95.25 113 LEU B C 1
ATOM 4738 O O . LEU B 1 113 ? 10.102 -2.24 23.016 1 95.25 113 LEU B O 1
ATOM 4742 N N . GLY B 1 114 ? 7.941 -2.02 23.047 1 95.31 114 GLY B N 1
ATOM 4743 C CA . GLY B 1 114 ? 7.91 -1.295 24.297 1 95.31 114 GLY B CA 1
ATOM 4744 C C . GLY B 1 114 ? 8.312 0.161 24.156 1 95.31 114 GLY B C 1
ATOM 4745 O O . GLY B 1 114 ? 8.953 0.722 25.062 1 95.31 114 GLY B O 1
ATOM 4746 N N . PHE B 1 115 ? 7.984 0.783 23.078 1 96.31 115 PHE B N 1
ATOM 4747 C CA . PHE B 1 115 ? 8.344 2.182 22.859 1 96.31 115 PHE B CA 1
ATOM 4748 C C . PHE B 1 115 ? 7.559 3.086 23.812 1 96.31 115 PHE B C 1
ATOM 4750 O O . PHE B 1 115 ? 8.109 4.039 24.359 1 96.31 115 PHE B O 1
ATOM 4757 N N . PRO B 1 116 ? 6.227 2.834 24.047 1 94 116 PRO B N 1
ATOM 4758 C CA . PRO B 1 116 ? 5.516 3.664 25.016 1 94 116 PRO B CA 1
ATOM 4759 C C . PRO B 1 116 ? 6.133 3.594 26.406 1 94 116 PRO B C 1
ATOM 4761 O O . PRO B 1 116 ? 6.203 4.605 27.109 1 94 116 PRO B O 1
ATOM 4764 N N . GLU B 1 117 ? 6.598 2.422 26.766 1 95.31 117 GLU B N 1
ATOM 4765 C CA . GLU B 1 117 ? 7.215 2.244 28.078 1 95.31 117 GLU B CA 1
ATOM 4766 C C . GLU B 1 117 ? 8.531 3.016 28.172 1 95.31 117 GLU B C 1
ATOM 4768 O O . GLU B 1 117 ? 8.875 3.523 29.234 1 95.31 117 GLU B O 1
ATOM 4773 N N . ALA B 1 118 ? 9.219 3.033 27.078 1 96.06 118 ALA B N 1
ATOM 4774 C CA . ALA B 1 118 ? 10.453 3.82 27.062 1 96.06 118 ALA B CA 1
ATOM 4775 C C . ALA B 1 118 ? 10.164 5.293 27.328 1 96.06 118 ALA B C 1
ATOM 4777 O O . ALA B 1 118 ? 10.891 5.949 28.078 1 96.06 118 ALA B O 1
ATOM 4778 N N . TYR B 1 119 ? 9.148 5.82 26.766 1 94.94 119 TYR B N 1
ATOM 4779 C CA . TYR B 1 119 ? 8.727 7.195 26.984 1 94.94 119 TYR B CA 1
ATOM 4780 C C . TYR B 1 119 ? 8.352 7.422 28.453 1 94.94 119 TYR B C 1
ATOM 4782 O O . TYR B 1 119 ? 8.789 8.391 29.062 1 94.94 119 TYR B O 1
ATOM 4790 N N . ASP B 1 120 ? 7.578 6.52 28.984 1 93.25 120 ASP B N 1
ATOM 4791 C CA . ASP B 1 120 ? 7.133 6.637 30.359 1 93.25 120 ASP B CA 1
ATOM 4792 C C . ASP B 1 120 ? 8.32 6.617 31.328 1 93.25 120 ASP B C 1
ATOM 4794 O O . ASP B 1 120 ? 8.344 7.375 32.281 1 93.25 120 ASP B O 1
ATOM 4798 N N . THR B 1 121 ? 9.195 5.758 30.984 1 93.56 121 THR B N 1
ATOM 4799 C CA . THR B 1 121 ? 10.383 5.641 31.828 1 93.56 121 THR B CA 1
ATOM 4800 C C . THR B 1 121 ? 11.18 6.938 31.828 1 93.56 121 THR B C 1
ATOM 4802 O O . THR B 1 121 ? 11.617 7.406 32.875 1 93.56 121 THR B O 1
ATOM 4805 N N . LEU B 1 122 ? 11.352 7.559 30.688 1 93.06 122 LEU B N 1
ATOM 4806 C CA . LEU B 1 122 ? 12.109 8.805 30.578 1 93.06 122 LEU B CA 1
ATOM 4807 C C . LEU B 1 122 ? 11.398 9.938 31.312 1 93.06 122 LEU B C 1
ATOM 4809 O O . LEU B 1 122 ? 12.047 10.758 31.953 1 93.06 122 LEU B O 1
ATOM 4813 N N . ILE B 1 123 ? 10.133 9.984 31.203 1 91.88 123 ILE B N 1
ATOM 4814 C CA . ILE B 1 123 ? 9.344 11.016 31.875 1 91.88 123 ILE B CA 1
ATOM 4815 C C . ILE B 1 123 ? 9.469 10.867 33.375 1 91.88 123 ILE B C 1
ATOM 4817 O O . ILE B 1 123 ? 9.68 11.844 34.094 1 91.88 123 ILE B O 1
ATOM 4821 N N . ALA B 1 124 ? 9.344 9.602 33.781 1 89.94 124 ALA B N 1
ATOM 4822 C CA . ALA B 1 124 ? 9.453 9.328 35.219 1 89.94 124 ALA B CA 1
ATOM 4823 C C . ALA B 1 124 ? 10.828 9.727 35.75 1 89.94 124 ALA B C 1
ATOM 4825 O O . ALA B 1 124 ? 10.938 10.312 36.812 1 89.94 124 ALA B O 1
ATOM 4826 N N . GLU B 1 125 ? 11.828 9.414 35 1 88.31 125 GLU B N 1
ATOM 4827 C CA . GLU B 1 125 ? 13.195 9.734 35.406 1 88.31 125 GLU B CA 1
ATOM 4828 C C . GLU B 1 125 ? 13.43 11.242 35.438 1 88.31 125 GLU B C 1
ATOM 4830 O O . GLU B 1 125 ? 14.18 11.75 36.25 1 88.31 125 GLU B O 1
ATOM 4835 N N . SER B 1 126 ? 12.875 11.914 34.531 1 86.19 126 SER B N 1
ATOM 4836 C CA . SER B 1 126 ? 13.039 13.359 34.438 1 86.19 126 SER B CA 1
ATOM 4837 C C . SER B 1 126 ? 12.375 14.07 35.625 1 86.19 126 SER B C 1
ATOM 4839 O O . SER B 1 126 ? 12.875 15.094 36.094 1 86.19 126 SER B O 1
ATOM 4841 N N . VAL B 1 127 ? 11.305 13.57 36.125 1 82.81 127 VAL B N 1
ATOM 4842 C CA . VAL B 1 127 ? 10.57 14.172 37.219 1 82.81 127 VAL B CA 1
ATOM 4843 C C . VAL B 1 127 ? 11.289 13.898 38.531 1 82.81 127 VAL B C 1
ATOM 4845 O O . VAL B 1 127 ? 11.328 14.758 39.438 1 82.81 127 VAL B O 1
ATOM 4848 N N . LEU B 1 128 ? 11.875 12.727 38.562 1 77.31 128 LEU B N 1
ATOM 4849 C CA . LEU B 1 128 ? 12.555 12.328 39.781 1 77.31 128 LEU B CA 1
ATOM 4850 C C . LEU B 1 128 ? 13.961 12.93 39.844 1 77.31 128 LEU B C 1
ATOM 4852 O O . LEU B 1 128 ? 14.648 12.812 40.875 1 77.31 128 LEU B O 1
ATOM 4856 N N . GLY B 1 129 ? 14.32 13.781 38.938 1 67.31 129 GLY B N 1
ATOM 4857 C CA . GLY B 1 129 ? 15.625 14.414 38.938 1 67.31 129 GLY B CA 1
ATOM 4858 C C . GLY B 1 129 ? 16.75 13.477 38.531 1 67.31 129 GLY B C 1
ATOM 4859 O O . GLY B 1 129 ? 17.922 13.75 38.781 1 67.31 129 GLY B O 1
ATOM 4860 N N . GLY B 1 130 ? 16.5 12.336 38.125 1 56 130 GLY B N 1
ATOM 4861 C CA . GLY B 1 130 ? 17.453 11.281 37.812 1 56 130 GLY B CA 1
ATOM 4862 C C . GLY B 1 130 ? 18.141 11.453 36.469 1 56 130 GLY B C 1
ATOM 4863 O O . GLY B 1 130 ? 19.078 10.719 36.156 1 56 130 GLY B O 1
ATOM 4864 N N . MET B 1 131 ? 17.609 12.227 35.562 1 60.56 131 MET B N 1
ATOM 4865 C CA . MET B 1 131 ? 18.266 12.312 34.25 1 60.56 131 MET B CA 1
ATOM 4866 C C . MET B 1 131 ? 19.594 13.047 34.344 1 60.56 131 MET B C 1
ATOM 4868 O O . MET B 1 131 ? 20.219 13.352 33.312 1 60.56 131 MET B O 1
ATOM 4872 N N . GLN B 1 132 ? 19.938 13.461 35.594 1 54.06 132 GLN B N 1
ATOM 4873 C CA . GLN B 1 132 ? 21.266 14.047 35.75 1 54.06 132 GLN B CA 1
ATOM 4874 C C . GLN B 1 132 ? 22.359 13.039 35.406 1 54.06 132 GLN B C 1
ATOM 4876 O O . GLN B 1 132 ? 22.297 11.883 35.812 1 54.06 132 GLN B O 1
ATOM 4881 N N . ILE B 1 133 ? 22.828 13.203 34.125 1 53.31 133 ILE B N 1
ATOM 4882 C CA . ILE B 1 133 ? 24 12.469 33.656 1 53.31 133 ILE B CA 1
ATOM 4883 C C . ILE B 1 133 ? 25.016 12.375 34.781 1 53.31 133 ILE B C 1
ATOM 4885 O O . ILE B 1 133 ? 25.719 13.344 35.094 1 53.31 133 ILE B O 1
ATOM 4889 N N . ASP B 1 134 ? 24.703 12.047 35.906 1 48.78 134 ASP B N 1
ATOM 4890 C CA . ASP B 1 134 ? 25.891 11.836 36.75 1 48.78 134 ASP B CA 1
ATOM 4891 C C . ASP B 1 134 ? 26.938 11 36 1 48.78 134 ASP B C 1
ATOM 4893 O O . ASP B 1 134 ? 26.578 10.047 35.312 1 48.78 134 ASP B O 1
ATOM 4897 N N . ASN B 1 135 ? 28.094 11.617 35.656 1 49.84 135 ASN B N 1
ATOM 4898 C CA . ASN B 1 135 ? 29.328 11.133 35.062 1 49.84 135 ASN B CA 1
ATOM 4899 C C . ASN B 1 135 ? 29.469 9.617 35.219 1 49.84 135 ASN B C 1
ATOM 4901 O O . ASN B 1 135 ? 30.281 9 34.531 1 49.84 135 ASN B O 1
ATOM 4905 N N . GLY B 1 136 ? 29.109 9.031 36.281 1 53 136 GLY B N 1
ATOM 4906 C CA . GLY B 1 136 ? 29.797 7.789 36.594 1 53 136 GLY B CA 1
ATOM 4907 C C . GLY B 1 136 ? 29.203 6.578 35.906 1 53 136 GLY B C 1
ATOM 4908 O O . GLY B 1 136 ? 29.891 5.582 35.688 1 53 136 GLY B O 1
ATOM 4909 N N . ASP B 1 137 ? 27.734 6.391 35.688 1 71.88 137 ASP B N 1
ATOM 4910 C CA . ASP B 1 137 ? 27.406 5.016 35.312 1 71.88 137 ASP B CA 1
ATOM 4911 C C . ASP B 1 137 ? 27.062 4.914 33.844 1 71.88 137 ASP B C 1
ATOM 4913 O O . ASP B 1 137 ? 26.016 5.395 33.406 1 71.88 137 ASP B O 1
ATOM 4917 N N . GLN B 1 138 ? 28.016 4.691 32.938 1 81.19 138 GLN B N 1
ATOM 4918 C CA . GLN B 1 138 ? 27.969 4.473 31.484 1 81.19 138 GLN B CA 1
ATOM 4919 C C . GLN B 1 138 ? 26.781 3.613 31.094 1 81.19 138 GLN B C 1
ATOM 4921 O O . GLN B 1 138 ? 26.156 3.834 30.047 1 81.19 138 GLN B O 1
ATOM 4926 N N . ALA B 1 139 ? 26.406 2.811 31.953 1 83.75 139 ALA B N 1
ATOM 4927 C CA . ALA B 1 139 ? 25.281 1.92 31.672 1 83.75 139 ALA B CA 1
ATOM 4928 C C . ALA B 1 139 ? 23.953 2.684 31.656 1 83.75 139 ALA B C 1
ATOM 4930 O O . ALA B 1 139 ? 23.125 2.486 30.781 1 83.75 139 ALA B O 1
ATOM 4931 N N . THR B 1 140 ? 23.844 3.527 32.594 1 82.94 140 THR B N 1
ATOM 4932 C CA . THR B 1 140 ? 22.641 4.336 32.688 1 82.94 140 THR B CA 1
ATOM 4933 C C . THR B 1 140 ? 22.531 5.289 31.516 1 82.94 140 THR B C 1
ATOM 4935 O O . THR B 1 140 ? 21.438 5.496 30.969 1 82.94 140 THR B O 1
ATOM 4938 N N . TYR B 1 141 ? 23.656 5.754 31.141 1 85.94 141 TYR B N 1
ATOM 4939 C CA . TYR B 1 141 ? 23.688 6.648 30 1 85.94 141 TYR B CA 1
ATOM 4940 C C . TYR B 1 141 ? 23.25 5.922 28.734 1 85.94 141 TYR B C 1
ATOM 4942 O O . TYR B 1 141 ? 22.453 6.449 27.953 1 85.94 141 TYR B O 1
ATOM 4950 N N . ASN B 1 142 ? 23.719 4.734 28.594 1 87.81 142 ASN B N 1
ATOM 4951 C CA . ASN B 1 142 ? 23.375 3.943 27.422 1 87.81 142 ASN B CA 1
ATOM 4952 C C . ASN B 1 142 ? 21.891 3.584 27.406 1 87.81 142 ASN B C 1
ATOM 4954 O O . ASN B 1 142 ? 21.25 3.621 26.359 1 87.81 142 ASN B O 1
ATOM 4958 N N . ASP B 1 143 ? 21.406 3.338 28.531 1 90.81 143 ASP B N 1
ATOM 4959 C CA . ASP B 1 143 ? 20 3.012 28.656 1 90.81 143 ASP B CA 1
ATOM 4960 C C . ASP B 1 143 ? 19.125 4.223 28.312 1 90.81 143 ASP B C 1
ATOM 4962 O O . ASP B 1 143 ? 18.141 4.098 27.594 1 90.81 143 ASP B O 1
ATOM 4966 N N . ASN B 1 144 ? 19.547 5.332 28.812 1 90.69 144 ASN B N 1
ATOM 4967 C CA . ASN B 1 144 ? 18.797 6.555 28.547 1 90.69 144 ASN B CA 1
ATOM 4968 C C . ASN B 1 144 ? 18.844 6.945 27.078 1 90.69 144 ASN B C 1
ATOM 4970 O O . ASN B 1 144 ? 17.859 7.461 26.531 1 90.69 144 ASN B O 1
ATOM 4974 N N . THR B 1 145 ? 19.938 6.688 26.562 1 93.31 145 THR B N 1
ATOM 4975 C CA . THR B 1 145 ? 20.078 6.969 25.141 1 93.31 145 THR B CA 1
ATOM 4976 C C . THR B 1 145 ? 19.141 6.102 24.312 1 93.31 145 THR B C 1
ATOM 4978 O O . THR B 1 145 ? 18.469 6.594 23.406 1 93.31 145 THR B O 1
ATOM 4981 N N . THR B 1 146 ? 19.078 4.863 24.672 1 94.31 146 THR B N 1
ATOM 4982 C CA . THR B 1 146 ? 18.188 3.941 23.984 1 94.31 146 THR B CA 1
ATOM 4983 C C . THR B 1 146 ? 16.734 4.328 24.203 1 94.31 146 THR B C 1
ATOM 4985 O O . THR B 1 146 ? 15.938 4.312 23.266 1 94.31 146 THR B O 1
ATOM 4988 N N . HIS B 1 147 ? 16.422 4.734 25.391 1 96.31 147 HIS B N 1
ATOM 4989 C CA . HIS B 1 147 ? 15.07 5.168 25.703 1 96.31 147 HIS B CA 1
ATOM 4990 C C . HIS B 1 147 ? 14.695 6.422 24.922 1 96.31 147 HIS B C 1
ATOM 4992 O O . HIS B 1 147 ? 13.57 6.547 24.438 1 96.31 147 HIS B O 1
ATOM 4998 N N . MET B 1 148 ? 15.648 7.305 24.828 1 96.56 148 MET B N 1
ATOM 4999 C CA . MET B 1 148 ? 15.383 8.547 24.109 1 96.56 148 MET B CA 1
ATOM 5000 C C . MET B 1 148 ? 15.125 8.266 22.625 1 96.56 148 MET B C 1
ATOM 5002 O O . MET B 1 148 ? 14.211 8.852 22.031 1 96.56 148 MET B O 1
ATOM 5006 N N . ARG B 1 149 ? 15.883 7.383 22.047 1 96.88 149 ARG B N 1
ATOM 5007 C CA . ARG B 1 149 ? 15.711 7.035 20.641 1 96.88 149 ARG B CA 1
ATOM 5008 C C . ARG B 1 149 ? 14.359 6.379 20.406 1 96.88 149 ARG B C 1
ATOM 5010 O O . ARG B 1 149 ? 13.664 6.711 19.438 1 96.88 149 ARG B O 1
ATOM 5017 N N . LYS B 1 150 ? 13.977 5.48 21.266 1 97.62 150 LYS B N 1
ATOM 5018 C CA . LYS B 1 150 ? 12.672 4.832 21.188 1 97.62 150 LYS B CA 1
ATOM 5019 C C . LYS B 1 150 ? 11.547 5.848 21.359 1 97.62 150 LYS B C 1
ATOM 5021 O O . LYS B 1 150 ? 10.523 5.773 20.688 1 97.62 150 LYS B O 1
ATOM 5026 N N . THR B 1 151 ? 11.766 6.754 22.25 1 97 151 THR B N 1
ATOM 5027 C CA . THR B 1 151 ? 10.766 7.781 22.531 1 97 151 THR B CA 1
ATOM 5028 C C . THR B 1 151 ? 10.539 8.672 21.312 1 97 151 THR B C 1
ATOM 5030 O O . THR B 1 151 ? 9.398 9 20.984 1 97 151 THR B O 1
ATOM 5033 N N . ARG B 1 152 ? 11.617 9.031 20.656 1 97.69 152 ARG B N 1
ATOM 5034 C CA . ARG B 1 152 ? 11.5 9.844 19.438 1 97.69 152 ARG B CA 1
ATOM 5035 C C . ARG B 1 152 ? 10.609 9.156 18.406 1 97.69 152 ARG B C 1
ATOM 5037 O O . ARG B 1 152 ? 9.719 9.781 17.828 1 97.69 152 ARG B O 1
ATOM 5044 N N . VAL B 1 153 ? 10.844 7.926 18.234 1 98.06 153 VAL B N 1
ATOM 5045 C CA . VAL B 1 153 ? 10.086 7.156 17.25 1 98.06 153 VAL B CA 1
ATOM 5046 C C . VAL B 1 153 ? 8.625 7.055 17.688 1 98.06 153 VAL B C 1
ATOM 5048 O O . VAL B 1 153 ? 7.715 7.234 16.875 1 98.06 153 VAL B O 1
ATOM 5051 N N . TRP B 1 154 ? 8.422 6.84 18.922 1 96.75 154 TRP B N 1
ATOM 5052 C CA . TRP B 1 154 ? 7.066 6.707 19.453 1 96.75 154 TRP B CA 1
ATOM 5053 C C . TRP B 1 154 ? 6.277 7.996 19.266 1 96.75 154 TRP B C 1
ATOM 5055 O O . TRP B 1 154 ? 5.133 7.969 18.812 1 96.75 154 TRP B O 1
ATOM 5065 N N . LEU B 1 155 ? 6.898 9.062 19.578 1 96.75 155 LEU B N 1
ATOM 5066 C CA . LEU B 1 155 ? 6.227 10.352 19.5 1 96.75 155 LEU B CA 1
ATOM 5067 C C . LEU B 1 155 ? 5.961 10.734 18.047 1 96.75 155 LEU B C 1
ATOM 5069 O O . LEU B 1 155 ? 4.934 11.344 17.734 1 96.75 155 LEU B O 1
ATOM 5073 N N . HIS B 1 156 ? 6.891 10.406 17.188 1 97.5 156 HIS B N 1
ATOM 5074 C CA . HIS B 1 156 ? 6.641 10.672 15.773 1 97.5 156 HIS B CA 1
ATOM 5075 C C . HIS B 1 156 ? 5.5 9.812 15.242 1 97.5 156 HIS B C 1
ATOM 5077 O O . HIS B 1 156 ? 4.719 10.266 14.398 1 97.5 156 HIS B O 1
ATOM 5083 N N . LEU B 1 157 ? 5.414 8.57 15.68 1 96.25 157 LEU B N 1
ATOM 5084 C CA . LEU B 1 157 ? 4.289 7.711 15.312 1 96.25 157 LEU B CA 1
ATOM 5085 C C . LEU B 1 157 ? 2.969 8.328 15.766 1 96.25 157 LEU B C 1
ATOM 5087 O O . LEU B 1 157 ? 1.976 8.273 15.039 1 96.25 157 LEU B O 1
ATOM 5091 N N . LEU B 1 158 ? 2.994 8.891 16.922 1 94.81 158 LEU B N 1
ATOM 5092 C CA . LEU B 1 158 ? 1.81 9.578 17.438 1 94.81 158 LEU B CA 1
ATOM 5093 C C . LEU B 1 158 ? 1.42 10.734 16.531 1 94.81 158 LEU B C 1
ATOM 5095 O O . LEU B 1 158 ? 0.244 10.906 16.203 1 94.81 158 LEU B O 1
ATOM 5099 N N . VAL B 1 159 ? 2.412 11.484 16.125 1 95.94 159 VAL B N 1
ATOM 5100 C CA . VAL B 1 159 ? 2.178 12.625 15.242 1 95.94 159 VAL B CA 1
ATOM 5101 C C . VAL B 1 159 ? 1.55 12.148 13.93 1 95.94 159 VAL B C 1
ATOM 5103 O O . VAL B 1 159 ? 0.52 12.672 13.5 1 95.94 159 VAL B O 1
ATOM 5106 N N . MET B 1 160 ? 2.131 11.164 13.352 1 94.69 160 MET B N 1
ATOM 5107 C CA . MET B 1 160 ? 1.648 10.648 12.07 1 94.69 160 MET B CA 1
ATOM 5108 C C . MET B 1 160 ? 0.247 10.07 12.211 1 94.69 160 MET B C 1
ATOM 5110 O O . MET B 1 160 ? -0.589 10.227 11.32 1 94.69 160 MET B O 1
ATOM 5114 N N . SER B 1 161 ? 0.012 9.406 13.297 1 93.12 161 SER B N 1
ATOM 5115 C CA . SER B 1 161 ? -1.305 8.828 13.547 1 93.12 161 SER B CA 1
ATOM 5116 C C . SER B 1 161 ? -2.377 9.906 13.633 1 93.12 161 SER B C 1
ATOM 5118 O O . SER B 1 161 ? -3.471 9.75 13.078 1 93.12 161 SER B O 1
ATOM 5120 N N . TYR B 1 162 ? -2.104 10.945 14.273 1 93.62 162 TYR B N 1
ATOM 5121 C CA . TYR B 1 162 ? -3.07 12.031 14.406 1 93.62 162 TYR B CA 1
ATOM 5122 C C . TYR B 1 162 ? -3.275 12.75 13.086 1 93.62 162 TYR B C 1
ATOM 5124 O O . TYR B 1 162 ? -4.391 13.172 12.766 1 93.62 162 TYR B O 1
ATOM 5132 N N . ILE B 1 163 ? -2.186 12.93 12.352 1 93.12 163 ILE B N 1
ATOM 5133 C CA . ILE B 1 163 ? -2.312 13.531 11.023 1 93.12 163 ILE B CA 1
ATOM 5134 C C . ILE B 1 163 ? -3.256 12.688 10.164 1 93.12 163 ILE B C 1
ATOM 5136 O O . ILE B 1 163 ? -4.16 13.227 9.523 1 93.12 163 ILE B O 1
ATOM 5140 N N . LEU B 1 164 ? -3.088 11.406 10.172 1 90.75 164 LEU B N 1
ATOM 5141 C CA . LEU B 1 164 ? -3.908 10.523 9.352 1 90.75 164 LEU B CA 1
ATOM 5142 C C . LEU B 1 164 ? -5.348 10.492 9.859 1 90.75 164 LEU B C 1
ATOM 5144 O O . LEU B 1 164 ? -6.285 10.367 9.07 1 90.75 164 LEU B O 1
ATOM 5148 N N . HIS B 1 165 ? -5.516 10.656 11.125 1 90.56 165 HIS B N 1
ATOM 5149 C CA . HIS B 1 165 ? -6.852 10.695 11.711 1 90.56 165 HIS B CA 1
ATOM 5150 C C . HIS B 1 165 ? -7.586 11.969 11.32 1 90.56 165 HIS B C 1
ATOM 5152 O O . HIS B 1 165 ? -8.719 11.914 10.828 1 90.56 165 HIS B O 1
ATOM 5158 N N . VAL B 1 166 ? -6.914 13.055 11.438 1 91 166 VAL B N 1
ATOM 5159 C CA . VAL B 1 166 ? -7.562 14.352 11.273 1 91 166 VAL B CA 1
ATOM 5160 C C . VAL B 1 166 ? -7.641 14.719 9.797 1 91 166 VAL B C 1
ATOM 5162 O O . VAL B 1 166 ? -8.672 15.188 9.32 1 91 166 VAL B O 1
ATOM 5165 N N . ASP B 1 167 ? -6.539 14.492 9.062 1 90.19 167 ASP B N 1
ATOM 5166 C CA . ASP B 1 167 ? -6.457 14.992 7.691 1 90.19 167 ASP B CA 1
ATOM 5167 C C . ASP B 1 167 ? -6.969 13.953 6.699 1 90.19 167 ASP B C 1
ATOM 5169 O O . ASP B 1 167 ? -7.367 14.297 5.582 1 90.19 167 ASP B O 1
ATOM 5173 N N . ALA B 1 168 ? -6.949 12.664 7.078 1 85.81 168 ALA B N 1
ATOM 5174 C CA . ALA B 1 168 ? -7.359 11.633 6.133 1 85.81 168 ALA B CA 1
ATOM 5175 C C . ALA B 1 168 ? -8.633 10.93 6.605 1 85.81 168 ALA B C 1
ATOM 5177 O O . ALA B 1 168 ? -9.172 10.07 5.906 1 85.81 168 ALA B O 1
ATOM 5178 N N . GLY B 1 169 ? -9.07 11.258 7.797 1 82.69 169 GLY B N 1
ATOM 5179 C CA . GLY B 1 169 ? -10.297 10.664 8.305 1 82.69 169 GLY B CA 1
ATOM 5180 C C . GLY B 1 169 ? -10.109 9.25 8.82 1 82.69 169 GLY B C 1
ATOM 5181 O O . GLY B 1 169 ? -11.07 8.484 8.898 1 82.69 169 GLY B O 1
ATOM 5182 N N . GLY B 1 170 ? -8.914 8.906 9.016 1 83.69 170 GLY B N 1
ATOM 5183 C CA . GLY B 1 170 ? -8.648 7.59 9.562 1 83.69 170 GLY B CA 1
ATOM 5184 C C . GLY B 1 170 ? -9.188 7.398 10.969 1 83.69 170 GLY B C 1
ATOM 5185 O O . GLY B 1 170 ? -9.492 8.375 11.656 1 83.69 170 GLY B O 1
ATOM 5186 N N . MET B 1 171 ? -9.281 6.152 11.336 1 81.06 171 MET B N 1
ATOM 5187 C CA . MET B 1 171 ? -9.703 5.855 12.703 1 81.06 171 MET B CA 1
ATOM 5188 C C . MET B 1 171 ? -8.57 6.133 13.688 1 81.06 171 MET B C 1
ATOM 5190 O O . MET B 1 171 ? -7.395 5.934 13.367 1 81.06 171 MET B O 1
ATOM 5194 N N . PRO B 1 172 ? -9.031 6.668 14.766 1 79.5 172 PRO B N 1
ATOM 5195 C CA . PRO B 1 172 ? -7.977 6.879 15.766 1 79.5 172 PRO B CA 1
ATOM 5196 C C . PRO B 1 172 ? -7.344 5.57 16.234 1 79.5 172 PRO B C 1
ATOM 5198 O O . PRO B 1 172 ? -8.047 4.59 16.484 1 79.5 172 PRO B O 1
ATOM 5201 N N . THR B 1 173 ? -6.098 5.391 16.188 1 74.56 173 THR B N 1
ATOM 5202 C CA . THR B 1 173 ? -5.41 4.148 16.531 1 74.56 173 THR B CA 1
ATOM 5203 C C . THR B 1 173 ? -4.988 4.145 18 1 74.56 173 THR B C 1
ATOM 5205 O O . THR B 1 173 ? -5.094 3.121 18.672 1 74.56 173 THR B O 1
ATOM 5208 N N . PHE B 1 174 ? -4.422 5.215 18.5 1 74.31 174 PHE B N 1
ATOM 5209 C CA . PHE B 1 174 ? -4.094 5.266 19.922 1 74.31 174 PHE B CA 1
ATOM 5210 C C . PHE B 1 174 ? -4.09 6.703 20.422 1 74.31 174 PHE B C 1
ATOM 5212 O O . PHE B 1 174 ? -4.062 7.645 19.625 1 74.31 174 PHE B O 1
ATOM 5219 N N . LYS B 1 175 ? -4.359 6.719 21.672 1 71.06 175 LYS B N 1
ATOM 5220 C CA . LYS B 1 175 ? -4.406 8.031 22.297 1 71.06 175 LYS B CA 1
ATOM 5221 C C . LYS B 1 175 ? -3.141 8.297 23.109 1 71.06 175 LYS B C 1
ATOM 5223 O O . LYS B 1 175 ? -2.584 7.379 23.719 1 71.06 175 LYS B O 1
ATOM 5228 N N . PHE B 1 176 ? -2.699 9.484 22.875 1 74.75 176 PHE B N 1
ATOM 5229 C CA . PHE B 1 176 ? -1.594 9.914 23.719 1 74.75 176 PHE B CA 1
ATOM 5230 C C . PHE B 1 176 ? -1.994 9.883 25.188 1 74.75 176 PHE B C 1
ATOM 5232 O O . PHE B 1 176 ? -3.068 10.367 25.562 1 74.75 176 PHE B O 1
ATOM 5239 N N . ARG B 1 177 ? -1.121 9.227 25.969 1 75.5 177 ARG B N 1
ATOM 5240 C CA . ARG B 1 177 ? -1.425 9.148 27.391 1 75.5 177 ARG B CA 1
ATOM 5241 C C . ARG B 1 177 ? -0.974 10.406 28.125 1 75.5 177 ARG B C 1
ATOM 5243 O O . ARG B 1 177 ? 0.187 10.812 28.016 1 75.5 177 ARG B O 1
ATOM 5250 N N . GLY B 1 178 ? -1.879 11.062 28.75 1 77.88 178 GLY B N 1
ATOM 5251 C CA . GLY B 1 178 ? -1.537 12.234 29.547 1 77.88 178 GLY B CA 1
ATOM 5252 C C . GLY B 1 178 ? -1.453 13.508 28.703 1 77.88 178 GLY B C 1
ATOM 5253 O O . GLY B 1 178 ? -1.943 13.547 27.578 1 77.88 178 GLY B O 1
ATOM 5254 N N . ALA B 1 179 ? -0.908 14.57 29.359 1 85.94 179 ALA B N 1
ATOM 5255 C CA . ALA B 1 179 ? -0.772 15.859 28.688 1 85.94 179 ALA B CA 1
ATOM 5256 C C . ALA B 1 179 ? 0.426 15.859 27.734 1 85.94 179 ALA B C 1
ATOM 5258 O O . ALA B 1 179 ? 1.527 15.461 28.125 1 85.94 179 ALA B O 1
ATOM 5259 N N . SER B 1 180 ? 0.134 16.297 26.516 1 90.62 180 SER B N 1
ATOM 5260 C CA . SER B 1 180 ? 1.188 16.312 25.516 1 90.62 180 SER B CA 1
ATOM 5261 C C . SER B 1 180 ? 2.32 17.266 25.906 1 90.62 180 SER B C 1
ATOM 5263 O O . SER B 1 180 ? 3.469 17.062 25.5 1 90.62 180 SER B O 1
ATOM 5265 N N . ARG B 1 181 ? 2.049 18.219 26.734 1 92 181 ARG B N 1
ATOM 5266 C CA . ARG B 1 181 ? 3.045 19.188 27.156 1 92 181 ARG B CA 1
ATOM 5267 C C . ARG B 1 181 ? 4.109 18.547 28.047 1 92 181 ARG B C 1
ATOM 5269 O O . ARG B 1 181 ? 5.188 19.109 28.234 1 92 181 ARG B O 1
ATOM 5276 N N . ARG B 1 182 ? 3.824 17.391 28.562 1 90 182 ARG B N 1
ATOM 5277 C CA . ARG B 1 182 ? 4.77 16.703 29.438 1 90 182 ARG B CA 1
ATOM 5278 C C . ARG B 1 182 ? 6.055 16.359 28.688 1 90 182 ARG B C 1
ATOM 5280 O O . ARG B 1 182 ? 7.113 16.203 29.297 1 90 182 ARG B O 1
ATOM 5287 N N . CYS B 1 183 ? 5.926 16.297 27.391 1 92.38 183 CYS B N 1
ATOM 5288 C CA . CYS B 1 183 ? 7.113 15.945 26.625 1 92.38 183 CYS B CA 1
ATOM 5289 C C . CYS B 1 183 ? 8.172 17.031 26.719 1 92.38 183 CYS B C 1
ATOM 5291 O O . CYS B 1 183 ? 9.352 16.781 26.484 1 92.38 183 CYS B O 1
ATOM 5293 N N . ARG B 1 184 ? 7.781 18.312 27.156 1 94.62 184 ARG B N 1
ATOM 5294 C CA . ARG B 1 184 ? 8.703 19.438 27.25 1 94.62 184 ARG B CA 1
ATOM 5295 C C . ARG B 1 184 ? 9.812 19.141 28.25 1 94.62 184 ARG B C 1
ATOM 5297 O O . ARG B 1 184 ? 10.93 19.656 28.125 1 94.62 184 ARG B O 1
ATOM 5304 N N . VAL B 1 185 ? 9.508 18.297 29.25 1 93.62 185 VAL B N 1
ATOM 5305 C CA . VAL B 1 185 ? 10.469 18.016 30.297 1 93.62 185 VAL B CA 1
ATOM 5306 C C . VAL B 1 185 ? 11.695 17.328 29.719 1 93.62 185 VAL B C 1
ATOM 5308 O O . VAL B 1 185 ? 12.812 17.5 30.219 1 93.62 185 VAL B O 1
ATOM 5311 N N . LEU B 1 186 ? 11.508 16.609 28.656 1 94.69 186 LEU B N 1
ATOM 5312 C CA . LEU B 1 186 ? 12.602 15.859 28.047 1 94.69 186 LEU B CA 1
ATOM 5313 C C . LEU B 1 186 ? 13.586 16.797 27.359 1 94.69 186 LEU B C 1
ATOM 5315 O O . LEU B 1 186 ? 14.703 16.391 27.031 1 94.69 186 LEU B O 1
ATOM 5319 N N . LEU B 1 187 ? 13.148 18.047 27.078 1 94.81 187 LEU B N 1
ATOM 5320 C CA . LEU B 1 187 ? 14.023 19 26.406 1 94.81 187 LEU B CA 1
ATOM 5321 C C . LEU B 1 187 ? 15.148 19.469 27.328 1 94.81 187 LEU B C 1
ATOM 5323 O O . LEU B 1 187 ? 16.141 20.031 26.875 1 94.81 187 LEU B O 1
ATOM 5327 N N . GLN B 1 188 ? 15 19.172 28.609 1 90.81 188 GLN B N 1
ATOM 5328 C CA . GLN B 1 188 ? 16.031 19.531 29.578 1 90.81 188 GLN B CA 1
ATOM 5329 C C . GLN B 1 188 ? 17.141 18.469 29.625 1 90.81 188 GLN B C 1
ATOM 5331 O O . GLN B 1 188 ? 18.219 18.719 30.156 1 90.81 188 GLN B O 1
ATOM 5336 N N . SER B 1 189 ? 16.906 17.391 29.047 1 90.06 189 SER B N 1
ATOM 5337 C CA . SER B 1 189 ? 17.875 16.297 29 1 90.06 189 SER B CA 1
ATOM 5338 C C . SER B 1 189 ? 19.078 16.656 28.109 1 90.06 189 SER B C 1
ATOM 5340 O O . SER B 1 189 ? 18.906 17.281 27.062 1 90.06 189 SER B O 1
ATOM 5342 N N . PRO B 1 190 ? 20.266 16.25 28.562 1 89.88 190 PRO B N 1
ATOM 5343 C CA . PRO B 1 190 ? 21.438 16.453 27.703 1 89.88 190 PRO B CA 1
ATOM 5344 C C . PRO B 1 190 ? 21.359 15.672 26.391 1 89.88 190 PRO B C 1
ATOM 5346 O O . PRO B 1 190 ? 22.125 15.945 25.453 1 89.88 190 PRO B O 1
ATOM 5349 N N . LEU B 1 191 ? 20.422 14.758 26.359 1 93.19 191 LEU B N 1
ATOM 5350 C CA . LEU B 1 191 ? 20.266 13.938 25.156 1 93.19 191 LEU B CA 1
ATOM 5351 C C . LEU B 1 191 ? 19.359 14.633 24.141 1 93.19 191 LEU B C 1
ATOM 5353 O O . LEU B 1 191 ? 19.266 14.195 23 1 93.19 191 LEU B O 1
ATOM 5357 N N . ALA B 1 192 ? 18.75 15.719 24.531 1 94.88 192 ALA B N 1
ATOM 5358 C CA . ALA B 1 192 ? 17.828 16.422 23.656 1 94.88 192 ALA B CA 1
ATOM 5359 C C . ALA B 1 192 ? 18.562 17.156 22.547 1 94.88 192 ALA B C 1
ATOM 5361 O O . ALA B 1 192 ? 19.672 17.656 22.75 1 94.88 192 ALA B O 1
ATOM 5362 N N . THR B 1 193 ? 18.031 17.172 21.359 1 95.19 193 THR B N 1
ATOM 5363 C CA . THR B 1 193 ? 18.578 17.875 20.203 1 95.19 193 THR B CA 1
ATOM 5364 C C . THR B 1 193 ? 17.609 18.953 19.719 1 95.19 193 THR B C 1
ATOM 5366 O O . THR B 1 193 ? 16.484 19.047 20.219 1 95.19 193 THR B O 1
ATOM 5369 N N . GLY B 1 194 ? 18.078 19.812 18.734 1 95.31 194 GLY B N 1
ATOM 5370 C CA . GLY B 1 194 ? 17.203 20.797 18.125 1 95.31 194 GLY B CA 1
ATOM 5371 C C . GLY B 1 194 ? 16 20.172 17.422 1 95.31 194 GLY B C 1
ATOM 5372 O O . GLY B 1 194 ? 14.906 20.734 17.438 1 95.31 194 GLY B O 1
ATOM 5373 N N . MET B 1 195 ? 16.203 19 16.875 1 96.56 195 MET B N 1
ATOM 5374 C CA . MET B 1 195 ? 15.125 18.297 16.172 1 96.56 195 MET B CA 1
ATOM 5375 C C . MET B 1 195 ? 14.055 17.828 17.141 1 96.56 195 MET B C 1
ATOM 5377 O O . MET B 1 195 ? 12.883 17.734 16.781 1 96.56 195 MET B O 1
ATOM 5381 N N . ASP B 1 196 ? 14.453 17.609 18.391 1 97.62 196 ASP B N 1
ATOM 5382 C CA . ASP B 1 196 ? 13.469 17.234 19.391 1 97.62 196 ASP B CA 1
ATOM 5383 C C . ASP B 1 196 ? 12.492 18.375 19.656 1 97.62 196 ASP B C 1
ATOM 5385 O O . ASP B 1 196 ? 11.305 18.141 19.875 1 97.62 196 ASP B O 1
ATOM 5389 N N . HIS B 1 197 ? 13.039 19.625 19.625 1 97.5 197 HIS B N 1
ATOM 5390 C CA . HIS B 1 197 ? 12.156 20.781 19.766 1 97.5 197 HIS B CA 1
ATOM 5391 C C . HIS B 1 197 ? 11.094 20.797 18.672 1 97.5 197 HIS B C 1
ATOM 5393 O O . HIS B 1 197 ? 9.922 21.078 18.938 1 97.5 197 HIS B O 1
ATOM 5399 N N . TYR B 1 198 ? 11.547 20.469 17.516 1 97.81 198 TYR B N 1
ATOM 5400 C CA . TYR B 1 198 ? 10.633 20.438 16.375 1 97.81 198 TYR B CA 1
ATOM 5401 C C . TYR B 1 198 ? 9.617 19.312 16.516 1 97.81 198 TYR B C 1
ATOM 5403 O O . TYR B 1 198 ? 8.422 19.516 16.297 1 97.81 198 TYR B O 1
ATOM 5411 N N . LEU B 1 199 ? 10.078 18.156 16.875 1 98.12 199 LEU B N 1
ATOM 5412 C CA . LEU B 1 199 ? 9.211 17 17.062 1 98.12 199 LEU B CA 1
ATOM 5413 C C . LEU B 1 199 ? 8.172 17.25 18.141 1 98.12 199 LEU B C 1
ATOM 5415 O O . LEU B 1 199 ? 6.984 17 17.953 1 98.12 199 LEU B O 1
ATOM 5419 N N . PHE B 1 200 ? 8.586 17.766 19.266 1 97.81 200 PHE B N 1
ATOM 5420 C CA . PHE B 1 200 ? 7.688 17.953 20.391 1 97.81 200 PHE B CA 1
ATOM 5421 C C . PHE B 1 200 ? 6.656 19.031 20.078 1 97.81 200 PHE B C 1
ATOM 5423 O O . PHE B 1 200 ? 5.512 18.953 20.531 1 97.81 200 PHE B O 1
ATOM 5430 N N . ALA B 1 201 ? 7.098 20.047 19.328 1 98.12 201 ALA B N 1
ATOM 5431 C CA . ALA B 1 201 ? 6.133 21.031 18.859 1 98.12 201 ALA B CA 1
ATOM 5432 C C . ALA B 1 201 ? 5.035 20.375 18.031 1 98.12 201 ALA B C 1
ATOM 5434 O O . ALA B 1 201 ? 3.854 20.688 18.188 1 98.12 201 ALA B O 1
ATOM 5435 N N . GLN B 1 202 ? 5.383 19.484 17.203 1 97.62 202 GLN B N 1
ATOM 5436 C CA . GLN B 1 202 ? 4.422 18.781 16.359 1 97.62 202 GLN B CA 1
ATOM 5437 C C . GLN B 1 202 ? 3.518 17.875 17.203 1 97.62 202 GLN B C 1
ATOM 5439 O O . GLN B 1 202 ? 2.328 17.734 16.906 1 97.62 202 GLN B O 1
ATOM 5444 N N . VAL B 1 203 ? 4.121 17.25 18.188 1 97.06 203 VAL B N 1
ATOM 5445 C CA . VAL B 1 203 ? 3.324 16.391 19.062 1 97.06 203 VAL B CA 1
ATOM 5446 C C . VAL B 1 203 ? 2.199 17.203 19.703 1 97.06 203 VAL B C 1
ATOM 5448 O O . VAL B 1 203 ? 1.026 16.844 19.594 1 97.06 203 VAL B O 1
ATOM 5451 N N . GLU B 1 204 ? 2.539 18.312 20.25 1 97.56 204 GLU B N 1
ATOM 5452 C CA . GLU B 1 204 ? 1.55 19.156 20.922 1 97.56 204 GLU B CA 1
ATOM 5453 C C . GLU B 1 204 ? 0.511 19.688 19.938 1 97.56 204 GLU B C 1
ATOM 5455 O O . GLU B 1 204 ? -0.685 19.703 20.234 1 97.56 204 GLU B O 1
ATOM 5460 N N . LEU B 1 205 ? 0.984 20.078 18.797 1 98.12 205 LEU B N 1
ATOM 5461 C CA . LEU B 1 205 ? 0.067 20.625 17.812 1 98.12 205 LEU B CA 1
ATOM 5462 C C . LEU B 1 205 ? -0.941 19.578 17.359 1 98.12 205 LEU B C 1
ATOM 5464 O O . LEU B 1 205 ? -2.137 19.859 17.25 1 98.12 205 LEU B O 1
ATOM 5468 N N . ASN B 1 206 ? -0.465 18.422 17.078 1 96.5 206 ASN B N 1
ATOM 5469 C CA . ASN B 1 206 ? -1.352 17.422 16.5 1 96.5 206 ASN B CA 1
ATOM 5470 C C . ASN B 1 206 ? -2.307 16.859 17.547 1 96.5 206 ASN B C 1
ATOM 5472 O O . ASN B 1 206 ? -3.43 16.469 17.219 1 96.5 206 ASN B O 1
ATOM 5476 N N . VAL B 1 207 ? -1.884 16.812 18.812 1 95.19 207 VAL B N 1
ATOM 5477 C CA . VAL B 1 207 ? -2.83 16.484 19.875 1 95.19 207 VAL B CA 1
ATOM 5478 C C . VAL B 1 207 ? -3.924 17.562 19.938 1 95.19 207 VAL B C 1
ATOM 5480 O O . VAL B 1 207 ? -5.105 17.234 20.062 1 95.19 207 VAL B O 1
ATOM 5483 N N . LEU B 1 208 ? -3.5 18.781 19.812 1 96.25 208 LEU B N 1
ATOM 5484 C CA . LEU B 1 208 ? -4.434 19.906 19.812 1 96.25 208 LEU B CA 1
ATOM 5485 C C . LEU B 1 208 ? -5.395 19.812 18.641 1 96.25 208 LEU B C 1
ATOM 5487 O O . LEU B 1 208 ? -6.602 19.984 18.797 1 96.25 208 LEU B O 1
ATOM 5491 N N . ARG B 1 209 ? -4.867 19.547 17.469 1 96.25 209 ARG B N 1
ATOM 5492 C CA . ARG B 1 209 ? -5.688 19.422 16.281 1 96.25 209 ARG B CA 1
ATOM 5493 C C . ARG B 1 209 ? -6.703 18.297 16.422 1 96.25 209 ARG B C 1
ATOM 5495 O O . ARG B 1 209 ? -7.848 18.422 15.992 1 96.25 209 ARG B O 1
ATOM 5502 N N . ALA B 1 210 ? -6.258 17.203 16.969 1 93.56 210 ALA B N 1
ATOM 5503 C CA . ALA B 1 210 ? -7.168 16.078 17.188 1 93.56 210 ALA B CA 1
ATOM 5504 C C . ALA B 1 210 ? -8.305 16.469 18.141 1 93.56 210 ALA B C 1
ATOM 5506 O O . ALA B 1 210 ? -9.445 16.062 17.938 1 93.56 210 ALA B O 1
ATOM 5507 N N . LYS B 1 211 ? -8.008 17.188 19.125 1 92.88 211 LYS B N 1
ATOM 5508 C CA . LYS B 1 211 ? -9.023 17.656 20.078 1 92.88 211 LYS B CA 1
ATOM 5509 C C . LYS B 1 211 ? -10.023 18.578 19.391 1 92.88 211 LYS B C 1
ATOM 5511 O O . LYS B 1 211 ? -11.234 18.469 19.609 1 92.88 211 LYS B O 1
ATOM 5516 N N . ILE B 1 212 ? -9.492 19.5 18.609 1 94.62 212 ILE B N 1
ATOM 5517 C CA . ILE B 1 212 ? -10.344 20.422 17.875 1 94.62 212 ILE B CA 1
ATOM 5518 C C . ILE B 1 212 ? -11.242 19.641 16.906 1 94.62 212 ILE B C 1
ATOM 5520 O O . ILE B 1 212 ? -12.445 19.906 16.828 1 94.62 212 ILE B O 1
ATOM 5524 N N . TYR B 1 213 ? -10.664 18.734 16.25 1 91.69 213 TYR B N 1
ATOM 5525 C CA . TYR B 1 213 ? -11.391 17.891 15.312 1 91.69 213 TYR B CA 1
ATOM 5526 C C . TYR B 1 213 ? -12.547 17.172 16 1 91.69 213 TYR B C 1
ATOM 5528 O O . TYR B 1 213 ? -13.656 17.094 15.469 1 91.69 213 TYR B O 1
ATOM 5536 N N . ALA B 1 214 ? -12.312 16.672 17.172 1 89.69 214 ALA B N 1
ATOM 5537 C CA . ALA B 1 214 ? -13.305 15.914 17.938 1 89.69 214 ALA B CA 1
ATOM 5538 C C . ALA B 1 214 ? -14.422 16.828 18.453 1 89.69 214 ALA B C 1
ATOM 5540 O O . ALA B 1 214 ? -15.562 16.391 18.609 1 89.69 214 ALA B O 1
ATOM 5541 N N . SER B 1 215 ? -14.156 18.047 18.625 1 91.19 215 SER B N 1
ATOM 5542 C CA . SER B 1 215 ? -15.117 18.984 19.188 1 91.19 215 SER B CA 1
ATOM 5543 C C . SER B 1 215 ? -16.078 19.5 18.125 1 91.19 215 SER B C 1
ATOM 5545 O O . SER B 1 215 ? -17.125 20.078 18.453 1 91.19 215 SER B O 1
ATOM 5547 N N . LEU B 1 216 ? -15.711 19.281 16.859 1 87.62 216 LEU B N 1
ATOM 5548 C CA . LEU B 1 216 ? -16.547 19.75 15.758 1 87.62 216 LEU B CA 1
ATOM 5549 C C . LEU B 1 216 ? -17.031 18.578 14.914 1 87.62 216 LEU B C 1
ATOM 5551 O O . LEU B 1 216 ? -16.688 18.469 13.734 1 87.62 216 LEU B O 1
ATOM 5555 N N . PRO B 1 217 ? -17.859 17.781 15.547 1 79.38 217 PRO B N 1
ATOM 5556 C CA . PRO B 1 217 ? -18.297 16.609 14.773 1 79.38 217 PRO B CA 1
ATOM 5557 C C . PRO B 1 217 ? -19.25 16.984 13.633 1 79.38 217 PRO B C 1
ATOM 5559 O O . PRO B 1 217 ? -19.984 17.953 13.734 1 79.38 217 PRO B O 1
ATOM 5562 N N . GLN B 1 218 ? -19.047 16.156 12.633 1 70.06 218 GLN B N 1
ATOM 5563 C CA . GLN B 1 218 ? -19.953 16.359 11.492 1 70.06 218 GLN B CA 1
ATOM 5564 C C . GLN B 1 218 ? -21.391 16.078 11.883 1 70.06 218 GLN B C 1
ATOM 5566 O O . GLN B 1 218 ? -21.688 15.07 12.531 1 70.06 218 GLN B O 1
ATOM 5571 N N . GLY B 1 219 ? -22.141 16.984 11.461 1 63.91 219 GLY B N 1
ATOM 5572 C CA . GLY B 1 219 ? -23.562 16.828 11.68 1 63.91 219 GLY B CA 1
ATOM 5573 C C . GLY B 1 219 ? -23.984 17.078 13.117 1 63.91 219 GLY B C 1
ATOM 5574 O O . GLY B 1 219 ? -25.047 16.641 13.547 1 63.91 219 GLY B O 1
ATOM 5575 N N . ALA B 1 220 ? -23.078 17.641 13.82 1 65.81 220 ALA B N 1
ATOM 5576 C CA . ALA B 1 220 ? -23.422 17.984 15.195 1 65.81 220 ALA B CA 1
ATOM 5577 C C . ALA B 1 220 ? -24.516 19.047 15.227 1 65.81 220 ALA B C 1
ATOM 5579 O O . ALA B 1 220 ? -24.641 19.859 14.297 1 65.81 220 ALA B O 1
ATOM 5580 N N . HIS B 1 221 ? -25.438 18.812 15.992 1 80 221 HIS B N 1
ATOM 5581 C CA . HIS B 1 221 ? -26.5 19.797 16.188 1 80 221 HIS B CA 1
ATOM 5582 C C . HIS B 1 221 ? -26.016 21 16.969 1 80 221 HIS B C 1
ATOM 5584 O O . HIS B 1 221 ? -26.547 21.312 18.031 1 80 221 HIS B O 1
ATOM 5590 N N . LEU B 1 222 ? -24.969 21.578 16.422 1 86.19 222 LEU B N 1
ATOM 5591 C CA . LEU B 1 222 ? -24.438 22.781 17.031 1 86.19 222 LEU B CA 1
ATOM 5592 C C . LEU B 1 222 ? -25.031 24.031 16.375 1 86.19 222 LEU B C 1
ATOM 5594 O O . LEU B 1 222 ? -25.234 24.062 15.164 1 86.19 222 LEU B O 1
ATOM 5598 N N . SER B 1 223 ? -25.344 24.953 17.234 1 90.69 223 SER B N 1
ATOM 5599 C CA . SER B 1 223 ? -25.766 26.234 16.688 1 90.69 223 SER B CA 1
ATOM 5600 C C . SER B 1 223 ? -24.594 27 16.078 1 90.69 223 SER B C 1
ATOM 5602 O O . SER B 1 223 ? -23.438 26.703 16.375 1 90.69 223 SER B O 1
ATOM 5604 N N . ASP B 1 224 ? -24.844 27.922 15.211 1 90.94 224 ASP B N 1
ATOM 5605 C CA . ASP B 1 224 ? -23.812 28.75 14.602 1 90.94 224 ASP B CA 1
ATOM 5606 C C . ASP B 1 224 ? -22.969 29.453 15.664 1 90.94 224 ASP B C 1
ATOM 5608 O O . ASP B 1 224 ? -21.75 29.594 15.516 1 90.94 224 ASP B O 1
ATOM 5612 N N . GLU B 1 225 ? -23.641 29.844 16.688 1 92.31 225 GLU B N 1
ATOM 5613 C CA . GLU B 1 225 ? -22.938 30.562 17.75 1 92.31 225 GLU B CA 1
ATOM 5614 C C . GLU B 1 225 ? -21.984 29.625 18.5 1 92.31 225 GLU B C 1
ATOM 5616 O O . GLU B 1 225 ? -20.875 30.016 18.859 1 92.31 225 GLU B O 1
ATOM 5621 N N . GLU B 1 226 ? -22.469 28.453 18.734 1 92.94 226 GLU B N 1
ATOM 5622 C CA . GLU B 1 226 ? -21.625 27.469 19.391 1 92.94 226 GLU B CA 1
ATOM 5623 C C . GLU B 1 226 ? -20.406 27.125 18.531 1 92.94 226 GLU B C 1
ATOM 5625 O O . GLU B 1 226 ? -19.297 27 19.047 1 92.94 226 GLU B O 1
ATOM 5630 N N . ILE B 1 227 ? -20.625 27 17.266 1 93.56 227 ILE B N 1
ATOM 5631 C CA . ILE B 1 227 ? -19.547 26.688 16.328 1 93.56 227 ILE B CA 1
ATOM 5632 C C . ILE B 1 227 ? -18.531 27.828 16.328 1 93.56 227 ILE B C 1
ATOM 5634 O O . ILE B 1 227 ? -17.312 27.594 16.375 1 93.56 227 ILE B O 1
ATOM 5638 N N . LEU B 1 228 ? -19.016 29.016 16.312 1 93.19 228 LEU B N 1
ATOM 5639 C CA . LEU B 1 228 ? -18.141 30.172 16.297 1 93.19 228 LEU B CA 1
ATOM 5640 C C . LEU B 1 228 ? -17.312 30.234 17.562 1 93.19 228 LEU B C 1
ATOM 5642 O O . LEU B 1 228 ? -16.125 30.578 17.516 1 93.19 228 LEU B O 1
ATOM 5646 N N . ASP B 1 229 ? -17.922 29.891 18.656 1 94.06 229 ASP B N 1
ATOM 5647 C CA . ASP B 1 229 ? -17.203 29.891 19.922 1 94.06 229 ASP B CA 1
ATOM 5648 C C . ASP B 1 229 ? -16.078 28.844 19.922 1 94.06 229 ASP B C 1
ATOM 5650 O O . ASP B 1 229 ? -14.977 29.094 20.391 1 94.06 229 ASP B O 1
ATOM 5654 N N . LEU B 1 230 ? -16.422 27.719 19.438 1 94.5 230 LEU B N 1
ATOM 5655 C CA . LEU B 1 230 ? -15.445 26.641 19.359 1 94.5 230 LEU B CA 1
ATOM 5656 C C . LEU B 1 230 ? -14.297 27.031 18.438 1 94.5 230 LEU B C 1
ATOM 5658 O O . LEU B 1 230 ? -13.133 26.703 18.703 1 94.5 230 LEU B O 1
ATOM 5662 N N . VAL B 1 231 ? -14.625 27.719 17.375 1 94.56 231 VAL B N 1
ATOM 5663 C CA . VAL B 1 231 ? -13.617 28.172 16.422 1 94.56 231 VAL B CA 1
ATOM 5664 C C . VAL B 1 231 ? -12.703 29.203 17.078 1 94.56 231 VAL B C 1
ATOM 5666 O O . VAL B 1 231 ? -11.484 29.156 16.922 1 94.56 231 VAL B O 1
ATOM 5669 N N . LYS B 1 232 ? -13.242 30.109 17.75 1 95.25 232 LYS B N 1
ATOM 5670 C CA . LYS B 1 232 ? -12.469 31.125 18.453 1 95.25 232 LYS B CA 1
ATOM 5671 C C . LYS B 1 232 ? -11.531 30.5 19.484 1 95.25 232 LYS B C 1
ATOM 5673 O O . LYS B 1 232 ? -10.367 30.891 19.578 1 95.25 232 LYS B O 1
ATOM 5678 N N . ASP B 1 233 ? -12.07 29.547 20.203 1 96.06 233 ASP B N 1
ATOM 5679 C CA . ASP B 1 233 ? -11.25 28.844 21.188 1 96.06 233 ASP B CA 1
ATOM 5680 C C . ASP B 1 233 ? -10.102 28.109 20.5 1 96.06 233 ASP B C 1
ATOM 5682 O O . ASP B 1 233 ? -8.961 28.125 20.984 1 96.06 233 ASP B O 1
ATOM 5686 N N . ALA B 1 234 ? -10.43 27.453 19.422 1 96.75 234 ALA B N 1
ATOM 5687 C CA . ALA B 1 234 ? -9.422 26.703 18.688 1 96.75 234 ALA B CA 1
ATOM 5688 C C . ALA B 1 234 ? -8.312 27.625 18.188 1 96.75 234 ALA B C 1
ATOM 5690 O O . ALA B 1 234 ? -7.125 27.312 18.328 1 96.75 234 ALA B O 1
ATOM 5691 N N . LYS B 1 235 ? -8.648 28.719 17.609 1 96.31 235 LYS B N 1
ATOM 5692 C CA . LYS B 1 235 ? -7.672 29.672 17.094 1 96.31 235 LYS B CA 1
ATOM 5693 C C . LYS B 1 235 ? -6.789 30.219 18.219 1 96.31 235 LYS B C 1
ATOM 5695 O O . LYS B 1 235 ? -5.582 30.406 18.031 1 96.31 235 LYS B O 1
ATOM 5700 N N . LEU B 1 236 ? -7.398 30.453 19.359 1 97.25 236 LEU B N 1
ATOM 5701 C CA . LEU B 1 236 ? -6.641 30.922 20.516 1 97.25 236 LEU B CA 1
ATOM 5702 C C . LEU B 1 236 ? -5.633 29.875 20.969 1 97.25 236 LEU B C 1
ATOM 5704 O O . LEU B 1 236 ? -4.477 30.203 21.25 1 97.25 236 LEU B O 1
ATOM 5708 N N . ASP B 1 237 ? -6.121 28.672 21.125 1 97.62 237 ASP B N 1
ATOM 5709 C CA . ASP B 1 237 ? -5.238 27.594 21.547 1 97.62 237 ASP B CA 1
ATOM 5710 C C . ASP B 1 237 ? -4.078 27.406 20.562 1 97.62 237 ASP B C 1
ATOM 5712 O O . ASP B 1 237 ? -2.941 27.172 20.984 1 97.62 237 ASP B O 1
ATOM 5716 N N . ILE B 1 238 ? -4.34 27.5 19.266 1 98.25 238 ILE B N 1
ATOM 5717 C CA . ILE B 1 238 ? -3.318 27.359 18.234 1 98.25 238 ILE B CA 1
ATOM 5718 C C . ILE B 1 238 ? -2.312 28.5 18.344 1 98.25 238 ILE B C 1
ATOM 5720 O O . ILE B 1 238 ? -1.105 28.281 18.219 1 98.25 238 ILE B O 1
ATOM 5724 N N . ASP B 1 239 ? -2.805 29.672 18.625 1 97.75 239 ASP B N 1
ATOM 5725 C CA . ASP B 1 239 ? -1.931 30.828 18.766 1 97.75 239 ASP B CA 1
ATOM 5726 C C . ASP B 1 239 ? -1.032 30.688 20 1 97.75 239 ASP B C 1
ATOM 5728 O O . ASP B 1 239 ? 0.145 31.062 19.953 1 97.75 239 ASP B O 1
ATOM 5732 N N . VAL B 1 240 ? -1.624 30.219 21.062 1 98 240 VAL B N 1
ATOM 5733 C CA . VAL B 1 240 ? -0.834 29.984 22.281 1 98 240 VAL B CA 1
ATOM 5734 C C . VAL B 1 240 ? 0.264 28.969 21.984 1 98 240 VAL B C 1
ATOM 5736 O O . VAL B 1 240 ? 1.419 29.156 22.375 1 98 240 VAL B O 1
ATOM 5739 N N . TRP B 1 241 ? -0.121 27.859 21.359 1 98.19 241 TRP B N 1
ATOM 5740 C CA . TRP B 1 241 ? 0.861 26.859 20.953 1 98.19 241 TRP B CA 1
ATOM 5741 C C . TRP B 1 241 ? 1.985 27.5 20.141 1 98.19 241 TRP B C 1
ATOM 5743 O O . TRP B 1 241 ? 3.164 27.25 20.406 1 98.19 241 TRP B O 1
ATOM 5753 N N . PHE B 1 242 ? 1.624 28.328 19.172 1 98.38 242 PHE B N 1
ATOM 5754 C CA . PHE B 1 242 ? 2.59 28.938 18.266 1 98.38 242 PHE B CA 1
ATOM 5755 C C . PHE B 1 242 ? 3.539 29.859 19.031 1 98.38 242 PHE B C 1
ATOM 5757 O O . PHE B 1 242 ? 4.758 29.766 18.859 1 98.38 242 PHE B O 1
ATOM 5764 N N . GLN B 1 243 ? 3.02 30.688 19.875 1 98.06 243 GLN B N 1
ATOM 5765 C CA . GLN B 1 243 ? 3.828 31.625 20.625 1 98.06 243 GLN B CA 1
ATOM 5766 C C . GLN B 1 243 ? 4.758 30.906 21.594 1 98.06 243 GLN B C 1
ATOM 5768 O O . GLN B 1 243 ? 5.922 31.281 21.75 1 98.06 243 GLN B O 1
ATOM 5773 N N . ASP B 1 244 ? 4.254 29.891 22.234 1 97.94 244 ASP B N 1
ATOM 5774 C CA . ASP B 1 244 ? 5.078 29.094 23.156 1 97.94 244 ASP B CA 1
ATOM 5775 C C . ASP B 1 244 ? 6.273 28.484 22.422 1 97.94 244 ASP B C 1
ATOM 5777 O O . ASP B 1 244 ? 7.414 28.609 22.875 1 97.94 244 ASP B O 1
ATOM 5781 N N . TRP B 1 245 ? 6.02 27.922 21.344 1 98.12 245 TRP B N 1
ATOM 5782 C CA . TRP B 1 245 ? 7.074 27.156 20.703 1 98.12 245 TRP B CA 1
ATOM 5783 C C . TRP B 1 245 ? 8.031 28.062 19.938 1 98.12 245 TRP B C 1
ATOM 5785 O O . TRP B 1 245 ? 9.203 27.719 19.75 1 98.12 245 TRP B O 1
ATOM 5795 N N . ILE B 1 246 ? 7.578 29.266 19.5 1 97.88 246 ILE B N 1
ATOM 5796 C CA . ILE B 1 246 ? 8.516 30.266 18.984 1 97.88 246 ILE B CA 1
ATOM 5797 C C . ILE B 1 246 ? 9.516 30.641 20.078 1 97.88 246 ILE B C 1
ATOM 5799 O O . ILE B 1 246 ? 10.711 30.781 19.812 1 97.88 246 ILE B O 1
ATOM 5803 N N . ARG B 1 247 ? 9.047 30.719 21.281 1 97.56 247 ARG B N 1
ATOM 5804 C CA . ARG B 1 247 ? 9.906 31.078 22.406 1 97.56 247 ARG B CA 1
ATOM 5805 C C . ARG B 1 247 ? 10.797 29.906 22.812 1 97.56 247 ARG B C 1
ATOM 5807 O O . ARG B 1 247 ? 12.008 30.078 22.984 1 97.56 247 ARG B O 1
ATOM 5814 N N . ILE B 1 248 ? 10.234 28.703 22.984 1 97.19 248 ILE B N 1
ATOM 5815 C CA . ILE B 1 248 ? 10.938 27.531 23.469 1 97.19 248 ILE B CA 1
ATOM 5816 C C . ILE B 1 248 ? 12.047 27.156 22.484 1 97.19 248 ILE B C 1
ATOM 5818 O O . ILE B 1 248 ? 13.125 26.719 22.875 1 97.19 248 ILE B O 1
ATOM 5822 N N . SER B 1 249 ? 11.805 27.359 21.188 1 97.19 249 SER B N 1
ATOM 5823 C CA . SER B 1 249 ? 12.734 26.891 20.172 1 97.19 249 SER B CA 1
ATOM 5824 C C . SER B 1 249 ? 13.711 27.984 19.766 1 97.19 249 SER B C 1
ATOM 5826 O O . SER B 1 249 ? 14.547 27.797 18.875 1 97.19 249 SER B O 1
ATOM 5828 N N . GLN B 1 250 ? 13.703 29.156 20.375 1 96.75 250 GLN B N 1
ATOM 5829 C CA . GLN B 1 250 ? 14.453 30.359 19.984 1 96.75 250 GLN B CA 1
ATOM 5830 C C . GLN B 1 250 ? 15.945 30.047 19.875 1 96.75 250 GLN B C 1
ATOM 5832 O O . GLN B 1 250 ? 16.609 30.5 18.938 1 96.75 250 GLN B O 1
ATOM 5837 N N . PRO B 1 251 ? 16.5 29.25 20.75 1 95.69 251 PRO B N 1
ATOM 5838 C CA . PRO B 1 251 ? 17.938 28.969 20.672 1 95.69 251 PRO B CA 1
ATOM 5839 C C . PRO B 1 251 ? 18.344 28.25 19.391 1 95.69 251 PRO B C 1
ATOM 5841 O O . PRO B 1 251 ? 19.516 28.25 19.016 1 95.69 251 PRO B O 1
ATOM 5844 N N . HIS B 1 252 ? 17.391 27.672 18.703 1 95.75 252 HIS B N 1
ATOM 5845 C CA . HIS B 1 252 ? 17.719 26.828 17.562 1 95.75 252 HIS B CA 1
ATOM 5846 C C . HIS B 1 252 ? 17.391 27.547 16.25 1 95.75 252 HIS B C 1
ATOM 5848 O O . HIS B 1 252 ? 17.688 27.016 15.164 1 95.75 252 HIS B O 1
ATOM 5854 N N . HIS B 1 253 ? 16.875 28.797 16.281 1 95.25 253 HIS B N 1
ATOM 5855 C CA . HIS B 1 253 ? 16.438 29.5 15.078 1 95.25 253 HIS B CA 1
ATOM 5856 C C . HIS B 1 253 ? 17.625 29.844 14.18 1 95.25 253 HIS B C 1
ATOM 5858 O O . HIS B 1 253 ? 17.484 29.875 12.953 1 95.25 253 HIS B O 1
ATOM 5864 N N . GLY B 1 254 ? 18.781 30.078 14.781 1 94.19 254 GLY B N 1
ATOM 5865 C CA . GLY B 1 254 ? 19.969 30.391 14 1 94.19 254 GLY B CA 1
ATOM 5866 C C . GLY B 1 254 ? 20.5 29.203 13.219 1 94.19 254 GLY B C 1
ATOM 5867 O O . GLY B 1 254 ? 20.766 29.312 12.016 1 94.19 254 GLY B O 1
ATOM 5868 N N . SER B 1 255 ? 20.578 28.094 13.844 1 94.31 255 SER B N 1
ATOM 5869 C CA . SER B 1 255 ? 21.156 26.891 13.25 1 94.31 255 SER B CA 1
ATOM 5870 C C . SER B 1 255 ? 20.141 26.156 12.375 1 94.31 255 SER B C 1
ATOM 5872 O O . SER B 1 255 ? 20.516 25.375 11.508 1 94.31 255 SER B O 1
ATOM 5874 N N . MET B 1 256 ? 18.891 26.391 12.594 1 95.12 256 MET B N 1
ATOM 5875 C CA . MET B 1 256 ? 17.812 25.766 11.836 1 95.12 256 MET B CA 1
ATOM 5876 C C . MET B 1 256 ? 16.875 26.812 11.25 1 95.12 256 MET B C 1
ATOM 5878 O O . MET B 1 256 ? 15.719 26.922 11.648 1 95.12 256 MET B O 1
ATOM 5882 N N . PRO B 1 257 ? 17.266 27.484 10.219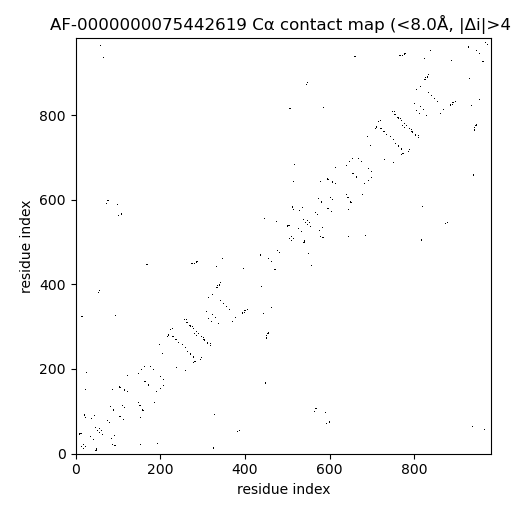 1 93.12 257 PRO B N 1
ATOM 5883 C CA . PRO B 1 257 ? 16.5 28.609 9.672 1 93.12 257 PRO B CA 1
ATOM 5884 C C . PRO B 1 257 ? 15.117 28.188 9.18 1 93.12 257 PRO B C 1
ATOM 5886 O O . PRO B 1 257 ? 14.211 29.031 9.086 1 93.12 257 PRO B O 1
ATOM 5889 N N . TRP B 1 258 ? 14.953 26.938 8.867 1 93.38 258 TRP B N 1
ATOM 5890 C CA . TRP B 1 258 ? 13.68 26.422 8.367 1 93.38 258 TRP B CA 1
ATOM 5891 C C . TRP B 1 258 ? 12.672 26.266 9.508 1 93.38 258 TRP B C 1
ATOM 5893 O O . TRP B 1 258 ? 11.484 26.062 9.266 1 93.38 258 TRP B O 1
ATOM 5903 N N . PHE B 1 259 ? 13.07 26.406 10.781 1 95.38 259 PHE B N 1
ATOM 5904 C CA . PHE B 1 259 ? 12.258 26.078 11.945 1 95.38 259 PHE B CA 1
ATOM 5905 C C . PHE B 1 259 ? 11.031 26.984 12.016 1 95.38 259 PHE B C 1
ATOM 5907 O O . PHE B 1 259 ? 9.898 26.5 12.031 1 95.38 259 PHE B O 1
ATOM 5914 N N . VAL B 1 260 ? 11.195 28.266 11.961 1 95.44 260 VAL B N 1
ATOM 5915 C CA . VAL B 1 260 ? 10.125 29.234 12.18 1 95.44 260 VAL B CA 1
ATOM 5916 C C . VAL B 1 260 ? 9.164 29.219 10.992 1 95.44 260 VAL B C 1
ATOM 5918 O O . VAL B 1 260 ? 7.945 29.188 11.18 1 95.44 260 VAL B O 1
ATOM 5921 N N . PRO B 1 261 ? 9.664 29.172 9.758 1 94.38 261 PRO B N 1
ATOM 5922 C CA . PRO B 1 261 ? 8.734 29.078 8.633 1 94.38 261 PRO B CA 1
ATOM 5923 C C . PRO B 1 261 ? 7.863 27.828 8.703 1 94.38 261 PRO B C 1
ATOM 5925 O O . PRO B 1 261 ? 6.672 27.875 8.391 1 94.38 261 PRO B O 1
ATOM 5928 N N . ASN B 1 262 ? 8.43 26.734 9.078 1 95 262 ASN B N 1
ATOM 5929 C CA . ASN B 1 262 ? 7.652 25.5 9.18 1 95 262 ASN B CA 1
ATOM 5930 C C . ASN B 1 262 ? 6.602 25.578 10.289 1 95 262 ASN B C 1
ATOM 5932 O O . ASN B 1 262 ? 5.477 25.109 10.117 1 95 262 ASN B O 1
ATOM 5936 N N . LEU B 1 263 ? 6.938 26.188 11.422 1 96.94 263 LEU B N 1
ATOM 5937 C CA . LEU B 1 263 ? 5.969 26.375 12.5 1 96.94 263 LEU B CA 1
ATOM 5938 C C . LEU B 1 263 ? 4.828 27.281 12.047 1 96.94 263 LEU B C 1
ATOM 5940 O O . LEU B 1 263 ? 3.668 27.031 12.391 1 96.94 263 LEU B O 1
ATOM 5944 N N . SER B 1 264 ? 5.188 28.312 11.297 1 96.62 264 SER B N 1
ATOM 5945 C CA . SER B 1 264 ? 4.191 29.25 10.812 1 96.62 264 SER B CA 1
ATOM 5946 C C . SER B 1 264 ? 3.213 28.578 9.852 1 96.62 264 SER B C 1
ATOM 5948 O O . SER B 1 264 ? 2.006 28.812 9.922 1 96.62 264 SER B O 1
ATOM 5950 N N . VAL B 1 265 ? 3.748 27.797 8.984 1 96 265 VAL B N 1
ATOM 5951 C CA . VAL B 1 265 ? 2.914 27.078 8.016 1 96 265 VAL B CA 1
ATOM 5952 C C . VAL B 1 265 ? 2.004 26.094 8.75 1 96 265 VAL B C 1
ATOM 5954 O O . VAL B 1 265 ? 0.83 25.953 8.398 1 96 265 VAL B O 1
ATOM 5957 N N . GLN B 1 266 ? 2.555 25.422 9.734 1 96.69 266 GLN B N 1
ATOM 5958 C CA . GLN B 1 266 ? 1.763 24.469 10.516 1 96.69 266 GLN B CA 1
ATOM 5959 C C . GLN B 1 266 ? 0.646 25.188 11.273 1 96.69 266 GLN B C 1
ATOM 5961 O O . GLN B 1 266 ? -0.455 24.656 11.414 1 96.69 266 GLN B O 1
ATOM 5966 N N . ARG B 1 267 ? 0.952 26.344 11.773 1 97.81 267 ARG B N 1
ATOM 5967 C CA . ARG B 1 267 ? -0.077 27.141 12.43 1 97.81 267 ARG B CA 1
ATOM 5968 C C . ARG B 1 267 ? -1.219 27.469 11.469 1 97.81 267 ARG B C 1
ATOM 5970 O O . ARG B 1 267 ? -2.391 27.281 11.812 1 97.81 267 ARG B O 1
ATOM 5977 N N . CYS B 1 268 ? -0.869 27.891 10.273 1 96.44 268 CYS B N 1
ATOM 5978 C CA . CYS B 1 268 ? -1.876 28.219 9.266 1 96.44 268 CYS B CA 1
ATOM 5979 C C . CYS B 1 268 ? -2.691 26.984 8.898 1 96.44 268 CYS B C 1
ATOM 5981 O O . CYS B 1 268 ? -3.91 27.062 8.734 1 96.44 268 CYS B O 1
ATOM 5983 N N . TRP B 1 269 ? -1.991 25.953 8.805 1 96.12 269 TRP B N 1
ATOM 5984 C CA . TRP B 1 269 ? -2.676 24.703 8.461 1 96.12 269 TRP B CA 1
ATOM 5985 C C . TRP B 1 269 ? -3.686 24.328 9.547 1 96.12 269 TRP B C 1
ATOM 5987 O O . TRP B 1 269 ? -4.82 23.953 9.234 1 96.12 269 TRP B O 1
ATOM 5997 N N . ALA B 1 270 ? -3.242 24.375 10.758 1 97.44 270 ALA B N 1
ATOM 5998 C CA . ALA B 1 270 ? -4.133 24.047 11.867 1 97.44 270 ALA B CA 1
ATOM 5999 C C . ALA B 1 270 ? -5.355 24.969 11.867 1 97.44 270 ALA B C 1
ATOM 6001 O O . ALA B 1 270 ? -6.484 24.5 12.055 1 97.44 270 ALA B O 1
ATOM 6002 N N . ASP B 1 271 ? -5.141 26.219 11.578 1 96.19 271 ASP B N 1
ATOM 6003 C CA . ASP B 1 271 ? -6.223 27.188 11.477 1 96.19 271 ASP B CA 1
ATOM 6004 C C . ASP B 1 271 ? -7.199 26.812 10.367 1 96.19 271 ASP B C 1
ATOM 6006 O O . ASP B 1 271 ? -8.414 26.781 10.578 1 96.19 271 ASP B O 1
ATOM 6010 N N . ASN B 1 272 ? -6.625 26.578 9.281 1 94.12 272 ASN B N 1
ATOM 6011 C CA . ASN B 1 272 ? -7.43 26.266 8.109 1 94.12 272 ASN B CA 1
ATOM 6012 C C . ASN B 1 272 ? -8.289 25.031 8.336 1 94.12 272 ASN B C 1
ATOM 6014 O O . ASN B 1 272 ? -9.477 25.016 7.988 1 94.12 272 ASN B O 1
ATOM 6018 N N . MET B 1 273 ? -7.66 24.031 8.898 1 93.56 273 MET B N 1
ATOM 6019 C CA . MET B 1 273 ? -8.391 22.797 9.109 1 93.56 273 MET B CA 1
ATOM 6020 C C . MET B 1 273 ? -9.5 22.969 10.141 1 93.56 273 MET B C 1
ATOM 6022 O O . MET B 1 273 ? -10.578 22.406 10.008 1 93.56 273 MET B O 1
ATOM 6026 N N . ALA B 1 274 ? -9.234 23.75 11.156 1 94.25 274 ALA B N 1
ATOM 6027 C CA . ALA B 1 274 ? -10.25 24.031 12.164 1 94.25 274 ALA B CA 1
ATOM 6028 C C . ALA B 1 274 ? -11.43 24.781 11.555 1 94.25 274 ALA B C 1
ATOM 6030 O O . ALA B 1 274 ? -12.594 24.453 11.812 1 94.25 274 ALA B O 1
ATOM 6031 N N . LEU B 1 275 ? -11.148 25.75 10.727 1 93.75 275 LEU B N 1
ATOM 6032 C CA . LEU B 1 275 ? -12.172 26.594 10.102 1 93.75 275 LEU B CA 1
ATOM 6033 C C . LEU B 1 275 ? -12.984 25.781 9.102 1 93.75 275 LEU B C 1
ATOM 6035 O O . LEU B 1 275 ? -14.219 25.859 9.094 1 93.75 275 LEU B O 1
ATOM 6039 N N . CYS B 1 276 ? -12.289 25.031 8.312 1 89.5 276 CYS B N 1
ATOM 6040 C CA . CYS B 1 276 ? -12.977 24.203 7.328 1 89.5 276 CYS B CA 1
ATOM 6041 C C . CYS B 1 276 ? -13.867 23.172 8.008 1 89.5 276 CYS B C 1
ATOM 6043 O O . CYS B 1 276 ? -14.961 22.875 7.523 1 89.5 276 CYS B O 1
ATOM 6045 N N . ARG B 1 277 ? -13.367 22.641 9.055 1 89.75 277 ARG B N 1
ATOM 6046 C CA . ARG B 1 277 ? -14.156 21.672 9.812 1 89.75 277 ARG B CA 1
ATOM 6047 C C . ARG B 1 277 ? -15.406 22.328 10.391 1 89.75 277 ARG B C 1
ATOM 6049 O O . ARG B 1 277 ? -16.453 21.688 10.5 1 89.75 277 ARG B O 1
ATOM 6056 N N . ALA B 1 278 ? -15.32 23.531 10.805 1 90.94 278 ALA B N 1
ATOM 6057 C CA . ALA B 1 278 ? -16.469 24.266 11.328 1 90.94 278 ALA B CA 1
ATOM 6058 C C . ALA B 1 278 ? -17.531 24.453 10.258 1 90.94 278 ALA B C 1
ATOM 6060 O O . ALA B 1 278 ? -18.734 24.328 10.539 1 90.94 278 ALA B O 1
ATOM 6061 N N . VAL B 1 279 ? -17.125 24.75 9.094 1 85.06 279 VAL B N 1
ATOM 6062 C CA . VAL B 1 279 ? -18.062 24.922 7.988 1 85.06 279 VAL B CA 1
ATOM 6063 C C . VAL B 1 279 ? -18.766 23.594 7.699 1 85.06 279 VAL B C 1
ATOM 6065 O O . VAL B 1 279 ? -19.969 23.562 7.457 1 85.06 279 VAL B O 1
ATOM 6068 N N . ARG B 1 280 ? -17.984 22.578 7.684 1 84 280 ARG B N 1
ATOM 6069 C CA . ARG B 1 280 ? -18.562 21.25 7.457 1 84 280 ARG B CA 1
ATOM 6070 C C . ARG B 1 280 ? -19.547 20.891 8.562 1 84 280 ARG B C 1
ATOM 6072 O O . ARG B 1 280 ? -20.578 20.266 8.305 1 84 280 ARG B O 1
ATOM 6079 N N . ALA B 1 281 ? -19.203 21.219 9.766 1 85 281 ALA B N 1
ATOM 6080 C CA . ALA B 1 281 ? -20.062 20.938 10.914 1 85 281 ALA B CA 1
ATOM 6081 C C . ALA B 1 281 ? -21.375 21.688 10.828 1 85 281 ALA B C 1
ATOM 6083 O O . ALA B 1 281 ? -22.406 21.203 11.297 1 85 281 ALA B O 1
ATOM 6084 N N . ALA B 1 282 ? -21.328 22.812 10.203 1 84.12 282 ALA B N 1
ATOM 6085 C CA . ALA B 1 282 ? -22.547 23.609 10.016 1 84.12 282 ALA B CA 1
ATOM 6086 C C . ALA B 1 282 ? -23.5 22.938 9.023 1 84.12 282 ALA B C 1
ATOM 6088 O O . ALA B 1 282 ? -24.703 23.141 9.078 1 84.12 282 ALA B O 1
ATOM 6089 N N . GLY B 1 283 ? -22.953 22.188 8.086 1 78.44 283 GLY B N 1
ATOM 6090 C CA . GLY B 1 283 ? -23.75 21.344 7.195 1 78.44 283 GLY B CA 1
ATOM 6091 C C . GLY B 1 283 ? -24.266 22.094 5.98 1 78.44 283 GLY B C 1
ATOM 6092 O O . GLY B 1 283 ? -25.109 21.578 5.234 1 78.44 283 GLY B O 1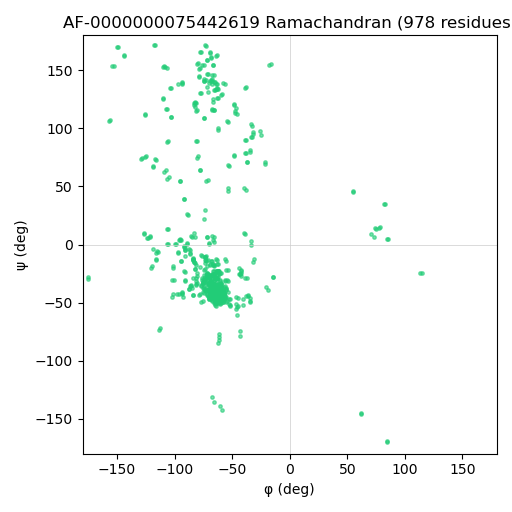
ATOM 6093 N N . VAL B 1 284 ? -23.891 23.359 5.797 1 79.31 284 VAL B N 1
ATOM 6094 C CA . VAL B 1 284 ? -24.328 24.141 4.652 1 79.31 284 VAL B CA 1
ATOM 6095 C C . VAL B 1 284 ? -23.172 24.328 3.676 1 79.31 284 VAL B C 1
ATOM 6097 O O . VAL B 1 284 ? -22.156 24.938 4.023 1 79.31 284 VAL B O 1
ATOM 6100 N N . GLU B 1 285 ? -23.344 23.797 2.531 1 78 285 GLU B N 1
ATOM 6101 C CA . GLU B 1 285 ? -22.25 23.891 1.559 1 78 285 GLU B CA 1
ATOM 6102 C C . GLU B 1 285 ? -22.516 24.984 0.528 1 78 285 GLU B C 1
ATOM 6104 O O . GLU B 1 285 ? -21.609 25.422 -0.169 1 78 285 GLU B O 1
ATOM 6109 N N . ASN B 1 286 ? -23.781 25.328 0.436 1 79.31 286 ASN B N 1
ATOM 6110 C CA . ASN B 1 286 ? -24.141 26.422 -0.461 1 79.31 286 ASN B CA 1
ATOM 6111 C C . ASN B 1 286 ? -23.891 27.781 0.187 1 79.31 286 ASN B C 1
ATOM 6113 O O . ASN B 1 286 ? -24.609 28.172 1.104 1 79.31 286 ASN B O 1
ATOM 6117 N N . VAL B 1 287 ? -23.016 28.516 -0.334 1 85.56 287 VAL B N 1
ATOM 6118 C CA . VAL B 1 287 ? -22.547 29.766 0.248 1 85.56 287 VAL B CA 1
ATOM 6119 C C . VAL B 1 287 ? -23.672 30.812 0.22 1 85.56 287 VAL B C 1
ATOM 6121 O O . VAL B 1 287 ? -23.766 31.656 1.112 1 85.56 287 VAL B O 1
ATOM 6124 N N . ASN B 1 288 ? -24.578 30.625 -0.739 1 83.06 288 ASN B N 1
ATOM 6125 C CA . ASN B 1 288 ? -25.656 31.594 -0.9 1 83.06 288 ASN B CA 1
ATOM 6126 C C . ASN B 1 288 ? -26.672 31.5 0.231 1 83.06 288 ASN B C 1
ATOM 6128 O O . ASN B 1 288 ? -27.375 32.469 0.529 1 83.06 288 ASN B O 1
ATOM 6132 N N . VAL B 1 289 ? -26.75 30.391 0.788 1 87.75 289 VAL B N 1
ATOM 6133 C CA . VAL B 1 289 ? -27.766 30.203 1.805 1 87.75 289 VAL B CA 1
ATOM 6134 C C . VAL B 1 289 ? -27.125 30.172 3.191 1 87.75 289 VAL B C 1
ATOM 6136 O O . VAL B 1 289 ? -27.812 29.969 4.195 1 87.75 289 VAL B O 1
ATOM 6139 N N . MET B 1 290 ? -25.938 30.562 3.268 1 89.75 290 MET B N 1
ATOM 6140 C CA . MET B 1 290 ? -25.219 30.547 4.539 1 89.75 290 MET B CA 1
ATOM 6141 C C . MET B 1 290 ? -25.609 31.734 5.41 1 89.75 290 MET B C 1
ATOM 6143 O O . MET B 1 290 ? -25.875 32.812 4.898 1 89.75 290 MET B O 1
ATOM 6147 N N . SER B 1 291 ? -25.656 31.5 6.68 1 91.62 291 SER B N 1
ATOM 6148 C CA . SER B 1 291 ? -25.875 32.562 7.656 1 91.62 291 SER B CA 1
ATOM 6149 C C . SER B 1 291 ? -24.688 33.5 7.719 1 91.62 291 SER B C 1
ATOM 6151 O O . SER B 1 291 ? -23.609 33.188 7.223 1 91.62 291 SER B O 1
ATOM 6153 N N . PRO B 1 292 ? -24.891 34.656 8.25 1 91.25 292 PRO B N 1
ATOM 6154 C CA . PRO B 1 292 ? -23.781 35.594 8.383 1 91.25 292 PRO B CA 1
ATOM 6155 C C . PRO B 1 292 ? -22.609 35.031 9.172 1 91.25 292 PRO B C 1
ATOM 6157 O O . PRO B 1 292 ? -21.453 35.312 8.867 1 91.25 292 PRO B O 1
ATOM 6160 N N . ILE B 1 293 ? -22.953 34.25 10.172 1 92.19 293 ILE B N 1
ATOM 6161 C CA . ILE B 1 293 ? -21.891 33.656 10.977 1 92.19 293 ILE B CA 1
ATOM 6162 C C . ILE B 1 293 ? -21.078 32.688 10.133 1 92.19 293 ILE B C 1
ATOM 6164 O O . ILE B 1 293 ? -19.844 32.656 10.195 1 92.19 293 ILE B O 1
ATOM 6168 N N . GLN B 1 294 ? -21.766 31.922 9.383 1 91.19 294 GLN B N 1
ATOM 6169 C CA . GLN B 1 294 ? -21.094 30.953 8.508 1 91.19 294 GLN B CA 1
ATOM 6170 C C . GLN B 1 294 ? -20.234 31.672 7.469 1 91.19 294 GLN B C 1
ATOM 6172 O O . GLN B 1 294 ? -19.109 31.234 7.184 1 91.19 294 GLN B O 1
ATOM 6177 N N . LYS B 1 295 ? -20.703 32.688 6.953 1 90.06 295 LYS B N 1
ATOM 6178 C CA . LYS B 1 295 ? -19.953 33.469 5.988 1 90.06 295 LYS B CA 1
ATOM 6179 C C . LYS B 1 295 ? -18.719 34.094 6.633 1 90.06 295 LYS B C 1
ATOM 6181 O O . LYS B 1 295 ? -17.672 34.25 5.988 1 90.06 295 LYS B O 1
ATOM 6186 N N . ASN B 1 296 ? -18.906 34.469 7.84 1 92.12 296 ASN B N 1
ATOM 6187 C CA . ASN B 1 296 ? -17.766 35 8.578 1 92.12 296 ASN B CA 1
ATOM 6188 C C . ASN B 1 296 ? -16.672 33.969 8.742 1 92.12 296 ASN B C 1
ATOM 6190 O O . ASN B 1 296 ? -15.492 34.281 8.617 1 92.12 296 ASN B O 1
ATOM 6194 N N . ILE B 1 297 ? -17.094 32.75 9.039 1 92.75 297 ILE B N 1
ATOM 6195 C CA . ILE B 1 297 ? -16.141 31.656 9.172 1 92.75 297 ILE B CA 1
ATOM 6196 C C . ILE B 1 297 ? -15.414 31.422 7.844 1 92.75 297 ILE B C 1
ATOM 6198 O O . ILE B 1 297 ? -14.203 31.188 7.816 1 92.75 297 ILE B O 1
ATOM 6202 N N . LEU B 1 298 ? -16.109 31.531 6.777 1 92 298 LEU B N 1
ATOM 6203 C CA . LEU B 1 298 ? -15.516 31.375 5.457 1 92 298 LEU B CA 1
ATOM 6204 C C . LEU B 1 298 ? -14.523 32.5 5.176 1 92 298 LEU B C 1
ATOM 6206 O O . LEU B 1 298 ? -13.477 32.281 4.559 1 92 298 LEU B O 1
ATOM 6210 N N . SER B 1 299 ? -14.875 33.625 5.574 1 92.62 299 SER B N 1
ATOM 6211 C CA . SER B 1 299 ? -13.984 34.781 5.395 1 92.62 299 SER B CA 1
ATOM 6212 C C . SER B 1 299 ? -12.695 34.594 6.191 1 92.62 299 SER B C 1
ATOM 6214 O O . SER B 1 299 ? -11.609 34.938 5.715 1 92.62 299 SER B O 1
ATOM 6216 N N . MET B 1 300 ? -12.844 34.094 7.402 1 92.94 300 MET B N 1
ATOM 6217 C CA . MET B 1 300 ? -11.672 33.812 8.219 1 92.94 300 MET B CA 1
ATOM 6218 C C . MET B 1 300 ? -10.805 32.719 7.559 1 92.94 300 MET B C 1
ATOM 6220 O O . MET B 1 300 ? -9.578 32.781 7.633 1 92.94 300 MET B O 1
ATOM 6224 N N . THR B 1 301 ? -11.5 31.75 6.977 1 93.44 301 THR B N 1
ATOM 6225 C CA . THR B 1 301 ? -10.781 30.703 6.262 1 93.44 301 THR B CA 1
ATOM 6226 C C . THR B 1 301 ? -9.977 31.281 5.102 1 93.44 301 THR B C 1
ATOM 6228 O O . THR B 1 301 ? -8.797 30.969 4.934 1 93.44 301 THR B O 1
ATOM 6231 N N . LYS B 1 302 ? -10.633 32.094 4.332 1 92.38 302 LYS B N 1
ATOM 6232 C CA . LYS B 1 302 ? -9.977 32.75 3.203 1 92.38 302 LYS B CA 1
ATOM 6233 C C . LYS B 1 302 ? -8.758 33.531 3.66 1 92.38 302 LYS B C 1
ATOM 6235 O O . LYS B 1 302 ? -7.695 33.469 3.037 1 92.38 302 LYS B O 1
ATOM 6240 N N . ALA B 1 303 ? -8.875 34.25 4.723 1 94.12 303 ALA B N 1
ATOM 6241 C CA . ALA B 1 303 ? -7.777 35.062 5.262 1 94.12 303 ALA B CA 1
ATOM 6242 C C . ALA B 1 303 ? -6.617 34.188 5.699 1 94.12 303 ALA B C 1
ATOM 6244 O O . ALA B 1 303 ? -5.449 34.5 5.48 1 94.12 303 ALA B O 1
ATOM 6245 N N . SER B 1 304 ? -6.938 33.094 6.371 1 94.25 304 SER B N 1
ATOM 6246 C CA . SER B 1 304 ? -5.91 32.156 6.824 1 94.25 304 SER B CA 1
ATOM 6247 C C . SER B 1 304 ? -5.176 31.547 5.645 1 94.25 304 SER B C 1
ATOM 6249 O O . SER B 1 304 ? -3.961 31.344 5.699 1 94.25 304 SER B O 1
ATOM 6251 N N . LEU B 1 305 ? -5.91 31.188 4.629 1 95.81 305 LEU B N 1
ATOM 6252 C CA . LEU B 1 305 ? -5.316 30.609 3.428 1 95.81 305 LEU B CA 1
ATOM 6253 C C . LEU B 1 305 ? -4.398 31.609 2.742 1 95.81 305 LEU B C 1
ATOM 6255 O O . LEU B 1 305 ? -3.334 31.25 2.24 1 95.81 305 LEU B O 1
ATOM 6259 N N . GLN B 1 306 ? -4.828 32.844 2.684 1 95.5 306 GLN B N 1
ATOM 6260 C CA . GLN B 1 306 ? -3.998 33.906 2.117 1 95.5 306 GLN B CA 1
ATOM 6261 C C . GLN B 1 306 ? -2.697 34.062 2.898 1 95.5 306 GLN B C 1
ATOM 6263 O O . GLN B 1 306 ? -1.627 34.219 2.307 1 95.5 306 GLN B O 1
ATOM 6268 N N . GLN B 1 307 ? -2.844 34.062 4.184 1 95.62 307 GLN B N 1
ATOM 6269 C CA . GLN B 1 307 ? -1.656 34.125 5.031 1 95.62 307 GLN B CA 1
ATOM 6270 C C . GLN B 1 307 ? -0.704 32.969 4.754 1 95.62 307 GLN B C 1
ATOM 6272 O O . GLN B 1 307 ? 0.513 33.156 4.699 1 95.62 307 GLN B O 1
ATOM 6277 N N . HIS B 1 308 ? -1.266 31.781 4.691 1 96.31 308 HIS B N 1
ATOM 6278 C CA . HIS B 1 308 ? -0.475 30.609 4.375 1 96.31 308 HIS B CA 1
ATOM 6279 C C . HIS B 1 308 ? 0.321 30.797 3.088 1 96.31 308 HIS B C 1
ATOM 6281 O O . HIS B 1 308 ? 1.526 30.547 3.053 1 96.31 308 HIS B O 1
ATOM 6287 N N . LEU B 1 309 ? -0.361 31.203 2.025 1 96.62 309 LEU B N 1
ATOM 6288 C CA . LEU B 1 309 ? 0.287 31.422 0.735 1 96.62 309 LEU B CA 1
ATOM 6289 C C . LEU B 1 309 ? 1.375 32.5 0.843 1 96.62 309 LEU B C 1
ATOM 6291 O O . LEU B 1 309 ? 2.469 32.312 0.298 1 96.62 309 LEU B O 1
ATOM 6295 N N . ASP B 1 310 ? 1.112 33.531 1.542 1 96.06 310 ASP B N 1
ATOM 6296 C CA . ASP B 1 310 ? 2.08 34.594 1.719 1 96.06 310 ASP B CA 1
ATOM 6297 C C . ASP B 1 310 ? 3.34 34.094 2.422 1 96.06 310 ASP B C 1
ATOM 6299 O O . ASP B 1 310 ? 4.453 34.469 2.049 1 96.06 310 ASP B O 1
ATOM 6303 N N . ILE B 1 311 ? 3.133 33.281 3.373 1 95.38 311 ILE B N 1
ATOM 6304 C CA . ILE B 1 311 ? 4.254 32.781 4.156 1 95.38 311 ILE B CA 1
ATOM 6305 C C . ILE B 1 311 ? 5.113 31.859 3.287 1 95.38 311 ILE B C 1
ATOM 6307 O O . ILE B 1 311 ? 6.344 31.969 3.287 1 95.38 311 ILE B O 1
ATOM 6311 N N . ILE B 1 312 ? 4.527 30.969 2.562 1 95.5 312 ILE B N 1
ATOM 6312 C CA . ILE B 1 312 ? 5.289 29.953 1.851 1 95.5 312 ILE B CA 1
ATOM 6313 C C . ILE B 1 312 ? 6.043 30.594 0.688 1 95.5 312 ILE B C 1
ATOM 6315 O O . ILE B 1 312 ? 7.121 30.125 0.305 1 95.5 312 ILE B O 1
ATOM 6319 N N . ILE B 1 313 ? 5.555 31.719 0.154 1 94.75 313 ILE B N 1
ATOM 6320 C CA . ILE B 1 313 ? 6.219 32.312 -1.006 1 94.75 313 ILE B CA 1
ATOM 6321 C C . ILE B 1 313 ? 7.125 33.469 -0.556 1 94.75 313 ILE B C 1
ATOM 6323 O O . ILE B 1 313 ? 7.777 34.094 -1.381 1 94.75 313 ILE B O 1
ATOM 6327 N N . GLN B 1 314 ? 7.125 33.656 0.666 1 93.06 314 GLN B N 1
ATOM 6328 C CA . GLN B 1 314 ? 7.93 34.781 1.17 1 93.06 314 GLN B CA 1
ATOM 6329 C C . GLN B 1 314 ? 9.414 34.562 0.882 1 93.06 314 GLN B C 1
ATOM 6331 O O . GLN B 1 314 ? 9.922 33.438 1.04 1 93.06 314 GLN B O 1
ATOM 6336 N N . GLU B 1 315 ? 10.062 35.625 0.399 1 90 315 GLU B N 1
ATOM 6337 C CA . GLU B 1 315 ? 11.5 35.531 0.136 1 90 315 GLU B CA 1
ATOM 6338 C C . GLU B 1 315 ? 12.289 35.438 1.434 1 90 315 GLU B C 1
ATOM 6340 O O . GLU B 1 315 ? 11.961 36.094 2.426 1 90 315 GLU B O 1
ATOM 6345 N N . PRO B 1 316 ? 13.391 34.531 1.487 1 90.62 316 PRO B N 1
ATOM 6346 C CA . PRO B 1 316 ? 14.07 33.781 0.426 1 90.62 316 PRO B CA 1
ATOM 6347 C C . PRO B 1 316 ? 13.438 32.406 0.164 1 90.62 316 PRO B C 1
ATOM 6349 O O . PRO B 1 316 ? 14.109 31.5 -0.346 1 90.62 316 PRO B O 1
ATOM 6352 N N . ARG B 1 317 ? 12.219 32.219 0.437 1 90.75 317 ARG B N 1
ATOM 6353 C CA . ARG B 1 317 ? 11.383 31.047 0.153 1 90.75 317 ARG B CA 1
ATOM 6354 C C . ARG B 1 317 ? 12 29.781 0.723 1 90.75 317 ARG B C 1
ATOM 6356 O O . ARG B 1 317 ? 12.078 28.75 0.038 1 90.75 317 ARG B O 1
ATOM 6363 N N . ILE B 1 318 ? 12.445 29.891 1.943 1 88.75 318 ILE B N 1
ATOM 6364 C CA . ILE B 1 318 ? 13.125 28.797 2.641 1 88.75 318 ILE B CA 1
ATOM 6365 C C . ILE B 1 318 ? 12.219 27.578 2.691 1 88.75 318 ILE B C 1
ATOM 6367 O O . ILE B 1 318 ? 12.672 26.453 2.488 1 88.75 318 ILE B O 1
ATOM 6371 N N . TYR B 1 319 ? 11 27.781 2.926 1 91.94 319 TYR B N 1
ATOM 6372 C CA . TYR B 1 319 ? 10.039 26.688 3.025 1 91.94 319 TYR B CA 1
ATOM 6373 C C . TYR B 1 319 ? 9.93 25.938 1.703 1 91.94 319 TYR B C 1
ATOM 6375 O O . TYR B 1 319 ? 10.016 24.703 1.671 1 91.94 319 TYR B O 1
ATOM 6383 N N . LEU B 1 320 ? 9.797 26.609 0.589 1 90.31 320 LEU B N 1
ATOM 6384 C CA . LEU B 1 320 ? 9.57 26 -0.713 1 90.31 320 LEU B CA 1
ATOM 6385 C C . LEU B 1 320 ? 10.844 25.328 -1.232 1 90.31 320 LEU B C 1
ATOM 6387 O O . LEU B 1 320 ? 10.781 24.328 -1.946 1 90.31 320 LEU B O 1
ATOM 6391 N N . LYS B 1 321 ? 11.938 25.891 -0.839 1 85.06 321 LYS B N 1
ATOM 6392 C CA . LYS B 1 321 ? 13.203 25.281 -1.241 1 85.06 321 LYS B CA 1
ATOM 6393 C C . LYS B 1 321 ? 13.383 23.906 -0.597 1 85.06 321 LYS B C 1
ATOM 6395 O O . LYS B 1 321 ? 14.094 23.062 -1.132 1 85.06 321 LYS B O 1
ATOM 6400 N N . SER B 1 322 ? 12.68 23.766 0.483 1 87.75 322 SER B N 1
ATOM 6401 C CA . SER B 1 322 ? 12.805 22.5 1.213 1 87.75 322 SER B CA 1
ATOM 6402 C C . SER B 1 322 ? 11.797 21.469 0.714 1 87.75 322 SER B C 1
ATOM 6404 O O . SER B 1 322 ? 11.836 20.312 1.122 1 87.75 322 SER B O 1
ATOM 6406 N N . ILE B 1 323 ? 11.008 21.797 -0.229 1 87.88 323 ILE B N 1
ATOM 6407 C CA . ILE B 1 323 ? 9.891 20.938 -0.629 1 87.88 323 ILE B CA 1
ATOM 6408 C C . ILE B 1 323 ? 10.422 19.719 -1.386 1 87.88 323 ILE B C 1
ATOM 6410 O O . ILE B 1 323 ? 9.75 18.703 -1.469 1 87.88 323 ILE B O 1
ATOM 6414 N N . ARG B 1 324 ? 11.633 19.844 -1.921 1 85.75 324 ARG B N 1
ATOM 6415 C CA . ARG B 1 324 ? 12.234 18.703 -2.619 1 85.75 324 ARG B CA 1
ATOM 6416 C C . ARG B 1 324 ? 12.438 17.531 -1.674 1 85.75 324 ARG B C 1
ATOM 6418 O O . ARG B 1 324 ? 12.492 16.375 -2.111 1 85.75 324 ARG B O 1
ATOM 6425 N N . TYR B 1 325 ? 12.5 17.875 -0.368 1 89.56 325 TYR B N 1
ATOM 6426 C CA . TYR B 1 325 ? 12.719 16.844 0.634 1 89.56 325 TYR B CA 1
ATOM 6427 C C . TYR B 1 325 ? 11.398 16.391 1.244 1 89.56 325 TYR B C 1
ATOM 6429 O O . TYR B 1 325 ? 11.359 15.422 2.016 1 89.56 325 TYR B O 1
ATOM 6437 N N . ALA B 1 326 ? 10.344 17.062 0.885 1 88.06 326 ALA B N 1
ATOM 6438 C CA . ALA B 1 326 ? 9.094 16.906 1.616 1 88.06 326 ALA B CA 1
ATOM 6439 C C . ALA B 1 326 ? 8.352 15.648 1.166 1 88.06 326 ALA B C 1
ATOM 6441 O O . ALA B 1 326 ? 8.523 15.188 0.033 1 88.06 326 ALA B O 1
ATOM 6442 N N . MET B 1 327 ? 7.527 15.164 2.061 1 84.19 327 MET B N 1
ATOM 6443 C CA . MET B 1 327 ? 6.637 14.039 1.809 1 84.19 327 MET B CA 1
ATOM 6444 C C . MET B 1 327 ? 5.535 14.422 0.824 1 84.19 327 MET B C 1
ATOM 6446 O O . MET B 1 327 ? 5.246 15.602 0.639 1 84.19 327 MET B O 1
ATOM 6450 N N . ASP B 1 328 ? 4.852 13.445 0.287 1 77.75 328 ASP B N 1
ATOM 6451 C CA . ASP B 1 328 ? 3.748 13.648 -0.65 1 77.75 328 ASP B CA 1
ATOM 6452 C C . ASP B 1 328 ? 2.617 14.445 -0.005 1 77.75 328 ASP B C 1
ATOM 6454 O O . ASP B 1 328 ? 1.961 15.25 -0.669 1 77.75 328 ASP B O 1
ATOM 6458 N N . PHE B 1 329 ? 2.523 14.258 1.226 1 84.31 329 PHE B N 1
ATOM 6459 C CA . PHE B 1 329 ? 1.456 14.93 1.954 1 84.31 329 PHE B CA 1
ATOM 6460 C C . PHE B 1 329 ? 1.648 16.438 1.92 1 84.31 329 PHE B C 1
ATOM 6462 O O . PHE B 1 329 ? 0.674 17.203 1.87 1 84.31 329 PHE B O 1
ATOM 6469 N N . VAL B 1 330 ? 2.846 16.828 2 1 88.56 330 VAL B N 1
ATOM 6470 C CA . VAL B 1 330 ? 3.146 18.25 2.004 1 88.56 330 VAL B CA 1
ATOM 6471 C C . VAL B 1 330 ? 2.771 18.859 0.655 1 88.56 330 VAL B C 1
ATOM 6473 O O . VAL B 1 330 ? 2.254 19.984 0.596 1 88.56 330 VAL B O 1
ATOM 6476 N N . TRP B 1 331 ? 2.939 18.141 -0.393 1 85.31 331 TRP B N 1
ATOM 6477 C CA . TRP B 1 331 ? 2.523 18.578 -1.723 1 85.31 331 TRP B CA 1
ATOM 6478 C C . TRP B 1 331 ? 1.005 18.688 -1.808 1 85.31 331 TRP B C 1
ATOM 6480 O O . TRP B 1 331 ? 0.479 19.672 -2.352 1 85.31 331 TRP B O 1
ATOM 6490 N N . ALA B 1 332 ? 0.388 17.75 -1.238 1 86.12 332 ALA B N 1
ATOM 6491 C CA . ALA B 1 332 ? -1.073 17.734 -1.231 1 86.12 332 ALA B CA 1
ATOM 6492 C C . ALA B 1 332 ? -1.628 18.922 -0.453 1 86.12 332 ALA B C 1
ATOM 6494 O O . ALA B 1 332 ? -2.586 19.562 -0.889 1 86.12 332 ALA B O 1
ATOM 6495 N N . LYS B 1 333 ? -1.015 19.172 0.672 1 89.5 333 LYS B N 1
ATOM 6496 C CA . LYS B 1 333 ? -1.475 20.266 1.538 1 89.5 333 LYS B CA 1
ATOM 6497 C C . LYS B 1 333 ? -1.325 21.609 0.852 1 89.5 333 LYS B C 1
ATOM 6499 O O . LYS B 1 333 ? -2.242 22.438 0.887 1 89.5 333 LYS B O 1
ATOM 6504 N N . ASN B 1 334 ? -0.193 21.812 0.263 1 90.94 334 ASN B N 1
ATOM 6505 C CA . ASN B 1 334 ? 0.043 23.094 -0.411 1 90.94 334 ASN B CA 1
ATOM 6506 C C . ASN B 1 334 ? -0.895 23.281 -1.6 1 90.94 334 ASN B C 1
ATOM 6508 O O . ASN B 1 334 ? -1.42 24.375 -1.815 1 90.94 334 ASN B O 1
ATOM 6512 N N . THR B 1 335 ? -1.063 22.266 -2.348 1 87.12 335 THR B N 1
ATOM 6513 C CA . THR B 1 335 ? -1.976 22.312 -3.484 1 87.12 335 THR B CA 1
ATOM 6514 C C . THR B 1 335 ? -3.406 22.562 -3.02 1 87.12 335 THR B C 1
ATOM 6516 O O . THR B 1 335 ? -4.113 23.406 -3.588 1 87.12 335 THR B O 1
ATOM 6519 N N . PHE B 1 336 ? -3.773 21.891 -2.018 1 88.5 336 PHE B N 1
ATOM 6520 C CA . PHE B 1 336 ? -5.113 22.031 -1.463 1 88.5 336 PHE B CA 1
ATOM 6521 C C . PHE B 1 336 ? -5.359 23.469 -1.001 1 88.5 336 PHE B C 1
ATOM 6523 O O . PHE B 1 336 ? -6.402 24.047 -1.306 1 88.5 336 PHE B O 1
ATOM 6530 N N . CYS B 1 337 ? -4.488 23.969 -0.252 1 92.5 337 CYS B N 1
ATOM 6531 C CA . CYS B 1 337 ? -4.645 25.312 0.294 1 92.5 337 CYS B CA 1
ATOM 6532 C C . CYS B 1 337 ? -4.793 26.344 -0.821 1 92.5 337 CYS B C 1
ATOM 6534 O O . CYS B 1 337 ? -5.641 27.234 -0.739 1 92.5 337 CYS B O 1
ATOM 6536 N N . CYS B 1 338 ? -4.031 26.203 -1.809 1 92.69 338 CYS B N 1
ATOM 6537 C CA . CYS B 1 338 ? -4.105 27.141 -2.92 1 92.69 338 CYS B CA 1
ATOM 6538 C C . CYS B 1 338 ? -5.422 27 -3.672 1 92.69 338 CYS B C 1
ATOM 6540 O O . CYS B 1 338 ? -6.059 28 -4.012 1 92.69 338 CYS B O 1
ATOM 6542 N N . LEU B 1 339 ? -5.82 25.781 -3.906 1 87.81 339 LEU B N 1
ATOM 6543 C CA . LEU B 1 339 ? -7.07 25.531 -4.613 1 87.81 339 LEU B CA 1
ATOM 6544 C C . LEU B 1 339 ? -8.258 26.078 -3.836 1 87.81 339 LEU B C 1
ATOM 6546 O O . LEU B 1 339 ? -9.156 26.688 -4.418 1 87.81 339 LEU B O 1
ATOM 6550 N N . LEU B 1 340 ? -8.258 25.812 -2.58 1 89.25 340 LEU B N 1
ATOM 6551 C CA . LEU B 1 340 ? -9.359 26.281 -1.749 1 89.25 340 LEU B CA 1
ATOM 6552 C C . LEU B 1 340 ? -9.383 27.812 -1.709 1 89.25 340 LEU B C 1
ATOM 6554 O O . LEU B 1 340 ? -10.461 28.422 -1.694 1 89.25 340 LEU B O 1
ATOM 6558 N N . LEU B 1 341 ? -8.258 28.438 -1.653 1 92.75 341 LEU B N 1
ATOM 6559 C CA . LEU B 1 341 ? -8.18 29.891 -1.668 1 92.75 341 LEU B CA 1
ATOM 6560 C C . LEU B 1 341 ? -8.758 30.453 -2.963 1 92.75 341 LEU B C 1
ATOM 6562 O O . LEU B 1 341 ? -9.516 31.422 -2.938 1 92.75 341 LEU B O 1
ATOM 6566 N N . LEU B 1 342 ? -8.375 29.859 -4.09 1 87.62 342 LEU B N 1
ATOM 6567 C CA . LEU B 1 342 ? -8.93 30.266 -5.375 1 87.62 342 LEU B CA 1
ATOM 6568 C C . LEU B 1 342 ? -10.445 30.125 -5.391 1 87.62 342 LEU B C 1
ATOM 6570 O O . LEU B 1 342 ? -11.156 31.031 -5.832 1 87.62 342 LEU B O 1
ATOM 6574 N N . LYS B 1 343 ? -10.891 29.062 -4.918 1 85.69 343 LYS B N 1
ATOM 6575 C CA . LYS B 1 343 ? -12.32 28.797 -4.891 1 85.69 343 LYS B CA 1
ATOM 6576 C C . LYS B 1 343 ? -13.055 29.797 -4.008 1 85.69 343 LYS B C 1
ATOM 6578 O O . LYS B 1 343 ? -14.078 30.359 -4.41 1 85.69 343 LYS B O 1
ATOM 6583 N N . LEU B 1 344 ? -12.547 29.984 -2.812 1 87.94 344 LEU B N 1
ATOM 6584 C CA . LEU B 1 344 ? -13.203 30.891 -1.879 1 87.94 344 LEU B CA 1
ATOM 6585 C C . LEU B 1 344 ? -13.148 32.344 -2.389 1 87.94 344 LEU B C 1
ATOM 6587 O O . LEU B 1 344 ? -14.078 33.125 -2.156 1 87.94 344 LEU B O 1
ATOM 6591 N N . SER B 1 345 ? -12.078 32.656 -3.045 1 87.94 345 SER B N 1
ATOM 6592 C CA . SER B 1 345 ? -11.977 34 -3.617 1 87.94 345 SER B CA 1
ATOM 6593 C C . SER B 1 345 ? -13.023 34.219 -4.699 1 87.94 345 SER B C 1
ATOM 6595 O O . SER B 1 345 ? -13.492 35.344 -4.891 1 87.94 345 SER B O 1
ATOM 6597 N N . ALA B 1 346 ? -13.414 33.188 -5.348 1 82.38 346 ALA B N 1
ATOM 6598 C CA . ALA B 1 346 ? -14.453 33.281 -6.371 1 82.38 346 ALA B CA 1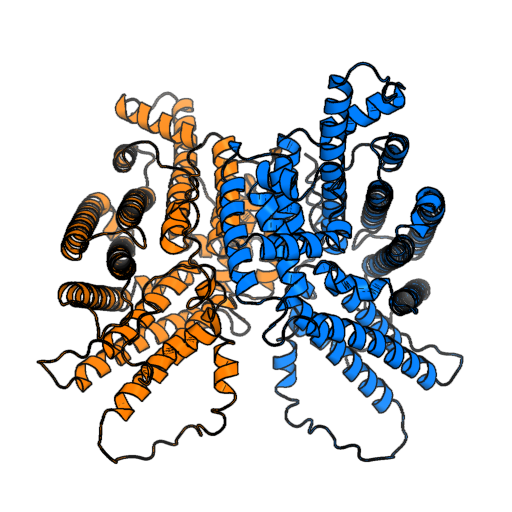
ATOM 6599 C C . ALA B 1 346 ? -15.844 33.281 -5.738 1 82.38 346 ALA B C 1
ATOM 6601 O O . ALA B 1 346 ? -16.766 33.906 -6.254 1 82.38 346 ALA B O 1
ATOM 6602 N N . LEU B 1 347 ? -15.992 32.562 -4.68 1 83.5 347 LEU B N 1
ATOM 6603 C CA . LEU B 1 347 ? -17.312 32.406 -4.066 1 83.5 347 LEU B CA 1
ATOM 6604 C C . LEU B 1 347 ? -17.656 33.594 -3.174 1 83.5 347 LEU B C 1
ATOM 6606 O O . LEU B 1 347 ? -18.828 33.875 -2.938 1 83.5 347 LEU B O 1
ATOM 6610 N N . LEU B 1 348 ? -16.672 34.219 -2.619 1 84.06 348 LEU B N 1
ATOM 6611 C CA . LEU B 1 348 ? -16.859 35.344 -1.719 1 84.06 348 LEU B CA 1
ATOM 6612 C C . LEU B 1 348 ? -16.266 36.625 -2.301 1 84.06 348 LEU B C 1
ATOM 6614 O O . LEU B 1 348 ? -15.258 37.125 -1.799 1 84.06 348 LEU B O 1
ATOM 6618 N N . PRO B 1 349 ? -17.031 37.094 -3.328 1 72 349 PRO B N 1
ATOM 6619 C CA . PRO B 1 349 ? -16.469 38.312 -3.912 1 72 349 PRO B CA 1
ATOM 6620 C C . PRO B 1 349 ? -16.484 39.5 -2.938 1 72 349 PRO B C 1
ATOM 6622 O O . PRO B 1 349 ? -17.375 39.594 -2.104 1 72 349 PRO B O 1
ATOM 6625 N N . GLU B 1 350 ? -15.43 40.062 -2.504 1 63.44 350 GLU B N 1
ATOM 6626 C CA . GLU B 1 350 ? -15.32 41.188 -1.591 1 63.44 350 GLU B CA 1
ATOM 6627 C C . GLU B 1 350 ? -16.125 42.375 -2.092 1 63.44 350 GLU B C 1
ATOM 6629 O O . GLU B 1 350 ? -16.047 42.75 -3.27 1 63.44 350 GLU B O 1
ATOM 6634 N N . ALA B 1 351 ? -17.375 42.688 -1.409 1 51.75 351 ALA B N 1
ATOM 6635 C CA . ALA B 1 351 ? -18.219 43.844 -1.729 1 51.75 351 ALA B CA 1
ATOM 6636 C C . ALA B 1 351 ? -17.375 45.094 -1.948 1 51.75 351 ALA B C 1
ATOM 6638 O O . ALA B 1 351 ? -17.688 45.906 -2.822 1 51.75 351 ALA B O 1
ATOM 6639 N N . GLU B 1 352 ? -16.922 45.719 -0.874 1 46.91 352 GLU B N 1
ATOM 6640 C CA . GLU B 1 352 ? -16.547 47.125 -0.812 1 46.91 352 GLU B CA 1
ATOM 6641 C C . GLU B 1 352 ? -15.406 47.438 -1.767 1 46.91 352 GLU B C 1
ATOM 6643 O O . GLU B 1 352 ? -15.289 48.562 -2.244 1 46.91 352 GLU B O 1
ATOM 6648 N N . LYS B 1 353 ? -14.172 47.188 -1.391 1 46.16 353 LYS B N 1
ATOM 6649 C CA . LYS B 1 353 ? -13.031 48.031 -1.719 1 46.16 353 LYS B CA 1
ATOM 6650 C C . LYS B 1 353 ? -12.75 48.031 -3.219 1 46.16 353 LYS B C 1
ATOM 6652 O O . LYS B 1 353 ? -13.5 47.406 -3.992 1 46.16 353 LYS B O 1
ATOM 6657 N N . LEU B 1 354 ? -11.266 47.875 -3.496 1 45.03 354 LEU B N 1
ATOM 6658 C CA . LEU B 1 354 ? -10.383 48.156 -4.621 1 45.03 354 LEU B CA 1
ATOM 6659 C C . LEU B 1 354 ? -10.711 47.281 -5.812 1 45.03 354 LEU B C 1
ATOM 6661 O O . LEU B 1 354 ? -11.203 46.156 -5.641 1 45.03 354 LEU B O 1
ATOM 6665 N N . PRO B 1 355 ? -10.586 47.719 -7.035 1 48.72 355 PRO B N 1
ATOM 6666 C CA . PRO B 1 355 ? -10.969 47 -8.25 1 48.72 355 PRO B CA 1
ATOM 6667 C C . PRO B 1 355 ? -10.672 45.5 -8.172 1 48.72 355 PRO B C 1
ATOM 6669 O O . PRO B 1 355 ? -9.531 45.125 -7.918 1 48.72 355 PRO B O 1
ATOM 6672 N N . THR B 1 356 ? -11.703 44.625 -7.641 1 51.03 356 THR B N 1
ATOM 6673 C CA . THR B 1 356 ? -11.781 43.156 -7.602 1 51.03 356 THR B CA 1
ATOM 6674 C C . THR B 1 356 ? -10.75 42.531 -8.539 1 51.03 356 THR B C 1
ATOM 6676 O O . THR B 1 356 ? -10.172 41.5 -8.227 1 51.03 356 THR B O 1
ATOM 6679 N N . GLN B 1 357 ? -10.531 43.375 -9.484 1 53.38 357 GLN B N 1
ATOM 6680 C CA . GLN B 1 357 ? -9.625 42.875 -10.516 1 53.38 357 GLN B CA 1
ATOM 6681 C C . GLN B 1 357 ? -8.188 42.844 -10.023 1 53.38 357 GLN B C 1
ATOM 6683 O O . GLN B 1 357 ? -7.426 41.938 -10.328 1 53.38 357 GLN B O 1
ATOM 6688 N N . GLY B 1 358 ? -7.883 43.844 -9.125 1 55.97 358 GLY B N 1
ATOM 6689 C CA . GLY B 1 358 ? -6.512 43.938 -8.648 1 55.97 358 GLY B CA 1
ATOM 6690 C C . GLY B 1 358 ? -6.133 42.844 -7.684 1 55.97 358 GLY B C 1
ATOM 6691 O O . GLY B 1 358 ? -5.082 42.188 -7.832 1 55.97 358 GLY B O 1
ATOM 6692 N N . LEU B 1 359 ? -7.023 42.5 -6.812 1 65.12 359 LEU B N 1
ATOM 6693 C CA . LEU B 1 359 ? -6.758 41.5 -5.801 1 65.12 359 LEU B CA 1
ATOM 6694 C C . LEU B 1 359 ? -6.75 40.094 -6.418 1 65.12 359 LEU B C 1
ATOM 6696 O O . LEU B 1 359 ? -5.934 39.25 -6.043 1 65.12 359 LEU B O 1
ATOM 6700 N N . SER B 1 360 ? -7.617 40.031 -7.305 1 74.06 360 SER B N 1
ATOM 6701 C CA . SER B 1 360 ? -7.691 38.75 -7.992 1 74.06 360 SER B CA 1
ATOM 6702 C C . SER B 1 360 ? -6.457 38.5 -8.852 1 74.06 360 SER B C 1
ATOM 6704 O O . SER B 1 360 ? -5.949 37.375 -8.93 1 74.06 360 SER B O 1
ATOM 6706 N N . ASN B 1 361 ? -6.016 39.625 -9.359 1 81.44 361 ASN B N 1
ATOM 6707 C CA . ASN B 1 361 ? -4.793 39.5 -10.141 1 81.44 361 ASN B CA 1
ATOM 6708 C C . ASN B 1 361 ? -3.586 39.219 -9.25 1 81.44 361 ASN B C 1
ATOM 6710 O O . ASN B 1 361 ? -2.689 38.469 -9.641 1 81.44 361 ASN B O 1
ATOM 6714 N N . GLU B 1 362 ? -3.676 39.75 -8.117 1 90.12 362 GLU B N 1
ATOM 6715 C CA . GLU B 1 362 ? -2.596 39.5 -7.168 1 90.12 362 GLU B CA 1
ATOM 6716 C C . GLU B 1 362 ? -2.576 38.031 -6.738 1 90.12 362 GLU B C 1
ATOM 6718 O O . GLU B 1 362 ? -1.506 37.469 -6.574 1 90.12 362 GLU B O 1
ATOM 6723 N N . LEU B 1 363 ? -3.73 37.5 -6.535 1 92.25 363 LEU B N 1
ATOM 6724 C CA . LEU B 1 363 ? -3.828 36.094 -6.152 1 92.25 363 LEU B CA 1
ATOM 6725 C C . LEU B 1 363 ? -3.264 35.188 -7.246 1 92.25 363 LEU B C 1
ATOM 6727 O O . LEU B 1 363 ? -2.572 34.219 -6.953 1 92.25 363 LEU B O 1
ATOM 6731 N N . VAL B 1 364 ? -3.537 35.562 -8.484 1 91.38 364 VAL B N 1
ATOM 6732 C CA . VAL B 1 364 ? -3.023 34.781 -9.602 1 91.38 364 VAL B CA 1
ATOM 6733 C C . VAL B 1 364 ? -1.498 34.844 -9.617 1 91.38 364 VAL B C 1
ATOM 6735 O O . VAL B 1 364 ? -0.834 33.812 -9.859 1 91.38 364 VAL B O 1
ATOM 6738 N N . ILE B 1 365 ? -1.013 35.969 -9.352 1 93.38 365 ILE B N 1
ATOM 6739 C CA . ILE B 1 365 ? 0.435 36.156 -9.344 1 93.38 365 ILE B CA 1
ATOM 6740 C C . ILE B 1 365 ? 1.054 35.312 -8.234 1 93.38 365 ILE B C 1
ATOM 6742 O O . ILE B 1 365 ? 2.029 34.594 -8.469 1 93.38 365 ILE B O 1
ATOM 6746 N N . LYS B 1 366 ? 0.525 35.406 -7.074 1 94.62 366 LYS B N 1
ATOM 6747 C CA . LYS B 1 366 ? 1.052 34.656 -5.934 1 94.62 366 LYS B CA 1
ATOM 6748 C C . LYS B 1 366 ? 0.935 33.156 -6.16 1 94.62 366 LYS B C 1
ATOM 6750 O O . LYS B 1 366 ? 1.865 32.406 -5.863 1 94.62 366 LYS B O 1
ATOM 6755 N N . ALA B 1 367 ? -0.218 32.719 -6.645 1 94.75 367 ALA B N 1
ATOM 6756 C CA . ALA B 1 367 ? -0.421 31.312 -6.949 1 94.75 367 ALA B CA 1
ATOM 6757 C C . ALA B 1 367 ? 0.564 30.844 -8.008 1 94.75 367 ALA B C 1
ATOM 6759 O O . ALA B 1 367 ? 1.038 29.703 -7.957 1 94.75 367 ALA B O 1
ATOM 6760 N N . SER B 1 368 ? 0.887 31.672 -8.938 1 93.81 368 SER B N 1
ATOM 6761 C CA . SER B 1 368 ? 1.825 31.328 -10 1 93.81 368 SER B CA 1
ATOM 6762 C C . SER B 1 368 ? 3.246 31.203 -9.469 1 93.81 368 SER B C 1
ATOM 6764 O O . SER B 1 368 ? 4.039 30.406 -9.977 1 93.81 368 SER B O 1
ATOM 6766 N N . ILE B 1 369 ? 3.525 32 -8.484 1 94.38 369 ILE B N 1
ATOM 6767 C CA . ILE B 1 369 ? 4.832 31.875 -7.844 1 94.38 369 ILE B CA 1
ATOM 6768 C C . ILE B 1 369 ? 4.961 30.5 -7.199 1 94.38 369 ILE B C 1
ATOM 6770 O O . ILE B 1 369 ? 5.988 29.828 -7.352 1 94.38 369 ILE B O 1
ATOM 6774 N N . LEU B 1 370 ? 3.967 30.094 -6.48 1 94.56 370 LEU B N 1
ATOM 6775 C CA . LEU B 1 370 ? 3.959 28.766 -5.891 1 94.56 370 LEU B CA 1
ATOM 6776 C C . LEU B 1 370 ? 4.133 27.688 -6.961 1 94.56 370 LEU B C 1
ATOM 6778 O O . LEU B 1 370 ? 4.961 26.781 -6.812 1 94.56 370 LEU B O 1
ATOM 6782 N N . LEU B 1 371 ? 3.377 27.828 -8.047 1 92.56 371 LEU B N 1
ATOM 6783 C CA . LEU B 1 371 ? 3.439 26.875 -9.148 1 92.56 371 LEU B CA 1
ATOM 6784 C C . LEU B 1 371 ? 4.848 26.797 -9.727 1 92.56 371 LEU B C 1
ATOM 6786 O O . LEU B 1 371 ? 5.379 25.703 -9.945 1 92.56 371 LEU B O 1
ATOM 6790 N N . GLN B 1 372 ? 5.414 27.922 -9.922 1 91 372 GLN B N 1
ATOM 6791 C CA . GLN B 1 372 ? 6.75 28 -10.516 1 91 372 GLN B CA 1
ATOM 6792 C C . GLN B 1 372 ? 7.785 27.344 -9.609 1 91 372 GLN B C 1
ATOM 6794 O O . GLN B 1 372 ? 8.664 26.625 -10.078 1 91 372 GLN B O 1
ATOM 6799 N N . GLU B 1 373 ? 7.66 27.609 -8.359 1 89.62 373 GLU B N 1
ATOM 6800 C CA . GLU B 1 373 ? 8.602 27.016 -7.41 1 89.62 373 GLU B CA 1
ATOM 6801 C C . GLU B 1 373 ? 8.453 25.5 -7.355 1 89.62 373 GLU B C 1
ATOM 6803 O O . GLU B 1 373 ? 9.453 24.781 -7.262 1 89.62 373 GLU B O 1
ATOM 6808 N N . LEU B 1 374 ? 7.262 25.016 -7.359 1 87.75 374 LEU B N 1
ATOM 6809 C CA . LEU B 1 374 ? 7.027 23.578 -7.328 1 87.75 374 LEU B CA 1
ATOM 6810 C C . LEU B 1 374 ? 7.512 22.922 -8.617 1 87.75 374 LEU B C 1
ATOM 6812 O O . LEU B 1 374 ? 8.008 21.797 -8.594 1 87.75 374 LEU B O 1
ATOM 6816 N N . GLU B 1 375 ? 7.355 23.625 -9.727 1 85.38 375 GLU B N 1
ATOM 6817 C CA . GLU B 1 375 ? 7.84 23.109 -11.008 1 85.38 375 GLU B CA 1
ATOM 6818 C C . GLU B 1 375 ? 9.359 23 -11.016 1 85.38 375 GLU B C 1
ATOM 6820 O O . GLU B 1 375 ? 9.914 22.062 -11.594 1 85.38 375 GLU B O 1
ATOM 6825 N N . LEU B 1 376 ? 9.961 23.938 -10.422 1 83.19 376 LEU B N 1
ATOM 6826 C CA . LEU B 1 376 ? 11.414 23.922 -10.328 1 83.19 376 LEU B CA 1
ATOM 6827 C C . LEU B 1 376 ? 11.891 22.703 -9.531 1 83.19 376 LEU B C 1
ATOM 6829 O O . LEU B 1 376 ? 12.875 22.062 -9.898 1 83.19 376 LEU B O 1
ATOM 6833 N N . VAL B 1 377 ? 11.203 22.422 -8.516 1 79.94 377 VAL B N 1
ATOM 6834 C CA . VAL B 1 377 ? 11.547 21.281 -7.68 1 79.94 377 VAL B CA 1
ATOM 6835 C C . VAL B 1 377 ? 11.312 19.984 -8.453 1 79.94 377 VAL B C 1
ATOM 6837 O O . VAL B 1 377 ? 12.133 19.062 -8.406 1 79.94 377 VAL B O 1
ATOM 6840 N N . ALA B 1 378 ? 10.203 19.891 -9.125 1 74.38 378 ALA B N 1
ATOM 6841 C CA . ALA B 1 378 ? 9.867 18.703 -9.898 1 74.38 378 ALA B CA 1
ATOM 6842 C C . ALA B 1 378 ? 10.867 18.484 -11.031 1 74.38 378 ALA B C 1
ATOM 6844 O O . ALA B 1 378 ? 11.18 17.344 -11.391 1 74.38 378 ALA B O 1
ATOM 6845 N N . ALA B 1 379 ? 11.352 19.531 -11.625 1 70.44 379 ALA B N 1
ATOM 6846 C CA . ALA B 1 379 ? 12.273 19.484 -12.758 1 70.44 379 ALA B CA 1
ATOM 6847 C C . ALA B 1 379 ? 13.68 19.109 -12.305 1 70.44 379 ALA B C 1
ATOM 6849 O O . ALA B 1 379 ? 14.469 18.578 -13.086 1 70.44 379 ALA B O 1
ATOM 6850 N N . ALA B 1 380 ? 14.039 19.578 -11.219 1 62.94 380 ALA B N 1
ATOM 6851 C CA . ALA B 1 380 ? 15.391 19.312 -10.734 1 62.94 380 ALA B CA 1
ATOM 6852 C C . ALA B 1 380 ? 15.664 17.812 -10.672 1 62.94 380 ALA B C 1
ATOM 6854 O O . ALA B 1 380 ? 16.812 17.391 -10.742 1 62.94 380 ALA B O 1
ATOM 6855 N N . GLY B 1 381 ? 14.734 17.062 -10.609 1 56.56 381 GLY B N 1
ATOM 6856 C CA . GLY B 1 381 ? 15.047 15.656 -10.805 1 56.56 381 GLY B CA 1
ATOM 6857 C C . GLY B 1 381 ? 15.422 15.32 -12.234 1 56.56 381 GLY B C 1
ATOM 6858 O O . GLY B 1 381 ? 15.117 16.078 -13.156 1 56.56 381 GLY B O 1
ATOM 6859 N N . HIS B 1 382 ? 16.438 14.656 -12.516 1 49.03 382 HIS B N 1
ATOM 6860 C CA . HIS B 1 382 ? 16.922 14.383 -13.867 1 49.03 382 HIS B CA 1
ATOM 6861 C C . HIS B 1 382 ? 15.766 14.133 -14.828 1 49.03 382 HIS B C 1
ATOM 6863 O O . HIS B 1 382 ? 14.75 13.562 -14.445 1 49.03 382 HIS B O 1
ATOM 6869 N N . LYS B 1 383 ? 15.891 14.789 -16.062 1 44.34 383 LYS B N 1
ATOM 6870 C CA . LYS B 1 383 ? 14.977 14.773 -17.203 1 44.34 383 LYS B CA 1
ATOM 6871 C C . LYS B 1 383 ? 14.289 13.414 -17.344 1 44.34 383 LYS B C 1
ATOM 6873 O O . LYS B 1 383 ? 13.18 13.328 -17.859 1 44.34 383 LYS B O 1
ATOM 6878 N N . ASP B 1 384 ? 15.07 12.531 -17.312 1 37.28 384 ASP B N 1
ATOM 6879 C CA . ASP B 1 384 ? 14.445 11.227 -17.531 1 37.28 384 ASP B CA 1
ATOM 6880 C C . ASP B 1 384 ? 13.523 10.867 -16.359 1 37.28 384 ASP B C 1
ATOM 6882 O O . ASP B 1 384 ? 13.18 9.695 -16.172 1 37.28 384 ASP B O 1
ATOM 6886 N N . ASP B 1 385 ? 13.391 11.953 -15.461 1 42.38 385 ASP B N 1
ATOM 6887 C CA . ASP B 1 385 ? 12.797 11.773 -14.148 1 42.38 385 ASP B CA 1
ATOM 6888 C C . ASP B 1 385 ? 11.266 11.75 -14.234 1 42.38 385 ASP B C 1
ATOM 6890 O O . ASP B 1 385 ? 10.648 12.75 -14.609 1 42.38 385 ASP B O 1
ATOM 6894 N N . THR B 1 386 ? 10.82 10.875 -14.594 1 37.91 386 THR B N 1
ATOM 6895 C CA . THR B 1 386 ? 9.391 10.688 -14.375 1 37.91 386 THR B CA 1
ATOM 6896 C C . THR B 1 386 ? 9.055 10.844 -12.891 1 37.91 386 THR B C 1
ATOM 6898 O O . THR B 1 386 ? 9.086 9.867 -12.141 1 37.91 386 THR B O 1
ATOM 6901 N N . ARG B 1 387 ? 9.625 11.977 -12.148 1 42.78 387 ARG B N 1
ATOM 6902 C CA . ARG B 1 387 ? 9.117 12.219 -10.805 1 42.78 387 ARG B CA 1
ATOM 6903 C C . ARG B 1 387 ? 7.773 11.523 -10.586 1 42.78 387 ARG B C 1
ATOM 6905 O O . ARG B 1 387 ? 7.09 11.172 -11.547 1 42.78 387 ARG B O 1
ATOM 6912 N N . SER B 1 388 ? 7.59 11.258 -9.156 1 53.03 388 SER B N 1
ATOM 6913 C CA . SER B 1 388 ? 6.465 10.453 -8.695 1 53.03 388 SER B CA 1
ATOM 6914 C C . SER B 1 388 ? 5.16 10.906 -9.344 1 53.03 388 SER B C 1
ATOM 6916 O O . SER B 1 388 ? 4.961 12.094 -9.586 1 53.03 388 SER B O 1
ATOM 6918 N N . ASN B 1 389 ? 4.738 10.031 -10.039 1 59.03 389 ASN B N 1
ATOM 6919 C CA . ASN B 1 389 ? 3.432 10.141 -10.68 1 59.03 389 ASN B CA 1
ATOM 6920 C C . ASN B 1 389 ? 2.461 10.961 -9.836 1 59.03 389 ASN B C 1
ATOM 6922 O O . ASN B 1 389 ? 1.691 11.766 -10.375 1 59.03 389 ASN B O 1
ATOM 6926 N N . THR B 1 390 ? 2.928 11.203 -8.492 1 67.44 390 THR B N 1
ATOM 6927 C CA . THR B 1 390 ? 1.903 11.859 -7.688 1 67.44 390 THR B CA 1
ATOM 6928 C C . THR B 1 390 ? 2.145 13.367 -7.633 1 67.44 390 THR B C 1
ATOM 6930 O O . THR B 1 390 ? 1.204 14.156 -7.758 1 67.44 390 THR B O 1
ATOM 6933 N N . SER B 1 391 ? 3.453 13.828 -7.445 1 71.44 391 SER B N 1
ATOM 6934 C CA . SER B 1 391 ? 3.785 15.25 -7.418 1 71.44 391 SER B CA 1
ATOM 6935 C C . SER B 1 391 ? 3.453 15.922 -8.742 1 71.44 391 SER B C 1
ATOM 6937 O O . SER B 1 391 ? 2.986 17.062 -8.773 1 71.44 391 SER B O 1
ATOM 6939 N N . SER B 1 392 ? 3.639 15.164 -9.758 1 72.44 392 SER B N 1
ATOM 6940 C CA . SER B 1 392 ? 3.314 15.688 -11.078 1 72.44 392 SER B CA 1
ATOM 6941 C C . SER B 1 392 ? 1.812 15.906 -11.227 1 72.44 392 SER B C 1
ATOM 6943 O O . SER B 1 392 ? 1.381 16.859 -11.891 1 72.44 392 SER B O 1
AT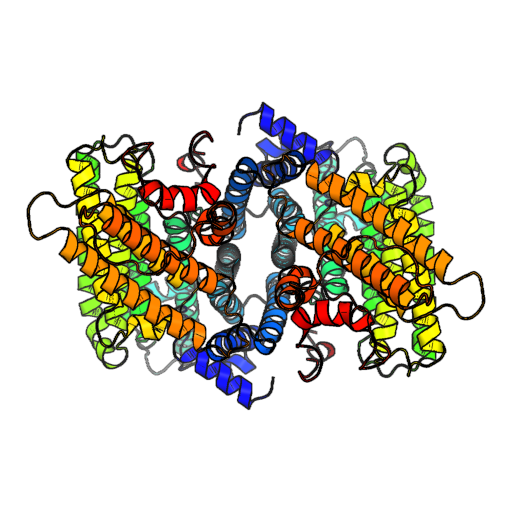OM 6945 N N . LEU B 1 393 ? 1.122 15.062 -10.609 1 73.94 393 LEU B N 1
ATOM 6946 C CA . LEU B 1 393 ? -0.33 15.195 -10.664 1 73.94 393 LEU B CA 1
ATOM 6947 C C . LEU B 1 393 ? -0.795 16.422 -9.883 1 73.94 393 LEU B C 1
ATOM 6949 O O . LEU B 1 393 ? -1.708 17.125 -10.312 1 73.94 393 LEU B O 1
ATOM 6953 N N . TYR B 1 394 ? -0.141 16.688 -8.734 1 78.12 394 TYR B N 1
ATOM 6954 C CA . TYR B 1 394 ? -0.489 17.875 -7.957 1 78.12 394 TYR B CA 1
ATOM 6955 C C . TYR B 1 394 ? -0.135 19.141 -8.711 1 78.12 394 TYR B C 1
ATOM 6957 O O . TYR B 1 394 ? -0.876 20.125 -8.664 1 78.12 394 TYR B O 1
ATOM 6965 N N . LEU B 1 395 ? 0.932 19.078 -9.453 1 81.44 395 LEU B N 1
ATOM 6966 C CA . LEU B 1 395 ? 1.356 20.234 -10.242 1 81.44 395 LEU B CA 1
ATOM 6967 C C . LEU B 1 395 ? 0.365 20.516 -11.367 1 81.44 395 LEU B C 1
ATOM 6969 O O . LEU B 1 395 ? 0.019 21.672 -11.617 1 81.44 395 LEU B O 1
ATOM 6973 N N . GLN B 1 396 ? -0.019 19.516 -11.945 1 78.12 396 GLN B N 1
ATOM 6974 C CA . GLN B 1 396 ? -0.979 19.672 -13.031 1 78.12 396 GLN B CA 1
ATOM 6975 C C . GLN B 1 396 ? -2.314 20.203 -12.508 1 78.12 396 GLN B C 1
ATOM 6977 O O . GLN B 1 396 ? -2.965 21.016 -13.164 1 78.12 396 GLN B O 1
ATOM 6982 N N . LEU B 1 397 ? -2.67 19.688 -11.391 1 81 397 LEU B N 1
ATOM 6983 C CA . LEU B 1 397 ? -3.902 20.156 -10.766 1 81 397 LEU B CA 1
ATOM 6984 C C . LEU B 1 397 ? -3.818 21.641 -10.43 1 81 397 LEU B C 1
ATOM 6986 O O . LEU B 1 397 ? -4.77 22.391 -10.664 1 81 397 LEU B O 1
ATOM 6990 N N . LEU B 1 398 ? -2.729 22.047 -9.898 1 85.94 398 LEU B N 1
ATOM 6991 C CA . LEU B 1 398 ? -2.518 23.438 -9.539 1 85.94 398 LEU B CA 1
ATOM 6992 C C . LEU B 1 398 ? -2.496 24.328 -10.781 1 85.94 398 LEU B C 1
ATOM 6994 O O . LEU B 1 398 ? -3.129 25.391 -10.812 1 85.94 398 LEU B O 1
ATOM 6998 N N . LYS B 1 399 ? -1.797 23.891 -11.773 1 85.06 399 LYS B N 1
ATOM 6999 C CA . LYS B 1 399 ? -1.682 24.641 -13.016 1 85.06 399 LYS B CA 1
ATOM 7000 C C . LYS B 1 399 ? -3.047 24.844 -13.672 1 85.06 399 LYS B C 1
ATOM 7002 O O . LYS B 1 399 ? -3.4 25.953 -14.062 1 85.06 399 LYS B O 1
ATOM 7007 N N . THR B 1 400 ? -3.781 23.812 -13.773 1 81.5 400 THR B N 1
ATOM 7008 C CA . THR B 1 400 ? -5.098 23.875 -14.398 1 81.5 400 THR B CA 1
ATOM 7009 C C . THR B 1 400 ? -6.043 24.766 -13.594 1 81.5 400 THR B C 1
ATOM 7011 O O . THR B 1 400 ? -6.844 25.5 -14.164 1 81.5 400 THR B O 1
ATOM 7014 N N . SER B 1 401 ? -5.965 24.641 -12.305 1 81.94 401 SER B N 1
ATOM 7015 C CA . SER B 1 401 ? -6.844 25.438 -11.453 1 81.94 401 SER B CA 1
ATOM 7016 C C . SER B 1 401 ? -6.539 26.922 -11.57 1 81.94 401 SER B C 1
ATOM 7018 O O . SER B 1 401 ? -7.453 27.75 -11.586 1 81.94 401 SER B O 1
ATOM 7020 N N . ILE B 1 402 ? -5.328 27.281 -11.641 1 86.75 402 ILE B N 1
ATOM 7021 C CA . ILE B 1 402 ? -4.93 28.672 -11.781 1 86.75 402 ILE B CA 1
ATOM 7022 C C . ILE B 1 402 ? -5.398 29.219 -13.133 1 86.75 402 ILE B C 1
ATOM 7024 O O . ILE B 1 402 ? -5.91 30.328 -13.227 1 86.75 402 ILE B O 1
ATOM 7028 N N . GLN B 1 403 ? -5.281 28.391 -14.148 1 82.94 403 GLN B N 1
ATOM 7029 C CA . GLN B 1 403 ? -5.719 28.797 -15.484 1 82.94 403 GLN B CA 1
ATOM 7030 C C . GLN B 1 403 ? -7.23 29 -15.531 1 82.94 403 GLN B C 1
ATOM 7032 O O . GLN B 1 403 ? -7.711 29.969 -16.125 1 82.94 403 GLN B O 1
ATOM 7037 N N . LYS B 1 404 ? -7.891 28.125 -14.992 1 78.5 404 LYS B N 1
ATOM 7038 C CA . LYS B 1 404 ? -9.344 28.25 -14.969 1 78.5 404 LYS B CA 1
ATOM 7039 C C . LYS B 1 404 ? -9.781 29.484 -14.172 1 78.5 404 LYS B C 1
ATOM 7041 O O . LYS B 1 404 ? -10.742 30.156 -14.547 1 78.5 404 LYS B O 1
ATOM 7046 N N . TYR B 1 405 ? -9.133 29.719 -13.102 1 83.25 405 TYR B N 1
ATOM 7047 C CA . TYR B 1 405 ? -9.43 30.906 -12.305 1 83.25 405 TYR B CA 1
ATOM 7048 C C . TYR B 1 405 ? -9.156 32.188 -13.094 1 83.25 405 TYR B C 1
ATOM 7050 O O . TYR B 1 405 ? -9.945 33.125 -13.039 1 83.25 405 TYR B O 1
ATOM 7058 N N . LYS B 1 406 ? -8.109 32.188 -13.836 1 82.75 406 LYS B N 1
ATOM 7059 C CA . LYS B 1 406 ? -7.766 33.312 -14.68 1 82.75 406 LYS B CA 1
ATOM 7060 C C . LYS B 1 406 ? -8.836 33.562 -15.742 1 82.75 406 LYS B C 1
ATOM 7062 O O . LYS B 1 406 ? -9.203 34.688 -16.016 1 82.75 406 LYS B O 1
ATOM 7067 N N . ARG B 1 407 ? -9.273 32.469 -16.297 1 78.75 407 ARG B N 1
ATOM 7068 C CA . ARG B 1 407 ? -10.328 32.594 -17.312 1 78.75 407 ARG B CA 1
ATOM 7069 C C . ARG B 1 407 ? -11.625 33.094 -16.703 1 78.75 407 ARG B C 1
ATOM 7071 O O . ARG B 1 407 ? -12.344 33.875 -17.328 1 78.75 407 ARG B O 1
ATOM 7078 N N . TRP B 1 408 ? -11.844 32.562 -15.602 1 75.31 408 TRP B N 1
ATOM 7079 C CA . TRP B 1 408 ? -13.039 33 -14.891 1 75.31 408 TRP B CA 1
ATOM 7080 C C . TRP B 1 408 ? -12.977 34.5 -14.578 1 75.31 408 TRP B C 1
ATOM 7082 O O . TRP B 1 408 ? -13.977 35.188 -14.703 1 75.31 408 TRP B O 1
ATOM 7092 N N . LEU B 1 409 ? -11.875 35.062 -14.219 1 76.38 409 LEU B N 1
ATOM 7093 C CA . LEU B 1 409 ? -11.68 36.5 -13.938 1 76.38 409 LEU B CA 1
ATOM 7094 C C . LEU B 1 409 ? -11.852 37.312 -15.211 1 76.38 409 LEU B C 1
ATOM 7096 O O . LEU B 1 409 ? -12.398 38.406 -15.164 1 76.38 409 LEU B O 1
ATOM 7100 N N . GLY B 1 410 ? -11.25 36.781 -16.328 1 67.69 410 GLY B N 1
ATOM 7101 C CA . GLY B 1 410 ? -11.352 37.469 -17.594 1 67.69 410 GLY B CA 1
ATOM 7102 C C . GLY B 1 410 ? -12.766 37.5 -18.156 1 67.69 410 GLY B C 1
ATOM 7103 O O . GLY B 1 410 ? -13.141 38.406 -18.875 1 67.69 410 GLY B O 1
ATOM 7104 N N . GLN B 1 411 ? -13.547 36.406 -18.094 1 58.53 411 GLN B N 1
ATOM 7105 C CA . GLN B 1 411 ? -14.93 36.375 -18.562 1 58.53 411 GLN B CA 1
ATOM 7106 C C . GLN B 1 411 ? -15.789 37.375 -17.781 1 58.53 411 GLN B C 1
ATOM 7108 O O . GLN B 1 411 ? -16.719 37.969 -18.328 1 58.53 411 GLN B O 1
ATOM 7113 N N . ASP B 1 412 ? -15.594 37.594 -16.578 1 49.41 412 ASP B N 1
ATOM 7114 C CA . ASP B 1 412 ? -16.391 38.562 -15.82 1 49.41 412 ASP B CA 1
ATOM 7115 C C . ASP B 1 412 ? -15.992 40 -16.188 1 49.41 412 ASP B C 1
ATOM 7117 O O . ASP B 1 412 ? -16.672 40.938 -15.797 1 49.41 412 ASP B O 1
ATOM 7121 N N . GLY B 1 413 ? -14.695 40.344 -16.672 1 42 413 GLY B N 1
ATOM 7122 C CA . GLY B 1 413 ? -14.414 41.688 -17.203 1 42 413 GLY B CA 1
ATOM 7123 C C . GLY B 1 413 ? -15 41.906 -18.578 1 42 413 GLY B C 1
ATOM 7124 O O . GLY B 1 413 ? -14.906 41.031 -19.453 1 42 413 GLY B O 1
ATOM 7125 N N . GLY B 1 414 ? -16.078 42.719 -18.859 1 36.25 414 GLY B N 1
ATOM 7126 C CA . GLY B 1 414 ? -16.75 43.219 -20.047 1 3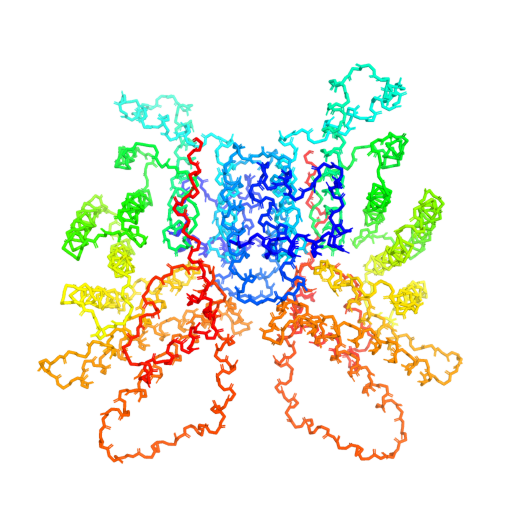6.25 414 GLY B CA 1
ATOM 7127 C C . GLY B 1 414 ? -15.797 43.531 -21.188 1 36.25 414 GLY B C 1
ATOM 7128 O O . GLY B 1 414 ? -16.219 44.062 -22.219 1 36.25 414 GLY B O 1
ATOM 7129 N N . GLY B 1 415 ? -14.547 44.219 -21.016 1 33.41 415 GLY B N 1
ATOM 7130 C CA . GLY B 1 415 ? -13.922 44.875 -22.141 1 33.41 415 GLY B CA 1
ATOM 7131 C C . GLY B 1 415 ? -13.469 43.906 -23.219 1 33.41 415 GLY B C 1
ATOM 7132 O O . GLY B 1 415 ? -13.258 42.719 -22.953 1 33.41 415 GLY B O 1
ATOM 7133 N N . SER B 1 416 ? -13.656 44.25 -24.672 1 32.66 416 SER B N 1
ATOM 7134 C CA . SER B 1 416 ? -13.477 43.844 -26.062 1 32.66 416 SER B CA 1
ATOM 7135 C C . SER B 1 416 ? -12.062 43.312 -26.312 1 32.66 416 SER B C 1
ATOM 7137 O O . SER B 1 416 ? -11.711 42.969 -27.438 1 32.66 416 SER B O 1
ATOM 7139 N N . GLY B 1 417 ? -10.93 43.969 -25.828 1 30.25 417 GLY B N 1
ATOM 7140 C CA . GLY B 1 417 ? -9.797 44.031 -26.734 1 30.25 417 GLY B CA 1
ATOM 7141 C C . GLY B 1 417 ? -9.266 42.688 -27.125 1 30.25 417 GLY B C 1
ATOM 7142 O O . GLY B 1 417 ? -9.883 41.656 -26.812 1 30.25 417 GLY B O 1
ATOM 7143 N N . GLY B 1 418 ? -7.801 42.562 -27.188 1 29.92 418 GLY B N 1
ATOM 7144 C CA . GLY B 1 418 ? -6.906 41.875 -28.094 1 29.92 418 GLY B CA 1
ATOM 7145 C C . GLY B 1 418 ? -7.027 40.375 -28 1 29.92 418 GLY B C 1
ATOM 7146 O O . GLY B 1 418 ? -7.57 39.844 -27.016 1 29.92 418 GLY B O 1
ATOM 7147 N N . GLY B 1 419 ? -6.957 39.656 -29.266 1 30.66 419 GLY B N 1
ATOM 7148 C CA . GLY B 1 419 ? -6.867 38.375 -29.953 1 30.66 419 GLY B CA 1
ATOM 7149 C C . GLY B 1 419 ? -5.949 37.406 -29.25 1 30.66 419 GLY B C 1
ATOM 7150 O O . GLY B 1 419 ? -4.906 37.031 -29.797 1 30.66 419 GLY B O 1
ATOM 7151 N N . GLN B 1 420 ? -5.512 37.656 -28.156 1 31.39 420 GLN B N 1
ATOM 7152 C CA . GLN B 1 420 ? -4.508 36.594 -28 1 31.39 420 GLN B CA 1
ATOM 7153 C C . GLN B 1 420 ? -5.074 35.219 -28.359 1 31.39 420 GLN B C 1
ATOM 7155 O O . GLN B 1 420 ? -6.25 34.938 -28.109 1 31.39 420 GLN B O 1
ATOM 7160 N N . PRO B 1 421 ? -4.379 34.562 -29.453 1 31.45 421 PRO B N 1
ATOM 7161 C CA . PRO B 1 421 ? -4.77 33.281 -30 1 31.45 421 PRO B CA 1
ATOM 7162 C C . PRO B 1 421 ? -5.371 32.344 -28.969 1 31.45 421 PRO B C 1
ATOM 7164 O O . PRO B 1 421 ? -4.867 32.25 -27.844 1 31.45 421 PRO B O 1
ATOM 7167 N N . SER B 1 422 ? -6.652 32.281 -29.031 1 30.03 422 SER B N 1
ATOM 7168 C CA . SER B 1 422 ? -7.496 31.234 -28.453 1 30.03 422 SER B CA 1
ATOM 7169 C C . SER B 1 422 ? -6.812 29.875 -28.5 1 30.03 422 SER B C 1
ATOM 7171 O O . SER B 1 422 ? -6.398 29.422 -29.562 1 30.03 422 SER B O 1
ATOM 7173 N N . PHE B 1 423 ? -5.957 29.594 -27.609 1 29.94 423 PHE B N 1
ATOM 7174 C CA . PHE B 1 423 ? -5.711 28.172 -27.688 1 29.94 423 PHE B CA 1
ATOM 7175 C C . PHE B 1 423 ? -6.973 27.422 -28.094 1 29.94 423 PHE B C 1
ATOM 7177 O O . PHE B 1 423 ? -8.062 27.719 -27.609 1 29.94 423 PHE B O 1
ATOM 7184 N N . PRO B 1 424 ? -7.18 27.172 -29.422 1 31.45 424 PRO B N 1
ATOM 7185 C CA . PRO B 1 424 ? -8.375 26.453 -29.875 1 31.45 424 PRO B CA 1
ATOM 7186 C C . PRO B 1 424 ? -8.969 25.547 -28.797 1 31.45 424 PRO B C 1
ATOM 7188 O O . PRO B 1 424 ? -8.273 24.688 -28.25 1 31.45 424 PRO B O 1
ATOM 7191 N N . LEU B 1 425 ? -9.906 26 -28.062 1 31.8 425 LEU B N 1
ATOM 7192 C CA . LEU B 1 425 ? -10.922 25.344 -27.25 1 31.8 425 LEU B CA 1
ATOM 7193 C C . LEU B 1 425 ? -11.539 24.172 -28.016 1 31.8 425 LEU B C 1
ATOM 7195 O O . LEU B 1 425 ? -12.547 23.594 -27.562 1 31.8 425 LEU B O 1
ATOM 7199 N N . THR B 1 426 ? -11.469 24.062 -29.375 1 31.42 426 THR B N 1
ATOM 7200 C CA . THR B 1 426 ? -12.102 22.969 -30.094 1 31.42 426 THR B CA 1
ATOM 7201 C C . THR B 1 426 ? -11.922 21.656 -29.344 1 31.42 426 THR B C 1
ATOM 7203 O O . THR B 1 426 ? -12.68 20.703 -29.547 1 31.42 426 THR B O 1
ATOM 7206 N N . GLN B 1 427 ? -10.742 21.234 -28.953 1 32.47 427 GLN B N 1
ATOM 7207 C CA . GLN B 1 427 ? -10.711 19.938 -28.297 1 32.47 427 GLN B CA 1
ATOM 7208 C C . GLN B 1 427 ? -11.281 20.031 -26.875 1 32.47 427 GLN B C 1
ATOM 7210 O O . GLN B 1 427 ? -10.547 19.906 -25.906 1 32.47 427 GLN B O 1
ATOM 7215 N N . GLU B 1 428 ? -12.133 20.781 -26.438 1 32.34 428 GLU B N 1
ATOM 7216 C CA . GLU B 1 428 ? -13 21.047 -25.297 1 32.34 428 GLU B CA 1
ATOM 7217 C C . GLU B 1 428 ? -13.711 19.781 -24.828 1 32.34 428 GLU B C 1
ATOM 7219 O O . GLU B 1 428 ? -14.125 19.688 -23.672 1 32.34 428 GLU B O 1
ATOM 7224 N N . ARG B 1 429 ? -14.359 19.094 -25.797 1 34.81 429 ARG B N 1
ATOM 7225 C CA . ARG B 1 429 ? -15.102 17.891 -25.453 1 34.81 429 ARG B CA 1
ATOM 7226 C C . ARG B 1 429 ? -14.289 16.984 -24.531 1 34.81 429 ARG B C 1
ATOM 7228 O O . ARG B 1 429 ? -14.852 16.297 -23.672 1 34.81 429 ARG B O 1
ATOM 7235 N N . ASN B 1 430 ? -13.133 16.516 -24.984 1 33.66 430 ASN B N 1
ATOM 7236 C CA . ASN B 1 430 ? -12.273 15.477 -24.406 1 33.66 430 ASN B CA 1
ATOM 7237 C C . ASN B 1 430 ? -11.555 15.969 -23.156 1 33.66 430 ASN B C 1
ATOM 7239 O O . ASN B 1 430 ? -10.617 15.328 -22.688 1 33.66 430 ASN B O 1
ATOM 7243 N N . CYS B 1 431 ? -11.594 17.109 -22.875 1 33.81 431 CYS B N 1
ATOM 7244 C CA . CYS B 1 431 ? -10.961 17.703 -21.688 1 33.81 431 CYS B CA 1
ATOM 7245 C C . CYS B 1 431 ? -11.594 17.172 -20.406 1 33.81 431 CYS B C 1
ATOM 7247 O O . CYS B 1 431 ? -10.961 17.188 -19.344 1 33.81 431 CYS B O 1
ATOM 7249 N N . ASP B 1 432 ? -12.844 17.219 -20.375 1 36.12 432 ASP B N 1
ATOM 7250 C CA . ASP B 1 432 ? -13.586 16.656 -19.25 1 36.12 432 ASP B CA 1
ATOM 7251 C C . ASP B 1 432 ? -13.055 15.281 -18.859 1 36.12 432 ASP B C 1
ATOM 7253 O O . ASP B 1 432 ? -12.938 14.969 -17.672 1 36.12 432 ASP B O 1
ATOM 7257 N N . ASN B 1 433 ? -12.992 14.438 -19.859 1 38.72 433 ASN B N 1
ATOM 7258 C CA . ASN B 1 433 ? -12.461 13.094 -19.688 1 38.72 433 ASN B CA 1
ATOM 7259 C C . ASN B 1 433 ? -10.977 13.117 -19.344 1 38.72 433 ASN B C 1
ATOM 7261 O O . ASN B 1 433 ? -10.469 12.195 -18.703 1 38.72 433 ASN B O 1
ATOM 7265 N N . GLU B 1 434 ? -10.273 14.188 -19.734 1 38.97 434 GLU B N 1
ATOM 7266 C CA . GLU B 1 434 ? -8.836 14.297 -19.516 1 38.97 434 GLU B CA 1
ATOM 7267 C C . GLU B 1 434 ? -8.531 14.688 -18.062 1 38.97 434 GLU B C 1
ATOM 7269 O O . GLU B 1 434 ? -7.516 14.273 -17.5 1 38.97 434 GLU B O 1
ATOM 7274 N N . LEU B 1 435 ? -9.266 15.625 -17.516 1 39.03 435 LEU B N 1
ATOM 7275 C CA . LEU B 1 435 ? -9.039 16.156 -16.172 1 39.03 435 LEU B CA 1
ATOM 7276 C C . LEU B 1 435 ? -9.203 15.062 -15.125 1 39.03 435 LEU B C 1
ATOM 7278 O O . LEU B 1 435 ? -8.477 15.039 -14.125 1 39.03 435 LEU B O 1
ATOM 7282 N N . GLU B 1 436 ? -10.391 14.328 -15.297 1 43.34 436 GLU B N 1
ATOM 7283 C CA . GLU B 1 436 ? -10.555 13.148 -14.445 1 43.34 436 GLU B CA 1
ATOM 7284 C C . GLU B 1 436 ? -9.25 12.359 -14.352 1 43.34 436 GLU B C 1
ATOM 7286 O O . GLU B 1 436 ? -8.977 11.734 -13.328 1 43.34 436 GLU B O 1
ATOM 7291 N N . SER B 1 437 ? -8.516 12.656 -15.383 1 45.81 437 SER B N 1
ATOM 7292 C CA . SER B 1 437 ? -7.34 11.805 -15.555 1 45.81 437 SER B CA 1
ATOM 7293 C C . SER B 1 437 ? -6.152 12.328 -14.758 1 45.81 437 SER B C 1
ATOM 7295 O O . SER B 1 437 ? -5.176 11.609 -14.539 1 45.81 437 SER B O 1
ATOM 7297 N N . PHE B 1 438 ? -6.434 13.727 -14.023 1 48.25 438 PHE B N 1
ATOM 7298 C CA . PHE B 1 438 ? -5.184 14.219 -13.453 1 48.25 438 PHE B CA 1
ATOM 7299 C C . PHE B 1 438 ? -5.293 14.344 -11.938 1 48.25 438 PHE B C 1
ATOM 7301 O O . PHE B 1 438 ? -4.359 14.805 -11.281 1 48.25 438 PHE B O 1
ATOM 7308 N N . VAL B 1 439 ? -6.48 14.078 -11.375 1 55.34 439 VAL B N 1
ATOM 7309 C CA . VAL B 1 439 ? -6.535 14.195 -9.922 1 55.34 439 VAL B CA 1
ATOM 7310 C C . VAL B 1 439 ? -6.016 12.906 -9.281 1 55.34 439 VAL B C 1
ATOM 7312 O O . VAL B 1 439 ? -6.57 11.828 -9.5 1 55.34 439 VAL B O 1
ATOM 7315 N N . PRO B 1 440 ? -4.977 13.172 -8.539 1 53.34 440 PRO B N 1
ATOM 7316 C CA . PRO B 1 440 ? -4.469 11.969 -7.871 1 53.34 440 PRO B CA 1
ATOM 7317 C C . PRO B 1 440 ? -5.52 11.297 -6.992 1 53.34 440 PRO B C 1
ATOM 7319 O O . PRO B 1 440 ? -6.316 11.984 -6.344 1 53.34 440 PRO B O 1
ATOM 7322 N N . ASP B 1 441 ? -5.539 9.984 -7.043 1 59.72 441 ASP B N 1
ATOM 7323 C CA . ASP B 1 441 ? -6.465 9.195 -6.242 1 59.72 441 ASP B CA 1
ATOM 7324 C C . ASP B 1 441 ? -6.355 9.547 -4.762 1 59.72 441 ASP B C 1
ATOM 7326 O O . ASP B 1 441 ? -7.363 9.625 -4.059 1 59.72 441 ASP B O 1
ATOM 7330 N N . GLN B 1 442 ? -5.188 9.914 -4.418 1 57.84 442 GLN B N 1
ATOM 7331 C CA . GLN B 1 442 ? -4.965 10.203 -3.008 1 57.84 442 GLN B CA 1
ATOM 7332 C C . GLN B 1 442 ? -5.684 11.484 -2.588 1 57.84 442 GLN B C 1
ATOM 7334 O O . GLN B 1 442 ? -6.164 11.586 -1.459 1 57.84 442 GLN B O 1
ATOM 7339 N N . PHE B 1 443 ? -5.711 12.297 -3.496 1 58.34 443 PHE B N 1
ATOM 7340 C CA . PHE B 1 443 ? -6.297 13.594 -3.201 1 58.34 443 PHE B CA 1
ATOM 7341 C C . PHE B 1 443 ? -7.797 13.477 -2.955 1 58.34 443 PHE B C 1
ATOM 7343 O O . PHE B 1 443 ? -8.359 14.195 -2.131 1 58.34 443 PHE B O 1
ATOM 7350 N N . VAL B 1 444 ? -8.273 12.422 -3.611 1 56.94 444 VAL B N 1
ATOM 7351 C CA . VAL B 1 444 ? -9.727 12.297 -3.555 1 56.94 444 VAL B CA 1
ATOM 7352 C C . VAL B 1 444 ? -10.109 11.219 -2.543 1 56.94 444 VAL B C 1
ATOM 7354 O O . VAL B 1 444 ? -11.094 11.375 -1.816 1 56.94 444 VAL B O 1
ATOM 7357 N N . PHE B 1 445 ? -9.195 10.266 -2.457 1 57.53 445 PHE B N 1
ATOM 7358 C CA . PHE B 1 445 ? -9.695 9.102 -1.731 1 57.53 445 PHE B CA 1
ATOM 7359 C C . PHE B 1 445 ? -8.906 8.883 -0.448 1 57.53 445 PHE B C 1
ATOM 7361 O O . PHE B 1 445 ? -9.328 8.125 0.426 1 57.53 445 PHE B O 1
ATOM 7368 N N . GLU B 1 446 ? -7.859 9.57 -0.43 1 65.5 446 GLU B N 1
ATOM 7369 C CA . GLU B 1 446 ? -7.078 9.359 0.784 1 65.5 446 GLU B CA 1
ATOM 7370 C C . GLU B 1 446 ? -7.262 10.508 1.768 1 65.5 446 GLU B C 1
ATOM 7372 O O . GLU B 1 446 ? -7.551 10.281 2.945 1 65.5 446 GLU B O 1
ATOM 7377 N N . TRP B 1 447 ? -7.195 11.641 1.225 1 70.25 447 TRP B N 1
ATOM 7378 C CA . TRP B 1 447 ? -7.266 12.797 2.121 1 70.25 447 TRP B CA 1
ATOM 7379 C C . TRP B 1 447 ? -8.695 13.297 2.252 1 70.25 447 TRP B C 1
ATOM 7381 O O . TRP B 1 447 ? -9.477 13.219 1.3 1 70.25 447 TRP B O 1
ATOM 7391 N N . ASP B 1 448 ? -9.102 13.664 3.451 1 70.06 448 ASP B N 1
ATOM 7392 C CA . ASP B 1 448 ? -10.43 14.203 3.738 1 70.06 448 ASP B CA 1
ATOM 7393 C C . ASP B 1 448 ? -10.352 15.688 4.07 1 70.06 448 ASP B C 1
ATOM 7395 O O . ASP B 1 448 ? -10.773 16.109 5.152 1 70.06 448 ASP B O 1
ATOM 7399 N N . PHE B 1 449 ? -9.875 16.438 3.008 1 69.31 449 PHE B N 1
ATOM 7400 C CA . PHE B 1 449 ? -9.766 17.875 3.197 1 69.31 449 PHE B CA 1
ATOM 7401 C C . PHE B 1 449 ? -11.117 18.562 3 1 69.31 449 PHE B C 1
ATOM 7403 O O . PHE B 1 449 ? -11.734 18.438 1.938 1 69.31 449 PHE B O 1
ATOM 7410 N N . PRO B 1 450 ? -11.555 19.234 3.979 1 68.31 450 PRO B N 1
ATOM 7411 C CA . PRO B 1 450 ? -12.867 19.859 3.855 1 68.31 450 PRO B CA 1
ATOM 7412 C C . PRO B 1 450 ? -12.836 21.156 3.027 1 68.31 450 PRO B C 1
ATOM 7414 O O . PRO B 1 450 ? -11.781 21.781 2.914 1 68.31 450 PRO B O 1
ATOM 7417 N N . GLY B 1 451 ? -13.945 21.453 2.369 1 71 451 GLY B N 1
ATOM 7418 C CA . GLY B 1 451 ? -14.109 22.781 1.796 1 71 451 GLY B CA 1
ATOM 7419 C C . GLY B 1 451 ? -14.18 22.766 0.28 1 71 451 GLY B C 1
ATOM 7420 O O . GLY B 1 451 ? -14.742 23.688 -0.327 1 71 451 GLY B O 1
ATOM 7421 N N . LEU B 1 452 ? -13.602 21.734 -0.253 1 67 452 LEU B N 1
ATOM 7422 C CA . LEU B 1 452 ? -13.539 21.75 -1.71 1 67 452 LEU B CA 1
ATOM 7423 C C . LEU B 1 452 ? -14.906 21.469 -2.318 1 67 452 LEU B C 1
ATOM 7425 O O . LEU B 1 452 ? -15.133 21.719 -3.504 1 67 452 LEU B O 1
ATOM 7429 N N . THR B 1 453 ? -15.852 21.047 -1.521 1 63.84 453 THR B N 1
ATOM 7430 C CA . THR B 1 453 ? -17.172 20.719 -2.021 1 63.84 453 THR B CA 1
ATOM 7431 C C . THR B 1 453 ? -18.109 21.938 -1.952 1 63.84 453 THR B C 1
ATOM 7433 O O . THR B 1 453 ? -19.266 21.859 -2.369 1 63.84 453 THR B O 1
ATOM 7436 N N . LEU B 1 454 ? -17.688 23.062 -1.463 1 62.97 454 LEU B N 1
ATOM 7437 C CA . LEU B 1 454 ? -18.484 24.281 -1.359 1 62.97 454 LEU B CA 1
ATOM 7438 C C . LEU B 1 454 ? -18.875 24.797 -2.74 1 62.97 454 LEU B C 1
ATOM 7440 O O . LEU B 1 454 ? -18.109 24.688 -3.693 1 62.97 454 LEU B O 1
ATOM 7444 N N . PHE B 1 455 ? -20.25 25.266 -2.818 1 64.69 455 PHE B N 1
ATOM 7445 C CA . PHE B 1 455 ? -20.719 25.781 -4.098 1 64.69 455 PHE B CA 1
ATOM 7446 C C . PHE B 1 455 ? -21.688 26.953 -3.895 1 64.69 455 PHE B C 1
ATOM 7448 O O . PHE B 1 455 ? -22.062 27.25 -2.762 1 64.69 455 PHE B O 1
ATOM 7455 N N . SER B 1 456 ? -22.078 27.844 -4.766 1 61.91 456 SER B N 1
ATOM 7456 C CA . SER B 1 456 ? -23.047 28.922 -4.652 1 61.91 456 SER B CA 1
ATOM 7457 C C . SER B 1 456 ? -24.266 28.672 -5.547 1 61.91 456 SER B C 1
ATOM 7459 O O . SER B 1 456 ? -25.406 28.891 -5.133 1 61.91 456 SER B O 1
ATOM 7461 N N . SER B 1 457 ? -24.359 28.781 -7.02 1 54.16 457 SER B N 1
ATOM 7462 C CA . SER B 1 457 ? -25.469 28.547 -7.93 1 54.16 457 SER B CA 1
ATOM 7463 C C . SER B 1 457 ? -25.25 27.297 -8.773 1 54.16 457 SER B C 1
ATOM 7465 O O . SER B 1 457 ? -24.125 26.938 -9.086 1 54.16 457 SER B O 1
ATOM 7467 N N . PRO B 1 458 ? -26.375 26.359 -8.648 1 47.84 458 PRO B N 1
ATOM 7468 C CA . PRO B 1 458 ? -26.219 25.188 -9.516 1 47.84 458 PRO B CA 1
ATOM 7469 C C . PRO B 1 458 ? -25.531 25.516 -10.836 1 47.84 458 PRO B C 1
ATOM 7471 O O . PRO B 1 458 ? -24.891 24.641 -11.43 1 47.84 458 PRO B O 1
ATOM 7474 N N . ILE B 1 459 ? -25.906 26.547 -11.484 1 39.38 459 ILE B N 1
ATOM 7475 C CA . ILE B 1 459 ? -25.547 27 -12.828 1 39.38 459 ILE B CA 1
ATOM 7476 C C . ILE B 1 459 ? -24.141 27.609 -12.805 1 39.38 459 ILE B C 1
ATOM 7478 O O . ILE B 1 459 ? -23.562 27.875 -13.852 1 39.38 459 ILE B O 1
ATOM 7482 N N . ASN B 1 460 ? -23.734 28.156 -11.703 1 42.78 460 ASN B N 1
ATOM 7483 C CA . ASN B 1 460 ? -22.594 29.047 -11.773 1 42.78 460 ASN B CA 1
ATOM 7484 C C . ASN B 1 460 ? -21.281 28.281 -11.922 1 42.78 460 ASN B C 1
ATOM 7486 O O . ASN B 1 460 ? -21.188 27.125 -11.516 1 42.78 460 ASN B O 1
ATOM 7490 N N . GLU B 1 461 ? -20.141 28.938 -12.555 1 44.19 461 GLU B N 1
ATOM 7491 C CA . GLU B 1 461 ? -18.859 28.766 -13.227 1 44.19 461 GLU B CA 1
ATOM 7492 C C . GLU B 1 461 ? -17.812 28.172 -12.289 1 44.19 461 GLU B C 1
ATOM 7494 O O . GLU B 1 461 ? -16.734 27.766 -12.734 1 44.19 461 GLU B O 1
ATOM 7499 N N . ALA B 1 462 ? -18.016 28.422 -10.992 1 43.41 462 ALA B N 1
ATOM 7500 C CA . ALA B 1 462 ? -16.938 27.797 -10.219 1 43.41 462 ALA B CA 1
ATOM 7501 C C . ALA B 1 462 ? -17.078 26.281 -10.195 1 43.41 462 ALA B C 1
ATOM 7503 O O . ALA B 1 462 ? -16.469 25.609 -9.352 1 43.41 462 ALA B O 1
ATOM 7504 N N . GLY B 1 463 ? -18 25.797 -10.938 1 51.03 463 GLY B N 1
ATOM 7505 C CA . GLY B 1 463 ? -18.281 24.391 -11.18 1 51.03 463 GLY B CA 1
ATOM 7506 C C . GLY B 1 463 ? -17.094 23.625 -11.711 1 51.03 463 GLY B C 1
ATOM 7507 O O . GLY B 1 463 ? -17.094 22.391 -11.719 1 51.03 463 GLY B O 1
ATOM 7508 N N . TRP B 1 464 ? -16.25 24.531 -12.047 1 48.91 464 TRP B N 1
ATOM 7509 C CA . TRP B 1 464 ? -15.117 23.891 -12.695 1 48.91 464 TRP B CA 1
ATOM 7510 C C . TRP B 1 464 ? -14.328 23.047 -11.695 1 48.91 464 TRP B C 1
ATOM 7512 O O . TRP B 1 464 ? -13.805 21.984 -12.047 1 48.91 464 TRP B O 1
ATOM 7522 N N . ILE B 1 465 ? -14.273 23.547 -10.406 1 56.03 465 ILE B N 1
ATOM 7523 C CA . ILE B 1 465 ? -13.539 22.734 -9.438 1 56.03 465 ILE B CA 1
ATOM 7524 C C . ILE B 1 465 ? -14.352 21.5 -9.078 1 56.03 465 ILE B C 1
ATOM 7526 O O . ILE B 1 465 ? -13.789 20.406 -8.914 1 56.03 465 ILE B O 1
ATOM 7530 N N . ASN B 1 466 ? -15.664 21.859 -8.977 1 56.56 466 ASN B N 1
ATOM 7531 C CA . ASN B 1 466 ? -16.531 20.719 -8.711 1 56.56 466 ASN B CA 1
ATOM 7532 C C . ASN B 1 466 ? -16.453 19.672 -9.828 1 56.56 466 ASN B C 1
ATOM 7534 O O . ASN B 1 466 ? -16.438 18.469 -9.57 1 56.56 466 ASN B O 1
ATOM 7538 N N . GLU B 1 467 ? -16.484 20.219 -10.992 1 51.19 467 GLU B N 1
ATOM 7539 C CA . GLU B 1 467 ? -16.328 19.328 -12.148 1 51.19 467 GLU B CA 1
ATOM 7540 C C . GLU B 1 467 ? -15 18.594 -12.117 1 51.19 467 GLU B C 1
ATOM 7542 O O . GLU B 1 467 ? -14.922 17.422 -12.461 1 51.19 467 GLU B O 1
ATOM 7547 N N . LEU B 1 468 ? -14.148 19.391 -11.602 1 48.72 468 LEU B N 1
ATOM 7548 C CA . LEU B 1 468 ? -12.812 18.828 -11.492 1 48.72 468 LEU B CA 1
ATOM 7549 C C . LEU B 1 468 ? -12.781 17.688 -10.484 1 48.72 468 LEU B C 1
ATOM 7551 O O . LEU B 1 468 ? -12.172 16.641 -10.734 1 48.72 468 LEU B O 1
ATOM 7555 N N . LEU B 1 469 ? -13.492 18 -9.422 1 50.97 469 LEU B N 1
ATOM 7556 C CA . LEU B 1 469 ? -13.484 17.031 -8.336 1 50.97 469 LEU B CA 1
ATOM 7557 C C . LEU B 1 469 ? -14.594 15.992 -8.539 1 50.97 469 LEU B C 1
ATOM 7559 O O . LEU B 1 469 ? -14.484 14.867 -8.055 1 50.97 469 LEU B O 1
ATOM 7563 N N . ALA B 1 470 ? -15.828 16.422 -9.055 1 48.94 470 ALA B N 1
ATOM 7564 C CA . ALA B 1 470 ? -16.938 15.508 -9.305 1 48.94 470 ALA B CA 1
ATOM 7565 C C . ALA B 1 470 ? -16.531 14.367 -10.227 1 48.94 470 ALA B C 1
ATOM 7567 O O . ALA B 1 470 ? -16.984 13.234 -10.07 1 48.94 470 ALA B O 1
ATOM 7568 N N . GLY B 1 471 ? -15.922 14.773 -11.305 1 42.22 471 GLY B N 1
ATOM 7569 C CA . GLY B 1 471 ? -15.445 13.625 -12.055 1 42.22 471 GLY B CA 1
ATOM 7570 C C . GLY B 1 471 ? -14.805 12.562 -11.188 1 42.22 471 GLY B C 1
ATOM 7571 O O . GLY B 1 471 ? -14.883 11.367 -11.492 1 42.22 471 GLY B O 1
ATOM 7572 N N . ALA B 1 472 ? -14.305 13.07 -10.047 1 40.06 472 ALA B N 1
ATOM 7573 C CA . ALA B 1 472 ? -13.719 12.148 -9.078 1 40.06 472 ALA B CA 1
ATOM 7574 C C . ALA B 1 472 ? -14.75 11.719 -8.039 1 40.06 472 ALA B C 1
ATOM 7576 O O . ALA B 1 472 ? -14.703 10.594 -7.535 1 40.06 472 ALA B O 1
ATOM 7577 N N . GLN B 1 473 ? -15.734 12.773 -7.461 1 39.84 473 GLN B N 1
ATOM 7578 C CA . GLN B 1 473 ? -16.625 12.633 -6.316 1 39.84 473 GLN B CA 1
ATOM 7579 C C . GLN B 1 473 ? -18 12.117 -6.75 1 39.84 473 GLN B C 1
ATOM 7581 O O . GLN B 1 473 ? -18.922 12.016 -5.93 1 39.84 473 GLN B O 1
ATOM 7586 N N . GLU B 1 474 ? -18.5 11.859 -7.773 1 36.34 474 GLU B N 1
ATOM 7587 C CA . GLU B 1 474 ? -19.938 11.578 -7.785 1 36.34 474 GLU B CA 1
ATOM 7588 C C . GLU B 1 474 ? -20.375 10.891 -6.496 1 36.34 474 GLU B C 1
ATOM 7590 O O . GLU B 1 474 ? -21.516 10.453 -6.383 1 36.34 474 GLU B O 1
ATOM 7595 N N . PHE B 1 475 ? -19.5 10.711 -5.602 1 32.53 475 PHE B N 1
ATOM 7596 C CA . PHE B 1 475 ? -19.891 9.945 -4.426 1 32.53 475 PHE B CA 1
ATOM 7597 C C . PHE B 1 475 ? -20.766 10.781 -3.496 1 32.53 475 PHE B C 1
ATOM 7599 O O . PHE B 1 475 ? -21.375 10.258 -2.564 1 32.53 475 PHE B O 1
ATOM 7606 N N . GLY B 1 476 ? -20.609 12.141 -3.328 1 30.7 476 GLY B N 1
ATOM 7607 C CA . GLY B 1 476 ? -21.234 12.797 -2.195 1 30.7 476 GLY B CA 1
ATOM 7608 C C . GLY B 1 476 ? -22.75 12.805 -2.281 1 30.7 476 GLY B C 1
ATOM 7609 O O . GLY B 1 476 ? -23.438 13.148 -1.313 1 30.7 476 GLY B O 1
ATOM 7610 N N . GLU B 1 477 ? -23.375 13.125 -3.277 1 30.98 477 GLU B N 1
ATOM 7611 C CA . GLU B 1 477 ? -24.781 13.516 -3.105 1 30.98 477 GLU B CA 1
ATOM 7612 C C . GLU B 1 477 ? -25.609 12.367 -2.537 1 30.98 477 GLU B C 1
ATOM 7614 O O . GLU B 1 477 ? -26.422 12.57 -1.628 1 30.98 477 GLU B O 1
ATOM 7619 N N . ASN B 1 478 ? -26.031 11.383 -3.334 1 29.55 478 ASN B N 1
ATOM 7620 C CA . ASN B 1 478 ? -27.047 10.461 -2.85 1 29.55 478 ASN B CA 1
ATOM 7621 C C . ASN B 1 478 ? -26.469 9.453 -1.855 1 29.55 478 ASN B C 1
ATOM 7623 O O . ASN B 1 478 ? -27.156 8.516 -1.445 1 29.55 478 ASN B O 1
ATOM 7627 N N . GLY B 1 479 ? -25.266 9.016 -1.96 1 29.3 479 GLY B N 1
ATOM 7628 C CA . GLY B 1 479 ? -24.906 7.949 -1.039 1 29.3 479 GLY B CA 1
ATOM 7629 C C . GLY B 1 479 ? -24.875 8.398 0.409 1 29.3 479 GLY B C 1
ATOM 7630 O O . GLY B 1 479 ? -24.609 9.57 0.694 1 29.3 479 GLY B O 1
ATOM 7631 N N . SER B 1 480 ? -25.688 7.754 1.383 1 27.56 480 SER B N 1
ATOM 7632 C CA . SER B 1 480 ? -25.766 7.797 2.84 1 27.56 480 SER B CA 1
ATOM 7633 C C . SER B 1 480 ? -24.406 8.039 3.459 1 27.56 480 SER B C 1
ATOM 7635 O O . SER B 1 480 ? -23.422 7.406 3.064 1 27.56 480 SER B O 1
ATOM 7637 N N . SER B 1 481 ? -24.016 9.219 3.818 1 27.62 481 SER B N 1
ATOM 7638 C CA . SER B 1 481 ? -23.016 9.57 4.82 1 27.62 481 SER B CA 1
ATOM 7639 C C . SER B 1 481 ? -22.797 8.43 5.812 1 27.62 481 SER B C 1
ATOM 7641 O O . SER B 1 481 ? -23.719 8.047 6.531 1 27.62 481 SER B O 1
ATOM 7643 N N . ILE B 1 482 ? -22.234 7.418 5.48 1 27.41 482 ILE B N 1
ATOM 7644 C CA . ILE B 1 482 ? -21.875 6.523 6.578 1 27.41 482 ILE B CA 1
ATOM 7645 C C . ILE B 1 482 ? -21.422 7.344 7.785 1 27.41 482 ILE B C 1
ATOM 7647 O O . ILE B 1 482 ? -20.422 8.055 7.723 1 27.41 482 ILE B O 1
ATOM 7651 N N . ASN B 1 483 ? -22.297 7.887 8.508 1 24.78 483 ASN B N 1
ATOM 7652 C CA . ASN B 1 483 ? -22.047 8.445 9.828 1 24.78 483 ASN B CA 1
ATOM 7653 C C . ASN B 1 483 ? -21.047 7.617 10.617 1 24.78 483 ASN B C 1
ATOM 7655 O O . ASN B 1 483 ? -21.391 6.57 11.172 1 24.78 483 ASN B O 1
ATOM 7659 N N . TRP B 1 484 ? -19.891 7.629 10.281 1 25.97 484 TRP B N 1
ATOM 7660 C CA . TRP B 1 484 ? -18.734 7.062 10.953 1 25.97 484 TRP B CA 1
ATOM 7661 C C . TRP B 1 484 ? -18.781 7.316 12.453 1 25.97 484 TRP B C 1
ATOM 7663 O O . TRP B 1 484 ? -17.984 6.766 13.219 1 25.97 484 TRP B O 1
ATOM 7673 N N . ALA B 1 485 ? -19.391 8.312 13.023 1 24.78 485 ALA B N 1
ATOM 7674 C CA . ALA B 1 485 ? -19.516 8.586 14.453 1 24.78 485 ALA B CA 1
ATOM 7675 C C . ALA B 1 485 ? -20.156 7.406 15.18 1 24.78 485 ALA B C 1
ATOM 7677 O O . ALA B 1 485 ? -20.125 7.34 16.406 1 24.78 485 ALA B O 1
ATOM 7678 N N . LEU B 1 486 ? -21.047 6.664 14.531 1 24.48 486 LEU B N 1
ATOM 7679 C CA . LEU B 1 486 ? -21.812 5.754 15.383 1 24.48 486 LEU B CA 1
ATOM 7680 C C . LEU B 1 486 ? -21.031 4.465 15.617 1 24.48 486 LEU B C 1
ATOM 7682 O O . LEU B 1 486 ? -21.562 3.531 16.234 1 24.48 486 LEU B O 1
ATOM 7686 N N . ILE B 1 487 ? -19.938 4.238 14.844 1 24.84 487 ILE B N 1
ATOM 7687 C CA . ILE B 1 487 ? -19.344 2.971 15.266 1 24.84 487 ILE B CA 1
ATOM 7688 C C . ILE B 1 487 ? -18.5 3.189 16.516 1 24.84 487 ILE B C 1
ATOM 7690 O O . ILE B 1 487 ? -17.531 3.953 16.484 1 24.84 487 ILE B O 1
ATOM 7694 N N . ASP B 1 488 ? -19 3.102 17.656 1 23.42 488 ASP B N 1
ATOM 7695 C CA . ASP B 1 488 ? -18.391 3.039 18.984 1 23.42 488 ASP B CA 1
ATOM 7696 C C . ASP B 1 488 ? -17.266 2.006 19.031 1 23.42 488 ASP B C 1
ATOM 7698 O O . ASP B 1 488 ? -17.516 0.803 18.938 1 23.42 488 ASP B O 1
ATOM 7702 N N . PHE B 1 489 ? -16.25 2.33 18.547 1 22.17 489 PHE B N 1
ATOM 7703 C CA . PHE B 1 489 ? -15.109 1.454 18.766 1 22.17 489 PHE B CA 1
ATOM 7704 C C . PHE B 1 489 ? -14.703 1.457 20.234 1 22.17 489 PHE B C 1
ATOM 7706 O O . PHE B 1 489 ? -13.586 1.069 20.578 1 22.17 489 PHE B O 1
ATOM 7713 N N . SER B 1 490 ? -15.367 2.094 21.125 1 22.17 490 SER B N 1
ATOM 7714 C CA . SER B 1 490 ? -14.984 1.996 22.531 1 22.17 490 SER B CA 1
ATOM 7715 C C . SER B 1 490 ? -14.906 0.542 22.984 1 22.17 490 SER B C 1
ATOM 7717 O O . SER B 1 490 ? -15.93 -0.143 23.062 1 22.17 490 SER B O 1
ATOM 7719 N N . MET B 1 491 ? -13.992 -0.32 22.562 1 19.44 491 MET B N 1
ATOM 7720 C CA . MET B 1 491 ? -13.812 -1.344 23.578 1 19.44 491 MET B CA 1
ATOM 7721 C C . MET B 1 491 ? -13.25 -0.739 24.859 1 19.44 491 MET B C 1
ATOM 7723 O O . MET B 1 491 ? -12.383 0.138 24.812 1 19.44 491 MET B O 1
#

Organism: Fusarium oxysporum f. sp. cubense (strain race 4) (NCBI:txid2502994)

Nearest PDB structures (foldseek):
  5a7d-assembly2_E  TM=2.234E-01  e=3.299E+00  Drosophila melanogaster
  8rte-assembly1_A  TM=2.421E-01  e=5.903E+00  Bacillus phage phi105
  5a7d-assembly2_E  TM=2.234E-01  e=2.017E+00  Drosophila melanogaster
  8rte-assembly1_A  TM=2.422E-01  e=5.141E+00  Bacillus phage phi105
  4ol0-assembly1_B  TM=2.252E-01  e=6.754E+00  Homo sapiens

Radius of gyration: 30.05 Å; Cα contacts (8 Å, |Δi|>4): 1126; chains: 2; bounding box: 61×90×92 Å

Secondary structure (DSSP, 8-state):
--HHHHHHHHHHHTTTGGGTS----TTT--HHHHHHH-HHHHHHHHHHHHHHHHSS-HHHHHHHHHHHHHHHHHHH-GGG--HHHHHHHHHHHTT-TTHHHHHHHHHHHHHHHTHHHHHHHHHHHHHTTTT---TT-HHHHHHHHHHHHHHHHHHHHHHHHHHHHHHH-PPP-----S-GGGGGGGGGSTT--HHHHHHHHHHHHHHHHHHHHHHS-TT----HHHHHHHHHHHHHHHHHHHHHHHHHTGGGTTT-TTHHHHHHHHHHHHHHHHHHHHHHHHT--BGGG--HHHHHHHHHHHHHHHHHHHHHH-TT-HHHHGGGG--HHHHHHHHHHHHHHHHHHHHS---SSS-HHHHHHHHHHHHHHHHHHHHHHHHHS-TT----HHHHHHHHHHHHHHHHHHHHHHHHS-----------GGGGTTHHHHHTTTS-HIIIII---TTTT-BS-TTSSTHHHHHHHHHHHTTSSSS----GGG-----/--HHHHHHHHHHHTTTGGGTS----TTT--HHHHHHH-HHHHHHHHHHHHHHHH-S-HHHHHHHHHHHHHHHHHHH-GGG--HHHHHHHHHHHHH-TTHHHHHHHHHHHHHHHTHHHHHHHHHHHHHTTTT---TT-HHHHHHHHHHHHHHHHHHHHHHHHHHHHHHH-PPP--PPPS-GGGGGGGGGSTT--HHHHHHHHHHHHHHHHHHHHHHS-TT----HHHHHHHHHHHHHHHHHHHHHHHHHTGGGTTT-TTHHHHHHHHHHHHHHHHHHHHHHHHT--BGGG--HHHHHHHHHHHHHHHHHHHHHH-TT-HHHHGGGG--HHHHHHHHHHHHHHHHHHHHS--SSSS-HHHHHHHHHHHHHHHHHHHHHHHHHS-TT----HHHHHHHHHHHHHHHHHHHHHHHSS------------GGGSSHHHHHTTTS-HIIIII---TTTT-BS-TT-STHHHHHHHHHHHTTSSSS----GGG-----